Protein 6IM1 (pdb70)

CATH classification: 3.10.200.10

Radius of gyration: 36.66 Å; Cα contacts (8 Å, |Δi|>4): 3326; chains: 6; bounding box: 86×98×108 Å

Nearest PDB structures (foldseek):
  6im0-assembly1_A  TM=1.003E+00  e=6.711E-48  Persephonella marina EX-H1
  8w7x-assembly1_B  TM=9.865E-01  e=3.183E-40  synthetic construct
  4coq-assembly1_B  TM=9.926E-01  e=2.010E-36  Thermovibrio ammonificans HB-1
  5hpj-assembly1_A-2  TM=9.746E-01  e=1.722E-31  Photobacterium profundum SS9
  4xz5-assembly2_D  TM=9.620E-01  e=1.430E-28  Hydrogenovibrio crunogenus XCL-2

InterPro domains:
  IPR001148 Alpha carbonic anhydrase domain [PF00194] (29-241)
  IPR001148 Alpha carbonic anhydrase domain [PS51144] (21-243)
  IPR001148 Alpha carbonic anhydrase domain [SM01057] (23-241)
  IPR018338 Carbonic anhydrase, alpha-class, conserved site [PS00162] (112-128)
  IPR023561 Carbonic anhydrase, alpha-class [PTHR18952] (22-239)
  IPR036398 Alpha carbonic anhydrase domain superfamily [G3DSA:3.10.200.10] (20-243)
  IPR036398 Alpha carbonic anhydrase domain superfamily [SSF51069] (22-240)
  IPR041891 Carbonic anhydrase, prokaryotic-like [cd03124] (30-240)

Structure (mmCIF, N/CA/C/O backbone):
data_6IM1
#
_entry.id   6IM1
#
_cell.length_a   118.924
_cell.length_b   120.068
_cell.length_c   124.067
_cell.angle_alpha   90.00
_cell.angle_beta   90.00
_cell.angle_gamma   90.00
#
_symmetry.space_group_name_H-M   'P 21 21 2'
#
loop_
_entity.id
_entity.type
_entity.pdbx_description
1 polymer 'Carbonic anhydrase (Carbonate dehydratase)'
2 non-polymer 'ZINC ION'
3 non-polymer 'CALCIUM ION'
4 non-polymer 'TETRAETHYLENE GLYCOL'
5 water water
#
loop_
_atom_site.group_PDB
_atom_site.id
_atom_site.type_symbol
_atom_site.label_atom_id
_atom_site.label_alt_id
_atom_site.label_comp_id
_atom_site.label_asym_id
_atom_site.label_entity_id
_atom_site.label_seq_id
_atom_site.pdbx_PDB_ins_code
_atom_site.Cartn_x
_atom_site.Cartn_y
_atom_site.Cartn_z
_atom_site.occupancy
_atom_site.B_iso_or_equiv
_atom_site.auth_seq_id
_atom_site.auth_comp_id
_atom_site.auth_asym_id
_atom_site.auth_atom_id
_atom_site.pdbx_PDB_model_num
ATOM 1 N N . GLY A 1 22 ? -44.573 17.469 7.624 1.00 76.44 22 GLY A N 1
ATOM 2 C CA . GLY A 1 22 ? -45.724 18.400 7.921 1.00 67.95 22 GLY A CA 1
ATOM 3 C C . GLY A 1 22 ? -46.209 19.308 6.787 1.00 59.06 22 GLY A C 1
ATOM 4 O O . GLY A 1 22 ? -47.239 19.945 6.943 1.00 61.97 22 GLY A O 1
ATOM 5 N N . TRP A 1 23 ? -45.492 19.371 5.655 1.00 48.76 23 TRP A N 1
ATOM 6 C CA . TRP A 1 23 ? -45.835 20.344 4.582 1.00 38.53 23 TRP A CA 1
ATOM 7 C C . TRP A 1 23 ? -47.048 19.880 3.856 1.00 36.88 23 TRP A C 1
ATOM 8 O O . TRP A 1 23 ? -47.297 18.704 3.727 1.00 35.85 23 TRP A O 1
ATOM 19 N N . SER A 1 24 ? -47.781 20.810 3.293 1.00 41.49 24 SER A N 1
ATOM 20 C CA . SER A 1 24 ? -48.916 20.420 2.434 1.00 38.95 24 SER A CA 1
ATOM 21 C C . SER A 1 24 ? -49.107 21.422 1.295 1.00 35.60 24 SER A C 1
ATOM 22 O O . SER A 1 24 ? -48.407 22.408 1.198 1.00 34.31 24 SER A O 1
ATOM 25 N N . TYR A 1 25 ? -50.045 21.111 0.443 1.00 31.32 25 TYR A N 1
ATOM 26 C CA . TYR A 1 25 ? -50.404 21.988 -0.677 1.00 40.34 25 TYR A CA 1
ATOM 27 C C . TYR A 1 25 ? -51.442 23.068 -0.343 1.00 47.68 25 TYR A C 1
ATOM 28 O O . TYR A 1 25 ? -51.735 23.913 -1.184 1.00 50.95 25 TYR A O 1
ATOM 37 N N . HIS A 1 26 ? -51.954 23.038 0.889 1.00 53.92 26 HIS A N 1
ATOM 38 C CA . HIS A 1 26 ? -53.106 23.882 1.312 1.00 63.04 26 HIS A CA 1
ATOM 39 C C . HIS A 1 26 ? -52.898 24.373 2.749 1.00 59.87 26 HIS A C 1
ATOM 40 O O . HIS A 1 26 ? -52.231 23.729 3.575 1.00 50.44 26 HIS A O 1
ATOM 47 N N . GLY A 1 27 ? -53.484 25.523 3.044 1.00 62.56 27 GLY A N 1
ATOM 48 C CA . GLY A 1 27 ? -53.640 25.973 4.424 1.00 56.41 27 GLY A CA 1
ATOM 49 C C . GLY A 1 27 ? -52.370 26.466 5.073 1.00 59.91 27 GLY A C 1
ATOM 50 O O . GLY A 1 27 ? -51.527 27.082 4.417 1.00 57.27 27 GLY A O 1
ATOM 51 N N . GLU A 1 28 ? -52.231 26.162 6.369 1.00 58.44 28 GLU A N 1
ATOM 52 C CA . GLU A 1 28 ? -51.255 26.823 7.229 1.00 57.11 28 GLU A CA 1
ATOM 53 C C . GLU A 1 28 ? -49.853 26.234 7.074 1.00 55.59 28 GLU A C 1
ATOM 54 O O . GLU A 1 28 ? -48.852 26.910 7.362 1.00 57.77 28 GLU A O 1
ATOM 60 N N . HIS A 1 29 ? -49.798 24.991 6.583 1.00 51.93 29 HIS A N 1
ATOM 61 C CA . HIS A 1 29 ? -48.542 24.303 6.216 1.00 49.54 29 HIS A CA 1
ATOM 62 C C . HIS A 1 29 ? -48.295 24.269 4.658 1.00 45.57 29 HIS A C 1
ATOM 63 O O . HIS A 1 29 ? -47.492 23.468 4.148 1.00 35.63 29 HIS A O 1
ATOM 70 N N . GLY A 1 30 ? -49.019 25.131 3.954 1.00 40.82 30 GLY A N 1
ATOM 71 C CA . GLY A 1 30 ? -49.051 25.222 2.515 1.00 43.33 30 GLY A CA 1
ATOM 72 C C . GLY A 1 30 ? -47.834 25.948 1.932 1.00 42.10 30 GLY A C 1
ATOM 73 O O . GLY A 1 30 ? -46.973 26.468 2.682 1.00 35.27 30 GLY A O 1
ATOM 74 N N . PRO A 1 31 ? -47.780 26.032 0.603 1.00 37.98 31 PRO A N 1
ATOM 75 C CA . PRO A 1 31 ? -46.564 26.419 -0.107 1.00 39.83 31 PRO A CA 1
ATOM 76 C C . PRO A 1 31 ? -45.958 27.741 0.287 1.00 43.39 31 PRO A C 1
ATOM 77 O O . PRO A 1 31 ? -44.750 27.828 0.410 1.00 37.59 31 PRO A O 1
ATOM 81 N N . GLU A 1 32 ? -46.793 28.728 0.583 1.00 48.29 32 GLU A N 1
ATOM 82 C CA . GLU A 1 32 ? -46.262 30.041 1.031 1.00 51.23 32 GLU A CA 1
ATOM 83 C C . GLU A 1 32 ? -45.586 30.019 2.413 1.00 50.35 32 GLU A C 1
ATOM 84 O O . GLU A 1 32 ? -44.815 30.910 2.740 1.00 45.77 32 GLU A O 1
ATOM 90 N N . HIS A 1 33 ? -45.750 28.917 3.141 1.00 43.52 33 HIS A N 1
ATOM 91 C CA . HIS A 1 33 ? -45.201 28.787 4.508 1.00 49.06 33 HIS A CA 1
ATOM 92 C C . HIS A 1 33 ? -44.145 27.732 4.638 1.00 47.86 33 HIS A C 1
ATOM 93 O O . HIS A 1 33 ? -43.535 27.591 5.693 1.00 43.26 33 HIS A O 1
ATOM 100 N N . TRP A 1 34 ? -43.880 26.995 3.560 1.00 42.06 34 TRP A N 1
ATOM 101 C CA . TRP A 1 34 ? -42.932 25.885 3.608 1.00 35.54 34 TRP A CA 1
ATOM 102 C C . TRP A 1 34 ? -41.610 26.278 4.243 1.00 39.47 34 TRP A C 1
ATOM 103 O O . TRP A 1 34 ? -41.022 25.489 4.986 1.00 40.25 34 TRP A O 1
ATOM 114 N N . GLY A 1 35 ? -41.146 27.461 3.891 1.00 42.59 35 GLY A N 1
ATOM 115 C CA . GLY A 1 35 ? -39.822 27.908 4.308 1.00 56.34 35 GLY A CA 1
ATOM 116 C C . GLY A 1 35 ? -39.709 28.221 5.804 1.00 56.49 35 GLY A C 1
ATOM 117 O O . GLY A 1 35 ? -38.615 28.263 6.330 1.00 56.27 35 GLY A O 1
ATOM 118 N N . ASP A 1 36 ? -40.849 28.412 6.451 1.00 58.41 36 ASP A N 1
ATOM 119 C CA . ASP A 1 36 ? -40.930 28.547 7.928 1.00 65.62 36 ASP A CA 1
ATOM 120 C C . ASP A 1 36 ? -41.080 27.210 8.700 1.00 63.17 36 ASP A C 1
ATOM 121 O O . ASP A 1 36 ? -41.018 27.207 9.902 1.00 60.96 36 ASP A O 1
ATOM 126 N N . LEU A 1 37 ? -41.330 26.112 8.009 1.00 57.86 37 LEU A N 1
ATOM 127 C CA . LEU A 1 37 ? -41.509 24.818 8.652 1.00 56.63 37 LEU A CA 1
ATOM 128 C C . LEU A 1 37 ? -40.323 24.163 9.312 1.00 56.60 37 LEU A C 1
ATOM 129 O O . LEU A 1 37 ? -40.456 23.592 10.356 1.00 54.16 37 LEU A O 1
ATOM 134 N N . LYS A 1 38 ? -39.172 24.224 8.678 1.00 53.65 38 LYS A N 1
ATOM 135 C CA . LYS A 1 38 ? -37.949 23.629 9.190 1.00 55.29 38 LYS A CA 1
ATOM 136 C C . LYS A 1 38 ? -36.768 24.394 8.652 1.00 61.25 38 LYS A C 1
ATOM 137 O O . LYS A 1 38 ? -36.884 25.105 7.678 1.00 55.75 38 LYS A O 1
ATOM 143 N N . ASP A 1 39 ? -35.635 24.245 9.307 1.00 53.42 39 ASP A N 1
ATOM 144 C CA . ASP A 1 39 ? -34.410 24.870 8.877 1.00 61.38 39 ASP A CA 1
ATOM 145 C C . ASP A 1 39 ? -33.942 24.289 7.552 1.00 53.55 39 ASP A C 1
ATOM 146 O O . ASP A 1 39 ? -33.439 24.967 6.710 1.00 51.29 39 ASP A O 1
ATOM 151 N N . GLU A 1 40 ? -34.145 23.006 7.404 1.00 52.49 40 GLU A N 1
ATOM 152 C CA . GLU A 1 40 ? -33.757 22.278 6.234 1.00 50.20 40 GLU A CA 1
ATOM 153 C C . GLU A 1 40 ? -34.512 22.762 5.003 1.00 44.19 40 GLU A C 1
ATOM 154 O O . GLU A 1 40 ? -34.112 22.490 3.911 1.00 45.50 40 GLU A O 1
ATOM 160 N N . TYR A 1 41 ? -35.604 23.476 5.196 1.00 40.22 41 TYR A N 1
ATOM 161 C CA . TYR A 1 41 ? -36.412 23.972 4.095 1.00 45.24 41 TYR A CA 1
ATOM 162 C C . TYR A 1 41 ? -36.090 25.400 3.693 1.00 41.53 41 TYR A C 1
ATOM 163 O O . TYR A 1 41 ? -36.886 26.059 3.086 1.00 38.25 41 TYR A O 1
ATOM 172 N N . ILE A 1 42 ? -34.911 25.873 4.030 1.00 38.24 42 ILE A N 1
ATOM 173 C CA . ILE A 1 42 ? -34.542 27.239 3.754 1.00 37.76 42 ILE A CA 1
ATOM 174 C C . ILE A 1 42 ? -34.591 27.721 2.290 1.00 38.11 42 ILE A C 1
ATOM 175 O O . ILE A 1 42 ? -34.915 28.858 2.044 1.00 34.02 42 ILE A O 1
ATOM 180 N N . MET A 1 43 ? -34.295 26.861 1.335 1.00 35.24 43 MET A N 1
ATOM 181 C CA . MET A 1 43 ? -34.327 27.268 -0.056 1.00 37.17 43 MET A CA 1
ATOM 182 C C . MET A 1 43 ? -35.704 27.784 -0.466 1.00 36.25 43 MET A C 1
ATOM 183 O O . MET A 1 43 ? -35.802 28.649 -1.293 1.00 36.79 43 MET A O 1
ATOM 188 N N . CYS A 1 44 ? -36.759 27.252 0.125 1.00 33.89 44 CYS A N 1
ATOM 189 C CA . CYS A 1 44 ? -38.088 27.699 -0.209 1.00 40.76 44 CYS A CA 1
ATOM 190 C C . CYS A 1 44 ? -38.159 29.172 0.089 1.00 47.52 44 CYS A C 1
ATOM 191 O O . CYS A 1 44 ? -38.713 29.921 -0.654 1.00 58.82 44 CYS A O 1
ATOM 194 N N . LYS A 1 45 ? -37.615 29.570 1.211 1.00 48.46 45 LYS A N 1
ATOM 195 C CA . LYS A 1 45 ? -37.578 30.955 1.579 1.00 50.35 45 LYS A CA 1
ATOM 196 C C . LYS A 1 45 ? -36.617 31.863 0.847 1.00 46.21 45 LYS A C 1
ATOM 197 O O . LYS A 1 45 ? -36.980 32.936 0.481 1.00 51.27 45 LYS A O 1
ATOM 203 N N . ILE A 1 46 ? -35.384 31.435 0.666 1.00 39.03 46 ILE A N 1
ATOM 204 C CA . ILE A 1 46 ? -34.388 32.282 0.050 1.00 38.23 46 ILE A CA 1
ATOM 205 C C . ILE A 1 46 ? -33.942 31.967 -1.362 1.00 36.00 46 ILE A C 1
ATOM 206 O O . ILE A 1 46 ? -33.175 32.701 -1.921 1.00 31.54 46 ILE A O 1
ATOM 211 N N . GLY A 1 47 ? -34.428 30.877 -1.927 1.00 35.09 47 GLY A N 1
ATOM 212 C CA . GLY A 1 47 ? -34.036 30.482 -3.256 1.00 33.68 47 GLY A CA 1
ATOM 213 C C . GLY A 1 47 ? -34.396 31.422 -4.371 1.00 29.28 47 GLY A C 1
ATOM 214 O O . GLY A 1 47 ? -35.438 31.963 -4.392 1.00 29.29 47 GLY A O 1
ATOM 215 N N . LYS A 1 48 ? -33.480 31.614 -5.283 1.00 24.71 48 LYS A N 1
ATOM 216 C CA . LYS A 1 48 ? -33.686 32.444 -6.429 1.00 25.52 48 LYS A CA 1
ATOM 217 C C . LYS A 1 48 ? -33.747 31.637 -7.722 1.00 27.38 48 LYS A C 1
ATOM 218 O O . LYS A 1 48 ? -33.898 32.193 -8.763 1.00 22.80 48 LYS A O 1
ATOM 224 N N . ASN A 1 49 ? -33.616 30.330 -7.626 1.00 24.08 49 ASN A N 1
ATOM 225 C CA . ASN A 1 49 ? -33.642 29.445 -8.761 1.00 24.84 49 ASN A CA 1
ATOM 226 C C . ASN A 1 49 ? -34.618 28.286 -8.480 1.00 23.78 49 ASN A C 1
ATOM 227 O O . ASN A 1 49 ? -34.300 27.160 -8.611 1.00 25.31 49 ASN A O 1
ATOM 232 N N . GLN A 1 50 ? -35.802 28.647 -8.057 1.00 22.77 50 GLN A N 1
ATOM 233 C CA . GLN A 1 50 ? -36.852 27.725 -7.712 1.00 24.42 50 GLN A CA 1
ATOM 234 C C . GLN A 1 50 ? -37.719 27.267 -8.893 1.00 22.97 50 GLN A C 1
ATOM 235 O O . GLN A 1 50 ? -37.781 27.916 -9.879 1.00 24.25 50 GLN A O 1
ATOM 241 N N . SER A 1 51 ? -38.381 26.144 -8.717 1.00 23.32 51 SER A N 1
ATOM 242 C CA . SER A 1 51 ? -39.286 25.537 -9.665 1.00 25.27 51 SER A CA 1
ATOM 243 C C . SER A 1 51 ? -40.589 25.282 -8.905 1.00 25.36 51 SER A C 1
ATOM 244 O O . SER A 1 51 ? -40.544 25.152 -7.736 1.00 24.80 51 SER A O 1
ATOM 247 N N . PRO A 1 52 ? -41.804 25.217 -9.566 1.00 21.67 52 PRO A N 1
ATOM 248 C CA . PRO A 1 52 ? -41.794 25.377 -11.017 1.00 24.23 52 PRO A CA 1
ATOM 249 C C . PRO A 1 52 ? -41.819 26.822 -11.487 1.00 26.60 52 PRO A C 1
ATOM 250 O O . PRO A 1 52 ? -41.761 27.683 -10.687 1.00 24.97 52 PRO A O 1
ATOM 254 N N . VAL A 1 53 ? -41.899 27.043 -12.778 1.00 23.55 53 VAL A N 1
ATOM 255 C CA . VAL A 1 53 ? -41.959 28.374 -13.328 1.00 24.45 53 VAL A CA 1
ATOM 256 C C . VAL A 1 53 ? -42.969 28.503 -14.447 1.00 27.21 53 VAL A C 1
ATOM 257 O O . VAL A 1 53 ? -43.462 27.527 -14.949 1.00 26.66 53 VAL A O 1
ATOM 261 N N . ASP A 1 54 ? -43.284 29.737 -14.798 1.00 24.91 54 ASP A N 1
ATOM 262 C CA . ASP A 1 54 ? -44.139 30.035 -15.900 1.00 26.53 54 ASP A CA 1
ATOM 263 C C . ASP A 1 54 ? -43.133 30.170 -17.036 1.00 26.47 54 ASP A C 1
ATOM 264 O O . ASP A 1 54 ? -42.297 31.020 -17.006 1.00 28.02 54 ASP A O 1
ATOM 269 N N . ILE A 1 55 ? -43.237 29.301 -18.017 1.00 24.35 55 ILE A N 1
ATOM 270 C CA . ILE A 1 55 ? -42.323 29.266 -19.135 1.00 26.15 55 ILE A CA 1
ATOM 271 C C . ILE A 1 55 ? -42.742 30.397 -20.110 1.00 32.66 55 ILE A C 1
ATOM 272 O O . ILE A 1 55 ? -43.568 30.215 -20.992 1.00 27.95 55 ILE A O 1
ATOM 277 N N . ASN A 1 56 ? -42.228 31.586 -19.831 1.00 30.34 56 ASN A N 1
ATOM 278 C CA . ASN A 1 56 ? -42.665 32.808 -20.556 1.00 31.47 56 ASN A CA 1
ATOM 279 C C . ASN A 1 56 ? -41.505 33.718 -20.986 1.00 36.47 56 ASN A C 1
ATOM 280 O O . ASN A 1 56 ? -41.786 34.783 -21.440 1.00 37.76 56 ASN A O 1
ATOM 285 N N . ARG A 1 57 ? -40.251 33.313 -20.837 1.00 28.11 57 ARG A N 1
ATOM 286 C CA . ARG A 1 57 ? -39.084 34.057 -21.259 1.00 30.31 57 ARG A CA 1
ATOM 287 C C . ARG A 1 57 ? -38.176 33.006 -21.872 1.00 29.23 57 ARG A C 1
ATOM 288 O O . ARG A 1 57 ? -37.402 32.366 -21.178 1.00 31.71 57 ARG A O 1
ATOM 296 N N . ILE A 1 58 ? -38.341 32.774 -23.172 1.00 24.87 58 ILE A N 1
ATOM 297 C CA . ILE A 1 58 ? -37.758 31.663 -23.836 1.00 26.38 58 ILE A CA 1
ATOM 298 C C . ILE A 1 58 ? -36.751 32.205 -24.915 1.00 28.18 58 ILE A C 1
ATOM 299 O O . ILE A 1 58 ? -37.093 33.108 -25.617 1.00 27.39 58 ILE A O 1
ATOM 304 N N . VAL A 1 59 ? -35.714 31.451 -25.157 1.00 24.74 59 VAL A N 1
ATOM 305 C CA . VAL A 1 59 ? -34.804 31.712 -26.242 1.00 27.29 59 VAL A CA 1
ATOM 306 C C . VAL A 1 59 ? -34.504 30.470 -26.970 1.00 28.78 59 VAL A C 1
ATOM 307 O O . VAL A 1 59 ? -34.255 29.446 -26.342 1.00 25.93 59 VAL A O 1
ATOM 311 N N . ASP A 1 60 ? -34.474 30.547 -28.292 1.00 23.86 60 ASP A N 1
ATOM 312 C CA . ASP A 1 60 ? -34.003 29.429 -29.084 1.00 25.23 60 ASP A CA 1
ATOM 313 C C . ASP A 1 60 ? -32.556 29.133 -28.782 1.00 27.51 60 ASP A C 1
ATOM 314 O O . ASP A 1 60 ? -31.724 30.047 -28.727 1.00 30.10 60 ASP A O 1
ATOM 319 N N . ALA A 1 61 ? -32.223 27.869 -28.649 1.00 25.53 61 ALA A N 1
ATOM 320 C CA . ALA A 1 61 ? -30.861 27.485 -28.362 1.00 27.17 61 ALA A CA 1
ATOM 321 C C . ALA A 1 61 ? -30.483 26.236 -29.077 1.00 28.08 61 ALA A C 1
ATOM 322 O O . ALA A 1 61 ? -31.313 25.335 -29.187 1.00 27.37 61 ALA A O 1
ATOM 324 N N . LYS A 1 62 ? -29.227 26.088 -29.403 1.00 29.69 62 LYS A N 1
ATOM 325 C CA . LYS A 1 62 ? -28.742 24.909 -30.116 1.00 32.78 62 LYS A CA 1
ATOM 326 C C . LYS A 1 62 ? -28.495 23.737 -29.162 1.00 30.04 62 LYS A C 1
ATOM 327 O O . LYS A 1 62 ? -27.404 23.333 -29.008 1.00 29.11 62 LYS A O 1
ATOM 333 N N . LEU A 1 63 ? -29.533 23.286 -28.491 1.00 30.13 63 LEU A N 1
ATOM 334 C CA . LEU A 1 63 ? -29.424 22.200 -27.548 1.00 31.37 63 LEU A CA 1
ATOM 335 C C . LEU A 1 63 ? -29.279 20.836 -28.193 1.00 30.46 63 LEU A C 1
ATOM 336 O O . LEU A 1 63 ? -29.781 20.621 -29.241 1.00 28.58 63 LEU A O 1
ATOM 341 N N . LYS A 1 64 ? -28.597 19.935 -27.529 1.00 28.26 64 LYS A N 1
ATOM 342 C CA . LYS A 1 64 ? -28.456 18.587 -27.999 1.00 38.06 64 LYS A CA 1
ATOM 343 C C . LYS A 1 64 ? -29.683 17.763 -27.658 1.00 32.71 64 LYS A C 1
ATOM 344 O O . LYS A 1 64 ? -30.331 18.001 -26.688 1.00 30.85 64 LYS A O 1
ATOM 350 N N . PRO A 1 65 ? -29.947 16.723 -28.529 1.00 33.93 65 PRO A N 1
ATOM 351 C CA . PRO A 1 65 ? -31.089 15.881 -28.159 1.00 30.70 65 PRO A CA 1
ATOM 352 C C . PRO A 1 65 ? -30.753 15.115 -26.892 1.00 26.89 65 PRO A C 1
ATOM 353 O O . PRO A 1 65 ? -29.616 14.803 -26.682 1.00 30.71 65 PRO A O 1
ATOM 357 N N . ILE A 1 66 ? -31.728 14.816 -26.064 1.00 27.74 66 ILE A N 1
ATOM 358 C CA . ILE A 1 66 ? -31.470 14.089 -24.857 1.00 25.88 66 ILE A CA 1
ATOM 359 C C . ILE A 1 66 ? -31.578 12.619 -25.134 1.00 31.63 66 ILE A C 1
ATOM 360 O O . ILE A 1 66 ? -32.533 12.154 -25.679 1.00 32.05 66 ILE A O 1
ATOM 365 N N . LYS A 1 67 ? -30.553 11.899 -24.757 1.00 29.68 67 LYS A N 1
ATOM 366 C CA . LYS A 1 67 ? -30.526 10.491 -24.989 1.00 33.34 67 LYS A CA 1
ATOM 367 C C . LYS A 1 67 ? -31.323 9.806 -23.889 1.00 30.63 67 LYS A C 1
ATOM 368 O O . LYS A 1 67 ? -31.047 9.967 -22.745 1.00 31.97 67 LYS A O 1
ATOM 374 N N . ILE A 1 68 ? -32.328 9.053 -24.271 1.00 29.56 68 ILE A N 1
ATOM 375 C CA . ILE A 1 68 ? -33.150 8.342 -23.320 1.00 30.80 68 ILE A CA 1
ATOM 376 C C . ILE A 1 68 ? -33.029 6.843 -23.534 1.00 38.20 68 ILE A C 1
ATOM 377 O O . ILE A 1 68 ? -33.448 6.312 -24.527 1.00 32.22 68 ILE A O 1
ATOM 382 N N . GLU A 1 69 ? -32.479 6.177 -22.543 1.00 35.20 69 GLU A N 1
ATOM 383 C CA . GLU A 1 69 ? -32.251 4.769 -22.608 1.00 33.32 69 GLU A CA 1
ATOM 384 C C . GLU A 1 69 ? -32.998 4.096 -21.493 1.00 32.60 69 GLU A C 1
ATOM 385 O O . GLU A 1 69 ? -32.454 3.803 -20.488 1.00 32.21 69 GLU A O 1
ATOM 391 N N . TYR A 1 70 ? -34.267 3.863 -21.727 1.00 28.64 70 TYR A N 1
ATOM 392 C CA . TYR A 1 70 ? -35.129 3.241 -20.774 1.00 31.28 70 TYR A CA 1
ATOM 393 C C . TYR A 1 70 ? -35.456 1.768 -21.135 1.00 38.27 70 TYR A C 1
ATOM 394 O O . TYR A 1 70 ? -35.488 1.417 -22.277 1.00 34.66 70 TYR A O 1
ATOM 403 N N . ARG A 1 71 ? -35.755 0.979 -20.229 1.00 38.11 71 ARG A N 1
ATOM 404 C CA . ARG A 1 71 ? -36.102 -0.424 -20.302 1.00 45.79 71 ARG A CA 1
ATOM 405 C C . ARG A 1 71 ? -37.403 -0.493 -19.540 1.00 39.30 71 ARG A C 1
ATOM 406 O O . ARG A 1 71 ? -37.658 0.364 -18.747 1.00 37.50 71 ARG A O 1
ATOM 414 N N . ALA A 1 72 ? -38.177 -1.529 -19.660 1.00 38.50 72 ALA A N 1
ATOM 415 C CA . ALA A 1 72 ? -39.393 -1.653 -18.903 1.00 40.33 72 ALA A CA 1
ATOM 416 C C . ALA A 1 72 ? -38.877 -1.892 -17.500 1.00 45.88 72 ALA A C 1
ATOM 417 O O . ALA A 1 72 ? -38.163 -2.808 -17.270 1.00 41.81 72 ALA A O 1
ATOM 419 N N . GLY A 1 73 ? -39.210 -1.017 -16.575 1.00 36.62 73 GLY A N 1
ATOM 420 C CA . GLY A 1 73 ? -38.766 -1.154 -15.218 1.00 32.64 73 GLY A CA 1
ATOM 421 C C . GLY A 1 73 ? -39.610 -0.662 -14.064 1.00 30.54 73 GLY A C 1
ATOM 422 O O . GLY A 1 73 ? -39.130 -0.684 -12.979 1.00 31.15 73 GLY A O 1
ATOM 423 N N . ALA A 1 74 ? -40.836 -0.214 -14.298 1.00 31.23 74 ALA A N 1
ATOM 424 C CA . ALA A 1 74 ? -41.686 0.264 -13.225 1.00 33.93 74 ALA A CA 1
ATOM 425 C C . ALA A 1 74 ? -42.128 -0.931 -12.422 1.00 37.88 74 ALA A C 1
ATOM 426 O O . ALA A 1 74 ? -42.531 -1.912 -12.971 1.00 40.82 74 ALA A O 1
ATOM 428 N N . THR A 1 75 ? -42.023 -0.837 -11.121 1.00 31.51 75 THR A N 1
ATOM 429 C CA . THR A 1 75 ? -42.344 -1.945 -10.279 1.00 35.28 75 THR A CA 1
ATOM 430 C C . THR A 1 75 ? -43.431 -1.774 -9.231 1.00 36.76 75 THR A C 1
ATOM 431 O O . THR A 1 75 ? -44.166 -2.680 -8.983 1.00 36.07 75 THR A O 1
ATOM 435 N N . LYS A 1 76 ? -43.500 -0.614 -8.621 1.00 29.75 76 LYS A N 1
ATOM 436 C CA . LYS A 1 76 ? -44.448 -0.340 -7.571 1.00 32.19 76 LYS A CA 1
ATOM 437 C C . LYS A 1 76 ? -45.114 1.022 -7.727 1.00 30.95 76 LYS A C 1
ATOM 438 O O . LYS A 1 76 ? -44.575 1.896 -8.325 1.00 30.99 76 LYS A O 1
ATOM 444 N N . VAL A 1 77 ? -46.291 1.165 -7.156 1.00 28.42 77 VAL A N 1
ATOM 445 C CA . VAL A 1 77 ? -47.015 2.409 -7.177 1.00 29.94 77 VAL A CA 1
ATOM 446 C C . VAL A 1 77 ? -47.368 2.779 -5.765 1.00 31.92 77 VAL A C 1
ATOM 447 O O . VAL A 1 77 ? -48.038 2.032 -5.099 1.00 31.23 77 VAL A O 1
ATOM 451 N N . LEU A 1 78 ? -46.925 3.945 -5.344 1.00 25.16 78 LEU A N 1
ATOM 452 C CA . LEU A 1 78 ? -47.120 4.439 -4.023 1.00 27.82 78 LEU A CA 1
ATOM 453 C C . LEU A 1 78 ? -47.927 5.723 -3.897 1.00 28.62 78 LEU A C 1
ATOM 454 O O . LEU A 1 78 ? -47.684 6.636 -4.608 1.00 27.93 78 LEU A O 1
ATOM 459 N N . ASN A 1 79 ? -48.862 5.774 -2.967 1.00 23.82 79 ASN A N 1
ATOM 460 C CA . ASN A 1 79 ? -49.589 6.983 -2.676 1.00 25.56 79 ASN A CA 1
ATOM 461 C C . ASN A 1 79 ? -48.906 7.505 -1.433 1.00 30.65 79 ASN A C 1
ATOM 462 O O . ASN A 1 79 ? -48.981 6.899 -0.420 1.00 31.79 79 ASN A O 1
ATOM 467 N N . ASN A 1 80 ? -48.223 8.625 -1.514 1.00 28.08 80 ASN A N 1
ATOM 468 C CA . ASN A 1 80 ? -47.490 9.171 -0.310 1.00 29.91 80 ASN A CA 1
ATOM 469 C C . ASN A 1 80 ? -48.272 10.314 0.341 1.00 28.40 80 ASN A C 1
ATOM 470 O O . ASN A 1 80 ? -47.739 11.065 1.072 1.00 34.51 80 ASN A O 1
ATOM 475 N N . GLY A 1 81 ? -49.491 10.508 -0.099 1.00 29.83 81 GLY A N 1
ATOM 476 C CA . GLY A 1 81 ? -50.333 11.593 0.373 1.00 33.37 81 GLY A CA 1
ATOM 477 C C . GLY A 1 81 ? -50.112 12.893 -0.403 1.00 40.42 81 GLY A C 1
ATOM 478 O O . GLY A 1 81 ? -50.973 13.756 -0.419 1.00 33.31 81 GLY A O 1
ATOM 479 N N . HIS A 1 82 ? -49.024 12.977 -1.150 1.00 34.03 82 HIS A N 1
ATOM 480 C CA . HIS A 1 82 ? -48.758 14.208 -1.969 1.00 36.03 82 HIS A CA 1
ATOM 481 C C . HIS A 1 82 ? -48.859 13.960 -3.476 1.00 31.42 82 HIS A C 1
ATOM 482 O O . HIS A 1 82 ? -49.125 14.874 -4.247 1.00 29.09 82 HIS A O 1
ATOM 489 N N . THR A 1 83 ? -48.657 12.718 -3.863 1.00 24.69 83 THR A N 1
ATOM 490 C CA . THR A 1 83 ? -48.721 12.309 -5.247 1.00 24.85 83 THR A CA 1
ATOM 491 C C . THR A 1 83 ? -48.843 10.773 -5.307 1.00 27.79 83 THR A C 1
ATOM 492 O O . THR A 1 83 ? -48.862 10.108 -4.258 1.00 30.33 83 THR A O 1
ATOM 496 N N . ILE A 1 84 ? -48.867 10.259 -6.533 1.00 25.02 84 ILE A N 1
ATOM 497 C CA . ILE A 1 84 ? -48.818 8.841 -6.846 1.00 24.26 84 ILE A CA 1
ATOM 498 C C . ILE A 1 84 ? -47.513 8.686 -7.505 1.00 28.30 84 ILE A C 1
ATOM 499 O O . ILE A 1 84 ? -47.209 9.382 -8.494 1.00 25.70 84 ILE A O 1
ATOM 504 N N . LYS A 1 85 ? -46.650 7.892 -6.894 1.00 23.91 85 LYS A N 1
ATOM 505 C CA . LYS A 1 85 ? -45.291 7.754 -7.301 1.00 28.35 85 LYS A CA 1
ATOM 506 C C . LYS A 1 85 ? -44.946 6.314 -7.731 1.00 28.65 85 LYS A C 1
ATOM 507 O O . LYS A 1 85 ? -45.202 5.359 -6.964 1.00 27.00 85 LYS A O 1
ATOM 513 N N . VAL A 1 86 ? -44.379 6.186 -8.889 1.00 27.37 86 VAL A N 1
ATOM 514 C CA . VAL A 1 86 ? -44.064 4.893 -9.501 1.00 27.23 86 VAL A CA 1
ATOM 515 C C . VAL A 1 86 ? -42.558 4.659 -9.447 1.00 31.02 86 VAL A C 1
ATOM 516 O O . VAL A 1 86 ? -41.784 5.403 -10.034 1.00 27.86 86 VAL A O 1
ATOM 520 N N . SER A 1 87 ? -42.142 3.653 -8.685 1.00 28.38 87 SER A N 1
ATOM 521 C CA . SER A 1 87 ? -40.735 3.332 -8.565 1.00 29.76 87 SER A CA 1
ATOM 522 C C . SER A 1 87 ? -40.242 2.601 -9.746 1.00 27.48 87 SER A C 1
ATOM 523 O O . SER A 1 87 ? -40.957 1.847 -10.349 1.00 31.74 87 SER A O 1
ATOM 526 N N . TYR A 1 88 ? -38.988 2.777 -10.035 1.00 25.73 88 TYR A N 1
ATOM 527 C CA . TYR A 1 88 ? -38.364 2.193 -11.199 1.00 29.34 88 TYR A CA 1
ATOM 528 C C . TYR A 1 88 ? -37.151 1.404 -10.720 1.00 32.64 88 TYR A C 1
ATOM 529 O O . TYR A 1 88 ? -36.396 1.832 -9.876 1.00 31.23 88 TYR A O 1
ATOM 538 N N . GLU A 1 89 ? -36.941 0.274 -11.332 1.00 33.19 89 GLU A N 1
ATOM 539 C CA . GLU A 1 89 ? -35.762 -0.490 -10.960 1.00 34.98 89 GLU A CA 1
ATOM 540 C C . GLU A 1 89 ? -34.554 0.017 -11.716 1.00 31.89 89 GLU A C 1
ATOM 541 O O . GLU A 1 89 ? -34.697 0.575 -12.803 1.00 32.18 89 GLU A O 1
ATOM 547 N N . PRO A 1 90 ? -33.374 -0.217 -11.171 1.00 35.07 90 PRO A N 1
ATOM 548 C CA . PRO A 1 90 ? -32.189 0.305 -11.801 1.00 36.59 90 PRO A CA 1
ATOM 549 C C . PRO A 1 90 ? -31.935 -0.189 -13.214 1.00 34.74 90 PRO A C 1
ATOM 550 O O . PRO A 1 90 ? -32.409 -1.246 -13.599 1.00 31.21 90 PRO A O 1
ATOM 554 N N . GLY A 1 91 ? -31.187 0.616 -13.972 1.00 30.11 91 GLY A N 1
ATOM 555 C CA . GLY A 1 91 ? -30.747 0.268 -15.277 1.00 32.65 91 GLY A CA 1
ATOM 556 C C . GLY A 1 91 ? -31.270 1.166 -16.371 1.00 37.15 91 GLY A C 1
ATOM 557 O O . GLY A 1 91 ? -30.898 0.966 -17.506 1.00 33.74 91 GLY A O 1
ATOM 558 N N . SER A 1 92 ? -32.203 2.093 -16.079 1.00 27.70 92 SER A N 1
ATOM 559 C CA . SER A 1 92 ? -32.729 2.976 -17.161 1.00 27.75 92 SER A CA 1
ATOM 560 C C . SER A 1 92 ? -32.156 4.386 -16.865 1.00 28.39 92 SER A C 1
ATOM 561 O O . SER A 1 92 ? -32.083 4.794 -15.724 1.00 29.57 92 SER A O 1
ATOM 564 N N . TYR A 1 93 ? -31.769 5.085 -17.891 1.00 30.07 93 TYR A N 1
ATOM 565 C CA . TYR A 1 93 ? -31.089 6.351 -17.736 1.00 27.68 93 TYR A CA 1
ATOM 566 C C . TYR A 1 93 ? -31.284 7.283 -18.908 1.00 30.12 93 TYR A C 1
ATOM 567 O O . TYR A 1 93 ? -31.771 6.931 -19.982 1.00 28.31 93 TYR A O 1
ATOM 576 N N . ILE A 1 94 ? -30.938 8.546 -18.649 1.00 27.32 94 ILE A N 1
ATOM 577 C CA . ILE A 1 94 ? -30.843 9.557 -19.637 1.00 26.18 94 ILE A CA 1
ATOM 578 C C . ILE A 1 94 ? -29.440 10.138 -19.581 1.00 26.41 94 ILE A C 1
ATOM 579 O O . ILE A 1 94 ? -28.728 9.994 -18.603 1.00 25.98 94 ILE A O 1
ATOM 584 N N . VAL A 1 95 ? -29.066 10.784 -20.676 1.00 26.59 95 VAL A N 1
ATOM 585 C CA . VAL A 1 95 ? -27.788 11.452 -20.754 1.00 28.05 95 VAL A CA 1
ATOM 586 C C . VAL A 1 95 ? -28.025 12.961 -20.996 1.00 25.56 95 VAL A C 1
ATOM 587 O O . VAL A 1 95 ? -28.634 13.363 -21.947 1.00 29.21 95 VAL A O 1
ATOM 591 N N . VAL A 1 96 ? -27.488 13.759 -20.068 1.00 29.54 96 VAL A N 1
ATOM 592 C CA . VAL A 1 96 ? -27.540 15.222 -20.131 1.00 27.24 96 VAL A CA 1
ATOM 593 C C . VAL A 1 96 ? -26.165 15.791 -19.835 1.00 25.08 96 VAL A C 1
ATOM 594 O O . VAL A 1 96 ? -25.501 15.322 -18.865 1.00 27.31 96 VAL A O 1
ATOM 598 N N . ASP A 1 97 ? -25.690 16.691 -20.682 1.00 29.03 97 ASP A N 1
ATOM 599 C CA . ASP A 1 97 ? -24.312 17.210 -20.557 1.00 29.53 97 ASP A CA 1
ATOM 600 C C . ASP A 1 97 ? -23.225 16.129 -20.494 1.00 33.71 97 ASP A C 1
ATOM 601 O O . ASP A 1 97 ? -22.277 16.210 -19.691 1.00 29.18 97 ASP A O 1
ATOM 606 N N . GLY A 1 98 ? -23.467 15.041 -21.215 1.00 31.90 98 GLY A N 1
ATOM 607 C CA . GLY A 1 98 ? -22.554 13.882 -21.198 1.00 34.24 98 GLY A CA 1
ATOM 608 C C . GLY A 1 98 ? -22.528 13.102 -19.927 1.00 32.18 98 GLY A C 1
ATOM 609 O O . GLY A 1 98 ? -21.689 12.271 -19.741 1.00 33.03 98 GLY A O 1
ATOM 610 N N . ILE A 1 99 ? -23.492 13.299 -19.036 1.00 31.04 99 ILE A N 1
ATOM 611 C CA . ILE A 1 99 ? -23.509 12.607 -17.782 1.00 31.49 99 ILE A CA 1
ATOM 612 C C . ILE A 1 99 ? -24.725 11.647 -17.746 1.00 32.06 99 ILE A C 1
ATOM 613 O O . ILE A 1 99 ? -25.815 12.022 -18.169 1.00 28.01 99 ILE A O 1
ATOM 618 N N . LYS A 1 100 ? -24.557 10.504 -17.091 1.00 29.56 100 LYS A N 1
ATOM 619 C CA . LYS A 1 100 ? -25.648 9.523 -16.966 1.00 32.85 100 LYS A CA 1
ATOM 620 C C . LYS A 1 100 ? -26.444 9.792 -15.726 1.00 26.77 100 LYS A C 1
ATOM 621 O O . LYS A 1 100 ? -25.914 9.831 -14.634 1.00 27.99 100 LYS A O 1
ATOM 627 N N . PHE A 1 101 ? -27.756 9.967 -15.907 1.00 27.20 101 PHE A N 1
ATOM 628 C CA . PHE A 1 101 ? -28.717 10.155 -14.783 1.00 23.77 101 PHE A CA 1
ATOM 629 C C . PHE A 1 101 ? -29.665 9.002 -14.832 1.00 23.16 101 PHE A C 1
ATOM 630 O O . PHE A 1 101 ? -30.493 8.876 -15.764 1.00 26.51 101 PHE A O 1
ATOM 638 N N . GLU A 1 102 ? -29.644 8.214 -13.782 1.00 25.07 102 GLU A N 1
ATOM 639 C CA . GLU A 1 102 ? -30.487 7.035 -13.692 1.00 28.76 102 GLU A CA 1
ATOM 640 C C . GLU A 1 102 ? -31.913 7.370 -13.229 1.00 25.26 102 GLU A C 1
ATOM 641 O O . GLU A 1 102 ? -32.113 8.064 -12.222 1.00 23.76 102 GLU A O 1
ATOM 647 N N . LEU A 1 103 ? -32.892 6.844 -13.952 1.00 25.68 103 LEU A N 1
ATOM 648 C CA . LEU A 1 103 ? -34.318 7.003 -13.587 1.00 27.90 103 LEU A CA 1
ATOM 649 C C . LEU A 1 103 ? -34.614 6.293 -12.265 1.00 30.93 103 LEU A C 1
ATOM 650 O O . LEU A 1 103 ? -34.321 5.094 -12.149 1.00 30.75 103 LEU A O 1
ATOM 655 N N . LYS A 1 104 ? -35.138 7.024 -11.258 1.00 25.38 104 LYS A N 1
ATOM 656 C CA . LYS A 1 104 ? -35.472 6.487 -9.937 1.00 25.76 104 LYS A CA 1
ATOM 657 C C . LYS A 1 104 ? -36.948 6.260 -9.778 1.00 28.26 104 LYS A C 1
ATOM 658 O O . LYS A 1 104 ? -37.403 5.311 -9.172 1.00 24.52 104 LYS A O 1
ATOM 664 N N . GLN A 1 105 ? -37.748 7.172 -10.353 1.00 23.15 105 GLN A N 1
ATOM 665 C CA . GLN A 1 105 ? -39.165 7.165 -10.097 1.00 24.87 105 GLN A CA 1
ATOM 666 C C . GLN A 1 105 ? -39.854 8.207 -11.008 1.00 25.48 105 GLN A C 1
ATOM 667 O O . GLN A 1 105 ? -39.180 9.122 -11.506 1.00 21.64 105 GLN A O 1
ATOM 673 N N . PHE A 1 106 ? -41.144 8.039 -11.182 1.00 23.83 106 PHE A N 1
ATOM 674 C CA . PHE A 1 106 ? -41.982 9.112 -11.792 1.00 24.46 106 PHE A CA 1
ATOM 675 C C . PHE A 1 106 ? -43.235 9.339 -10.978 1.00 25.53 106 PHE A C 1
ATOM 676 O O . PHE A 1 106 ? -43.708 8.419 -10.311 1.00 25.92 106 PHE A O 1
ATOM 684 N N . HIS A 1 107 ? -43.770 10.547 -11.009 1.00 20.70 107 HIS A N 1
ATOM 685 C CA . HIS A 1 107 ? -44.908 10.884 -10.231 1.00 23.52 107 HIS A CA 1
ATOM 686 C C . HIS A 1 107 ? -45.658 11.999 -10.925 1.00 23.14 107 HIS A C 1
ATOM 687 O O . HIS A 1 107 ? -45.232 12.469 -11.992 1.00 22.87 107 HIS A O 1
ATOM 694 N N . PHE A 1 108 ? -46.786 12.401 -10.342 1.00 23.48 108 PHE A N 1
ATOM 695 C CA . PHE A 1 108 ? -47.745 13.256 -11.046 1.00 23.54 108 PHE A CA 1
ATO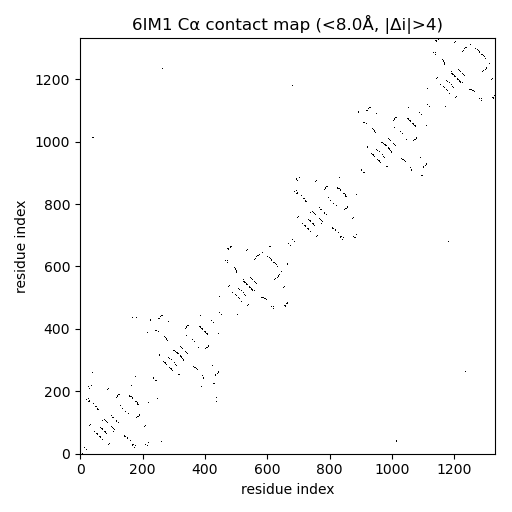M 696 C C . PHE A 1 108 ? -48.227 14.438 -10.231 1.00 24.97 108 PHE A C 1
ATOM 697 O O . PHE A 1 108 ? -48.190 14.447 -8.985 1.00 23.93 108 PHE A O 1
ATOM 705 N N . HIS A 1 109 ? -48.694 15.452 -10.950 1.00 23.99 109 HIS A N 1
ATOM 706 C CA . HIS A 1 109 ? -49.304 16.614 -10.349 1.00 23.38 109 HIS A CA 1
ATOM 707 C C . HIS A 1 109 ? -50.521 17.085 -11.139 1.00 20.78 109 HIS A C 1
ATOM 708 O O . HIS A 1 109 ? -50.551 16.924 -12.366 1.00 24.07 109 HIS A O 1
ATOM 715 N N . ALA A 1 110 ? -51.516 17.678 -10.439 1.00 24.30 110 ALA A N 1
ATOM 716 C CA . ALA A 1 110 ? -52.707 18.217 -11.130 1.00 23.83 110 ALA A CA 1
ATOM 717 C C . ALA A 1 110 ? -53.236 19.422 -10.375 1.00 24.63 110 ALA A C 1
ATOM 718 O O . ALA A 1 110 ? -53.399 19.312 -9.175 1.00 24.70 110 ALA A O 1
ATOM 720 N N . PRO A 1 111 ? -53.350 20.578 -11.019 1.00 24.74 111 PRO A N 1
ATOM 721 C CA . PRO A 1 111 ? -52.981 20.811 -12.419 1.00 28.58 111 PRO A CA 1
ATOM 722 C C . PRO A 1 111 ? -51.464 20.842 -12.606 1.00 23.41 111 PRO A C 1
ATOM 723 O O . PRO A 1 111 ? -50.705 20.618 -11.620 1.00 26.68 111 PRO A O 1
ATOM 727 N N . SER A 1 112 ? -51.018 21.145 -13.810 1.00 29.42 112 SER A N 1
ATOM 728 C CA . SER A 1 112 ? -49.603 21.240 -14.108 1.00 25.93 112 SER A CA 1
ATOM 729 C C . SER A 1 112 ? -48.881 22.187 -13.165 1.00 29.14 112 SER A C 1
ATOM 730 O O . SER A 1 112 ? -49.425 23.206 -12.672 1.00 28.59 112 SER A O 1
ATOM 733 N N . GLU A 1 113 ? -47.642 21.832 -12.849 1.00 26.72 113 GLU A N 1
ATOM 734 C CA . GLU A 1 113 ? -46.776 22.726 -12.015 1.00 25.15 113 GLU A CA 1
ATOM 735 C C . GLU A 1 113 ? -46.251 23.860 -12.849 1.00 26.14 113 GLU A C 1
ATOM 736 O O . GLU A 1 113 ? -46.450 25.009 -12.522 1.00 26.85 113 GLU A O 1
ATOM 742 N N . HIS A 1 114 ? -45.581 23.506 -13.932 1.00 25.13 114 HIS A N 1
ATOM 743 C CA . HIS A 1 114 ? -45.164 24.524 -14.875 1.00 22.50 114 HIS A CA 1
ATOM 744 C C . HIS A 1 114 ? -46.369 25.067 -15.590 1.00 29.82 114 HIS A C 1
ATOM 745 O O . HIS A 1 114 ? -47.392 24.374 -15.825 1.00 27.88 114 HIS A O 1
ATOM 752 N N . LYS A 1 115 ? -46.260 26.340 -15.925 1.00 25.50 115 LYS A N 1
ATOM 753 C CA . LYS A 1 115 ? -47.170 26.939 -16.882 1.00 28.06 115 LYS A CA 1
ATOM 754 C C . LYS A 1 115 ? -46.457 27.304 -18.152 1.00 25.83 115 LYS A C 1
ATOM 755 O O . LYS A 1 115 ? -45.240 27.371 -18.214 1.00 28.12 115 LYS A O 1
ATOM 761 N N . LEU A 1 116 ? -47.226 27.415 -19.228 1.00 24.65 116 LEU A N 1
ATOM 762 C CA . LEU A 1 116 ? -46.654 27.706 -20.536 1.00 25.25 116 LEU A CA 1
ATOM 763 C C . LEU A 1 116 ? -47.326 28.962 -21.048 1.00 32.43 116 LEU A C 1
ATOM 764 O O . LEU A 1 116 ? -48.546 29.005 -21.218 1.00 29.92 116 LEU A O 1
ATOM 769 N N . LYS A 1 117 ? -46.559 30.029 -21.113 1.00 31.17 117 LYS A N 1
ATOM 770 C CA . LYS A 1 117 ? -47.087 31.353 -21.370 1.00 32.43 117 LYS A CA 1
ATOM 771 C C . LYS A 1 117 ? -48.335 31.752 -20.599 1.00 34.28 117 LYS A C 1
ATOM 772 O O . LYS A 1 117 ? -49.327 32.211 -21.165 1.00 32.67 117 LYS A O 1
ATOM 778 N N . GLY A 1 118 ? -48.289 31.543 -19.303 1.00 28.74 118 GLY A N 1
ATOM 779 C CA . GLY A 1 118 ? -49.372 31.900 -18.441 1.00 30.83 118 GLY A CA 1
ATOM 780 C C . GLY A 1 118 ? -50.497 30.910 -18.292 1.00 32.50 118 GLY A C 1
ATOM 781 O O . GLY A 1 118 ? -51.423 31.187 -17.595 1.00 28.37 118 GLY A O 1
ATOM 782 N N . GLN A 1 119 ? -50.449 29.769 -18.958 1.00 29.37 119 GLN A N 1
ATOM 783 C CA . GLN A 1 119 ? -51.554 28.846 -18.896 1.00 29.45 119 GLN A CA 1
ATOM 784 C C . GLN A 1 119 ? -51.092 27.466 -18.336 1.00 28.86 119 GLN A C 1
ATOM 785 O O . GLN A 1 119 ? -50.044 27.012 -18.736 1.00 26.57 119 GLN A O 1
ATOM 791 N N . HIS A 1 120 ? -51.961 26.815 -17.590 1.00 27.42 120 HIS A N 1
ATOM 792 C CA . HIS A 1 120 ? -51.760 25.460 -17.088 1.00 28.47 120 HIS A CA 1
ATOM 793 C C . HIS A 1 120 ? -52.221 24.427 -18.034 1.00 30.15 120 HIS A C 1
ATOM 794 O O . HIS A 1 120 ? -53.089 24.673 -18.854 1.00 27.35 120 HIS A O 1
ATOM 801 N N . TYR A 1 121 ? -51.607 23.281 -17.985 1.00 28.21 121 TYR A N 1
ATOM 802 C CA . TYR A 1 121 ? -52.233 22.068 -18.480 1.00 25.49 121 TYR A CA 1
ATOM 803 C C . TYR A 1 121 ? -52.961 21.429 -17.294 1.00 23.96 121 TYR A C 1
ATOM 804 O O . TYR A 1 121 ? -52.655 21.763 -16.123 1.00 24.85 121 TYR A O 1
ATOM 813 N N . PRO A 1 122 ? -53.873 20.473 -17.532 1.00 22.97 122 PRO A N 1
ATOM 814 C CA . PRO A 1 122 ? -54.553 19.919 -16.387 1.00 24.51 122 PRO A CA 1
ATOM 815 C C . PRO A 1 122 ? -53.713 18.884 -15.604 1.00 24.29 122 PRO A C 1
ATOM 816 O O . PRO A 1 122 ? -54.121 18.470 -14.549 1.00 25.34 122 PRO A O 1
ATOM 820 N N . PHE A 1 123 ? -52.628 18.404 -16.198 1.00 25.43 123 PHE A N 1
ATOM 821 C CA . PHE A 1 123 ? -51.829 17.341 -15.553 1.00 25.27 123 PHE A CA 1
ATOM 822 C C . PHE A 1 123 ? -50.398 17.391 -16.036 1.00 25.82 123 PHE A C 1
ATOM 823 O O . PHE A 1 123 ? -50.103 17.895 -17.118 1.00 24.57 123 PHE A O 1
ATOM 831 N N . GLU A 1 124 ? -49.480 16.995 -15.146 1.00 25.11 124 GLU A N 1
ATOM 832 C CA . GLU A 1 124 ? -48.048 16.987 -15.453 1.00 25.18 124 GLU A CA 1
ATOM 833 C C . GLU A 1 124 ? -47.376 15.777 -14.781 1.00 25.32 124 GLU A C 1
ATOM 834 O O . GLU A 1 124 ? -47.592 15.519 -13.576 1.00 26.58 124 GLU A O 1
ATOM 840 N N . ALA A 1 125 ? -46.527 15.104 -15.532 1.00 22.71 125 ALA A N 1
ATOM 841 C CA . ALA A 1 125 ? -45.697 14.007 -15.027 1.00 24.10 125 ALA A CA 1
ATOM 842 C C . ALA A 1 125 ? -44.259 14.416 -14.867 1.00 22.95 125 ALA A C 1
ATOM 843 O O . ALA A 1 125 ? -43.713 15.105 -15.720 1.00 22.97 125 ALA A O 1
ATOM 845 N N . HIS A 1 126 ? -43.626 13.944 -13.802 1.00 22.09 126 HIS A N 1
ATOM 846 C CA . HIS A 1 126 ? -42.199 14.194 -13.545 1.00 21.77 126 HIS A CA 1
ATOM 847 C C . HIS A 1 126 ? -41.445 12.897 -13.470 1.00 23.81 126 HIS A C 1
ATOM 848 O O . HIS A 1 126 ? -41.800 12.029 -12.683 1.00 23.85 126 HIS A O 1
ATOM 855 N N . PHE A 1 127 ? -40.388 12.783 -14.281 1.00 21.80 127 PHE A N 1
ATOM 856 C CA . PHE A 1 127 ? -39.507 11.639 -14.297 1.00 23.23 127 PHE A CA 1
ATOM 857 C C . PHE A 1 127 ? -38.203 12.010 -13.644 1.00 24.75 127 PHE A C 1
ATOM 858 O O . PHE A 1 127 ? -37.473 12.830 -14.201 1.00 24.76 127 PHE A O 1
ATOM 866 N N . VAL A 1 128 ? -37.974 11.505 -12.450 1.00 23.63 128 VAL A N 1
ATOM 867 C CA . VAL A 1 128 ? -36.851 11.888 -11.629 1.00 23.71 128 VAL A CA 1
ATOM 868 C C . VAL A 1 128 ? -35.636 11.004 -11.750 1.00 24.41 128 VAL A C 1
ATOM 869 O O . VAL A 1 128 ? -35.687 9.836 -11.509 1.00 22.75 128 VAL A O 1
ATOM 873 N N . HIS A 1 129 ? -34.544 11.626 -12.132 1.00 23.36 129 HIS A N 1
ATOM 874 C CA . HIS A 1 129 ? -33.284 10.962 -12.342 1.00 26.66 129 HIS A CA 1
ATOM 875 C C . HIS A 1 129 ? -32.163 11.509 -11.450 1.00 31.90 129 HIS A C 1
ATOM 876 O O . HIS A 1 129 ? -32.162 12.652 -11.090 1.00 27.60 129 HIS A O 1
ATOM 883 N N . ALA A 1 130 ? -31.218 10.647 -11.103 1.00 27.50 130 ALA A N 1
ATOM 884 C CA . ALA A 1 130 ? -30.072 11.023 -10.313 1.00 24.75 130 ALA A CA 1
ATOM 885 C C . ALA A 1 130 ? -28.773 10.446 -10.843 1.00 28.76 130 ALA A C 1
ATOM 886 O O . ALA A 1 130 ? -28.714 9.310 -11.171 1.00 30.70 130 ALA A O 1
ATOM 888 N N . ASP A 1 131 ? -27.732 11.246 -10.891 1.00 29.01 131 ASP A N 1
ATOM 889 C CA . ASP A 1 131 ? -26.444 10.770 -11.302 1.00 32.42 131 ASP A CA 1
ATOM 890 C C . ASP A 1 131 ? -25.749 10.081 -10.115 1.00 34.51 131 ASP A C 1
ATOM 891 O O . ASP A 1 131 ? -26.311 9.980 -9.068 1.00 31.97 131 ASP A O 1
ATOM 896 N N . LYS A 1 132 ? -24.539 9.597 -10.315 1.00 38.08 132 LYS A N 1
ATOM 897 C CA . LYS A 1 132 ? -23.806 8.896 -9.274 1.00 40.46 132 LYS A CA 1
ATOM 898 C C . LYS A 1 132 ? -23.530 9.744 -8.061 1.00 41.08 132 LYS A C 1
ATOM 899 O O . LYS A 1 132 ? -23.401 9.236 -7.000 1.00 41.91 132 LYS A O 1
ATOM 905 N N . HIS A 1 133 ? -23.422 11.044 -8.233 1.00 39.71 133 HIS A N 1
ATOM 906 C CA . HIS A 1 133 ? -23.202 11.930 -7.114 1.00 40.16 133 HIS A CA 1
ATOM 907 C C . HIS A 1 133 ? -24.481 12.485 -6.520 1.00 45.44 133 HIS A C 1
ATOM 908 O O . HIS A 1 133 ? -24.429 13.296 -5.643 1.00 41.43 133 HIS A O 1
ATOM 915 N N . GLY A 1 134 ? -25.627 12.050 -7.009 1.00 37.83 134 GLY A N 1
ATOM 916 C CA . GLY A 1 134 ? -26.879 12.542 -6.498 1.00 36.07 134 GLY A CA 1
ATOM 917 C C . GLY A 1 134 ? -27.450 13.809 -7.121 1.00 33.95 134 GLY A C 1
ATOM 918 O O . GLY A 1 134 ? -28.437 14.280 -6.668 1.00 34.62 134 GLY A O 1
ATOM 919 N N . ASN A 1 135 ? -26.818 14.342 -8.143 1.00 30.05 135 ASN A N 1
ATOM 920 C CA . ASN A 1 135 ? -27.335 15.500 -8.827 1.00 31.47 135 ASN A CA 1
ATOM 921 C C . ASN A 1 135 ? -28.563 15.035 -9.584 1.00 35.40 135 ASN A C 1
ATOM 922 O O . ASN A 1 135 ? -28.544 13.989 -10.178 1.00 28.71 135 ASN A O 1
ATOM 927 N N . LEU A 1 136 ? -29.605 15.838 -9.585 1.00 27.77 136 LEU A N 1
ATOM 928 C CA . LEU A 1 136 ? -30.834 15.455 -10.214 1.00 30.83 136 LEU A CA 1
ATOM 929 C C . LEU A 1 136 ? -31.219 16.127 -11.510 1.00 25.00 136 LEU A C 1
ATOM 930 O O . LEU A 1 136 ? -30.974 17.266 -11.716 1.00 23.95 136 LEU A O 1
ATOM 935 N N . ALA A 1 137 ? -31.837 15.337 -12.362 1.00 23.79 137 ALA A N 1
ATOM 936 C CA . ALA A 1 137 ? -32.402 15.771 -13.604 1.00 21.29 137 ALA A CA 1
ATOM 937 C C . ALA A 1 137 ? -33.833 15.270 -13.690 1.00 24.97 137 ALA A C 1
ATOM 938 O O . ALA A 1 137 ? -34.083 14.111 -13.516 1.00 26.80 137 ALA A O 1
ATOM 940 N N . VAL A 1 138 ? -34.747 16.176 -13.979 1.00 21.74 138 VAL A N 1
ATOM 941 C CA . VAL A 1 138 ? -36.149 15.898 -14.097 1.00 23.59 138 VAL A CA 1
ATOM 942 C C . VAL A 1 138 ? -36.728 16.234 -15.464 1.00 23.10 138 VAL A C 1
ATOM 943 O O . VAL A 1 138 ? -36.503 17.283 -15.981 1.00 22.46 138 VAL A O 1
ATOM 947 N N . ILE A 1 139 ? -37.466 15.286 -16.004 1.00 21.25 139 ILE A N 1
ATOM 948 C CA . ILE A 1 139 ? -38.166 15.433 -17.232 1.00 22.17 139 ILE A CA 1
ATOM 949 C C . ILE A 1 139 ? -39.621 15.608 -16.858 1.00 24.56 139 ILE A C 1
ATOM 950 O O . ILE A 1 139 ? -40.213 14.821 -16.171 1.00 20.04 139 ILE A O 1
ATOM 955 N N . GLY A 1 140 ? -40.168 16.690 -17.354 1.00 23.36 140 GLY A N 1
ATOM 956 C CA . GLY A 1 140 ? -41.528 17.058 -17.132 1.00 23.48 140 GLY A CA 1
ATOM 957 C C . GLY A 1 140 ? -42.274 16.856 -18.417 1.00 24.95 140 GLY A C 1
ATOM 958 O O . GLY A 1 140 ? -41.791 17.217 -19.452 1.00 23.92 140 GLY A O 1
ATOM 959 N N . VAL A 1 141 ? -43.442 16.267 -18.329 1.00 23.37 141 VAL A N 1
ATOM 960 C CA . VAL A 1 141 ? -44.319 15.998 -19.545 1.00 21.69 141 VAL A CA 1
ATOM 961 C C . VAL A 1 141 ? -45.693 16.526 -19.191 1.00 24.22 141 VAL A C 1
ATOM 962 O O . VAL A 1 141 ? -46.336 16.117 -18.175 1.00 23.48 141 VAL A O 1
ATOM 966 N N . PHE A 1 142 ? -46.165 17.475 -19.977 1.00 25.11 142 PHE A N 1
ATOM 967 C CA . PHE A 1 142 ? -47.525 17.974 -19.881 1.00 23.65 142 PHE A CA 1
ATOM 968 C C . PHE A 1 142 ? -48.557 16.925 -20.501 1.00 22.64 142 PHE A C 1
ATOM 969 O O . PHE A 1 142 ? -48.255 16.225 -21.449 1.00 23.68 142 PHE A O 1
ATOM 977 N N . PHE A 1 143 ? -49.712 16.847 -19.891 1.00 24.32 143 PHE A N 1
ATOM 978 C CA . PHE A 1 143 ? -50.837 16.003 -20.389 1.00 25.76 143 PHE A CA 1
ATOM 979 C C . PHE A 1 143 ? -52.022 16.877 -20.535 1.00 23.20 143 PHE A C 1
ATOM 980 O O . PHE A 1 143 ? -52.370 17.698 -19.652 1.00 28.94 143 PHE A O 1
ATOM 988 N N . LYS A 1 144 ? -52.600 16.806 -21.712 1.00 28.65 144 LYS A N 1
ATOM 989 C CA . LYS A 1 144 ? -53.899 17.483 -21.872 1.00 30.00 144 LYS A CA 1
ATOM 990 C C . LYS A 1 144 ? -55.033 16.444 -21.784 1.00 30.72 144 LYS A C 1
ATOM 991 O O . LYS A 1 144 ? -54.833 15.253 -21.944 1.00 33.08 144 LYS A O 1
ATOM 997 N N . GLU A 1 145 ? -56.256 16.974 -21.698 1.00 32.06 145 GLU A N 1
ATOM 998 C CA . GLU A 1 145 ? -57.460 16.188 -21.744 1.00 39.23 145 GLU A CA 1
ATOM 999 C C . GLU A 1 145 ? -57.739 15.670 -23.140 1.00 41.21 145 GLU A C 1
ATOM 1000 O O . GLU A 1 145 ? -57.803 16.432 -24.074 1.00 39.09 145 GLU A O 1
ATOM 1006 N N . GLY A 1 146 ? -57.849 14.354 -23.291 1.00 34.63 146 GLY A N 1
ATOM 1007 C CA . GLY A 1 146 ? -58.092 13.755 -24.604 1.00 35.61 146 GLY A CA 1
ATOM 1008 C C . GLY A 1 146 ? -58.526 12.317 -24.506 1.00 32.79 146 GLY A C 1
ATOM 1009 O O . GLY A 1 146 ? -59.302 11.936 -23.655 1.00 34.24 146 GLY A O 1
ATOM 1010 N N . ARG A 1 147 ? -57.922 11.526 -25.304 1.00 32.55 147 ARG A N 1
ATOM 1011 C CA . ARG A 1 147 ? -58.108 10.143 -25.287 1.00 42.37 147 ARG A CA 1
ATOM 1012 C C . ARG A 1 147 ? -57.493 9.464 -24.018 1.00 45.35 147 ARG A C 1
ATOM 1013 O O . ARG A 1 147 ? -56.388 9.873 -23.554 1.00 34.17 147 ARG A O 1
ATOM 1021 N N . GLU A 1 148 ? -58.183 8.430 -23.525 1.00 33.66 148 GLU A N 1
ATOM 1022 C CA . GLU A 1 148 ? -57.710 7.608 -22.423 1.00 36.35 148 GLU A CA 1
ATOM 1023 C C . GLU A 1 148 ? -56.281 7.142 -22.675 1.00 30.73 148 GLU A C 1
ATOM 1024 O O . GLU A 1 148 ? -55.950 6.687 -23.763 1.00 32.73 148 GLU A O 1
ATOM 1030 N N . ASN A 1 149 ? -55.396 7.310 -21.689 1.00 31.92 149 ASN A N 1
ATOM 1031 C CA . ASN A 1 149 ? -54.014 6.868 -21.861 1.00 27.39 149 ASN A CA 1
ATOM 1032 C C . ASN A 1 149 ? -53.908 5.430 -21.396 1.00 30.08 149 ASN A C 1
ATOM 1033 O O . ASN A 1 149 ? -54.158 5.152 -20.221 1.00 28.62 149 ASN A O 1
ATOM 1038 N N . PRO A 1 150 ? -53.446 4.512 -22.283 1.00 32.05 150 PRO A N 1
ATOM 1039 C CA . PRO A 1 150 ? -53.395 3.122 -21.947 1.00 32.29 150 PRO A CA 1
ATOM 1040 C C . PRO A 1 150 ? -52.339 2.720 -20.942 1.00 34.96 150 PRO A C 1
ATOM 1041 O O . PRO A 1 150 ? -52.511 1.741 -20.250 1.00 34.26 150 PRO A O 1
ATOM 1045 N N . ILE A 1 151 ? -51.231 3.436 -20.886 1.00 34.05 151 ILE A N 1
ATOM 1046 C CA . ILE A 1 151 ? -50.199 3.203 -19.913 1.00 31.04 151 ILE A CA 1
ATOM 1047 C C . ILE A 1 151 ? -50.655 3.633 -18.531 1.00 32.68 151 ILE A C 1
ATOM 1048 O O . ILE A 1 151 ? -50.467 2.928 -17.578 1.00 33.77 151 ILE A O 1
ATOM 1053 N N . LEU A 1 152 ? -51.259 4.804 -18.454 1.00 29.02 152 LEU A N 1
ATOM 1054 C CA . LEU A 1 152 ? -51.741 5.333 -17.197 1.00 28.76 152 LEU A CA 1
ATOM 1055 C C . LEU A 1 152 ? -52.831 4.434 -16.649 1.00 29.94 152 LEU A C 1
ATOM 1056 O O . LEU A 1 152 ? -52.938 4.242 -15.482 1.00 32.41 152 LEU A O 1
ATOM 1061 N N . GLU A 1 153 ? -53.626 3.884 -17.537 1.00 32.57 153 GLU A N 1
ATOM 1062 C CA . GLU A 1 153 ? -54.701 3.030 -17.128 1.00 35.87 153 GLU A CA 1
ATOM 1063 C C . GLU A 1 153 ? -54.171 1.862 -16.356 1.00 31.83 153 GLU A C 1
ATOM 1064 O O . GLU A 1 153 ? -54.795 1.437 -15.444 1.00 33.25 153 GLU A O 1
ATOM 1070 N N . LYS A 1 154 ? -53.025 1.347 -16.733 1.00 31.34 154 LYS A N 1
ATOM 1071 C CA . LYS A 1 154 ? -52.439 0.251 -16.002 1.00 36.17 154 LYS A CA 1
ATOM 1072 C C . LYS A 1 154 ? -52.116 0.673 -14.581 1.00 31.54 154 LYS A C 1
ATOM 1073 O O . LYS A 1 154 ? -52.282 -0.079 -13.690 1.00 31.38 154 LYS A O 1
ATOM 1079 N N . ILE A 1 155 ? -51.602 1.869 -14.398 1.00 29.58 155 ILE A N 1
ATOM 1080 C CA . ILE A 1 155 ? -51.324 2.388 -13.080 1.00 25.16 155 ILE A CA 1
ATOM 1081 C C . ILE A 1 155 ? -52.566 2.759 -12.278 1.00 29.58 155 ILE A C 1
ATOM 1082 O O . ILE A 1 155 ? -52.670 2.478 -11.128 1.00 28.57 155 ILE A O 1
ATOM 1087 N N . TRP A 1 156 ? -53.500 3.404 -12.946 1.00 25.84 156 TRP A N 1
ATOM 1088 C CA . TRP A 1 156 ? -54.721 3.911 -12.346 1.00 28.27 156 TRP A CA 1
ATOM 1089 C C . TRP A 1 156 ? -55.559 2.782 -11.774 1.00 25.03 156 TRP A C 1
ATOM 1090 O O . TRP A 1 156 ? -56.145 2.915 -10.775 1.00 27.96 156 TRP A O 1
ATOM 1101 N N . LYS A 1 157 ? -55.552 1.662 -12.452 1.00 28.62 157 LYS A N 1
ATOM 1102 C CA . LYS A 1 157 ? -56.297 0.467 -12.114 1.00 35.46 157 LYS A CA 1
ATOM 1103 C C . LYS A 1 157 ? -55.979 -0.029 -10.728 1.00 34.97 157 LYS A C 1
ATOM 1104 O O . LYS A 1 157 ? -56.808 -0.596 -10.097 1.00 29.11 157 LYS A O 1
ATOM 1110 N N . VAL A 1 158 ? -54.741 0.128 -10.313 1.00 31.96 158 VAL A N 1
ATOM 1111 C CA . VAL A 1 158 ? -54.290 -0.270 -9.005 1.00 34.89 158 VAL A CA 1
ATOM 1112 C C . VAL A 1 158 ? -53.854 0.866 -8.107 1.00 35.48 158 VAL A C 1
ATOM 1113 O O . VAL A 1 158 ? -53.221 0.639 -7.141 1.00 32.83 158 VAL A O 1
ATOM 1117 N N . MET A 1 159 ? -54.208 2.087 -8.435 1.00 35.01 159 MET A N 1
ATOM 1118 C CA . MET A 1 159 ? -53.776 3.226 -7.662 1.00 34.18 159 MET A CA 1
ATOM 1119 C C . MET A 1 159 ? -54.218 3.157 -6.217 1.00 32.52 159 MET A C 1
ATOM 1120 O O . MET A 1 159 ? -55.359 3.074 -5.924 1.00 31.51 159 MET A O 1
ATOM 1125 N N . PRO A 1 160 ? -53.191 3.243 -5.297 1.00 34.24 160 PRO A N 1
ATOM 1126 C CA . PRO A 1 160 ? -53.606 3.205 -3.888 1.00 34.68 160 PRO A CA 1
ATOM 1127 C C . PRO A 1 160 ? -54.341 4.463 -3.468 1.00 37.05 160 PRO A C 1
ATOM 1128 O O . PRO A 1 160 ? -53.980 5.521 -3.856 1.00 29.98 160 PRO A O 1
ATOM 1132 N N . GLU A 1 161 ? -55.387 4.308 -2.685 1.00 34.87 161 GLU A N 1
ATOM 1133 C CA . GLU A 1 161 ? -56.185 5.421 -2.275 1.00 38.27 161 GLU A CA 1
ATOM 1134 C C . GLU A 1 161 ? -55.814 6.151 -1.017 1.00 37.03 161 GLU A C 1
ATOM 1135 O O . GLU A 1 161 ? -56.266 7.230 -0.806 1.00 35.50 161 GLU A O 1
ATOM 1141 N N . ASN A 1 162 ? -54.963 5.571 -0.202 1.00 34.64 162 ASN A N 1
ATOM 1142 C CA . ASN A 1 162 ? -54.577 6.216 1.033 1.00 38.01 162 ASN A CA 1
ATOM 1143 C C . ASN A 1 162 ? -53.097 6.453 1.135 1.00 32.10 162 ASN A C 1
ATOM 1144 O O . ASN A 1 162 ? -52.307 5.697 0.624 1.00 32.58 162 ASN A O 1
ATOM 1149 N N . ALA A 1 163 ? -52.739 7.506 1.827 1.00 32.15 163 ALA A N 1
ATOM 1150 C CA . ALA A 1 163 ? -51.363 7.833 1.999 1.00 32.40 163 ALA A CA 1
ATOM 1151 C C . ALA A 1 163 ? -50.664 6.701 2.719 1.00 37.71 163 ALA A C 1
ATOM 1152 O O . ALA A 1 163 ? -51.189 6.120 3.610 1.00 39.48 163 ALA A O 1
ATOM 1154 N N . GLY A 1 164 ? -49.466 6.394 2.310 1.00 35.40 164 GLY A N 1
ATOM 1155 C CA . GLY A 1 164 ? -48.707 5.326 2.895 1.00 33.89 164 GLY A CA 1
ATOM 1156 C C . GLY A 1 164 ? -48.941 3.950 2.327 1.00 34.29 164 GLY A C 1
ATOM 1157 O O . GLY A 1 164 ? -48.321 3.037 2.765 1.00 33.23 164 GLY A O 1
ATOM 1158 N N . GLU A 1 165 ? -49.801 3.804 1.342 1.00 28.71 165 GLU A N 1
ATOM 1159 C CA . GLU A 1 165 ? -50.044 2.508 0.753 1.00 28.54 165 GLU A CA 1
ATOM 1160 C C . GLU A 1 165 ? -49.285 2.347 -0.548 1.00 34.21 165 GLU A C 1
ATOM 1161 O O . GLU A 1 165 ? -49.179 3.274 -1.306 1.00 32.38 165 GLU A O 1
ATOM 1167 N N . GLU A 1 166 ? -48.751 1.172 -0.777 1.00 27.39 166 GLU A N 1
ATOM 1168 C CA . GLU A 1 166 ? -47.997 0.853 -1.976 1.00 31.87 166 GLU A CA 1
ATOM 1169 C C . GLU A 1 166 ? -48.408 -0.469 -2.581 1.00 33.81 166 GLU A C 1
ATOM 1170 O O . GLU A 1 166 ? -48.707 -1.380 -1.880 1.00 35.23 166 GLU A O 1
ATOM 1176 N N . VAL A 1 167 ? -48.430 -0.570 -3.888 1.00 28.79 167 VAL A N 1
ATOM 1177 C CA . VAL A 1 167 ? -48.815 -1.796 -4.544 1.00 30.82 167 VAL A CA 1
ATOM 1178 C C . VAL A 1 167 ? -47.848 -2.193 -5.627 1.00 36.72 167 VAL A C 1
ATOM 1179 O O . VAL A 1 167 ? -47.377 -1.373 -6.361 1.00 34.13 167 VAL A O 1
ATOM 1183 N N . LYS A 1 168 ? -47.583 -3.472 -5.722 1.00 36.63 168 LYS A N 1
ATOM 1184 C CA . LYS A 1 168 ? -46.715 -3.974 -6.781 1.00 37.42 168 LYS A CA 1
ATOM 1185 C C . LYS A 1 168 ? -47.457 -4.053 -8.049 1.00 35.92 168 LYS A C 1
ATOM 1186 O O . LYS A 1 168 ? -48.546 -4.509 -8.072 1.00 40.00 168 LYS A O 1
ATOM 1192 N N . LEU A 1 169 ? -46.789 -3.694 -9.144 1.00 34.71 169 LEU A N 1
ATOM 1193 C CA . LEU A 1 169 ? -47.398 -3.864 -10.441 1.00 37.65 169 LEU A CA 1
ATOM 1194 C C . LEU A 1 169 ? -47.299 -5.309 -10.885 1.00 36.00 169 LEU A C 1
ATOM 1195 O O . LEU A 1 169 ? -46.268 -5.946 -10.710 1.00 38.64 169 LEU A O 1
ATOM 1200 N N . ALA A 1 170 ? -48.327 -5.770 -11.562 1.00 41.11 170 ALA A N 1
ATOM 1201 C CA . ALA A 1 170 ? -48.360 -7.148 -12.126 1.00 57.24 170 ALA A CA 1
ATOM 1202 C C . ALA A 1 170 ? -47.299 -7.309 -13.217 1.00 54.44 170 ALA A C 1
ATOM 1203 O O . ALA A 1 170 ? -46.520 -8.263 -13.176 1.00 61.03 170 ALA A O 1
ATOM 1205 N N . HIS A 1 171 ? -47.242 -6.328 -14.121 1.00 49.11 171 HIS A N 1
ATOM 1206 C CA . HIS A 1 171 ? -46.276 -6.287 -15.232 1.00 57.87 171 HIS A CA 1
ATOM 1207 C C . HIS A 1 171 ? -45.481 -4.958 -15.265 1.00 50.53 171 HIS A C 1
ATOM 1208 O O . HIS A 1 171 ? -46.018 -3.917 -14.948 1.00 42.82 171 HIS A O 1
ATOM 1215 N N . LYS A 1 172 ? -44.192 -5.056 -15.585 1.00 46.64 172 LYS A N 1
ATOM 1216 C CA . LYS A 1 172 ? -43.318 -3.892 -15.620 1.00 51.63 172 LYS A CA 1
ATOM 1217 C C . LYS A 1 172 ? -43.681 -2.980 -16.786 1.00 45.42 172 LYS A C 1
ATOM 1218 O O . LYS A 1 172 ? -44.008 -3.414 -17.876 1.00 45.97 172 LYS A O 1
ATOM 1224 N N . ILE A 1 173 ? -43.750 -1.714 -16.474 1.00 39.51 173 ILE A N 1
ATOM 1225 C CA . ILE A 1 173 ? -44.170 -0.702 -17.436 1.00 36.80 173 ILE A CA 1
ATOM 1226 C C . ILE A 1 173 ? -42.885 -0.024 -17.899 1.00 32.03 173 ILE A C 1
ATOM 1227 O O . ILE A 1 173 ? -41.987 0.149 -17.106 1.00 29.17 173 ILE A O 1
ATOM 1232 N N . ASN A 1 174 ? -42.865 0.393 -19.145 1.00 35.39 174 ASN A N 1
ATOM 1233 C CA . ASN A 1 174 ? -41.759 1.157 -19.714 1.00 33.98 174 ASN A CA 1
ATOM 1234 C C . ASN A 1 174 ? -42.133 2.609 -19.728 1.00 32.70 174 ASN A C 1
ATOM 1235 O O . ASN A 1 174 ? -43.050 3.017 -20.437 1.00 33.88 174 ASN A O 1
ATOM 1240 N N . ALA A 1 175 ? -41.417 3.397 -18.939 1.00 31.46 175 ALA A N 1
ATOM 1241 C CA . ALA A 1 175 ? -41.743 4.841 -18.823 1.00 28.87 175 ALA A CA 1
ATOM 1242 C C . ALA A 1 175 ? -41.615 5.580 -20.156 1.00 26.79 175 ALA A C 1
ATOM 1243 O O . ALA A 1 175 ? -42.222 6.620 -20.367 1.00 31.04 175 ALA A O 1
ATOM 1245 N N . GLU A 1 176 ? -40.830 5.010 -21.075 1.00 26.81 176 GLU A N 1
ATOM 1246 C CA . GLU A 1 176 ? -40.659 5.638 -22.383 1.00 29.30 176 GLU A CA 1
ATOM 1247 C C . GLU A 1 176 ? -41.940 5.772 -23.144 1.00 30.14 176 GLU A C 1
ATOM 1248 O O . GLU A 1 176 ? -42.123 6.729 -23.903 1.00 30.21 176 GLU A O 1
ATOM 1254 N N . ASP A 1 177 ? -42.900 4.863 -22.873 1.00 33.76 177 ASP A N 1
ATOM 1255 C CA . ASP A 1 177 ? -44.250 4.981 -23.467 1.00 36.19 177 ASP A CA 1
ATOM 1256 C C . ASP A 1 177 ? -45.064 6.185 -23.011 1.00 35.24 177 ASP A C 1
ATOM 1257 O O . ASP A 1 177 ? -46.007 6.561 -23.642 1.00 32.48 177 ASP A O 1
ATOM 1262 N N . LEU A 1 178 ? -44.658 6.820 -21.926 1.00 28.29 178 LEU A N 1
ATOM 1263 C CA . LEU A 1 178 ? -45.317 8.064 -21.449 1.00 27.79 178 LEU A CA 1
ATOM 1264 C C . LEU A 1 178 ? -44.643 9.326 -21.972 1.00 27.90 178 LEU A C 1
ATOM 1265 O O . LEU A 1 178 ? -45.078 10.391 -21.656 1.00 32.92 178 LEU A O 1
ATOM 1270 N N . LEU A 1 179 ? -43.586 9.183 -22.745 1.00 27.65 179 LEU A N 1
ATOM 1271 C CA . LEU A 1 179 ? -42.882 10.364 -23.293 1.00 28.35 179 LEU A CA 1
ATOM 1272 C C . LEU A 1 179 ? -43.296 10.603 -24.713 1.00 32.89 179 LEU A C 1
ATOM 1273 O O . LEU A 1 179 ? -43.528 9.623 -25.434 1.00 30.21 179 LEU A O 1
ATOM 1278 N N . PRO A 1 180 ? -43.364 11.883 -25.144 1.00 29.59 180 PRO A N 1
ATOM 1279 C CA . PRO A 1 180 ? -43.706 12.056 -26.564 1.00 32.55 180 PRO A CA 1
ATOM 1280 C C . PRO A 1 180 ? -42.649 11.523 -27.488 1.00 30.97 180 PRO A C 1
ATOM 1281 O O . PRO A 1 180 ? -41.494 11.383 -27.101 1.00 32.82 180 PRO A O 1
ATOM 1285 N N . LYS A 1 181 ? -43.058 11.221 -28.718 1.00 31.43 181 LYS A N 1
ATOM 1286 C CA . LYS A 1 181 ? -42.112 10.832 -29.778 1.00 37.27 181 LYS A CA 1
ATOM 1287 C C . LYS A 1 181 ? -41.308 12.031 -30.266 1.00 31.60 181 LYS A C 1
ATOM 1288 O O . LYS A 1 181 ? -40.153 11.880 -30.561 1.00 34.52 181 LYS A O 1
ATOM 1294 N N . ASP A 1 182 ? -41.949 13.187 -30.367 1.00 33.13 182 ASP A N 1
ATOM 1295 C CA . ASP A 1 182 ? -41.214 14.444 -30.671 1.00 37.51 182 ASP A CA 1
ATOM 1296 C C . ASP A 1 182 ? -40.488 14.854 -29.350 1.00 29.01 182 ASP A C 1
ATOM 1297 O O . ASP A 1 182 ? -41.124 15.048 -28.336 1.00 33.57 182 ASP A O 1
ATOM 1302 N N . ARG A 1 183 ? -39.183 14.949 -29.388 1.00 32.31 183 ARG A N 1
ATOM 1303 C CA . ARG A 1 183 ? -38.420 15.200 -28.172 1.00 36.86 183 ARG A CA 1
ATOM 1304 C C . ARG A 1 183 ? -37.740 16.557 -27.996 1.00 31.48 183 ARG A C 1
ATOM 1305 O O . ARG A 1 183 ? -36.804 16.698 -27.250 1.00 31.00 183 ARG A O 1
ATOM 1313 N N . ASP A 1 184 ? -38.285 17.545 -28.638 1.00 29.38 184 ASP A N 1
ATOM 1314 C CA . ASP A 1 184 ? -37.864 18.904 -28.420 1.00 27.52 184 ASP A CA 1
ATOM 1315 C C . ASP A 1 184 ? -38.308 19.259 -26.993 1.00 27.77 184 ASP A C 1
ATOM 1316 O O . ASP A 1 184 ? -39.264 18.723 -26.467 1.00 24.91 184 ASP A O 1
ATOM 1321 N N . TYR A 1 185 ? -37.577 20.178 -26.388 1.00 27.13 185 TYR A N 1
ATOM 1322 C CA . TYR A 1 185 ? -37.712 20.472 -24.971 1.00 23.53 185 TYR A CA 1
ATOM 1323 C C . TYR A 1 185 ? -37.253 21.882 -24.592 1.00 24.15 185 TYR A C 1
ATOM 1324 O O . TYR A 1 185 ? -36.489 22.467 -25.331 1.00 24.83 185 TYR A O 1
ATOM 1333 N N . TYR A 1 186 ? -37.799 22.347 -23.484 1.00 21.81 186 TYR A N 1
ATOM 1334 C CA . TYR A 1 186 ? -37.352 23.506 -22.750 1.00 23.39 186 TYR A CA 1
ATOM 1335 C C . TYR A 1 186 ? -36.372 23.051 -21.647 1.00 28.08 186 TYR A C 1
ATOM 1336 O O . TYR A 1 186 ? -36.571 21.997 -21.021 1.00 25.71 186 TYR A O 1
ATOM 1345 N N . ARG A 1 187 ? -35.311 23.818 -21.419 1.00 21.29 187 ARG A N 1
ATOM 1346 C CA . ARG A 1 187 ? -34.359 23.539 -20.369 1.00 23.04 187 ARG A CA 1
ATOM 1347 C C . ARG A 1 187 ? -34.037 24.711 -19.526 1.00 23.82 187 ARG A C 1
ATOM 1348 O O . ARG A 1 187 ? -33.886 25.832 -20.026 1.00 22.41 187 ARG A O 1
ATOM 1356 N N . TYR A 1 188 ? -33.973 24.479 -18.207 1.00 23.30 188 TYR A N 1
ATOM 1357 C CA . TYR A 1 188 ? -33.529 25.549 -17.270 1.00 22.65 188 TYR A CA 1
ATOM 1358 C C . TYR A 1 188 ? -33.028 24.896 -15.964 1.00 24.46 188 TYR A C 1
ATOM 1359 O O . TYR A 1 188 ? -33.182 23.688 -15.764 1.00 23.78 188 TYR A O 1
ATOM 1368 N N . SER A 1 189 ? -32.346 25.705 -15.183 1.00 21.96 189 SER A N 1
ATOM 1369 C CA . SER A 1 189 ? -31.781 25.334 -13.922 1.00 25.57 189 SER A CA 1
ATOM 1370 C C . SER A 1 189 ? -32.701 25.751 -12.770 1.00 24.76 189 SER A C 1
ATOM 1371 O O . SER A 1 189 ? -33.090 26.902 -12.687 1.00 24.44 189 SER A O 1
ATOM 1374 N N . GLY A 1 190 ? -33.159 24.758 -12.028 1.00 20.58 190 GLY A N 1
ATOM 1375 C CA . GLY A 1 190 ? -34.159 24.951 -11.038 1.00 21.76 190 GLY A CA 1
ATOM 1376 C C . GLY A 1 190 ? -34.033 24.146 -9.797 1.00 22.91 190 GLY A C 1
ATOM 1377 O O . GLY A 1 190 ? -32.927 23.888 -9.317 1.00 25.81 190 GLY A O 1
ATOM 1378 N N . SER A 1 191 ? -35.195 23.661 -9.303 1.00 24.27 191 SER A N 1
ATOM 1379 C CA . SER A 1 191 ? -35.245 23.066 -7.949 1.00 25.23 191 SER A CA 1
ATOM 1380 C C . SER A 1 191 ? -36.208 21.922 -7.904 1.00 22.49 191 SER A C 1
ATOM 1381 O O . SER A 1 191 ? -37.046 21.731 -8.805 1.00 21.78 191 SER A O 1
ATOM 1384 N N . LEU A 1 192 ? -36.145 21.167 -6.840 1.00 25.37 192 LEU A N 1
ATOM 1385 C CA . LEU A 1 192 ? -37.281 20.269 -6.475 1.00 27.70 192 LEU A CA 1
ATOM 1386 C C . LEU A 1 192 ? -38.507 21.124 -6.200 1.00 26.01 192 LEU A C 1
ATOM 1387 O O . LEU A 1 192 ? -38.386 22.245 -5.660 1.00 27.86 192 LEU A O 1
ATOM 1392 N N . THR A 1 193 ? -39.686 20.635 -6.564 1.00 27.34 193 THR A N 1
ATOM 1393 C CA . THR A 1 193 ? -40.935 21.412 -6.343 1.00 28.40 193 THR A CA 1
ATOM 1394 C C . THR A 1 193 ? -41.658 21.103 -5.020 1.00 27.41 193 THR A C 1
ATOM 1395 O O . THR A 1 193 ? -42.688 21.661 -4.726 1.00 29.18 193 THR A O 1
ATOM 1399 N N . THR A 1 194 ? -41.034 20.257 -4.210 1.00 30.68 194 THR A N 1
ATOM 1400 C CA . THR A 1 194 ? -41.534 19.929 -2.875 1.00 31.60 194 THR A CA 1
ATOM 1401 C C . THR A 1 194 ? -40.398 20.041 -1.907 1.00 34.70 194 THR A C 1
ATOM 1402 O O . THR A 1 194 ? -39.241 19.846 -2.307 1.00 34.12 194 THR A O 1
ATOM 1406 N N . PRO A 1 195 ? -40.675 20.367 -0.615 1.00 36.68 195 PRO A N 1
ATOM 1407 C CA . PRO A 1 195 ? -39.576 20.610 0.354 1.00 39.01 195 PRO A CA 1
ATOM 1408 C C . PRO A 1 195 ? -38.645 19.444 0.388 1.00 34.96 195 PRO A C 1
ATOM 1409 O O . PRO A 1 195 ? -39.126 18.345 0.252 1.00 37.23 195 PRO A O 1
ATOM 1413 N N . PRO A 1 196 ? -37.341 19.623 0.484 1.00 37.38 196 PRO A N 1
ATOM 1414 C CA . PRO A 1 196 ? -36.672 20.869 0.815 1.00 36.18 196 PRO A CA 1
ATOM 1415 C C . PRO A 1 196 ? -36.395 21.800 -0.372 1.00 32.62 196 PRO A C 1
ATOM 1416 O O . PRO A 1 196 ? -35.760 22.833 -0.194 1.00 34.47 196 PRO A O 1
ATOM 1420 N N . CYS A 1 197 ? -36.929 21.504 -1.549 1.00 30.48 197 CYS A N 1
ATOM 1421 C CA . CYS A 1 197 ? -36.803 22.461 -2.687 1.00 30.29 197 CYS A CA 1
ATOM 1422 C C . CYS A 1 197 ? -35.357 22.788 -3.038 1.00 29.39 197 CYS A C 1
ATOM 1423 O O . CYS A 1 197 ? -35.016 23.928 -3.308 1.00 30.79 197 CYS A O 1
ATOM 1426 N N . SER A 1 198 ? -34.508 21.759 -3.006 1.00 28.58 198 SER A N 1
ATOM 1427 C CA . SER A 1 198 ? -33.096 21.859 -3.251 1.00 31.64 198 SER A CA 1
ATOM 1428 C C . SER A 1 198 ? -32.858 22.300 -4.681 1.00 27.61 198 SER A C 1
ATOM 1429 O O . SER A 1 198 ? -33.576 21.851 -5.600 1.00 25.67 198 SER A O 1
ATOM 1432 N N . GLU A 1 199 ? -31.893 23.184 -4.853 1.00 25.08 199 GLU A N 1
ATOM 1433 C CA . GLU A 1 199 ? -31.513 23.726 -6.174 1.00 26.27 199 GLU A CA 1
ATOM 1434 C C . GLU A 1 199 ? -30.476 22.874 -6.872 1.00 29.06 199 GLU A C 1
ATOM 1435 O O . GLU A 1 199 ? -30.087 21.805 -6.383 1.00 28.61 199 GLU A O 1
ATOM 1441 N N . GLY A 1 200 ? -30.036 23.299 -8.030 1.00 24.66 200 GLY A N 1
ATOM 1442 C CA . GLY A 1 200 ? -29.046 22.524 -8.749 1.00 25.87 200 GLY A CA 1
ATOM 1443 C C . GLY A 1 200 ? -29.712 21.429 -9.553 1.00 25.11 200 GLY A C 1
ATOM 1444 O O . GLY A 1 200 ? -29.081 20.482 -9.968 1.00 24.80 200 GLY A O 1
ATOM 1445 N N . VAL A 1 201 ? -30.996 21.582 -9.835 1.00 24.24 201 VAL A N 1
ATOM 1446 C CA . VAL A 1 201 ? -31.755 20.531 -10.574 1.00 22.76 201 VAL A CA 1
ATOM 1447 C C . VAL A 1 201 ? -31.836 20.901 -12.049 1.00 21.96 201 VAL A C 1
ATOM 1448 O O . VAL A 1 201 ? -32.266 22.013 -12.371 1.00 22.43 201 VAL A O 1
ATOM 1452 N N . ARG A 1 202 ? -31.493 19.955 -12.935 1.00 22.91 202 ARG A N 1
ATOM 1453 C CA . ARG A 1 202 ? -31.713 20.101 -14.361 1.00 23.04 202 ARG A CA 1
ATOM 1454 C C . ARG A 1 202 ? -33.141 19.843 -14.735 1.00 25.96 202 ARG A C 1
ATOM 1455 O O . ARG A 1 202 ? -33.597 18.730 -14.508 1.00 26.21 202 ARG A O 1
ATOM 1463 N N . TRP A 1 203 ? -33.840 20.827 -15.257 1.00 21.99 203 TRP A N 1
ATOM 1464 C CA . TRP A 1 203 ? -35.182 20.651 -15.744 1.00 23.22 203 TRP A CA 1
ATOM 1465 C C . TRP A 1 203 ? -35.254 20.575 -17.238 1.00 24.49 203 TRP A C 1
ATOM 1466 O O . TRP A 1 203 ? -34.704 21.402 -17.963 1.00 22.28 203 TRP A O 1
ATOM 1477 N N . ILE A 1 204 ? -35.878 19.521 -17.710 1.00 23.26 204 ILE A N 1
ATOM 1478 C CA . ILE A 1 204 ? -36.082 19.229 -19.128 1.00 24.06 204 ILE A CA 1
ATOM 1479 C C . ILE A 1 204 ? -37.589 19.089 -19.311 1.00 25.69 204 ILE A C 1
ATOM 1480 O O . ILE A 1 204 ? -38.157 18.072 -18.906 1.00 24.56 204 ILE A O 1
ATOM 1485 N N . VAL A 1 205 ? -38.266 20.079 -19.859 1.00 21.53 205 VAL A N 1
ATOM 1486 C CA . VAL A 1 205 ? -39.682 20.052 -20.007 1.00 24.18 205 VAL A CA 1
ATOM 1487 C C . VAL A 1 205 ? -40.044 19.863 -21.471 1.00 26.93 205 VAL A C 1
ATOM 1488 O O . VAL A 1 205 ? -39.667 20.673 -22.313 1.00 24.06 205 VAL A O 1
ATOM 1492 N N . MET A 1 206 ? -40.725 18.758 -21.785 1.00 23.99 206 MET A N 1
ATOM 1493 C CA . MET A 1 206 ? -41.002 18.375 -23.178 1.00 20.20 206 MET A CA 1
ATOM 1494 C C . MET A 1 206 ? -41.977 19.404 -23.764 1.00 21.23 206 MET A C 1
ATOM 1495 O O . MET A 1 206 ? -42.957 19.805 -23.145 1.00 24.16 206 MET A O 1
ATOM 1500 N N . GLU A 1 207 ? -41.695 19.819 -25.001 1.00 21.77 207 GLU A N 1
ATOM 1501 C CA . GLU A 1 207 ? -42.564 20.765 -25.683 1.00 29.06 207 GLU A CA 1
ATOM 1502 C C . GLU A 1 207 ? -43.885 20.130 -26.084 1.00 29.11 207 GLU A C 1
ATOM 1503 O O . GLU A 1 207 ? -44.919 20.762 -26.085 1.00 26.48 207 GLU A O 1
ATOM 1509 N N . GLU A 1 208 ? -43.828 18.891 -26.464 1.00 28.55 208 GLU A N 1
ATOM 1510 C CA . GLU A 1 208 ? -45.054 18.173 -26.905 1.00 30.11 208 GLU A CA 1
ATOM 1511 C C . GLU A 1 208 ? -45.785 17.506 -25.749 1.00 31.36 208 GLU A C 1
ATOM 1512 O O . GLU A 1 208 ? -45.195 16.763 -24.938 1.00 27.48 208 GLU A O 1
ATOM 1518 N N . GLU A 1 209 ? -47.058 17.786 -25.677 1.00 24.75 209 GLU A N 1
ATOM 1519 C CA . GLU A 1 209 ? -47.975 17.274 -24.649 1.00 31.03 209 GLU A CA 1
ATOM 1520 C C . GLU A 1 209 ? -48.473 15.872 -24.988 1.00 34.25 209 GLU A C 1
ATOM 1521 O O . GLU A 1 209 ? -48.554 15.484 -26.135 1.00 28.80 209 GLU A O 1
ATOM 1527 N N . MET A 1 210 ? -48.664 15.062 -23.953 1.00 30.61 210 MET A N 1
ATOM 1528 C CA . MET A 1 210 ? -49.304 13.769 -24.061 1.00 32.42 210 MET A CA 1
ATOM 1529 C C . MET A 1 210 ? -50.803 13.952 -23.734 1.00 27.28 210 MET A C 1
ATOM 1530 O O . MET A 1 210 ? -51.240 15.066 -23.535 1.00 27.45 210 MET A O 1
ATOM 1535 N N . GLU A 1 211 ? -51.542 12.841 -23.716 1.00 27.22 211 GLU A N 1
ATOM 1536 C CA . GLU A 1 211 ? -52.980 12.882 -23.532 1.00 33.65 211 GLU A CA 1
ATOM 1537 C C . GLU A 1 211 ? -53.462 11.836 -22.561 1.00 26.66 211 GLU A C 1
ATOM 1538 O O . GLU A 1 211 ? -52.959 10.745 -22.522 1.00 25.24 211 GLU A O 1
ATOM 1544 N N . MET A 1 212 ? -54.507 12.180 -21.894 1.00 27.47 212 MET A N 1
ATOM 1545 C CA . MET A 1 212 ? -55.239 11.239 -20.978 1.00 26.93 212 MET A CA 1
ATOM 1546 C C . MET A 1 212 ? -56.725 11.653 -20.931 1.00 27.66 212 MET A C 1
ATOM 1547 O O . MET A 1 212 ? -57.086 12.815 -21.265 1.00 32.38 212 MET A O 1
ATOM 1552 N N . SER A 1 213 ? -57.585 10.782 -20.457 1.00 28.73 213 SER A N 1
ATOM 1553 C CA . SER A 1 213 ? -58.988 11.124 -20.355 1.00 30.75 213 SER A CA 1
ATOM 1554 C C . SER A 1 213 ? -59.383 11.998 -19.184 1.00 28.73 213 SER A C 1
ATOM 1555 O O . SER A 1 213 ? -58.739 12.064 -18.185 1.00 25.92 213 SER A O 1
ATOM 1558 N N . LYS A 1 214 ? -60.510 12.636 -19.339 1.00 29.91 214 LYS A N 1
ATOM 1559 C CA . LYS A 1 214 ? -61.059 13.474 -18.320 1.00 35.76 214 LYS A CA 1
ATOM 1560 C C . LYS A 1 214 ? -61.290 12.607 -17.094 1.00 33.40 214 LYS A C 1
ATOM 1561 O O . LYS A 1 214 ? -61.022 13.007 -16.015 1.00 28.44 214 LYS A O 1
ATOM 1567 N N . GLU A 1 215 ? -61.759 11.399 -17.300 1.00 32.50 215 GLU A N 1
ATOM 1568 C CA . GLU A 1 215 ? -61.992 10.490 -16.203 1.00 35.24 215 GLU A CA 1
ATOM 1569 C C . GLU A 1 215 ? -60.691 10.160 -15.430 1.00 29.70 215 GLU A C 1
ATOM 1570 O O . GLU A 1 215 ? -60.707 10.060 -14.238 1.00 28.93 215 GLU A O 1
ATOM 1576 N N . GLN A 1 216 ? -59.587 9.982 -16.136 1.00 27.41 216 GLN A N 1
ATOM 1577 C CA . GLN A 1 216 ? -58.319 9.699 -15.510 1.00 29.03 216 GLN A CA 1
ATOM 1578 C C . GLN A 1 216 ? -57.857 10.871 -14.662 1.00 29.62 216 GLN A C 1
ATOM 1579 O O . GLN A 1 216 ? -57.394 10.696 -13.578 1.00 26.82 216 GLN A O 1
ATOM 1585 N N . ILE A 1 217 ? -58.016 12.068 -15.180 1.00 26.57 217 ILE A N 1
ATOM 1586 C CA . ILE A 1 217 ? -57.642 13.249 -14.447 1.00 28.79 217 ILE A CA 1
ATOM 1587 C C . ILE A 1 217 ? -58.501 13.385 -13.218 1.00 29.00 217 ILE A C 1
ATOM 1588 O O . ILE A 1 217 ? -58.025 13.662 -12.187 1.00 28.45 217 ILE A O 1
ATOM 1593 N N . GLU A 1 218 ? -59.784 13.164 -13.366 1.00 33.33 218 GLU A N 1
ATOM 1594 C CA . GLU A 1 218 ? -60.710 13.269 -12.254 1.00 31.64 218 GLU A CA 1
ATOM 1595 C C . GLU A 1 218 ? -60.361 12.255 -11.182 1.00 29.89 218 GLU A C 1
ATOM 1596 O O . GLU A 1 218 ? -60.352 12.590 -10.050 1.00 30.27 218 GLU A O 1
ATOM 1602 N N . LYS A 1 219 ? -60.035 11.034 -11.568 1.00 28.82 219 LYS A N 1
ATOM 1603 C CA . LYS A 1 219 ? -59.697 10.027 -10.584 1.00 27.90 219 LYS A CA 1
ATOM 1604 C C . LYS A 1 219 ? -58.486 10.427 -9.761 1.00 28.24 219 LYS A C 1
ATOM 1605 O O . LYS A 1 219 ? -58.505 10.297 -8.583 1.00 29.19 219 LYS A O 1
ATOM 1611 N N . PHE A 1 220 ? -57.461 10.936 -10.403 1.00 26.88 220 PHE A N 1
ATOM 1612 C CA . PHE A 1 220 ? -56.279 11.357 -9.710 1.00 23.70 220 PHE A CA 1
ATOM 1613 C C . PHE A 1 220 ? -56.588 12.482 -8.747 1.00 26.60 220 PHE A C 1
ATOM 1614 O O . PHE A 1 220 ? -56.159 12.453 -7.649 1.00 25.16 220 PHE A O 1
ATOM 1622 N N . ARG A 1 221 ? -57.356 13.452 -9.179 1.00 23.69 221 ARG A N 1
ATOM 1623 C CA . ARG A 1 221 ? -57.706 14.563 -8.329 1.00 25.92 221 ARG A CA 1
ATOM 1624 C C . ARG A 1 221 ? -58.524 14.154 -7.139 1.00 27.15 221 ARG A C 1
ATOM 1625 O O . ARG A 1 221 ? -58.330 14.658 -6.080 1.00 29.06 221 ARG A O 1
ATOM 1633 N N . LYS A 1 222 ? -59.447 13.245 -7.346 1.00 29.70 222 LYS A N 1
ATOM 1634 C CA . LYS A 1 222 ? -60.280 12.777 -6.293 1.00 29.71 222 LYS A CA 1
ATOM 1635 C C . LYS A 1 222 ? -59.450 12.092 -5.214 1.00 34.52 222 LYS A C 1
ATOM 1636 O O . LYS A 1 222 ? -59.574 12.400 -4.076 1.00 27.95 222 LYS A O 1
ATOM 1642 N N . ILE A 1 223 ? -58.553 11.216 -5.605 1.00 28.48 223 ILE A N 1
ATOM 1643 C CA . ILE A 1 223 ? -57.718 10.524 -4.655 1.00 27.72 223 ILE A CA 1
ATOM 1644 C C . ILE A 1 223 ? -56.805 11.454 -3.888 1.00 33.20 223 ILE A C 1
ATOM 1645 O O . ILE A 1 223 ? -56.669 11.322 -2.724 1.00 30.65 223 ILE A O 1
ATOM 1650 N N . MET A 1 224 ? -56.204 12.404 -4.571 1.00 29.08 224 MET A N 1
ATOM 1651 C CA . MET A 1 224 ? -55.349 13.388 -3.969 1.00 30.41 224 MET A CA 1
ATOM 1652 C C . MET A 1 224 ? -56.120 14.321 -3.041 1.00 34.23 224 MET A C 1
ATOM 1653 O O . MET A 1 224 ? -55.594 14.810 -2.091 1.00 41.26 224 MET A O 1
ATOM 1658 N N . GLY A 1 225 ? -57.369 14.574 -3.345 1.00 35.96 225 GLY A N 1
ATOM 1659 C CA . GLY A 1 225 ? -58.193 15.416 -2.531 1.00 37.71 225 GLY A CA 1
ATOM 1660 C C . GLY A 1 225 ? -58.082 16.885 -2.793 1.00 43.06 225 GLY A C 1
ATOM 1661 O O . GLY A 1 225 ? -58.582 17.676 -2.052 1.00 49.06 225 GLY A O 1
ATOM 1662 N N . GLY A 1 226 ? -57.405 17.243 -3.851 1.00 42.98 226 GLY A N 1
ATOM 1663 C CA . GLY A 1 226 ? -57.241 18.623 -4.195 1.00 43.20 226 GLY A CA 1
ATOM 1664 C C . GLY A 1 226 ? -56.078 18.824 -5.123 1.00 40.91 226 GLY A C 1
ATOM 1665 O O . GLY A 1 226 ? -55.481 17.899 -5.570 1.00 38.10 226 GLY A O 1
ATOM 1666 N N . ASP A 1 227 ? -55.773 20.069 -5.383 1.00 32.15 227 ASP A N 1
ATOM 1667 C CA . ASP A 1 227 ? -54.662 20.471 -6.242 1.00 36.46 227 ASP A CA 1
ATOM 1668 C C . ASP A 1 227 ? -53.338 20.005 -5.636 1.00 31.90 227 ASP A C 1
ATOM 1669 O O . ASP A 1 227 ? -53.151 20.083 -4.414 1.00 29.87 227 ASP A O 1
ATOM 1674 N N . THR A 1 228 ? -52.414 19.548 -6.508 1.00 27.43 228 THR A N 1
ATOM 1675 C CA . THR A 1 228 ? -51.116 19.107 -6.036 1.00 26.73 228 THR A CA 1
ATOM 1676 C C . THR A 1 228 ? -49.969 19.839 -6.754 1.00 31.93 228 THR A C 1
ATOM 1677 O O . THR A 1 228 ? -48.940 19.242 -7.011 1.00 33.08 228 THR A O 1
ATOM 1681 N N . ASN A 1 229 ? -50.184 21.121 -7.055 1.00 31.87 229 ASN A N 1
ATOM 1682 C CA . ASN A 1 229 ? -49.147 21.926 -7.665 1.00 32.41 229 ASN A CA 1
ATOM 1683 C C . ASN A 1 229 ? -48.602 22.976 -6.747 1.00 28.88 229 ASN A C 1
ATOM 1684 O O . ASN A 1 229 ? -49.311 23.692 -6.088 1.00 29.38 229 ASN A O 1
ATOM 1689 N N . ARG A 1 230 ? -47.295 23.121 -6.742 1.00 25.68 230 ARG A N 1
ATOM 1690 C CA . ARG A 1 230 ? -46.641 24.316 -6.112 1.00 29.44 230 ARG A CA 1
ATOM 1691 C C . ARG A 1 230 ? -46.895 25.545 -7.004 1.00 30.19 230 ARG A C 1
ATOM 1692 O O . ARG A 1 230 ? -46.765 25.430 -8.231 1.00 29.18 230 ARG A O 1
ATOM 1700 N N . PRO A 1 231 ? -47.242 26.706 -6.436 1.00 29.71 231 PRO A N 1
ATOM 1701 C CA . PRO A 1 231 ? -47.304 27.890 -7.304 1.00 30.58 231 PRO A CA 1
ATOM 1702 C C . PRO A 1 231 ? -45.995 28.193 -8.053 1.00 26.57 231 PRO A C 1
ATOM 1703 O O . PRO A 1 231 ? -44.883 27.856 -7.570 1.00 28.31 231 PRO A O 1
ATOM 1707 N N . VAL A 1 232 ? -46.142 28.774 -9.230 1.00 25.62 232 VAL A N 1
ATOM 1708 C CA . VAL A 1 232 ? -44.966 29.100 -10.045 1.00 25.52 232 VAL A CA 1
ATOM 1709 C C . VAL A 1 232 ? -44.142 30.123 -9.266 1.00 29.64 232 VAL A C 1
ATOM 1710 O O . VAL A 1 232 ? -44.661 30.961 -8.583 1.00 28.42 232 VAL A O 1
ATOM 1714 N N . GLN A 1 233 ? -42.844 30.023 -9.431 1.00 29.28 233 GLN A N 1
ATOM 1715 C CA . GLN A 1 233 ? -41.867 30.843 -8.758 1.00 27.70 233 GLN A CA 1
ATOM 1716 C C . GLN A 1 233 ? -41.219 31.783 -9.784 1.00 26.65 233 GLN A C 1
ATOM 1717 O O . GLN A 1 233 ? -41.122 31.441 -10.976 1.00 28.91 233 GLN A O 1
ATOM 1723 N N . PRO A 1 234 ? -40.720 32.923 -9.319 1.00 27.66 234 PRO A N 1
ATOM 1724 C CA . PRO A 1 234 ? -40.147 33.872 -10.259 1.00 29.22 234 PRO A CA 1
ATOM 1725 C C . PRO A 1 234 ? -38.903 33.292 -11.014 1.00 25.76 234 PRO A C 1
ATOM 1726 O O . PRO A 1 234 ? -38.019 32.652 -10.380 1.00 25.34 234 PRO A O 1
ATOM 1730 N N . LEU A 1 235 ? -38.826 33.602 -12.299 1.00 31.23 235 LEU A N 1
ATOM 1731 C CA . LEU A 1 235 ? -37.729 33.198 -13.156 1.00 33.66 235 LEU A CA 1
ATOM 1732 C C . LEU A 1 235 ? -36.519 33.986 -12.708 1.00 34.35 235 LEU A C 1
ATOM 1733 O O . LEU A 1 235 ? -35.395 33.483 -12.683 1.00 31.22 235 LEU A O 1
ATOM 1738 N N . ASN A 1 236 ? -36.775 35.242 -12.359 1.00 30.03 236 ASN A N 1
ATOM 1739 C CA . ASN A 1 236 ? -35.724 36.142 -11.929 1.00 29.76 236 ASN A CA 1
ATOM 1740 C C . ASN A 1 236 ? -34.719 36.283 -13.068 1.00 25.82 236 ASN A C 1
ATOM 1741 O O . ASN A 1 236 ? -35.099 36.571 -14.203 1.00 30.94 236 ASN A O 1
ATOM 1746 N N . ALA A 1 237 ? -33.443 36.083 -12.771 1.00 26.10 237 ALA A N 1
ATOM 1747 C CA . ALA A 1 237 ? -32.395 36.188 -13.771 1.00 26.30 237 ALA A CA 1
ATOM 1748 C C . ALA A 1 237 ? -32.515 35.162 -14.899 1.00 28.78 237 ALA A C 1
ATOM 1749 O O . ALA A 1 237 ? -32.216 35.472 -16.052 1.00 27.25 237 ALA A O 1
ATOM 1751 N N . ARG A 1 238 ? -33.002 33.941 -14.646 1.00 23.66 238 ARG A N 1
ATOM 1752 C CA . ARG A 1 238 ? -32.966 32.839 -15.607 1.00 23.78 238 ARG A CA 1
ATOM 1753 C C . ARG A 1 238 ? -33.683 33.155 -16.916 1.00 22.48 238 ARG A C 1
ATOM 1754 O O . ARG A 1 238 ? -34.608 33.902 -16.966 1.00 25.17 238 ARG A O 1
ATOM 1762 N N . MET A 1 239 ? -33.209 32.501 -17.971 1.00 24.80 239 MET A N 1
ATOM 1763 C CA . MET A 1 239 ? -33.926 32.345 -19.224 1.00 28.49 239 MET A CA 1
ATOM 1764 C C . MET A 1 239 ? -34.253 30.840 -19.415 1.00 27.94 239 MET A C 1
ATOM 1765 O O . MET A 1 239 ? -33.639 29.993 -18.812 1.00 36.23 239 MET A O 1
ATOM 1770 N N . ILE A 1 240 ? -35.262 30.551 -20.193 1.00 24.73 240 ILE A N 1
ATOM 1771 C CA . ILE A 1 240 ? -35.604 29.150 -20.492 1.00 26.72 240 ILE A CA 1
ATOM 1772 C C . ILE A 1 240 ? -35.081 28.935 -21.932 1.00 25.49 240 ILE A C 1
ATOM 1773 O O . ILE A 1 240 ? -35.357 29.772 -22.789 1.00 28.98 240 ILE A O 1
ATOM 1778 N N . MET A 1 241 ? -34.294 27.923 -22.148 1.00 22.87 241 MET A N 1
ATOM 1779 C CA . MET A 1 241 ? -33.770 27.600 -23.423 1.00 20.25 241 MET A CA 1
ATOM 1780 C C . MET A 1 241 ? -34.694 26.590 -24.097 1.00 28.29 241 MET A C 1
ATOM 1781 O O . MET A 1 241 ? -35.196 25.670 -23.471 1.00 25.63 241 MET A O 1
ATOM 1786 N N . GLU A 1 242 ? -34.948 26.800 -25.372 1.00 24.56 242 GLU A N 1
ATOM 1787 C CA . GLU A 1 242 ? -35.768 25.882 -26.163 1.00 23.36 242 GLU A CA 1
ATOM 1788 C C . GLU A 1 242 ? -34.957 25.256 -27.277 1.00 27.38 242 GLU A C 1
ATOM 1789 O O . GLU A 1 242 ? -34.381 25.976 -28.111 1.00 25.39 242 GLU A O 1
ATOM 1795 N N . LYS A 1 243 ? -35.050 23.930 -27.379 1.00 28.21 243 LYS A N 1
ATOM 1796 C CA . LYS A 1 243 ? -34.373 23.184 -28.510 1.00 35.67 243 LYS A CA 1
ATOM 1797 C C . LYS A 1 243 ? -34.938 23.347 -29.997 1.00 41.05 243 LYS A C 1
ATOM 1798 O O . LYS A 1 243 ? -36.159 23.494 -30.108 1.00 48.22 243 LYS A O 1
ATOM 1804 N N . GLY B 1 22 ? -15.003 40.503 7.863 1.00 72.10 22 GLY B N 1
ATOM 1805 C CA . GLY B 1 22 ? -13.859 39.580 8.157 1.00 68.07 22 GLY B CA 1
ATOM 1806 C C . GLY B 1 22 ? -13.381 38.699 7.018 1.00 61.83 22 GLY B C 1
ATOM 1807 O O . GLY B 1 22 ? -12.340 38.059 7.160 1.00 71.30 22 GLY B O 1
ATOM 1808 N N . TRP B 1 23 ? -14.095 38.657 5.885 1.00 49.25 23 TRP B N 1
ATOM 1809 C CA . TRP B 1 23 ? -13.740 37.716 4.820 1.00 42.01 23 TRP B CA 1
ATOM 1810 C C . TRP B 1 23 ? -12.521 38.198 4.109 1.00 34.66 23 TRP B C 1
ATOM 1811 O O . TRP B 1 23 ? -12.300 39.375 3.961 1.00 36.64 23 TRP B O 1
ATOM 1822 N N . SER B 1 24 ? -11.773 37.277 3.534 1.00 35.98 24 SER B N 1
ATOM 1823 C CA . SER B 1 24 ? -10.675 37.676 2.662 1.00 41.39 24 SER B CA 1
ATOM 1824 C C . SER B 1 24 ? -10.484 36.722 1.488 1.00 36.97 24 SER B C 1
ATOM 1825 O O . SER B 1 24 ? -11.136 35.692 1.382 1.00 36.76 24 SER B O 1
ATOM 1828 N N . TYR B 1 25 ? -9.515 37.046 0.664 1.00 34.81 25 TYR B N 1
ATOM 1829 C CA . TYR B 1 25 ? -9.131 36.167 -0.463 1.00 41.87 25 TYR B CA 1
ATOM 1830 C C . TYR B 1 25 ? -8.106 35.066 -0.128 1.00 53.73 25 TYR B C 1
ATOM 1831 O O . TYR B 1 25 ? -7.802 34.225 -0.984 1.00 48.34 25 TYR B O 1
ATOM 1840 N N . HIS B 1 26 ? -7.594 35.085 1.100 1.00 61.38 26 HIS B N 1
ATOM 1841 C CA . HIS B 1 26 ? -6.422 34.254 1.514 1.00 70.68 26 HIS B CA 1
ATOM 1842 C C . HIS B 1 26 ? -6.592 33.770 2.952 1.00 65.56 26 HIS B C 1
ATOM 1843 O O . HIS B 1 26 ? -7.316 34.369 3.773 1.00 57.45 26 HIS B O 1
ATOM 1850 N N . GLY B 1 27 ? -5.983 32.635 3.233 1.00 63.98 27 GLY B N 1
ATOM 1851 C CA . GLY B 1 27 ? -5.875 32.147 4.595 1.00 63.27 27 GLY B CA 1
ATOM 1852 C C . GLY B 1 27 ? -7.150 31.631 5.218 1.00 63.39 27 GLY B C 1
ATOM 1853 O O . GLY B 1 27 ? -7.986 30.992 4.556 1.00 67.65 27 GLY B O 1
ATOM 1854 N N . GLU B 1 28 ? -7.286 31.891 6.516 1.00 59.92 28 GLU B N 1
ATOM 1855 C CA . GLU B 1 28 ? -8.271 31.198 7.359 1.00 62.95 28 GLU B CA 1
ATOM 1856 C C . GLU B 1 28 ? -9.681 31.764 7.171 1.00 55.70 28 GLU B C 1
ATOM 1857 O O . GLU B 1 28 ? -10.684 31.091 7.482 1.00 47.94 28 GLU B O 1
ATOM 1863 N N . HIS B 1 29 ? -9.733 33.017 6.709 1.00 45.32 29 HIS B N 1
ATOM 1864 C CA . HIS B 1 29 ? -11.008 33.724 6.371 1.00 49.56 29 HIS B CA 1
ATOM 1865 C C . HIS B 1 29 ? -11.257 33.781 4.825 1.00 45.28 29 HIS B C 1
ATOM 1866 O O . HIS B 1 29 ? -12.040 34.592 4.320 1.00 37.68 29 HIS B O 1
ATOM 1873 N N . GLY B 1 30 ? -10.514 32.921 4.119 1.00 43.89 30 GLY B N 1
ATOM 1874 C CA . GLY B 1 30 ? -10.469 32.849 2.653 1.00 47.33 30 GLY B CA 1
ATOM 1875 C C . GLY B 1 30 ? -11.646 32.057 2.071 1.00 41.30 30 GLY B C 1
ATOM 1876 O O . GLY B 1 30 ? -12.541 31.588 2.825 1.00 36.23 30 GLY B O 1
ATOM 1877 N N . PRO B 1 31 ? -11.700 31.947 0.737 1.00 42.39 31 PRO B N 1
ATOM 1878 C CA . PRO B 1 31 ? -12.975 31.681 0.022 1.00 38.35 31 PRO B CA 1
ATOM 1879 C C . PRO B 1 31 ? -13.565 30.369 0.404 1.00 43.89 31 PRO B C 1
ATOM 1880 O O . PRO B 1 31 ? -14.767 30.279 0.516 1.00 40.91 31 PRO B O 1
ATOM 1884 N N . GLU B 1 32 ? -12.721 29.363 0.677 1.00 43.38 32 GLU B N 1
ATOM 1885 C CA . GLU B 1 32 ? -13.226 28.031 1.094 1.00 48.41 32 GLU B CA 1
ATOM 1886 C C . GLU B 1 32 ? -13.929 28.041 2.452 1.00 46.27 32 GLU B C 1
ATOM 1887 O O . GLU B 1 32 ? -14.675 27.135 2.750 1.00 47.93 32 GLU B O 1
ATOM 1893 N N . HIS B 1 33 ? -13.745 29.112 3.231 1.00 47.73 33 HIS B N 1
ATOM 1894 C CA . HIS B 1 33 ? -14.301 29.249 4.585 1.00 47.11 33 HIS B CA 1
ATOM 1895 C C . HIS B 1 33 ? -15.364 30.310 4.714 1.00 48.11 33 HIS B C 1
ATOM 1896 O O . HIS B 1 33 ? -15.996 30.412 5.768 1.00 50.89 33 HIS B O 1
ATOM 1903 N N . TRP B 1 34 ? -15.650 31.052 3.632 1.00 45.54 34 TRP B N 1
ATOM 1904 C CA . TRP B 1 34 ? -16.592 32.160 3.718 1.00 36.06 34 TRP B CA 1
ATOM 1905 C C . TRP B 1 34 ? -17.896 31.752 4.333 1.00 41.62 34 TRP B C 1
ATOM 1906 O O . TRP B 1 34 ? -18.509 32.529 5.091 1.00 42.46 34 TRP B O 1
ATOM 1917 N N . GLY B 1 35 ? -18.374 30.567 3.940 1.00 40.68 35 GLY B N 1
ATOM 1918 C CA . GLY B 1 35 ? -19.693 30.103 4.360 1.00 47.30 35 GLY B CA 1
ATOM 1919 C C . GLY B 1 35 ? -19.811 29.745 5.837 1.00 50.04 35 GLY B C 1
ATOM 1920 O O . GLY B 1 35 ? -20.916 29.720 6.374 1.00 54.36 35 GLY B O 1
ATOM 1921 N N . ASP B 1 36 ? -18.666 29.562 6.490 1.00 54.88 36 ASP B N 1
ATOM 1922 C CA . ASP B 1 36 ? -18.591 29.395 7.972 1.00 57.98 36 ASP B CA 1
ATOM 1923 C C . ASP B 1 36 ? -18.419 30.715 8.763 1.00 57.59 36 ASP B C 1
ATOM 1924 O O . ASP B 1 36 ? -18.516 30.698 9.968 1.00 70.29 36 ASP B O 1
ATOM 1929 N N . LEU B 1 37 ? -18.230 31.855 8.095 1.00 53.61 37 LEU B N 1
ATOM 1930 C CA . LEU B 1 37 ? -17.962 33.117 8.804 1.00 53.39 37 LEU B CA 1
ATOM 1931 C C . LEU B 1 37 ? -19.168 33.738 9.455 1.00 59.88 37 LEU B C 1
ATOM 1932 O O . LEU B 1 37 ? -19.047 34.387 10.472 1.00 54.71 37 LEU B O 1
ATOM 1937 N N . LYS B 1 38 ? -20.324 33.629 8.830 1.00 57.85 38 LYS B N 1
ATOM 1938 C CA . LYS B 1 38 ? -21.573 34.253 9.336 1.00 57.70 38 LYS B CA 1
ATOM 1939 C C . LYS B 1 38 ? -22.749 33.501 8.744 1.00 65.75 38 LYS B C 1
ATOM 1940 O O . LYS B 1 38 ? -22.633 32.932 7.628 1.00 48.62 38 LYS B O 1
ATOM 1946 N N . ASP B 1 39 ? -23.886 33.601 9.420 1.00 57.31 39 ASP B N 1
ATOM 1947 C CA . ASP B 1 39 ? -25.145 33.003 8.950 1.00 60.70 39 ASP B CA 1
ATOM 1948 C C . ASP B 1 39 ? -25.638 33.657 7.635 1.00 53.25 39 ASP B C 1
ATOM 1949 O O . ASP B 1 39 ? -26.143 32.979 6.791 1.00 50.67 39 ASP B O 1
ATOM 1954 N N . GLU B 1 40 ? -25.406 34.952 7.479 1.00 50.42 40 GLU B N 1
ATOM 1955 C CA . GLU B 1 40 ? -25.813 35.713 6.297 1.00 54.11 40 GLU B CA 1
ATOM 1956 C C . GLU B 1 40 ? -25.093 35.202 5.023 1.00 46.11 40 GLU B C 1
ATOM 1957 O O . GLU B 1 40 ? -25.472 35.578 3.958 1.00 44.90 40 GLU B O 1
ATOM 1963 N N . TYR B 1 41 ? -24.019 34.454 5.183 1.00 40.69 41 TYR B N 1
ATOM 1964 C CA . TYR B 1 41 ? -23.186 33.989 4.053 1.00 44.54 41 TYR B CA 1
ATOM 1965 C C . TYR B 1 41 ? -23.510 32.576 3.676 1.00 41.05 41 TYR B C 1
ATOM 1966 O O . TYR B 1 41 ? -22.698 31.874 3.048 1.00 41.87 41 TYR B O 1
ATOM 1975 N N . ILE B 1 42 ? -24.660 32.107 4.107 1.00 36.33 42 ILE B N 1
ATOM 1976 C CA . ILE B 1 42 ? -25.051 30.733 3.870 1.00 36.71 42 ILE B CA 1
ATOM 1977 C C . ILE B 1 42 ? -25.008 30.283 2.396 1.00 38.86 42 ILE B C 1
ATOM 1978 O O . ILE B 1 42 ? -24.656 29.128 2.115 1.00 39.39 42 ILE B O 1
ATOM 1983 N N . MET B 1 43 ? -25.273 31.198 1.463 1.00 38.74 43 MET B N 1
ATOM 1984 C CA . MET B 1 43 ? -25.226 30.840 0.011 1.00 35.75 43 MET B CA 1
ATOM 1985 C C . MET B 1 43 ? -23.863 30.363 -0.420 1.00 40.17 43 MET B C 1
ATOM 1986 O O . MET B 1 43 ? -23.732 29.479 -1.283 1.00 34.33 43 MET B O 1
ATOM 1991 N N . CYS B 1 44 ? -22.813 30.921 0.208 1.00 39.13 44 CYS B N 1
ATOM 1992 C CA . CYS B 1 44 ? -21.456 30.572 -0.140 1.00 42.49 44 CYS B CA 1
ATOM 1993 C C . CYS B 1 44 ? -21.248 29.083 0.178 1.00 48.75 44 CYS B C 1
ATOM 1994 O O . CYS B 1 44 ? -20.525 28.381 -0.512 1.00 56.37 44 CYS B O 1
ATOM 1997 N N . LYS B 1 45 ? -21.964 28.578 1.151 1.00 46.08 45 LYS B N 1
ATOM 1998 C CA . LYS B 1 45 ? -21.921 27.151 1.524 1.00 49.78 45 LYS B CA 1
ATOM 1999 C C . LYS B 1 45 ? -22.896 26.221 0.751 1.00 47.86 45 LYS B C 1
ATOM 2000 O O . LYS B 1 45 ? -22.512 25.134 0.333 1.00 45.87 45 LYS B O 1
ATOM 2006 N N . ILE B 1 46 ? -24.134 26.623 0.613 1.00 36.30 46 ILE B N 1
ATOM 2007 C CA . ILE B 1 46 ? -25.142 25.729 0.027 1.00 43.40 46 ILE B CA 1
ATOM 2008 C C . ILE B 1 46 ? -25.607 26.100 -1.419 1.00 34.43 46 ILE B C 1
ATOM 2009 O O . ILE B 1 46 ? -26.387 25.368 -2.006 1.00 33.46 46 ILE B O 1
ATOM 2014 N N . GLY B 1 47 ? -25.190 27.242 -1.916 1.00 33.84 47 GLY B N 1
ATOM 2015 C CA . GLY B 1 47 ? -25.653 27.719 -3.209 1.00 32.40 47 GLY B CA 1
ATOM 2016 C C . GLY B 1 47 ? -25.242 26.740 -4.293 1.00 27.47 47 GLY B C 1
ATOM 2017 O O . GLY B 1 47 ? -24.117 26.216 -4.275 1.00 30.30 47 GLY B O 1
ATOM 2018 N N . LYS B 1 48 ? -26.142 26.473 -5.227 1.00 25.90 48 LYS B N 1
ATOM 2019 C CA . LYS B 1 48 ? -25.834 25.685 -6.435 1.00 24.95 48 LYS B CA 1
ATOM 2020 C C . LYS B 1 48 ? -25.766 26.510 -7.731 1.00 27.27 48 LYS B C 1
ATOM 2021 O O . LYS B 1 48 ? -25.574 25.956 -8.848 1.00 26.06 48 LYS B O 1
ATOM 2027 N N . ASN B 1 49 ? -25.958 27.823 -7.633 1.00 22.12 49 ASN B N 1
ATOM 2028 C CA . ASN B 1 49 ? -25.879 28.777 -8.715 1.00 22.91 49 ASN B CA 1
ATOM 2029 C C . ASN B 1 49 ? -24.933 29.953 -8.477 1.00 27.30 49 ASN B C 1
ATOM 2030 O O . ASN B 1 49 ? -25.294 31.129 -8.609 1.00 24.72 49 ASN B O 1
ATOM 2035 N N . GLN B 1 50 ? -23.720 29.585 -8.111 1.00 27.07 50 GLN B N 1
ATOM 2036 C CA . GLN B 1 50 ? -22.700 30.548 -7.652 1.00 26.55 50 GLN B CA 1
ATOM 2037 C C . GLN B 1 50 ? -21.791 30.932 -8.783 1.00 26.85 50 GLN B C 1
ATOM 2038 O O . GLN B 1 50 ? -21.699 30.252 -9.850 1.00 26.58 50 GLN B O 1
ATOM 2044 N N . SER B 1 51 ? -21.189 32.095 -8.606 1.00 22.77 51 SER B N 1
ATOM 2045 C CA . SER B 1 51 ? -20.262 32.677 -9.560 1.00 24.14 51 SER B CA 1
ATOM 2046 C C . SER B 1 51 ? -18.900 32.954 -8.817 1.00 26.53 51 SER B C 1
ATOM 2047 O O . SER B 1 51 ? -18.909 33.081 -7.608 1.00 25.91 51 SER B O 1
ATOM 2050 N N . PRO B 1 52 ? -17.776 33.038 -9.529 1.00 26.69 52 PRO B N 1
ATOM 2051 C CA . PRO B 1 52 ? -17.729 32.883 -10.983 1.00 24.88 52 PRO B CA 1
ATOM 2052 C C . PRO B 1 52 ? -17.681 31.433 -11.394 1.00 23.84 52 PRO B C 1
ATOM 2053 O O . PRO B 1 52 ? -17.703 30.558 -10.578 1.00 23.55 52 PRO B O 1
ATOM 2057 N N . VAL B 1 53 ? -17.629 31.210 -12.682 1.00 24.60 53 VAL B N 1
ATOM 2058 C CA . VAL B 1 53 ? -17.564 29.884 -13.228 1.00 25.36 53 VAL B CA 1
ATOM 2059 C C . VAL B 1 53 ? -16.571 29.788 -14.367 1.00 25.31 53 VAL B C 1
ATOM 2060 O O . VAL B 1 53 ? -16.133 30.760 -14.889 1.00 25.02 53 VAL B O 1
ATOM 2064 N N . ASP B 1 54 ? -16.224 28.578 -14.729 1.00 26.00 54 ASP B N 1
ATOM 2065 C CA . ASP B 1 54 ? -15.374 28.345 -15.845 1.00 26.09 54 ASP B CA 1
ATOM 2066 C C . ASP B 1 54 ? -16.398 28.207 -16.958 1.00 29.26 54 ASP B C 1
ATOM 2067 O O . ASP B 1 54 ? -17.239 27.356 -16.904 1.00 28.28 54 ASP B O 1
ATOM 2072 N N . ILE B 1 55 ? -16.286 29.055 -17.964 1.00 26.66 55 ILE B N 1
ATOM 2073 C CA . ILE B 1 55 ? -17.176 29.067 -19.094 1.00 26.83 55 ILE B CA 1
ATOM 2074 C C . ILE B 1 55 ? -16.703 27.964 -20.048 1.00 32.69 55 ILE B C 1
ATOM 2075 O O . ILE B 1 55 ? -15.889 28.166 -20.887 1.00 29.54 55 ILE B O 1
ATOM 2080 N N . ASN B 1 56 ? -17.218 26.771 -19.817 1.00 30.37 56 ASN B N 1
ATOM 2081 C CA . ASN B 1 56 ? -16.881 25.593 -20.565 1.00 33.92 56 ASN B CA 1
ATOM 2082 C C . ASN B 1 56 ? -18.031 24.687 -21.003 1.00 34.12 56 ASN B C 1
ATOM 2083 O O . ASN B 1 56 ? -17.792 23.625 -21.468 1.00 33.07 56 ASN B O 1
ATOM 2088 N N . ARG B 1 57 ? -19.259 25.102 -20.814 1.00 27.45 57 ARG B N 1
ATOM 2089 C CA . ARG B 1 57 ? -20.421 24.358 -21.245 1.00 27.49 57 ARG B CA 1
ATOM 2090 C C . ARG B 1 57 ? -21.282 25.411 -21.901 1.00 28.95 57 ARG B C 1
ATOM 2091 O O . ARG B 1 57 ? -22.075 26.025 -21.269 1.00 32.90 57 ARG B O 1
ATOM 2099 N N . ILE B 1 58 ? -21.092 25.631 -23.176 1.00 24.61 58 ILE B N 1
ATOM 2100 C CA . ILE B 1 58 ? -21.757 26.689 -23.876 1.00 28.09 58 ILE B CA 1
ATOM 2101 C C . ILE B 1 58 ? -22.646 26.283 -25.022 1.00 29.19 58 ILE B C 1
ATOM 2102 O O . ILE B 1 58 ? -22.361 25.366 -25.731 1.00 28.44 58 ILE B O 1
ATOM 2107 N N . VAL B 1 59 ? -23.734 26.989 -25.173 1.00 24.88 59 VAL B N 1
ATOM 2108 C CA . VAL B 1 59 ? -24.647 26.741 -26.243 1.00 27.39 59 VAL B CA 1
ATOM 2109 C C . VAL B 1 59 ? -25.024 28.012 -27.011 1.00 27.11 59 VAL B C 1
ATOM 2110 O O . VAL B 1 59 ? -25.263 29.009 -26.420 1.00 28.08 59 VAL B O 1
ATOM 2114 N N . ASP B 1 60 ? -25.052 27.967 -28.328 1.00 26.10 60 ASP B N 1
ATOM 2115 C CA . ASP B 1 60 ? -25.433 29.119 -29.114 1.00 27.09 60 ASP B CA 1
ATOM 2116 C C . ASP B 1 60 ? -26.891 29.424 -28.800 1.00 28.88 60 ASP B C 1
ATOM 2117 O O . ASP B 1 60 ? -27.694 28.543 -28.778 1.00 31.31 60 ASP B O 1
ATOM 2122 N N . ALA B 1 61 ? -27.219 30.674 -28.577 1.00 24.67 61 ALA B N 1
ATOM 2123 C CA . ALA B 1 61 ? -28.579 31.070 -28.326 1.00 27.26 61 ALA B CA 1
ATOM 2124 C C . ALA B 1 61 ? -28.991 32.369 -29.033 1.00 28.36 61 ALA B C 1
ATOM 2125 O O . ALA B 1 61 ? -28.207 33.237 -29.201 1.00 28.49 61 ALA B O 1
ATOM 2127 N N . LYS B 1 62 ? -30.249 32.487 -29.394 1.00 28.29 62 LYS B N 1
ATOM 2128 C CA . LYS B 1 62 ? -30.729 33.658 -30.071 1.00 34.58 62 LYS B CA 1
ATOM 2129 C C . LYS B 1 62 ? -31.029 34.789 -29.098 1.00 32.24 62 LYS B C 1
ATOM 2130 O O . LYS B 1 62 ? -32.128 35.213 -28.957 1.00 31.57 62 LYS B O 1
ATOM 2136 N N . LEU B 1 63 ? -29.998 35.276 -28.440 1.00 30.00 63 LEU B N 1
ATOM 2137 C CA . LEU B 1 63 ? -30.125 36.347 -27.496 1.00 28.40 63 LEU B CA 1
ATOM 2138 C C . LEU B 1 63 ? -30.182 37.730 -28.141 1.00 30.28 63 LEU B C 1
ATOM 2139 O O . LEU B 1 63 ? -29.618 37.941 -29.159 1.00 32.31 63 LEU B O 1
ATOM 2144 N N . LYS B 1 64 ? -30.867 38.657 -27.523 1.00 28.40 64 LYS B N 1
ATOM 2145 C CA . LYS B 1 64 ? -30.933 40.001 -28.017 1.00 38.94 64 LYS B CA 1
ATOM 2146 C C . LYS B 1 64 ? -29.758 40.824 -27.562 1.00 36.15 64 LYS B C 1
ATOM 2147 O O . LYS B 1 64 ? -29.224 40.603 -26.522 1.00 33.43 64 LYS B O 1
ATOM 2153 N N . PRO B 1 65 ? -29.375 41.809 -28.345 1.00 38.02 65 PRO B N 1
ATOM 2154 C CA . PRO B 1 65 ? -28.325 42.744 -27.872 1.00 35.97 65 PRO B CA 1
ATOM 2155 C C . PRO B 1 65 ? -28.735 43.406 -26.596 1.00 32.87 65 PRO B C 1
ATOM 2156 O O . PRO B 1 65 ? -29.904 43.663 -26.373 1.00 34.86 65 PRO B O 1
ATOM 2160 N N . ILE B 1 66 ? -27.774 43.631 -25.707 1.00 32.97 66 ILE B N 1
ATOM 2161 C CA . ILE B 1 66 ? -28.017 44.398 -24.488 1.00 33.45 66 ILE B CA 1
ATOM 2162 C C . ILE B 1 66 ? -27.899 45.883 -24.789 1.00 32.49 66 ILE B C 1
ATOM 2163 O O . ILE B 1 66 ? -26.978 46.328 -25.375 1.00 33.76 66 ILE B O 1
ATOM 2168 N N . LYS B 1 67 ? -28.905 46.610 -24.435 1.00 34.55 67 LYS B N 1
ATOM 2169 C CA . LYS B 1 67 ? -28.946 48.059 -24.716 1.00 39.45 67 LYS B CA 1
ATOM 2170 C C . LYS B 1 67 ? -28.126 48.726 -23.617 1.00 40.99 67 LYS B C 1
ATOM 2171 O O . LYS B 1 67 ? -28.406 48.499 -22.438 1.00 34.22 67 LYS B O 1
ATOM 2177 N N . ILE B 1 68 ? -27.088 49.451 -24.010 1.00 38.64 68 ILE B N 1
ATOM 2178 C CA . ILE B 1 68 ? -26.180 50.122 -23.044 1.00 37.04 68 ILE B CA 1
ATOM 2179 C C . ILE B 1 68 ? -26.268 51.655 -23.201 1.00 36.50 68 ILE B C 1
ATOM 2180 O O . ILE B 1 68 ? -25.887 52.164 -24.216 1.00 36.70 68 ILE B O 1
ATOM 2185 N N . GLU B 1 69 ? -26.887 52.294 -22.231 1.00 35.29 69 GLU B N 1
ATOM 2186 C CA . GLU B 1 69 ? -27.142 53.705 -22.255 1.00 38.15 69 GLU B CA 1
ATOM 2187 C C . GLU B 1 69 ? -26.408 54.364 -21.108 1.00 33.61 69 GLU B C 1
ATOM 2188 O O . GLU B 1 69 ? -26.966 54.682 -20.102 1.00 30.10 69 GLU B O 1
ATOM 2194 N N . TYR B 1 70 ? -25.131 54.566 -21.338 1.00 33.43 70 TYR B N 1
ATOM 2195 C CA . TYR B 1 70 ? -24.249 55.149 -20.388 1.00 33.75 70 TYR B CA 1
ATOM 2196 C C . TYR B 1 70 ? -23.919 56.569 -20.806 1.00 39.32 70 TYR B C 1
ATOM 2197 O O . TYR B 1 70 ? -23.874 56.854 -21.962 1.00 36.39 70 TYR B O 1
ATOM 2206 N N . ARG B 1 71 ? -23.693 57.403 -19.805 1.00 38.11 71 ARG B N 1
ATOM 2207 C CA . ARG B 1 71 ? -23.342 58.806 -19.858 1.00 45.79 71 ARG B CA 1
ATOM 2208 C C . ARG B 1 71 ? -22.043 58.862 -19.093 1.00 39.30 71 ARG B C 1
ATOM 2209 O O . ARG B 1 71 ? -21.792 57.994 -18.310 1.00 37.50 71 ARG B O 1
ATOM 2217 N N . ALA B 1 72 ? -21.243 59.896 -19.284 1.00 42.90 72 ALA B N 1
ATOM 2218 C CA . ALA B 1 72 ? -20.014 59.999 -18.526 1.00 44.00 72 ALA B CA 1
ATOM 2219 C C . ALA B 1 72 ? -20.508 60.248 -17.121 1.00 44.93 72 ALA B C 1
ATOM 2220 O O . ALA B 1 72 ? -21.195 61.197 -16.880 1.00 46.33 72 ALA B O 1
ATOM 2222 N N . GLY B 1 73 ? -20.187 59.347 -16.210 1.00 41.61 73 GLY B N 1
ATOM 2223 C CA . GLY B 1 73 ? -20.635 59.444 -14.844 1.00 39.30 73 GLY B CA 1
ATOM 2224 C C . GLY B 1 73 ? -19.808 58.934 -13.686 1.00 37.45 73 GLY B C 1
ATOM 2225 O O . GLY B 1 73 ? -20.310 58.894 -12.599 1.00 38.39 73 GLY B O 1
ATOM 2226 N N . ALA B 1 74 ? -18.567 58.548 -13.909 1.00 37.40 74 ALA B N 1
ATOM 2227 C CA . ALA B 1 74 ? -17.757 58.049 -12.822 1.00 37.98 74 ALA B CA 1
ATOM 2228 C C . ALA B 1 74 ? -17.259 59.207 -11.996 1.00 38.85 74 ALA B C 1
ATOM 2229 O O . ALA B 1 74 ? -16.671 60.107 -12.506 1.00 39.91 74 ALA B O 1
ATOM 2231 N N . THR B 1 75 ? -17.518 59.149 -10.714 1.00 37.30 75 THR B N 1
ATOM 2232 C CA . THR B 1 75 ? -17.147 60.210 -9.824 1.00 42.04 75 THR B CA 1
ATOM 2233 C C . THR B 1 75 ? -16.053 59.985 -8.790 1.00 36.55 75 THR B C 1
ATOM 2234 O O . THR B 1 75 ? -15.323 60.872 -8.511 1.00 38.93 75 THR B O 1
ATOM 2238 N N . LYS B 1 76 ? -15.971 58.801 -8.218 1.00 33.91 76 LYS B N 1
ATOM 2239 C CA . LYS B 1 76 ? -15.005 58.528 -7.188 1.00 35.24 76 LYS B CA 1
ATOM 2240 C C . LYS B 1 76 ? -14.343 57.172 -7.308 1.00 37.51 76 LYS B C 1
ATOM 2241 O O . LYS B 1 76 ? -14.898 56.273 -7.865 1.00 34.95 76 LYS B O 1
ATOM 2247 N N . VAL B 1 77 ? -13.162 57.054 -6.743 1.00 28.97 77 VAL B N 1
ATOM 2248 C CA . VAL B 1 77 ? -12.432 55.821 -6.739 1.00 29.70 77 VAL B CA 1
ATOM 2249 C C . VAL B 1 77 ? -12.096 55.406 -5.321 1.00 34.14 77 VAL B C 1
ATOM 2250 O O . VAL B 1 77 ? -11.435 56.109 -4.614 1.00 30.87 77 VAL B O 1
ATOM 2254 N N . LEU B 1 78 ? -12.543 54.232 -4.939 1.00 26.61 78 LEU B N 1
ATOM 2255 C CA . LEU B 1 78 ? -12.352 53.703 -3.627 1.00 28.67 78 LEU B CA 1
ATOM 2256 C C . LEU B 1 78 ? -11.531 52.410 -3.523 1.00 39.56 78 LEU B C 1
ATOM 2257 O O . LEU B 1 78 ? -11.748 51.492 -4.277 1.00 31.15 78 LEU B O 1
ATOM 2262 N N . ASN B 1 79 ? -10.616 52.346 -2.562 1.00 30.76 79 ASN B N 1
ATOM 2263 C CA . ASN B 1 79 ? -9.876 51.137 -2.289 1.00 28.33 79 ASN B CA 1
ATOM 2264 C C . ASN B 1 79 ? -10.547 50.604 -1.067 1.00 35.54 79 ASN B C 1
ATOM 2265 O O . ASN B 1 79 ? -10.433 51.191 -0.036 1.00 35.14 79 ASN B O 1
ATOM 2270 N N . ASN B 1 80 ? -11.261 49.500 -1.170 1.00 29.10 80 ASN B N 1
ATOM 2271 C CA . ASN B 1 80 ? -11.940 48.951 -0.008 1.00 29.34 80 ASN B CA 1
ATOM 2272 C C . ASN B 1 80 ? -11.223 47.783 0.610 1.00 30.67 80 ASN B C 1
ATOM 2273 O O . ASN B 1 80 ? -11.750 47.097 1.412 1.00 33.24 80 ASN B O 1
ATOM 2278 N N . GLY B 1 81 ? -10.018 47.558 0.157 1.00 36.66 81 GLY B N 1
ATOM 2279 C CA . GLY B 1 81 ? -9.196 46.493 0.641 1.00 37.22 81 GLY B CA 1
ATOM 2280 C C . GLY B 1 81 ? -9.430 45.194 -0.091 1.00 44.04 81 GLY B C 1
ATOM 2281 O O . GLY B 1 81 ? -8.648 44.290 0.012 1.00 39.47 81 GLY B O 1
ATOM 2282 N N . HIS B 1 82 ? -10.500 45.123 -0.854 1.00 38.45 82 HIS B N 1
ATOM 2283 C CA . HIS B 1 82 ? -10.793 43.943 -1.639 1.00 40.77 82 HIS B CA 1
ATOM 2284 C C . HIS B 1 82 ? -10.677 44.221 -3.109 1.00 34.40 82 HIS B C 1
ATOM 2285 O O . HIS B 1 82 ? -10.511 43.329 -3.875 1.00 34.67 82 HIS B O 1
ATOM 2292 N N . THR B 1 83 ? -10.794 45.464 -3.491 1.00 27.84 83 THR B N 1
ATOM 2293 C CA . THR B 1 83 ? -10.750 45.850 -4.865 1.00 29.98 83 THR B CA 1
ATOM 2294 C C . THR B 1 83 ? -10.671 47.345 -4.965 1.00 27.97 83 THR B C 1
ATOM 2295 O O . THR B 1 83 ? -10.675 48.012 -3.982 1.00 32.81 83 THR B O 1
ATOM 2299 N N . ILE B 1 84 ? -10.599 47.848 -6.174 1.00 25.98 84 ILE B N 1
ATOM 2300 C CA . ILE B 1 84 ? -10.643 49.248 -6.432 1.00 28.19 84 ILE B CA 1
ATOM 2301 C C . ILE B 1 84 ? -12.016 49.385 -7.082 1.00 32.74 84 ILE B C 1
ATOM 2302 O O . ILE B 1 84 ? -12.277 48.783 -8.088 1.00 30.02 84 ILE B O 1
ATOM 2307 N N . LYS B 1 85 ? -12.880 50.181 -6.476 1.00 30.83 85 LYS B N 1
ATOM 2308 C CA . LYS B 1 85 ? -14.236 50.390 -6.923 1.00 31.06 85 LYS B CA 1
ATOM 2309 C C . LYS B 1 85 ? -14.543 51.814 -7.316 1.00 33.81 85 LYS B C 1
ATOM 2310 O O . LYS B 1 85 ? -14.328 52.709 -6.568 1.00 31.32 85 LYS B O 1
ATOM 2316 N N . VAL B 1 86 ? -15.083 51.989 -8.498 1.00 28.31 86 VAL B N 1
ATOM 2317 C CA . VAL B 1 86 ? -15.416 53.286 -9.031 1.00 29.79 86 VAL B CA 1
ATOM 2318 C C . VAL B 1 86 ? -16.925 53.514 -8.993 1.00 38.52 86 VAL B C 1
ATOM 2319 O O . VAL B 1 86 ? -17.684 52.801 -9.617 1.00 30.23 86 VAL B O 1
ATOM 2323 N N . SER B 1 87 ? -17.335 54.526 -8.246 1.00 30.82 87 SER B N 1
ATOM 2324 C CA . SER B 1 87 ? -18.776 54.866 -8.140 1.00 31.22 87 SER B CA 1
ATOM 2325 C C . SER B 1 87 ? -19.255 55.641 -9.318 1.00 32.49 87 SER B C 1
ATOM 2326 O O . SER B 1 87 ? -18.516 56.379 -9.935 1.00 37.60 87 SER B O 1
ATOM 2329 N N . TYR B 1 88 ? -20.529 55.499 -9.611 1.00 30.55 88 TYR B N 1
ATOM 2330 C CA . TYR B 1 88 ? -21.098 56.081 -10.775 1.00 30.62 88 TYR B CA 1
ATOM 2331 C C . TYR B 1 88 ? -22.280 56.866 -10.294 1.00 33.27 88 TYR B C 1
ATOM 2332 O O . TYR B 1 88 ? -23.043 56.414 -9.456 1.00 35.82 88 TYR B O 1
ATOM 2341 N N . GLU B 1 89 ? -22.486 58.012 -10.894 1.00 40.42 89 GLU B N 1
ATOM 2342 C CA . GLU B 1 89 ? -23.674 58.764 -10.511 1.00 45.37 89 GLU B CA 1
ATOM 2343 C C . GLU B 1 89 ? -24.881 58.238 -11.276 1.00 41.07 89 GLU B C 1
ATOM 2344 O O . GLU B 1 89 ? -24.733 57.712 -12.364 1.00 36.49 89 GLU B O 1
ATOM 2350 N N . PRO B 1 90 ? -26.070 58.461 -10.730 1.00 42.30 90 PRO B N 1
ATOM 2351 C CA . PRO B 1 90 ? -27.266 57.988 -11.372 1.00 45.17 90 PRO B CA 1
ATOM 2352 C C . PRO B 1 90 ? -27.500 58.514 -12.787 1.00 51.03 90 PRO B C 1
ATOM 2353 O O . PRO B 1 90 ? -26.996 59.559 -13.157 1.00 38.35 90 PRO B O 1
ATOM 2357 N N . GLY B 1 91 ? -28.255 57.728 -13.558 1.00 45.12 91 GLY B N 1
ATOM 2358 C CA . GLY B 1 91 ? -28.663 58.091 -14.886 1.00 44.96 91 GLY B CA 1
ATOM 2359 C C . GLY B 1 91 ? -28.177 57.189 -15.986 1.00 42.50 91 GLY B C 1
ATOM 2360 O O . GLY B 1 91 ? -28.549 57.408 -17.112 1.00 37.18 91 GLY B O 1
ATOM 2361 N N . SER B 1 92 ? -27.265 56.251 -15.700 1.00 33.80 92 SER B N 1
ATOM 2362 C CA . SER B 1 92 ? -26.711 55.393 -16.738 1.00 33.29 92 SER B CA 1
ATOM 2363 C C . SER B 1 92 ? -27.283 53.984 -16.485 1.00 33.13 92 SER B C 1
ATOM 2364 O O . SER B 1 92 ? -27.384 53.557 -15.349 1.00 31.10 92 SER B O 1
ATOM 2367 N N . TYR B 1 93 ? -27.688 53.302 -17.546 1.00 32.49 93 TYR B N 1
ATOM 2368 C CA . TYR B 1 93 ? -28.362 52.015 -17.375 1.00 32.28 93 TYR B CA 1
ATOM 2369 C C . TYR B 1 93 ? -28.171 51.074 -18.584 1.00 29.38 93 TYR B C 1
ATOM 2370 O O . TYR B 1 93 ? -27.703 51.465 -19.647 1.00 31.05 93 TYR B O 1
ATOM 2379 N N . ILE B 1 94 ? -28.531 49.828 -18.323 1.00 32.50 94 ILE B N 1
ATOM 2380 C CA . ILE B 1 94 ? -28.635 48.838 -19.341 1.00 30.00 94 ILE B CA 1
ATOM 2381 C C . ILE B 1 94 ? -30.043 48.267 -19.290 1.00 29.97 94 ILE B C 1
ATOM 2382 O O . ILE B 1 94 ? -30.743 48.399 -18.311 1.00 31.01 94 ILE B O 1
ATOM 2387 N N . VAL B 1 95 ? -30.423 47.620 -20.416 1.00 29.05 95 VAL B N 1
ATOM 2388 C CA . VAL B 1 95 ? -31.718 46.950 -20.519 1.00 29.99 95 VAL B CA 1
ATOM 2389 C C . VAL B 1 95 ? -31.464 45.462 -20.753 1.00 26.31 95 VAL B C 1
ATOM 2390 O O . VAL B 1 95 ? -30.837 45.075 -21.706 1.00 27.77 95 VAL B O 1
ATOM 2394 N N . VAL B 1 96 ? -31.970 44.669 -19.838 1.00 30.56 96 VAL B N 1
ATOM 2395 C CA . VAL B 1 96 ? -31.930 43.199 -19.903 1.00 30.77 96 VAL B CA 1
ATOM 2396 C C . VAL B 1 96 ? -33.318 42.662 -19.664 1.00 29.80 96 VAL B C 1
ATOM 2397 O O . VAL B 1 96 ? -33.998 43.075 -18.673 1.00 30.78 96 VAL B O 1
ATOM 2401 N N . ASP B 1 97 ? -33.773 41.754 -20.532 1.00 30.78 97 ASP B N 1
ATOM 2402 C CA . ASP B 1 97 ? -35.177 41.219 -20.397 1.00 27.01 97 ASP B CA 1
ATOM 2403 C C . ASP B 1 97 ? -36.269 42.309 -20.320 1.00 28.57 97 ASP B C 1
ATOM 2404 O O . ASP B 1 97 ? -37.210 42.201 -19.522 1.00 31.89 97 ASP B O 1
ATOM 2409 N N . GLY B 1 98 ? -36.026 43.407 -21.022 1.00 32.83 98 GLY B N 1
ATOM 2410 C CA . GLY B 1 98 ? -36.919 44.542 -21.020 1.00 34.51 98 GLY B CA 1
ATOM 2411 C C . GLY B 1 98 ? -36.912 45.350 -19.771 1.00 36.17 98 GLY B C 1
ATOM 2412 O O . GLY B 1 98 ? -37.780 46.152 -19.550 1.00 30.71 98 GLY B O 1
ATOM 2413 N N . ILE B 1 99 ? -35.991 45.091 -18.871 1.00 34.48 99 ILE B N 1
ATOM 2414 C CA . ILE B 1 99 ? -35.995 45.750 -17.559 1.00 34.97 99 ILE B CA 1
ATOM 2415 C C . ILE B 1 99 ? -34.757 46.710 -17.507 1.00 36.69 99 ILE B C 1
ATOM 2416 O O . ILE B 1 99 ? -33.673 46.353 -17.940 1.00 28.19 99 ILE B O 1
ATOM 2421 N N . LYS B 1 100 ? -34.924 47.850 -16.844 1.00 35.00 100 LYS B N 1
ATOM 2422 C CA . LYS B 1 100 ? -33.822 48.842 -16.711 1.00 37.63 100 LYS B CA 1
ATOM 2423 C C . LYS B 1 100 ? -33.027 48.543 -15.462 1.00 30.13 100 LYS B C 1
ATOM 2424 O O . LYS B 1 100 ? -33.566 48.489 -14.369 1.00 33.16 100 LYS B O 1
ATOM 2430 N N . PHE B 1 101 ? -31.743 48.345 -15.659 1.00 31.23 101 PHE B N 1
ATOM 2431 C CA . PHE B 1 101 ? -30.772 48.146 -14.508 1.00 27.48 101 PHE B CA 1
ATOM 2432 C C . PHE B 1 101 ? -29.755 49.311 -14.514 1.00 26.08 101 PHE B C 1
ATOM 2433 O O . PHE B 1 101 ? -28.992 49.471 -15.442 1.00 28.20 101 PHE B O 1
ATOM 2441 N N . GLU B 1 102 ? -29.809 50.087 -13.444 1.00 30.23 102 GLU B N 1
ATOM 2442 C CA . GLU B 1 102 ? -28.941 51.293 -13.325 1.00 29.72 102 GLU B CA 1
ATOM 2443 C C . GLU B 1 102 ? -27.548 50.944 -12.860 1.00 25.12 102 GLU B C 1
ATOM 2444 O O . GLU B 1 102 ? -27.382 50.225 -11.899 1.00 26.66 102 GLU B O 1
ATOM 2450 N N . LEU B 1 103 ? -26.563 51.448 -13.569 1.00 28.41 103 LEU B N 1
ATOM 2451 C CA . LEU B 1 103 ? -25.166 51.299 -13.236 1.00 30.98 103 LEU B CA 1
ATOM 2452 C C . LEU B 1 103 ? -24.858 52.010 -11.923 1.00 33.77 103 LEU B C 1
ATOM 2453 O O . LEU B 1 103 ? -25.153 53.196 -11.779 1.00 29.29 103 LEU B O 1
ATOM 2458 N N . LYS B 1 104 ? -24.378 51.242 -10.957 1.00 29.72 104 LYS B N 1
ATOM 2459 C CA . LYS B 1 104 ? -24.014 51.753 -9.589 1.00 32.88 104 LYS B CA 1
ATOM 2460 C C . LYS B 1 104 ? -22.526 51.972 -9.433 1.00 37.18 104 LYS B C 1
ATOM 2461 O O . LYS B 1 104 ? -22.083 52.920 -8.808 1.00 32.12 104 LYS B O 1
ATOM 2467 N N . GLN B 1 105 ? -21.730 51.052 -9.991 1.00 29.06 105 GLN B N 1
ATOM 2468 C CA . GLN B 1 105 ? -20.320 51.050 -9.769 1.00 29.84 105 GLN B CA 1
ATOM 2469 C C . GLN B 1 105 ? -19.664 50.056 -10.679 1.00 29.59 105 GLN B C 1
ATOM 2470 O O . GLN B 1 105 ? -20.320 49.139 -11.179 1.00 25.32 105 GLN B O 1
ATOM 2476 N N . PHE B 1 106 ? -18.392 50.229 -10.883 1.00 26.00 106 PHE B N 1
ATOM 2477 C CA . PHE B 1 106 ? -17.543 49.161 -11.469 1.00 26.99 106 PHE B CA 1
ATOM 2478 C C . PHE B 1 106 ? -16.315 48.901 -10.653 1.00 29.54 106 PHE B C 1
ATOM 2479 O O . PHE B 1 106 ? -15.800 49.792 -9.946 1.00 30.92 106 PHE B O 1
ATOM 2487 N N . HIS B 1 107 ? -15.792 47.706 -10.728 1.00 25.44 107 HIS B N 1
ATOM 2488 C CA . HIS B 1 107 ? -14.607 47.355 -9.894 1.00 24.76 107 HIS B CA 1
ATOM 2489 C C . HIS B 1 107 ? -13.852 46.194 -10.591 1.00 29.23 107 HIS B C 1
ATOM 2490 O O . HIS B 1 107 ? -14.271 45.769 -11.685 1.00 24.30 107 HIS B O 1
ATOM 2497 N N . PHE B 1 108 ? -12.757 45.753 -10.012 1.00 27.47 108 PHE B N 1
ATOM 2498 C CA . PHE B 1 108 ? -11.758 44.978 -10.728 1.00 23.16 108 PHE B CA 1
ATOM 2499 C C . PHE B 1 108 ? -11.273 43.816 -9.929 1.00 25.49 108 PHE B C 1
ATOM 2500 O O . PHE B 1 108 ? -11.329 43.748 -8.697 1.00 28.03 108 PHE B O 1
ATOM 2508 N N . HIS B 1 109 ? -10.816 42.801 -10.654 1.00 24.68 109 HIS B N 1
ATOM 2509 C CA . HIS B 1 109 ? -10.253 41.622 -10.074 1.00 23.96 109 HIS B CA 1
ATOM 2510 C C . HIS B 1 109 ? -9.023 41.156 -10.877 1.00 25.29 109 HIS B C 1
ATOM 2511 O O . HIS B 1 109 ? -8.969 41.334 -12.088 1.00 26.88 109 HIS B O 1
ATOM 2518 N N . ALA B 1 110 ? -8.035 40.532 -10.174 1.00 27.47 110 ALA B N 1
ATOM 2519 C CA . ALA B 1 110 ? -6.834 40.024 -10.870 1.00 27.75 110 ALA B CA 1
ATOM 2520 C C . ALA B 1 110 ? -6.319 38.835 -10.165 1.00 27.12 110 ALA B C 1
ATOM 2521 O O . ALA B 1 110 ? -6.137 38.878 -8.928 1.00 30.54 110 ALA B O 1
ATOM 2523 N N . PRO B 1 111 ? -6.185 37.702 -10.828 1.00 28.75 111 PRO B N 1
ATOM 2524 C CA . PRO B 1 111 ? -6.530 37.444 -12.198 1.00 31.13 111 PRO B CA 1
ATOM 2525 C C . PRO B 1 111 ? -8.073 37.341 -12.366 1.00 31.14 111 PRO B C 1
ATOM 2526 O O . PRO B 1 111 ? -8.829 37.602 -11.388 1.00 26.82 111 PRO B O 1
ATOM 2530 N N . SER B 1 112 ? -8.517 37.064 -13.580 1.00 30.12 112 SER B N 1
ATOM 2531 C CA . SER B 1 112 ? -9.968 37.030 -13.877 1.00 28.83 112 SER B CA 1
ATOM 2532 C C . SER B 1 112 ? -10.654 36.100 -12.931 1.00 26.32 112 SER B C 1
ATOM 2533 O O . SER B 1 112 ? -10.108 35.057 -12.476 1.00 31.46 112 SER B O 1
ATOM 2536 N N . GLU B 1 113 ? -11.882 36.434 -12.613 1.00 24.56 113 GLU B N 1
ATOM 2537 C CA . GLU B 1 113 ? -12.708 35.546 -11.832 1.00 24.89 113 GLU B CA 1
ATOM 2538 C C . GLU B 1 113 ? -13.219 34.410 -12.720 1.00 23.83 113 GLU B C 1
ATOM 2539 O O . GLU B 1 113 ? -13.079 33.258 -12.377 1.00 26.05 113 GLU B O 1
ATOM 2545 N N . HIS B 1 114 ? -13.917 34.791 -13.778 1.00 25.66 114 HIS B N 1
ATOM 2546 C CA . HIS B 1 114 ? -14.363 33.775 -14.749 1.00 25.79 114 HIS B CA 1
ATOM 2547 C C . HIS B 1 114 ? -13.163 33.244 -15.503 1.00 28.03 114 HIS B C 1
ATOM 2548 O O . HIS B 1 114 ? -12.128 33.931 -15.679 1.00 27.95 114 HIS B O 1
ATOM 2555 N N . LYS B 1 115 ? -13.263 31.981 -15.858 1.00 30.30 115 LYS B N 1
ATOM 2556 C CA . LYS B 1 115 ? -12.319 31.391 -16.794 1.00 29.04 115 LYS B CA 1
ATOM 2557 C C . LYS B 1 115 ? -13.039 31.065 -18.097 1.00 31.66 115 LYS B C 1
ATOM 2558 O O . LYS B 1 115 ? -14.263 30.990 -18.127 1.00 28.30 115 LYS B O 1
ATOM 2564 N N . LEU B 1 116 ? -12.259 30.940 -19.161 1.00 27.52 116 LEU B N 1
ATOM 2565 C CA . LEU B 1 116 ? -12.830 30.672 -20.470 1.00 32.73 116 LEU B CA 1
ATOM 2566 C C . LEU B 1 116 ? -12.128 29.416 -20.948 1.00 36.36 116 LEU B C 1
ATOM 2567 O O . LEU B 1 116 ? -10.947 29.399 -21.129 1.00 29.89 116 LEU B O 1
ATOM 2572 N N . LYS B 1 117 ? -12.895 28.357 -21.061 1.00 30.12 117 LYS B N 1
ATOM 2573 C CA . LYS B 1 117 ? -12.375 27.026 -21.365 1.00 37.02 117 LYS B CA 1
ATOM 2574 C C . LYS B 1 117 ? -11.128 26.633 -20.592 1.00 40.53 117 LYS B C 1
ATOM 2575 O O . LYS B 1 117 ? -10.147 26.213 -21.144 1.00 36.52 117 LYS B O 1
ATOM 2581 N N . GLY B 1 118 ? -11.182 26.831 -19.297 1.00 33.60 118 GLY B N 1
ATOM 2582 C CA . GLY B 1 118 ? -10.135 26.454 -18.428 1.00 32.66 118 GLY B CA 1
ATOM 2583 C C . GLY B 1 118 ? -9.018 27.462 -18.247 1.00 31.55 118 GLY B C 1
ATOM 2584 O O . GLY B 1 118 ? -8.082 27.171 -17.549 1.00 34.25 118 GLY B O 1
ATOM 2585 N N . GLN B 1 119 ? -9.076 28.598 -18.881 1.00 30.86 119 GLN B N 1
ATOM 2586 C CA . GLN B 1 119 ? -7.942 29.521 -18.813 1.00 32.28 119 GLN B CA 1
ATOM 2587 C C . GLN B 1 119 ? -8.413 30.861 -18.222 1.00 30.71 119 GLN B C 1
ATOM 2588 O O . GLN B 1 119 ? -9.464 31.350 -18.613 1.00 29.85 119 GLN B O 1
ATOM 2594 N N . HIS B 1 120 ? -7.541 31.485 -17.448 1.00 29.95 120 HIS B N 1
ATOM 2595 C CA . HIS B 1 120 ? -7.761 32.850 -16.916 1.00 31.42 120 HIS B CA 1
ATOM 2596 C C . HIS B 1 120 ? -7.279 33.908 -17.849 1.00 31.21 120 HIS B C 1
ATOM 2597 O O . HIS B 1 120 ? -6.434 33.673 -18.667 1.00 34.79 120 HIS B O 1
ATOM 2604 N N . TYR B 1 121 ? -7.888 35.080 -17.744 1.00 28.71 121 TYR B N 1
ATOM 2605 C CA . TYR B 1 121 ? -7.311 36.273 -18.260 1.00 27.54 121 TYR B CA 1
ATOM 2606 C C . TYR B 1 121 ? -6.584 36.917 -17.049 1.00 31.07 121 TYR B C 1
ATOM 2607 O O . TYR B 1 121 ? -6.867 36.525 -15.893 1.00 29.67 121 TYR B O 1
ATOM 2616 N N . PRO B 1 122 ? -5.673 37.886 -17.296 1.00 25.85 122 PRO B N 1
ATOM 2617 C CA . PRO B 1 122 ? -4.936 38.410 -16.121 1.00 31.41 122 PRO B CA 1
ATOM 2618 C C . PRO B 1 122 ? -5.793 39.400 -15.314 1.00 30.19 122 PRO B C 1
ATOM 2619 O O . PRO B 1 122 ? -5.398 39.791 -14.262 1.00 31.58 122 PRO B O 1
ATOM 2623 N N . PHE B 1 123 ? -6.902 39.840 -15.870 1.00 30.43 123 PHE B N 1
ATOM 2624 C CA . PHE B 1 123 ? -7.690 40.913 -15.265 1.00 30.98 123 PHE B CA 1
ATOM 2625 C C . PHE B 1 123 ? -9.147 40.865 -15.746 1.00 31.93 123 PHE B C 1
ATOM 2626 O O . PHE B 1 123 ? -9.427 40.403 -16.855 1.00 29.06 123 PHE B O 1
ATOM 2634 N N . GLU B 1 124 ? -10.075 41.293 -14.871 1.00 28.33 124 GLU B N 1
ATOM 2635 C CA . GLU B 1 124 ? -11.504 41.333 -15.202 1.00 28.03 124 GLU B CA 1
ATOM 2636 C C . GLU B 1 124 ? -12.158 42.510 -14.501 1.00 25.80 124 GLU B C 1
ATOM 2637 O O . GLU B 1 124 ? -11.931 42.731 -13.285 1.00 28.14 124 GLU B O 1
ATOM 2643 N N . ALA B 1 125 ? -12.964 43.239 -15.226 1.00 24.99 125 ALA B N 1
ATOM 2644 C CA . ALA B 1 125 ? -13.812 44.287 -14.711 1.00 24.81 125 ALA B CA 1
ATOM 2645 C C . ALA B 1 125 ? -15.272 43.853 -14.585 1.00 30.32 125 ALA B C 1
ATOM 2646 O O . ALA B 1 125 ? -15.812 43.206 -15.452 1.00 25.99 125 ALA B O 1
ATOM 2648 N N . HIS B 1 126 ? -15.919 44.307 -13.533 1.00 24.31 126 HIS B N 1
ATOM 2649 C CA . HIS B 1 126 ? -17.299 44.056 -13.267 1.00 25.00 126 HIS B CA 1
ATOM 2650 C C . HIS B 1 126 ? -18.037 45.355 -13.152 1.00 27.41 126 HIS B C 1
ATOM 2651 O O . HIS B 1 126 ? -17.711 46.224 -12.336 1.00 24.02 126 HIS B O 1
ATOM 2658 N N . PHE B 1 127 ? -19.082 45.465 -13.930 1.00 21.99 127 PHE B N 1
ATOM 2659 C CA . PHE B 1 127 ? -19.961 46.640 -14.002 1.00 24.47 127 PHE B CA 1
ATOM 2660 C C . PHE B 1 127 ? -21.235 46.239 -13.345 1.00 27.76 127 PHE B C 1
ATOM 2661 O O . PHE B 1 127 ? -22.030 45.460 -13.917 1.00 26.27 127 PHE B O 1
ATOM 2669 N N . VAL B 1 128 ? -21.515 46.809 -12.196 1.00 23.90 128 VAL B N 1
ATOM 2670 C CA . VAL B 1 128 ? -22.633 46.369 -11.340 1.00 26.23 128 VAL B CA 1
ATOM 2671 C C . VAL B 1 128 ? -23.846 47.275 -11.462 1.00 32.82 128 VAL B C 1
ATOM 2672 O O . VAL B 1 128 ? -23.794 48.480 -11.251 1.00 26.27 128 VAL B O 1
ATOM 2676 N N . HIS B 1 129 ? -24.964 46.666 -11.819 1.00 27.06 129 HIS B N 1
ATOM 2677 C CA . HIS B 1 129 ? -26.226 47.346 -12.044 1.00 27.94 129 HIS B CA 1
ATOM 2678 C C . HIS B 1 129 ? -27.348 46.796 -11.179 1.00 30.89 129 HIS B C 1
ATOM 2679 O O . HIS B 1 129 ? -27.339 45.655 -10.825 1.00 31.96 129 HIS B O 1
ATOM 2686 N N . ALA B 1 130 ? -28.316 47.639 -10.868 1.00 29.55 130 ALA B N 1
ATOM 2687 C CA . ALA B 1 130 ? -29.482 47.247 -10.096 1.00 27.56 130 ALA B CA 1
ATOM 2688 C C . ALA B 1 130 ? -30.781 47.839 -10.620 1.00 32.68 130 ALA B C 1
ATOM 2689 O O . ALA B 1 130 ? -30.824 48.978 -10.989 1.00 29.46 130 ALA B O 1
ATOM 2691 N N . ASP B 1 131 ? -31.836 47.051 -10.637 1.00 30.37 131 ASP B N 1
ATOM 2692 C CA . ASP B 1 131 ? -33.126 47.539 -11.070 1.00 32.66 131 ASP B CA 1
ATOM 2693 C C . ASP B 1 131 ? -33.811 48.178 -9.899 1.00 32.64 131 ASP B C 1
ATOM 2694 O O . ASP B 1 131 ? -33.251 48.241 -8.864 1.00 35.65 131 ASP B O 1
ATOM 2699 N N . LYS B 1 132 ? -35.023 48.655 -10.084 1.00 37.72 132 LYS B N 1
ATOM 2700 C CA . LYS B 1 132 ? -35.753 49.327 -9.025 1.00 41.92 132 LYS B CA 1
ATOM 2701 C C . LYS B 1 132 ? -36.038 48.483 -7.819 1.00 41.67 132 LYS B C 1
ATOM 2702 O O . LYS B 1 132 ? -36.209 49.001 -6.769 1.00 48.64 132 LYS B O 1
ATOM 2708 N N . HIS B 1 133 ? -36.108 47.183 -7.974 1.00 40.84 133 HIS B N 1
ATOM 2709 C CA . HIS B 1 133 ? -36.334 46.302 -6.848 1.00 40.35 133 HIS B CA 1
ATOM 2710 C C . HIS B 1 133 ? -35.061 45.723 -6.265 1.00 43.58 133 HIS B C 1
ATOM 2711 O O . HIS B 1 133 ? -35.122 44.875 -5.432 1.00 41.86 133 HIS B O 1
ATOM 2718 N N . GLY B 1 134 ? -33.915 46.177 -6.722 1.00 42.43 134 GLY B N 1
ATOM 2719 C CA . GLY B 1 134 ? -32.667 45.670 -6.231 1.00 39.64 134 GLY B CA 1
ATOM 2720 C C . GLY B 1 134 ? -32.116 44.430 -6.901 1.00 39.90 134 GLY B C 1
ATOM 2721 O O . GLY B 1 134 ? -31.107 43.949 -6.477 1.00 40.86 134 GLY B O 1
ATOM 2722 N N . ASN B 1 135 ? -32.761 43.920 -7.933 1.00 34.23 135 ASN B N 1
ATOM 2723 C CA . ASN B 1 135 ? -32.244 42.773 -8.637 1.00 33.01 135 ASN B CA 1
ATOM 2724 C C . ASN B 1 135 ? -31.007 43.227 -9.361 1.00 33.45 135 ASN B C 1
ATOM 2725 O O . ASN B 1 135 ? -30.983 44.288 -9.881 1.00 30.19 135 ASN B O 1
ATOM 2730 N N . LEU B 1 136 ? -29.992 42.399 -9.401 1.00 26.76 136 LEU B N 1
ATOM 2731 C CA . LEU B 1 136 ? -28.741 42.778 -9.993 1.00 27.54 136 LEU B CA 1
ATOM 2732 C C . LEU B 1 136 ? -28.344 42.185 -11.317 1.00 27.13 136 LEU B C 1
ATOM 2733 O O . LEU B 1 136 ? -28.627 41.075 -11.609 1.00 28.53 136 LEU B O 1
ATOM 2738 N N . ALA B 1 137 ? -27.666 42.977 -12.108 1.00 27.22 137 ALA B N 1
ATOM 2739 C CA . ALA B 1 137 ? -27.119 42.534 -13.350 1.00 24.40 137 ALA B CA 1
ATOM 2740 C C . ALA B 1 137 ? -25.683 43.012 -13.430 1.00 29.28 137 ALA B C 1
ATOM 2741 O O . ALA B 1 137 ? -25.421 44.170 -13.242 1.00 28.42 137 ALA B O 1
ATOM 2743 N N . VAL B 1 138 ? -24.764 42.117 -13.707 1.00 22.97 138 VAL B N 1
ATOM 2744 C CA . VAL B 1 138 ? -23.385 42.476 -13.814 1.00 24.76 138 VAL B CA 1
ATOM 2745 C C . VAL B 1 138 ? -22.843 42.149 -15.184 1.00 25.24 138 VAL B C 1
ATOM 2746 O O . VAL B 1 138 ? -23.086 41.107 -15.690 1.00 26.58 138 VAL B O 1
ATOM 2750 N N . ILE B 1 139 ? -22.102 43.073 -15.738 1.00 23.27 139 ILE B N 1
ATOM 2751 C CA . ILE B 1 139 ? -21.427 42.894 -16.982 1.00 23.16 139 ILE B CA 1
ATOM 2752 C C . ILE B 1 139 ? -19.961 42.673 -16.637 1.00 26.99 139 ILE B C 1
ATOM 2753 O O . ILE B 1 139 ? -19.349 43.447 -15.971 1.00 25.92 139 ILE B O 1
ATOM 2758 N N . GLY B 1 140 ? -19.417 41.589 -17.111 1.00 24.61 140 GLY B N 1
ATOM 2759 C CA . GLY B 1 140 ? -18.043 41.268 -16.897 1.00 28.45 140 GLY B CA 1
ATOM 2760 C C . GLY B 1 140 ? -17.271 41.488 -18.174 1.00 30.72 140 GLY B C 1
ATOM 2761 O O . GLY B 1 140 ? -17.760 41.203 -19.242 1.00 26.91 140 GLY B O 1
ATOM 2762 N N . VAL B 1 141 ? -16.091 42.054 -18.056 1.00 24.29 141 VAL B N 1
ATOM 2763 C CA . VAL B 1 141 ? -15.234 42.288 -19.189 1.00 25.21 141 VAL B CA 1
ATOM 2764 C C . VAL B 1 141 ? -13.843 41.780 -18.916 1.00 25.70 141 VAL B C 1
ATOM 2765 O O . VAL B 1 141 ? -13.233 42.161 -17.970 1.00 25.55 141 VAL B O 1
ATOM 2769 N N . PHE B 1 142 ? -13.351 40.911 -19.762 1.00 23.23 142 PHE B N 1
ATOM 2770 C CA . PHE B 1 142 ? -12.038 40.405 -19.632 1.00 22.06 142 PHE B CA 1
ATOM 2771 C C . PHE B 1 142 ? -11.012 41.427 -20.207 1.00 24.69 142 PHE B C 1
ATOM 2772 O O . PHE B 1 142 ? -11.269 42.125 -21.162 1.00 26.45 142 PHE B O 1
ATOM 2780 N N . PHE B 1 143 ? -9.849 41.474 -19.588 1.00 26.02 143 PHE B N 1
ATOM 2781 C CA . PHE B 1 143 ? -8.719 42.313 -20.105 1.00 28.07 143 PHE B CA 1
ATOM 2782 C C . PHE B 1 143 ? -7.543 41.379 -20.288 1.00 27.41 143 PHE B C 1
ATOM 2783 O O . PHE B 1 143 ? -7.153 40.597 -19.379 1.00 29.46 143 PHE B O 1
ATOM 2791 N N . LYS B 1 144 ? -6.931 41.503 -21.446 1.00 31.07 144 LYS B N 1
ATOM 2792 C CA . LYS B 1 144 ? -5.623 40.835 -21.639 1.00 34.41 144 LYS B CA 1
ATOM 2793 C C . LYS B 1 144 ? -4.460 41.862 -21.537 1.00 34.76 144 LYS B C 1
ATOM 2794 O O . LYS B 1 144 ? -4.676 43.048 -21.647 1.00 31.81 144 LYS B O 1
ATOM 2800 N N . GLU B 1 145 ? -3.251 41.311 -21.413 1.00 35.74 145 GLU B N 1
ATOM 2801 C CA . GLU B 1 145 ? -2.044 42.107 -21.415 1.00 42.91 145 GLU B CA 1
ATOM 2802 C C . GLU B 1 145 ? -1.787 42.618 -22.815 1.00 40.52 145 GLU B C 1
ATOM 2803 O O . GLU B 1 145 ? -1.703 41.857 -23.769 1.00 45.83 145 GLU B O 1
ATOM 2809 N N . GLY B 1 146 ? -1.678 43.917 -22.954 1.00 42.60 146 GLY B N 1
ATOM 2810 C CA . GLY B 1 146 ? -1.385 44.487 -24.245 1.00 40.26 146 GLY B CA 1
ATOM 2811 C C . GLY B 1 146 ? -1.008 45.934 -24.113 1.00 39.10 146 GLY B C 1
ATOM 2812 O O . GLY B 1 146 ? -0.188 46.330 -23.311 1.00 42.30 146 GLY B O 1
ATOM 2813 N N . ARG B 1 147 ? -1.635 46.740 -24.922 1.00 42.24 147 ARG B N 1
ATOM 2814 C CA . ARG B 1 147 ? -1.406 48.110 -24.905 1.00 39.89 147 ARG B CA 1
ATOM 2815 C C . ARG B 1 147 ? -2.006 48.755 -23.637 1.00 49.48 147 ARG B C 1
ATOM 2816 O O . ARG B 1 147 ? -3.116 48.391 -23.216 1.00 38.97 147 ARG B O 1
ATOM 2824 N N . GLU B 1 148 ? -1.323 49.782 -23.123 1.00 42.57 148 GLU B N 1
ATOM 2825 C CA . GLU B 1 148 ? -1.868 50.642 -22.063 1.00 51.85 148 GLU B CA 1
ATOM 2826 C C . GLU B 1 148 ? -3.307 51.053 -22.348 1.00 45.69 148 GLU B C 1
ATOM 2827 O O . GLU B 1 148 ? -3.579 51.550 -23.412 1.00 42.72 148 GLU B O 1
ATOM 2833 N N . ASN B 1 149 ? -4.176 50.935 -21.348 1.00 37.34 149 ASN B N 1
ATOM 2834 C CA . ASN B 1 149 ? -5.540 51.383 -21.489 1.00 37.58 149 ASN B CA 1
ATOM 2835 C C . ASN B 1 149 ? -5.676 52.812 -21.007 1.00 35.86 149 ASN B C 1
ATOM 2836 O O . ASN B 1 149 ? -5.352 53.111 -19.844 1.00 38.70 149 ASN B O 1
ATOM 2841 N N . PRO B 1 150 ? -6.141 53.705 -21.877 1.00 42.86 150 PRO B N 1
ATOM 2842 C CA . PRO B 1 150 ? -6.121 55.106 -21.561 1.00 42.36 150 PRO B CA 1
ATOM 2843 C C . PRO B 1 150 ? -7.158 55.519 -20.539 1.00 51.66 150 PRO B C 1
ATOM 2844 O O . PRO B 1 150 ? -6.983 56.534 -19.851 1.00 47.51 150 PRO B O 1
ATOM 2848 N N . ILE B 1 151 ? -8.245 54.765 -20.442 1.00 48.51 151 ILE B N 1
ATOM 2849 C CA . ILE B 1 151 ? -9.293 55.081 -19.480 1.00 43.73 151 ILE B CA 1
ATOM 2850 C C . ILE B 1 151 ? -8.857 54.589 -18.131 1.00 39.80 151 ILE B C 1
ATOM 2851 O O . ILE B 1 151 ? -9.001 55.316 -17.111 1.00 42.70 151 ILE B O 1
ATOM 2856 N N . LEU B 1 152 ? -8.342 53.378 -18.076 1.00 31.84 152 LEU B N 1
ATOM 2857 C CA . LEU B 1 152 ? -7.814 52.877 -16.827 1.00 33.60 152 LEU B CA 1
ATOM 2858 C C . LEU B 1 152 ? -6.638 53.778 -16.315 1.00 39.45 152 LEU B C 1
ATOM 2859 O O . LEU B 1 152 ? -6.493 53.957 -15.096 1.00 43.09 152 LEU B O 1
ATOM 2864 N N . GLU B 1 153 ? -5.903 54.390 -17.229 1.00 42.10 153 GLU B N 1
ATOM 2865 C CA . GLU B 1 153 ? -4.786 55.280 -16.795 1.00 50.40 153 GLU B CA 1
ATOM 2866 C C . GLU B 1 153 ? -5.272 56.459 -15.988 1.00 41.42 153 GLU B C 1
ATOM 2867 O O . GLU B 1 153 ? -4.646 56.832 -15.038 1.00 48.15 153 GLU B O 1
ATOM 2873 N N . LYS B 1 154 ? -6.438 56.970 -16.307 1.00 44.80 154 LYS B N 1
ATOM 2874 C CA . LYS B 1 154 ? -7.014 58.052 -15.532 1.00 42.28 154 LYS B CA 1
ATOM 2875 C C . LYS B 1 154 ? -7.378 57.655 -14.143 1.00 47.54 154 LYS B C 1
ATOM 2876 O O . LYS B 1 154 ? -7.227 58.429 -13.222 1.00 43.22 154 LYS B O 1
ATOM 2882 N N . ILE B 1 155 ? -7.829 56.410 -13.965 1.00 39.15 155 ILE B N 1
ATOM 2883 C CA . ILE B 1 155 ? -8.167 55.938 -12.653 1.00 36.53 155 ILE B CA 1
ATOM 2884 C C . ILE B 1 155 ? -6.950 55.552 -11.904 1.00 32.54 155 ILE B C 1
ATOM 2885 O O . ILE B 1 155 ? -6.821 55.802 -10.671 1.00 33.12 155 ILE B O 1
ATOM 2890 N N . TRP B 1 156 ? -6.054 54.868 -12.603 1.00 33.00 156 TRP B N 1
ATOM 2891 C CA . TRP B 1 156 ? -4.842 54.263 -11.961 1.00 33.55 156 TRP B CA 1
ATOM 2892 C C . TRP B 1 156 ? -3.956 55.444 -11.349 1.00 39.59 156 TRP B C 1
ATOM 2893 O O . TRP B 1 156 ? -3.334 55.266 -10.326 1.00 34.80 156 TRP B O 1
ATOM 2904 N N . LYS B 1 157 ? -3.917 56.557 -12.052 1.00 39.38 157 LYS B N 1
ATOM 2905 C CA . LYS B 1 157 ? -3.123 57.755 -11.659 1.00 47.22 157 LYS B CA 1
ATOM 2906 C C . LYS B 1 157 ? -3.445 58.227 -10.278 1.00 47.91 157 LYS B C 1
ATOM 2907 O O . LYS B 1 157 ? -2.596 58.781 -9.633 1.00 51.96 157 LYS B O 1
ATOM 2913 N N . VAL B 1 158 ? -4.689 58.008 -9.846 1.00 41.65 158 VAL B N 1
ATOM 2914 C CA . VAL B 1 158 ? -5.168 58.428 -8.537 1.00 43.03 158 VAL B CA 1
ATOM 2915 C C . VAL B 1 158 ? -5.647 57.315 -7.639 1.00 45.29 158 VAL B C 1
ATOM 2916 O O . VAL B 1 158 ? -6.244 57.539 -6.618 1.00 39.60 158 VAL B O 1
ATOM 2920 N N . MET B 1 159 ? -5.313 56.104 -7.990 1.00 41.61 159 MET B N 1
ATOM 2921 C CA . MET B 1 159 ? -5.765 54.953 -7.248 1.00 41.57 159 MET B CA 1
ATOM 2922 C C . MET B 1 159 ? -5.349 55.012 -5.776 1.00 41.71 159 MET B C 1
ATOM 2923 O O . MET B 1 159 ? -4.180 55.032 -5.505 1.00 43.21 159 MET B O 1
ATOM 2928 N N . PRO B 1 160 ? -6.293 54.970 -4.828 1.00 43.58 160 PRO B N 1
ATOM 2929 C CA . PRO B 1 160 ? -5.819 54.982 -3.446 1.00 48.47 160 PRO B CA 1
ATOM 2930 C C . PRO B 1 160 ? -5.115 53.694 -3.049 1.00 52.91 160 PRO B C 1
ATOM 2931 O O . PRO B 1 160 ? -5.531 52.612 -3.441 1.00 37.55 160 PRO B O 1
ATOM 2935 N N . GLU B 1 161 ? -4.056 53.829 -2.251 1.00 52.07 161 GLU B N 1
ATOM 2936 C CA . GLU B 1 161 ? -3.154 52.719 -1.985 1.00 48.47 161 GLU B CA 1
ATOM 2937 C C . GLU B 1 161 ? -3.548 51.953 -0.779 1.00 44.00 161 GLU B C 1
ATOM 2938 O O . GLU B 1 161 ? -3.060 50.883 -0.542 1.00 46.29 161 GLU B O 1
ATOM 2944 N N . ASN B 1 162 ? -4.424 52.478 0.038 1.00 44.71 162 ASN B N 1
ATOM 2945 C CA . ASN B 1 162 ? -4.823 51.748 1.267 1.00 45.80 162 ASN B CA 1
ATOM 2946 C C . ASN B 1 162 ? -6.315 51.578 1.355 1.00 36.32 162 ASN B C 1
ATOM 2947 O O . ASN B 1 162 ? -7.078 52.467 0.967 1.00 38.31 162 ASN B O 1
ATOM 2952 N N . ALA B 1 163 ? -6.695 50.522 2.051 1.00 30.63 163 ALA B N 1
ATOM 2953 C CA . ALA B 1 163 ? -8.037 50.226 2.334 1.00 35.86 163 ALA B CA 1
ATOM 2954 C C . ALA B 1 163 ? -8.715 51.362 3.082 1.00 44.56 163 ALA B C 1
ATOM 2955 O O . ALA B 1 163 ? -8.173 51.901 4.007 1.00 43.21 163 ALA B O 1
ATOM 2957 N N . GLY B 1 164 ? -9.922 51.702 2.684 1.00 39.99 164 GLY B N 1
ATOM 2958 C CA . GLY B 1 164 ? -10.692 52.758 3.330 1.00 41.12 164 GLY B CA 1
ATOM 2959 C C . GLY B 1 164 ? -10.483 54.153 2.771 1.00 39.13 164 GLY B C 1
ATOM 2960 O O . GLY B 1 164 ? -11.159 55.089 3.202 1.00 35.21 164 GLY B O 1
ATOM 2961 N N . GLU B 1 165 ? -9.637 54.304 1.779 1.00 32.40 165 GLU B N 1
ATOM 2962 C CA . GLU B 1 165 ? -9.431 55.560 1.141 1.00 31.10 165 GLU B CA 1
ATOM 2963 C C . GLU B 1 165 ? -10.152 55.737 -0.134 1.00 36.49 165 GLU B C 1
ATOM 2964 O O . GLU B 1 165 ? -10.167 54.828 -0.991 1.00 32.42 165 GLU B O 1
ATOM 2970 N N . GLU B 1 166 ? -10.721 56.901 -0.322 1.00 28.04 166 GLU B N 1
ATOM 2971 C CA . GLU B 1 166 ? -11.501 57.222 -1.502 1.00 31.72 166 GLU B CA 1
ATOM 2972 C C . GLU B 1 166 ? -11.077 58.559 -2.049 1.00 36.20 166 GLU B C 1
ATOM 2973 O O . GLU B 1 166 ? -10.753 59.474 -1.299 1.00 36.64 166 GLU B O 1
ATOM 2979 N N . VAL B 1 167 ? -11.060 58.708 -3.366 1.00 30.67 167 VAL B N 1
ATOM 2980 C CA . VAL B 1 167 ? -10.646 59.925 -4.038 1.00 29.76 167 VAL B CA 1
ATOM 2981 C C . VAL B 1 167 ? -11.632 60.317 -5.103 1.00 42.76 167 VAL B C 1
ATOM 2982 O O . VAL B 1 167 ? -12.147 59.469 -5.851 1.00 34.72 167 VAL B O 1
ATOM 2986 N N . LYS B 1 168 ? -11.916 61.599 -5.193 1.00 36.64 168 LYS B N 1
ATOM 2987 C CA . LYS B 1 168 ? -12.762 62.116 -6.284 1.00 37.95 168 LYS B CA 1
ATOM 2988 C C . LYS B 1 168 ? -12.004 62.227 -7.560 1.00 42.56 168 LYS B C 1
ATOM 2989 O O . LYS B 1 168 ? -10.898 62.665 -7.556 1.00 39.77 168 LYS B O 1
ATOM 2995 N N . LEU B 1 169 ? -12.653 61.876 -8.674 1.00 37.80 169 LEU B N 1
ATOM 2996 C CA . LEU B 1 169 ? -12.017 62.048 -9.966 1.00 41.85 169 LEU B CA 1
ATOM 2997 C C . LEU B 1 169 ? -12.111 63.504 -10.372 1.00 41.54 169 LEU B C 1
ATOM 2998 O O . LEU B 1 169 ? -13.136 64.153 -10.163 1.00 43.57 169 LEU B O 1
ATOM 3003 N N . ALA B 1 170 ? -11.057 63.981 -11.019 1.00 45.02 170 ALA B N 1
ATOM 3004 C CA . ALA B 1 170 ? -11.008 65.366 -11.563 1.00 59.49 170 ALA B CA 1
ATOM 3005 C C . ALA B 1 170 ? -12.082 65.541 -12.640 1.00 62.39 170 ALA B C 1
ATOM 3006 O O . ALA B 1 170 ? -12.863 66.484 -12.600 1.00 66.83 170 ALA B O 1
ATOM 3008 N N . HIS B 1 171 ? -12.127 64.583 -13.561 1.00 58.14 171 HIS B N 1
ATOM 3009 C CA . HIS B 1 171 ? -13.105 64.578 -14.676 1.00 65.32 171 HIS B CA 1
ATOM 3010 C C . HIS B 1 171 ? -13.938 63.273 -14.707 1.00 56.61 171 HIS B C 1
ATOM 3011 O O . HIS B 1 171 ? -13.411 62.192 -14.434 1.00 49.13 171 HIS B O 1
ATOM 3018 N N . LYS B 1 172 ? -15.211 63.387 -15.078 1.00 50.14 172 LYS B N 1
ATOM 3019 C CA . LYS B 1 172 ? -16.080 62.216 -15.152 1.00 61.63 172 LYS B CA 1
ATOM 3020 C C . LYS B 1 172 ? -15.701 61.309 -16.336 1.00 57.96 172 LYS B C 1
ATOM 3021 O O . LYS B 1 172 ? -15.403 61.752 -17.405 1.00 59.83 172 LYS B O 1
ATOM 3027 N N . ILE B 1 173 ? -15.627 60.033 -16.043 1.00 49.78 173 ILE B N 1
ATOM 3028 C CA . ILE B 1 173 ? -15.211 59.033 -16.997 1.00 47.89 173 ILE B CA 1
ATOM 3029 C C . ILE B 1 173 ? -16.525 58.378 -17.470 1.00 44.32 173 ILE B C 1
ATOM 3030 O O . ILE B 1 173 ? -17.444 58.187 -16.667 1.00 37.52 173 ILE B O 1
ATOM 3035 N N . ASN B 1 174 ? -16.555 57.997 -18.738 1.00 44.12 174 ASN B N 1
ATOM 3036 C CA . ASN B 1 174 ? -17.654 57.208 -19.291 1.00 41.50 174 ASN B CA 1
ATOM 3037 C C . ASN B 1 174 ? -17.260 55.748 -19.288 1.00 36.49 174 ASN B C 1
ATOM 3038 O O . ASN B 1 174 ? -16.377 55.322 -20.020 1.00 41.01 174 ASN B O 1
ATOM 3043 N N . ALA B 1 175 ? -17.977 54.966 -18.510 1.00 36.65 175 ALA B N 1
ATOM 3044 C CA . ALA B 1 175 ? -17.707 53.502 -18.427 1.00 32.81 175 ALA B CA 1
ATOM 3045 C C . ALA B 1 175 ? -17.850 52.757 -19.791 1.00 31.70 175 ALA B C 1
ATOM 3046 O O . ALA B 1 175 ? -17.245 51.732 -19.997 1.00 35.64 175 ALA B O 1
ATOM 3048 N N . GLU B 1 176 ? -18.618 53.328 -20.689 1.00 35.41 176 GLU B N 1
ATOM 3049 C CA . GLU B 1 176 ? -18.816 52.760 -22.013 1.00 37.24 176 GLU B CA 1
ATOM 3050 C C . GLU B 1 176 ? -17.525 52.607 -22.774 1.00 41.86 176 GLU B C 1
ATOM 3051 O O . GLU B 1 176 ? -17.355 51.651 -23.525 1.00 37.32 176 GLU B O 1
ATOM 3057 N N . ASP B 1 177 ? -16.568 53.497 -22.515 1.00 37.96 177 ASP B N 1
ATOM 3058 C CA . ASP B 1 177 ? -15.245 53.362 -23.100 1.00 36.06 177 ASP B CA 1
ATOM 3059 C C . ASP B 1 177 ? -14.420 52.186 -22.627 1.00 34.61 177 ASP B C 1
ATOM 3060 O O . ASP B 1 177 ? -13.482 51.786 -23.289 1.00 41.31 177 ASP B O 1
ATOM 3065 N N . LEU B 1 178 ? -14.794 51.567 -21.535 1.00 27.43 178 LEU B N 1
ATOM 3066 C CA . LEU B 1 178 ? -14.147 50.342 -21.111 1.00 27.95 178 LEU B CA 1
ATOM 3067 C C . LEU B 1 178 ? -14.828 49.063 -21.646 1.00 34.67 178 LEU B C 1
ATOM 3068 O O . LEU B 1 178 ? -14.413 47.955 -21.306 1.00 33.29 178 LEU B O 1
ATOM 3073 N N . LEU B 1 179 ? -15.889 49.215 -22.386 1.00 30.53 179 LEU B N 1
ATOM 3074 C CA . LEU B 1 179 ? -16.602 48.030 -22.977 1.00 32.83 179 LEU B CA 1
ATOM 3075 C C . LEU B 1 179 ? -16.175 47.832 -24.381 1.00 35.53 179 LEU B C 1
ATOM 3076 O O . LEU B 1 179 ? -15.948 48.803 -25.091 1.00 31.55 179 LEU B O 1
ATOM 3081 N N . PRO B 1 180 ? -16.140 46.575 -24.839 1.00 32.86 180 PRO B N 1
ATOM 3082 C CA . PRO B 1 180 ? -15.798 46.398 -26.271 1.00 31.33 180 PRO B CA 1
ATOM 3083 C C . PRO B 1 180 ? -16.827 46.934 -27.182 1.00 34.20 180 PRO B C 1
ATOM 3084 O O . PRO B 1 180 ? -17.972 47.086 -26.790 1.00 39.16 180 PRO B O 1
ATOM 3088 N N . LYS B 1 181 ? -16.417 47.209 -28.416 1.00 33.63 181 LYS B N 1
ATOM 3089 C CA . LYS B 1 181 ? -17.375 47.666 -29.477 1.00 40.11 181 LYS B CA 1
ATOM 3090 C C . LYS B 1 181 ? -18.202 46.484 -30.003 1.00 36.79 181 LYS B C 1
ATOM 3091 O O . LYS B 1 181 ? -19.363 46.630 -30.249 1.00 34.47 181 LYS B O 1
ATOM 3097 N N . ASP B 1 182 ? -17.569 45.332 -30.123 1.00 33.13 182 ASP B N 1
ATOM 3098 C CA . ASP B 1 182 ? -18.297 44.089 -30.397 1.00 39.13 182 ASP B CA 1
ATOM 3099 C C . ASP B 1 182 ? -19.004 43.663 -29.094 1.00 32.77 182 ASP B C 1
ATOM 3100 O O . ASP B 1 182 ? -18.370 43.435 -28.069 1.00 34.45 182 ASP B O 1
ATOM 3105 N N . ARG B 1 183 ? -20.308 43.574 -29.132 1.00 31.16 183 ARG B N 1
ATOM 3106 C CA . ARG B 1 183 ? -21.107 43.353 -27.934 1.00 35.63 183 ARG B CA 1
ATOM 3107 C C . ARG B 1 183 ? -21.752 41.964 -27.797 1.00 33.94 183 ARG B C 1
ATOM 3108 O O . ARG B 1 183 ? -22.673 41.784 -27.000 1.00 34.75 183 ARG B O 1
ATOM 3116 N N . ASP B 1 184 ? -21.223 40.987 -28.487 1.00 35.90 184 ASP B N 1
ATOM 3117 C CA . ASP B 1 184 ? -21.621 39.593 -28.220 1.00 33.55 184 ASP B CA 1
ATOM 3118 C C . ASP B 1 184 ? -21.184 39.212 -26.774 1.00 30.00 184 ASP B C 1
ATOM 3119 O O . ASP B 1 184 ? -20.241 39.734 -26.240 1.00 26.61 184 ASP B O 1
ATOM 3124 N N . TYR B 1 185 ? -21.937 38.329 -26.159 1.00 28.20 185 TYR B N 1
ATOM 3125 C CA . TYR B 1 185 ? -21.790 37.990 -24.749 1.00 26.48 185 TYR B CA 1
ATOM 3126 C C . TYR B 1 185 ? -22.222 36.593 -24.431 1.00 27.29 185 TYR B C 1
ATOM 3127 O O . TYR B 1 185 ? -22.995 35.992 -25.196 1.00 28.41 185 TYR B O 1
ATOM 3136 N N . TYR B 1 186 ? -21.732 36.120 -23.288 1.00 23.17 186 TYR B N 1
ATOM 3137 C CA . TYR B 1 186 ? -22.188 34.927 -22.607 1.00 23.73 186 TYR B CA 1
ATOM 3138 C C . TYR B 1 186 ? -23.180 35.368 -21.539 1.00 28.58 186 TYR B C 1
ATOM 3139 O O . TYR B 1 186 ? -22.943 36.392 -20.867 1.00 30.01 186 TYR B O 1
ATOM 3148 N N . ARG B 1 187 ? -24.234 34.584 -21.302 1.00 23.83 187 ARG B N 1
ATOM 3149 C CA . ARG B 1 187 ? -25.201 34.877 -20.232 1.00 22.79 187 ARG B CA 1
ATOM 3150 C C . ARG B 1 187 ? -25.467 33.656 -19.407 1.00 26.92 187 ARG B C 1
ATOM 3151 O O . ARG B 1 187 ? -25.626 32.553 -19.940 1.00 25.66 187 ARG B O 1
ATOM 3159 N N . TYR B 1 188 ? -25.532 33.848 -18.082 1.00 23.67 188 TYR B N 1
ATOM 3160 C CA . TYR B 1 188 ? -25.987 32.784 -17.189 1.00 22.99 188 TYR B CA 1
ATOM 3161 C C . TYR B 1 188 ? -26.485 33.428 -15.863 1.00 24.79 188 TYR B C 1
ATOM 3162 O O . TYR B 1 188 ? -26.345 34.633 -15.656 1.00 25.13 188 TYR B O 1
ATOM 3171 N N . SER B 1 189 ? -27.190 32.619 -15.095 1.00 21.93 189 SER B N 1
ATOM 3172 C CA . SER B 1 189 ? -27.780 32.973 -13.822 1.00 25.19 189 SER B CA 1
ATOM 3173 C C . SER B 1 189 ? -26.793 32.548 -12.722 1.00 26.71 189 SER B C 1
ATOM 3174 O O . SER B 1 189 ? -26.440 31.375 -12.611 1.00 23.69 189 SER B O 1
ATOM 3177 N N . GLY B 1 190 ? -26.372 33.511 -11.952 1.00 23.05 190 GLY B N 1
ATOM 3178 C CA . GLY B 1 190 ? -25.386 33.297 -10.966 1.00 22.92 190 GLY B CA 1
ATOM 3179 C C . GLY B 1 190 ? -25.529 34.138 -9.710 1.00 24.82 190 GLY B C 1
ATOM 3180 O O . GLY B 1 190 ? -26.612 34.349 -9.208 1.00 26.53 190 GLY B O 1
ATOM 3181 N N . SER B 1 191 ? -24.374 34.562 -9.189 1.00 23.32 191 SER B N 1
ATOM 3182 C CA . SER B 1 191 ? -24.307 35.139 -7.808 1.00 26.09 191 SER B CA 1
ATOM 3183 C C . SER B 1 191 ? -23.327 36.291 -7.749 1.00 23.20 191 SER B C 1
ATOM 3184 O O . SER B 1 191 ? -22.492 36.488 -8.646 1.00 21.94 191 SER B O 1
ATOM 3187 N N . LEU B 1 192 ? -23.413 37.052 -6.668 1.00 28.28 192 LEU B N 1
ATOM 3188 C CA . LEU B 1 192 ? -22.258 37.927 -6.299 1.00 30.82 192 LEU B CA 1
ATOM 3189 C C . LEU B 1 192 ? -21.029 37.039 -6.040 1.00 29.40 192 LEU B C 1
ATOM 3190 O O . LEU B 1 192 ? -21.149 35.930 -5.508 1.00 27.88 192 LEU B O 1
ATOM 3195 N N . THR B 1 193 ? -19.861 37.534 -6.391 1.00 29.14 193 THR B N 1
ATOM 3196 C CA . THR B 1 193 ? -18.611 36.773 -6.176 1.00 31.62 193 THR B CA 1
ATOM 3197 C C . THR B 1 193 ? -17.893 37.061 -4.848 1.00 30.04 193 THR B C 1
ATOM 3198 O O . THR B 1 193 ? -16.847 36.500 -4.551 1.00 28.83 193 THR B O 1
ATOM 3202 N N . THR B 1 194 ? -18.509 37.886 -4.043 1.00 34.50 194 THR B N 1
ATOM 3203 C CA . THR B 1 194 ? -18.018 38.198 -2.672 1.00 32.81 194 THR B CA 1
ATOM 3204 C C . THR B 1 194 ? -19.172 38.025 -1.723 1.00 33.08 194 THR B C 1
ATOM 3205 O O . THR B 1 194 ? -20.311 38.274 -2.113 1.00 34.08 194 THR B O 1
ATOM 3209 N N . PRO B 1 195 ? -18.904 37.650 -0.461 1.00 36.16 195 PRO B N 1
ATOM 3210 C CA . PRO B 1 195 ? -20.004 37.446 0.549 1.00 38.15 195 PRO B CA 1
ATOM 3211 C C . PRO B 1 195 ? -20.955 38.627 0.575 1.00 35.66 195 PRO B C 1
ATOM 3212 O O . PRO B 1 195 ? -20.442 39.746 0.465 1.00 35.53 195 PRO B O 1
ATOM 3216 N N . PRO B 1 196 ? -22.273 38.448 0.634 1.00 32.13 196 PRO B N 1
ATOM 3217 C CA . PRO B 1 196 ? -22.918 37.232 0.987 1.00 33.25 196 PRO B CA 1
ATOM 3218 C C . PRO B 1 196 ? -23.202 36.300 -0.251 1.00 33.60 196 PRO B C 1
ATOM 3219 O O . PRO B 1 196 ? -23.791 35.260 -0.056 1.00 37.17 196 PRO B O 1
ATOM 3223 N N . CYS B 1 197 ? -22.648 36.622 -1.429 1.00 31.22 197 CYS B N 1
ATOM 3224 C CA . CYS B 1 197 ? -22.725 35.701 -2.543 1.00 34.23 197 CYS B CA 1
ATOM 3225 C C . CYS B 1 197 ? -24.202 35.361 -2.897 1.00 31.99 197 CYS B C 1
ATOM 3226 O O . CYS B 1 197 ? -24.521 34.214 -3.198 1.00 29.37 197 CYS B O 1
ATOM 3229 N N . SER B 1 198 ? -25.041 36.388 -2.863 1.00 27.25 198 SER B N 1
ATOM 3230 C CA . SER B 1 198 ? -26.458 36.302 -3.103 1.00 32.17 198 SER B CA 1
ATOM 3231 C C . SER B 1 198 ? -26.689 35.859 -4.577 1.00 30.56 198 SER B C 1
ATOM 3232 O O . SER B 1 198 ? -25.954 36.312 -5.470 1.00 26.11 198 SER B O 1
ATOM 3235 N N . GLU B 1 199 ? -27.664 35.008 -4.765 1.00 28.41 199 GLU B N 1
ATOM 3236 C CA . GLU B 1 199 ? -28.028 34.457 -6.063 1.00 28.13 199 GLU B CA 1
ATOM 3237 C C . GLU B 1 199 ? -29.069 35.309 -6.719 1.00 32.01 199 GLU B C 1
ATOM 3238 O O . GLU B 1 199 ? -29.431 36.391 -6.241 1.00 29.81 199 GLU B O 1
ATOM 3244 N N . GLY B 1 200 ? -29.520 34.904 -7.900 1.00 29.65 200 GLY B N 1
ATOM 3245 C CA . GLY B 1 200 ? -30.456 35.701 -8.608 1.00 25.76 200 GLY B CA 1
ATOM 3246 C C . GLY B 1 200 ? -29.784 36.838 -9.392 1.00 28.92 200 GLY B C 1
ATOM 3247 O O . GLY B 1 200 ? -30.432 37.757 -9.819 1.00 27.44 200 GLY B O 1
ATOM 3248 N N . VAL B 1 201 ? -28.501 36.692 -9.694 1.00 24.74 201 VAL B N 1
ATOM 3249 C CA . VAL B 1 201 ? -27.780 37.725 -10.449 1.00 24.02 201 VAL B CA 1
ATOM 3250 C C . VAL B 1 201 ? -27.683 37.376 -11.901 1.00 23.87 201 VAL B C 1
ATOM 3251 O O . VAL B 1 201 ? -27.232 36.267 -12.243 1.00 23.83 201 VAL B O 1
ATOM 3255 N N . ARG B 1 202 ? -28.049 38.305 -12.749 1.00 21.18 202 ARG B N 1
ATOM 3256 C CA . ARG B 1 202 ? -27.835 38.155 -14.207 1.00 25.86 202 ARG B CA 1
ATOM 3257 C C . ARG B 1 202 ? -26.393 38.433 -14.548 1.00 30.48 202 ARG B C 1
ATOM 3258 O O . ARG B 1 202 ? -25.933 39.579 -14.332 1.00 24.89 202 ARG B O 1
ATOM 3266 N N . TRP B 1 203 ? -25.705 37.459 -15.108 1.00 25.60 203 TRP B N 1
ATOM 3267 C CA . TRP B 1 203 ? -24.323 37.664 -15.596 1.00 28.81 203 TRP B CA 1
ATOM 3268 C C . TRP B 1 203 ? -24.270 37.774 -17.087 1.00 29.32 203 TRP B C 1
ATOM 3269 O O . TRP B 1 203 ? -24.826 36.953 -17.812 1.00 25.07 203 TRP B O 1
ATOM 3280 N N . ILE B 1 204 ? -23.647 38.829 -17.564 1.00 24.05 204 ILE B N 1
ATOM 3281 C CA . ILE B 1 204 ? -23.442 39.126 -18.943 1.00 25.62 204 ILE B CA 1
ATOM 3282 C C . ILE B 1 204 ? -21.933 39.274 -19.105 1.00 28.55 204 ILE B C 1
ATOM 3283 O O . ILE B 1 204 ? -21.375 40.290 -18.696 1.00 25.98 204 ILE B O 1
ATOM 3288 N N . VAL B 1 205 ? -21.244 38.278 -19.620 1.00 22.96 205 VAL B N 1
ATOM 3289 C CA . VAL B 1 205 ? -19.774 38.314 -19.796 1.00 25.81 205 VAL B CA 1
ATOM 3290 C C . VAL B 1 205 ? -19.465 38.549 -21.253 1.00 29.16 205 VAL B C 1
ATOM 3291 O O . VAL B 1 205 ? -19.850 37.745 -22.114 1.00 28.48 205 VAL B O 1
ATOM 3295 N N . MET B 1 206 ? -18.814 39.660 -21.558 1.00 25.64 206 MET B N 1
ATOM 3296 C CA . MET B 1 206 ? -18.516 40.034 -22.917 1.00 24.75 206 MET B CA 1
ATOM 3297 C C . MET B 1 206 ? -17.535 39.064 -23.529 1.00 26.26 206 MET B C 1
ATOM 3298 O O . MET B 1 206 ? -16.558 38.605 -22.928 1.00 28.69 206 MET B O 1
ATOM 3303 N N . GLU B 1 207 ? -17.839 38.675 -24.770 1.00 25.01 207 GLU B N 1
ATOM 3304 C CA . GLU B 1 207 ? -17.005 37.706 -25.433 1.00 27.53 207 GLU B CA 1
ATOM 3305 C C . GLU B 1 207 ? -15.657 38.345 -25.852 1.00 26.09 207 GLU B C 1
ATOM 3306 O O . GLU B 1 207 ? -14.617 37.658 -25.879 1.00 31.59 207 GLU B O 1
ATOM 3312 N N . GLU B 1 208 ? -15.689 39.594 -26.236 1.00 27.84 208 GLU B N 1
ATOM 3313 C CA . GLU B 1 208 ? -14.478 40.293 -26.677 1.00 29.24 208 GLU B CA 1
ATOM 3314 C C . GLU B 1 208 ? -13.744 40.911 -25.479 1.00 33.88 208 GLU B C 1
ATOM 3315 O O . GLU B 1 208 ? -14.333 41.650 -24.684 1.00 31.67 208 GLU B O 1
ATOM 3321 N N . GLU B 1 209 ? -12.453 40.620 -25.389 1.00 27.94 209 GLU B N 1
ATOM 3322 C CA . GLU B 1 209 ? -11.559 41.089 -24.368 1.00 33.25 209 GLU B CA 1
ATOM 3323 C C . GLU B 1 209 ? -11.048 42.502 -24.703 1.00 33.74 209 GLU B C 1
ATOM 3324 O O . GLU B 1 209 ? -10.956 42.900 -25.853 1.00 31.61 209 GLU B O 1
ATOM 3330 N N . MET B 1 210 ? -10.884 43.300 -23.649 1.00 32.90 210 MET B N 1
ATOM 3331 C CA . MET B 1 210 ? -10.226 44.582 -23.735 1.00 33.99 210 MET B CA 1
ATOM 3332 C C . MET B 1 210 ? -8.724 44.355 -23.402 1.00 32.17 210 MET B C 1
ATOM 3333 O O . MET B 1 210 ? -8.278 43.245 -23.232 1.00 35.84 210 MET B O 1
ATOM 3338 N N . GLU B 1 211 ? -7.965 45.445 -23.344 1.00 34.18 211 GLU B N 1
ATOM 3339 C CA . GLU B 1 211 ? -6.538 45.403 -23.199 1.00 36.86 211 GLU B CA 1
ATOM 3340 C C . GLU B 1 211 ? -6.048 46.447 -22.206 1.00 29.31 211 GLU B C 1
ATOM 3341 O O . GLU B 1 211 ? -6.543 47.538 -22.176 1.00 27.05 211 GLU B O 1
ATOM 3347 N N . MET B 1 212 ? -5.012 46.055 -21.508 1.00 33.60 212 MET B N 1
ATOM 3348 C CA . MET B 1 212 ? -4.283 46.972 -20.619 1.00 36.82 212 MET B CA 1
ATOM 3349 C C . MET B 1 212 ? -2.795 46.608 -20.598 1.00 37.16 212 MET B C 1
ATOM 3350 O O . MET B 1 212 ? -2.416 45.456 -20.936 1.00 34.84 212 MET B O 1
ATOM 3355 N N . SER B 1 213 ? -1.945 47.528 -20.081 1.00 36.31 213 SER B N 1
ATOM 3356 C CA . SER B 1 213 ? -0.509 47.202 -20.003 1.00 41.97 213 SER B CA 1
ATOM 3357 C C . SER B 1 213 ? -0.132 46.289 -18.855 1.00 38.91 213 SER B C 1
ATOM 3358 O O . SER B 1 213 ? -0.792 46.173 -17.814 1.00 35.18 213 SER B O 1
ATOM 3361 N N . LYS B 1 214 ? 0.993 45.609 -19.062 1.00 42.31 214 LYS B N 1
ATOM 3362 C CA . LYS B 1 214 ? 1.610 44.796 -17.996 1.00 42.43 214 LYS B CA 1
ATOM 3363 C C . LYS B 1 214 ? 1.811 45.629 -16.702 1.00 40.29 214 LYS B C 1
ATOM 3364 O O . LYS B 1 214 ? 1.551 45.169 -15.601 1.00 39.30 214 LYS B O 1
ATOM 3370 N N . GLU B 1 215 ? 2.221 46.865 -16.883 1.00 40.64 215 GLU B N 1
ATOM 3371 C CA . GLU B 1 215 ? 2.467 47.788 -15.765 1.00 45.17 215 GLU B CA 1
ATOM 3372 C C . GLU B 1 215 ? 1.148 48.136 -15.014 1.00 42.87 215 GLU B C 1
ATOM 3373 O O . GLU B 1 215 ? 1.125 48.203 -13.790 1.00 40.16 215 GLU B O 1
ATOM 3379 N N . GLN B 1 216 ? 0.076 48.359 -15.774 1.00 39.93 216 GLN B N 1
ATOM 3380 C CA . GLN B 1 216 ? -1.288 48.584 -15.171 1.00 38.68 216 GLN B CA 1
ATOM 3381 C C . GLN B 1 216 ? -1.734 47.405 -14.343 1.00 34.95 216 GLN B C 1
ATOM 3382 O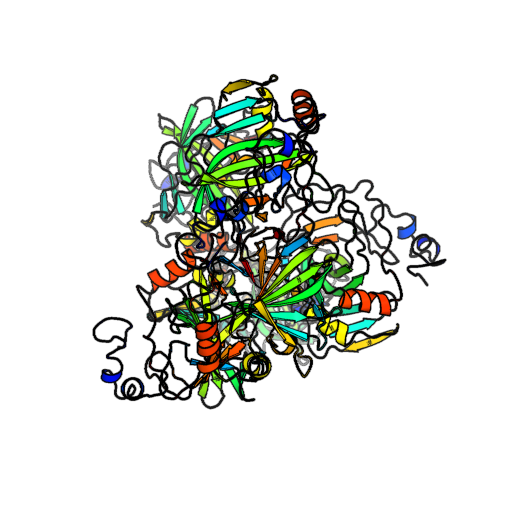 O . GLN B 1 216 ? -2.170 47.563 -13.211 1.00 35.61 216 GLN B O 1
ATOM 3388 N N . ILE B 1 217 ? -1.467 46.205 -14.829 1.00 34.69 217 ILE B N 1
ATOM 3389 C CA . ILE B 1 217 ? -1.843 44.990 -14.104 1.00 34.60 217 ILE B CA 1
ATOM 3390 C C . ILE B 1 217 ? -1.008 44.815 -12.868 1.00 35.99 217 ILE B C 1
ATOM 3391 O O . ILE B 1 217 ? -1.524 44.551 -11.777 1.00 33.84 217 ILE B O 1
ATOM 3396 N N . GLU B 1 218 ? 0.292 45.044 -13.019 1.00 41.90 218 GLU B N 1
ATOM 3397 C CA . GLU B 1 218 ? 1.222 44.934 -11.837 1.00 38.25 218 GLU B CA 1
ATOM 3398 C C . GLU B 1 218 ? 0.859 45.978 -10.751 1.00 35.91 218 GLU B C 1
ATOM 3399 O O . GLU B 1 218 ? 0.904 45.667 -9.598 1.00 38.26 218 GLU B O 1
ATOM 3405 N N . LYS B 1 219 ? 0.558 47.203 -11.157 1.00 37.29 219 LYS B N 1
ATOM 3406 C CA . LYS B 1 219 ? 0.249 48.221 -10.190 1.00 36.58 219 LYS B CA 1
ATOM 3407 C C . LYS B 1 219 ? -0.997 47.857 -9.359 1.00 36.54 219 LYS B C 1
ATOM 3408 O O . LYS B 1 219 ? -0.986 47.895 -8.129 1.00 31.47 219 LYS B O 1
ATOM 3414 N N . PHE B 1 220 ? -2.052 47.375 -10.039 1.00 33.42 220 PHE B N 1
ATOM 3415 C CA . PHE B 1 220 ? -3.240 46.921 -9.340 1.00 28.15 220 PHE B CA 1
ATOM 3416 C C . PHE B 1 220 ? -2.899 45.828 -8.388 1.00 28.91 220 PHE B C 1
ATOM 3417 O O . PHE B 1 220 ? -3.333 45.796 -7.254 1.00 29.84 220 PHE B O 1
ATOM 3425 N N . ARG B 1 221 ? -2.189 44.816 -8.871 1.00 32.78 221 ARG B N 1
ATOM 3426 C CA . ARG B 1 221 ? -1.886 43.644 -8.028 1.00 32.35 221 ARG B CA 1
ATOM 3427 C C . ARG B 1 221 ? -1.015 44.040 -6.818 1.00 31.88 221 ARG B C 1
ATOM 3428 O O . ARG B 1 221 ? -1.160 43.474 -5.741 1.00 32.77 221 ARG B O 1
ATOM 3436 N N . LYS B 1 222 ? -0.089 44.941 -7.049 1.00 36.35 222 LYS B N 1
ATOM 3437 C CA . LYS B 1 222 ? 0.796 45.434 -5.945 1.00 40.47 222 LYS B CA 1
ATOM 3438 C C . LYS B 1 222 ? -0.014 46.144 -4.870 1.00 38.57 222 LYS B C 1
ATOM 3439 O O . LYS B 1 222 ? 0.040 45.746 -3.721 1.00 36.55 222 LYS B O 1
ATOM 3445 N N . ILE B 1 223 ? -0.896 47.062 -5.284 1.00 33.33 223 ILE B N 1
ATOM 3446 C CA . ILE B 1 223 ? -1.799 47.684 -4.286 1.00 31.43 223 ILE B CA 1
ATOM 3447 C C . ILE B 1 223 ? -2.691 46.718 -3.573 1.00 36.70 223 ILE B C 1
ATOM 3448 O O . ILE B 1 223 ? -2.898 46.811 -2.361 1.00 32.95 223 ILE B O 1
ATOM 3453 N N . MET B 1 224 ? -3.257 45.737 -4.283 1.00 31.42 224 MET B N 1
ATOM 3454 C CA . MET B 1 224 ? -4.152 44.780 -3.629 1.00 30.38 224 MET B CA 1
ATOM 3455 C C . MET B 1 224 ? -3.387 43.832 -2.756 1.00 36.97 224 MET B C 1
ATOM 3456 O O . MET B 1 224 ? -3.937 43.238 -1.805 1.00 41.52 224 MET B O 1
ATOM 3461 N N . GLY B 1 225 ? -2.143 43.584 -3.089 1.00 40.16 225 GLY B N 1
ATOM 3462 C CA . GLY B 1 225 ? -1.302 42.736 -2.244 1.00 39.93 225 GLY B CA 1
ATOM 3463 C C . GLY B 1 225 ? -1.398 41.265 -2.534 1.00 50.07 225 GLY B C 1
ATOM 3464 O O . GLY B 1 225 ? -0.808 40.426 -1.818 1.00 42.16 225 GLY B O 1
ATOM 3465 N N . GLY B 1 226 ? -2.071 40.910 -3.625 1.00 39.20 226 GLY B N 1
ATOM 3466 C CA . GLY B 1 226 ? -2.184 39.504 -3.991 1.00 44.80 226 GLY B CA 1
ATOM 3467 C C . GLY B 1 226 ? -3.420 39.300 -4.889 1.00 42.52 226 GLY B C 1
ATOM 3468 O O . GLY B 1 226 ? -4.021 40.276 -5.342 1.00 37.29 226 GLY B O 1
ATOM 3469 N N . ASP B 1 227 ? -3.747 38.029 -5.117 1.00 36.97 227 ASP B N 1
ATOM 3470 C CA . ASP B 1 227 ? -4.844 37.651 -5.991 1.00 35.79 227 ASP B CA 1
ATOM 3471 C C . ASP B 1 227 ? -6.166 38.116 -5.394 1.00 33.50 227 ASP B C 1
ATOM 3472 O O . ASP B 1 227 ? -6.387 38.049 -4.183 1.00 31.34 227 ASP B O 1
ATOM 3477 N N . THR B 1 228 ? -7.070 38.581 -6.267 1.00 33.84 228 THR B N 1
ATOM 3478 C CA . THR B 1 228 ? -8.403 39.022 -5.794 1.00 28.29 228 THR B CA 1
ATOM 3479 C C . THR B 1 228 ? -9.565 38.309 -6.511 1.00 36.75 228 THR B C 1
ATOM 3480 O O . THR B 1 228 ? -10.590 38.936 -6.771 1.00 29.51 228 THR B O 1
ATOM 3484 N N . ASN B 1 229 ? -9.378 37.028 -6.807 1.00 30.56 229 ASN B N 1
ATOM 3485 C CA . ASN B 1 229 ? -10.427 36.231 -7.448 1.00 34.10 229 ASN B CA 1
ATOM 3486 C C . ASN B 1 229 ? -10.977 35.183 -6.545 1.00 31.06 229 ASN B C 1
ATOM 3487 O O . ASN B 1 229 ? -10.233 34.475 -5.908 1.00 32.39 229 ASN B O 1
ATOM 3492 N N . ARG B 1 230 ? -12.287 35.040 -6.520 1.00 27.32 230 ARG B N 1
ATOM 3493 C CA . ARG B 1 230 ? -12.900 33.854 -5.955 1.00 29.64 230 ARG B CA 1
ATOM 3494 C C . ARG B 1 230 ? -12.624 32.626 -6.871 1.00 28.10 230 ARG B C 1
ATOM 3495 O O . ARG B 1 230 ? -12.762 32.773 -8.086 1.00 30.88 230 ARG B O 1
ATOM 3503 N N . PRO B 1 231 ? -12.384 31.445 -6.306 1.00 31.36 231 PRO B N 1
ATOM 3504 C CA . PRO B 1 231 ? -12.236 30.283 -7.170 1.00 33.54 231 PRO B CA 1
ATOM 3505 C C . PRO B 1 231 ? -13.542 29.987 -7.940 1.00 32.75 231 PRO B C 1
ATOM 3506 O O . PRO B 1 231 ? -14.657 30.342 -7.472 1.00 28.91 231 PRO B O 1
ATOM 3510 N N . VAL B 1 232 ? -13.377 29.441 -9.118 1.00 28.51 232 VAL B N 1
ATOM 3511 C CA . VAL B 1 232 ? -14.545 29.096 -9.957 1.00 30.42 232 VAL B CA 1
ATOM 3512 C C . VAL B 1 232 ? -15.369 28.065 -9.240 1.00 27.03 232 VAL B C 1
ATOM 3513 O O . VAL B 1 232 ? -14.877 27.238 -8.537 1.00 27.74 232 VAL B O 1
ATOM 3517 N N . GLN B 1 233 ? -16.675 28.182 -9.406 1.00 27.21 233 GLN B N 1
ATOM 3518 C CA . GLN B 1 233 ? -17.659 27.376 -8.714 1.00 26.87 233 GLN B CA 1
ATOM 3519 C C . GLN B 1 233 ? -18.349 26.469 -9.756 1.00 29.71 233 GLN B C 1
ATOM 3520 O O . GLN B 1 233 ? -18.403 26.824 -10.946 1.00 28.49 233 GLN B O 1
ATOM 3526 N N . PRO B 1 234 ? -18.877 25.336 -9.324 1.00 27.86 234 PRO B N 1
ATOM 3527 C CA . PRO B 1 234 ? -19.403 24.398 -10.303 1.00 28.17 234 PRO B CA 1
ATOM 3528 C C . PRO B 1 234 ? -20.625 24.971 -11.026 1.00 28.45 234 PRO B C 1
ATOM 3529 O O . PRO B 1 234 ? -21.513 25.599 -10.389 1.00 26.94 234 PRO B O 1
ATOM 3533 N N . LEU B 1 235 ? -20.782 24.586 -12.276 1.00 32.76 235 LEU B N 1
ATOM 3534 C CA . LEU B 1 235 ? -21.923 24.969 -13.070 1.00 35.36 235 LEU B CA 1
ATOM 3535 C C . LEU B 1 235 ? -23.201 24.324 -12.578 1.00 32.55 235 LEU B C 1
ATOM 3536 O O . LEU B 1 235 ? -24.248 24.901 -12.633 1.00 32.10 235 LEU B O 1
ATOM 3541 N N . ASN B 1 236 ? -23.073 23.096 -12.129 1.00 30.24 236 ASN B N 1
ATOM 3542 C CA . ASN B 1 236 ? -24.184 22.320 -11.665 1.00 31.22 236 ASN B CA 1
ATOM 3543 C C . ASN B 1 236 ? -25.190 22.108 -12.800 1.00 32.54 236 ASN B C 1
ATOM 3544 O O . ASN B 1 236 ? -24.846 21.563 -13.792 1.00 28.40 236 ASN B O 1
ATOM 3549 N N . ALA B 1 237 ? -26.426 22.518 -12.622 1.00 30.73 237 ALA B N 1
ATOM 3550 C CA . ALA B 1 237 ? -27.439 22.354 -13.638 1.00 31.06 237 ALA B CA 1
ATOM 3551 C C . ALA B 1 237 ? -27.379 23.329 -14.796 1.00 29.38 237 ALA B C 1
ATOM 3552 O O . ALA B 1 237 ? -28.040 23.150 -15.752 1.00 29.11 237 ALA B O 1
ATOM 3554 N N . ARG B 1 238 ? -26.539 24.381 -14.724 1.00 24.72 238 ARG B N 1
ATOM 3555 C CA . ARG B 1 238 ? -26.536 25.477 -15.667 1.00 21.96 238 ARG B CA 1
ATOM 3556 C C . ARG B 1 238 ? -25.829 25.213 -16.964 1.00 25.48 238 ARG B C 1
ATOM 3557 O O . ARG B 1 238 ? -24.892 24.448 -17.021 1.00 22.38 238 ARG B O 1
ATOM 3565 N N . MET B 1 239 ? -26.309 25.905 -17.993 1.00 23.85 239 MET B N 1
ATOM 3566 C CA . MET B 1 239 ? -25.559 26.082 -19.243 1.00 29.50 239 MET B CA 1
ATOM 3567 C C . MET B 1 239 ? -25.253 27.554 -19.432 1.00 30.40 239 MET B C 1
ATOM 3568 O O . MET B 1 239 ? -25.866 28.381 -18.824 1.00 35.75 239 MET B O 1
ATOM 3573 N N . ILE B 1 240 ? -24.189 27.869 -20.150 1.00 27.84 240 ILE B N 1
ATOM 3574 C CA . ILE B 1 240 ? -23.898 29.263 -20.428 1.00 24.31 240 ILE B CA 1
ATOM 3575 C C . ILE B 1 240 ? -24.434 29.491 -21.880 1.00 28.28 240 ILE B C 1
ATOM 3576 O O . ILE B 1 240 ? -24.134 28.658 -22.769 1.00 28.20 240 ILE B O 1
ATOM 3581 N N . MET B 1 241 ? -25.217 30.506 -22.096 1.00 23.80 241 MET B N 1
ATOM 3582 C CA . MET B 1 241 ? -25.726 30.829 -23.418 1.00 23.19 241 MET B CA 1
ATOM 3583 C C . MET B 1 241 ? -24.803 31.837 -24.062 1.00 30.24 241 MET B C 1
ATOM 3584 O O . MET B 1 241 ? -24.309 32.765 -23.378 1.00 25.74 241 MET B O 1
ATOM 3589 N N . GLU B 1 242 ? -24.561 31.672 -25.347 1.00 23.89 242 GLU B N 1
ATOM 3590 C CA . GLU B 1 242 ? -23.740 32.626 -26.114 1.00 25.95 242 GLU B CA 1
ATOM 3591 C C . GLU B 1 242 ? -24.497 33.270 -27.219 1.00 30.89 242 GLU B C 1
ATOM 3592 O O . GLU B 1 242 ? -25.083 32.546 -28.057 1.00 26.05 242 GLU B O 1
ATOM 3598 N N . LYS B 1 243 ? -24.455 34.596 -27.279 1.00 28.80 243 LYS B N 1
ATOM 3599 C CA . LYS B 1 243 ? -25.094 35.345 -28.385 1.00 33.42 243 LYS B CA 1
ATOM 3600 C C . LYS B 1 243 ? -24.530 35.206 -29.890 1.00 39.20 243 LYS B C 1
ATOM 3601 O O . LYS B 1 243 ? -23.323 35.051 -29.994 1.00 50.88 243 LYS B O 1
ATOM 3607 N N . GLY C 1 22 ? -29.905 -22.316 -54.931 1.00 93.74 22 GLY C N 1
ATOM 3608 C CA . GLY C 1 22 ? -30.108 -21.902 -56.363 1.00 87.65 22 GLY C CA 1
ATOM 3609 C C . GLY C 1 22 ? -31.313 -21.038 -56.689 1.00 81.53 22 GLY C C 1
ATOM 3610 O O . GLY C 1 22 ? -31.380 -20.502 -57.796 1.00 91.25 22 GLY C O 1
ATOM 3611 N N . TRP C 1 23 ? -32.233 -20.832 -55.736 1.00 64.91 23 TRP C N 1
ATOM 3612 C CA . TRP C 1 23 ? -33.462 -20.077 -56.018 1.00 55.46 23 TRP C CA 1
ATOM 3613 C C . TRP C 1 23 ? -33.224 -18.617 -56.109 1.00 46.56 23 TRP C C 1
ATOM 3614 O O . TRP C 1 23 ? -32.316 -18.087 -55.477 1.00 56.19 23 TRP C O 1
ATOM 3625 N N . SER C 1 24 ? -34.046 -17.922 -56.854 1.00 49.87 24 SER C N 1
ATOM 3626 C CA . SER C 1 24 ? -33.916 -16.487 -56.919 1.00 52.05 24 SER C CA 1
ATOM 3627 C C . SER C 1 24 ? -35.246 -15.832 -57.128 1.00 48.24 24 SER C C 1
ATOM 3628 O O . SER C 1 24 ? -36.252 -16.468 -57.297 1.00 58.83 24 SER C O 1
ATOM 3631 N N . TYR C 1 25 ? -35.231 -14.519 -57.137 1.00 44.85 25 TYR C N 1
ATOM 3632 C CA . TYR C 1 25 ? -36.418 -13.740 -57.408 1.00 54.94 25 TYR C CA 1
ATOM 3633 C C . TYR C 1 25 ? -36.731 -13.463 -58.873 1.00 59.93 25 TYR C C 1
ATOM 3634 O O . TYR C 1 25 ? -37.771 -12.857 -59.180 1.00 59.41 25 TYR C O 1
ATOM 3643 N N . HIS C 1 26 ? -35.823 -13.873 -59.768 1.00 62.70 26 HIS C N 1
ATOM 3644 C CA . HIS C 1 26 ? -35.864 -13.491 -61.211 1.00 66.84 26 HIS C CA 1
ATOM 3645 C C . HIS C 1 26 ? -35.480 -14.695 -62.070 1.00 62.34 26 HIS C C 1
ATOM 3646 O O . HIS C 1 26 ? -34.708 -15.567 -61.650 1.00 63.63 26 HIS C O 1
ATOM 3653 N N . GLY C 1 27 ? -36.001 -14.705 -63.284 1.00 75.76 27 GLY C N 1
ATOM 3654 C CA . GLY C 1 27 ? -35.501 -15.587 -64.333 1.00 73.71 27 GLY C CA 1
ATOM 3655 C C . GLY C 1 27 ? -35.889 -17.027 -64.177 1.00 72.48 27 GLY C C 1
ATOM 3656 O O . GLY C 1 27 ? -36.974 -17.348 -63.694 1.00 73.47 27 GLY C O 1
ATOM 3657 N N . GLU C 1 28 ? -34.961 -17.897 -64.544 1.00 78.02 28 GLU C N 1
ATOM 3658 C CA . GLU C 1 28 ? -35.250 -19.323 -64.723 1.00 78.47 28 GLU C CA 1
ATOM 3659 C C . GLU C 1 28 ? -35.342 -20.084 -63.388 1.00 72.42 28 GLU C C 1
ATOM 3660 O O . GLU C 1 28 ? -35.925 -21.173 -63.323 1.00 65.34 28 GLU C O 1
ATOM 3666 N N . HIS C 1 29 ? -34.699 -19.530 -62.355 1.00 63.87 29 HIS C N 1
ATOM 3667 C CA . HIS C 1 29 ? -34.720 -20.061 -60.973 1.00 65.86 29 HIS C CA 1
ATOM 3668 C C . HIS C 1 29 ? -35.669 -19.220 -60.057 1.00 63.19 29 HIS C C 1
ATOM 3669 O O . HIS C 1 29 ? -35.591 -19.283 -58.806 1.00 50.13 29 HIS C O 1
ATOM 3676 N N . GLY C 1 30 ? -36.511 -18.430 -60.722 1.00 58.77 30 GLY C N 1
ATOM 3677 C CA . GLY C 1 30 ? -37.429 -17.484 -60.114 1.00 57.83 30 GLY C CA 1
ATOM 3678 C C . GLY C 1 30 ? -38.705 -18.141 -59.585 1.00 46.88 30 GLY C C 1
ATOM 3679 O O . GLY C 1 30 ? -38.865 -19.388 -59.655 1.00 48.68 30 GLY C O 1
ATOM 3680 N N . PRO C 1 31 ? -39.568 -17.336 -58.970 1.00 53.21 31 PRO C N 1
ATOM 3681 C CA . PRO C 1 31 ? -40.601 -17.851 -58.023 1.00 50.57 31 PRO C CA 1
ATOM 3682 C C . PRO C 1 31 ? -41.558 -18.845 -58.634 1.00 50.84 31 PRO C C 1
ATOM 3683 O O . PRO C 1 31 ? -41.855 -19.833 -58.004 1.00 46.62 31 PRO C O 1
ATOM 3687 N N . GLU C 1 32 ? -41.934 -18.640 -59.900 1.00 61.01 32 GLU C N 1
ATOM 3688 C CA . GLU C 1 32 ? -42.782 -19.626 -60.602 1.00 58.04 32 GLU C CA 1
ATOM 3689 C C . GLU C 1 32 ? -42.149 -21.025 -60.784 1.00 52.01 32 GLU C C 1
ATOM 3690 O O . GLU C 1 32 ? -42.837 -21.968 -61.056 1.00 49.41 32 GLU C O 1
ATOM 3696 N N . HIS C 1 33 ? -40.844 -21.153 -60.566 1.00 51.92 33 HIS C N 1
ATOM 3697 C CA . HIS C 1 33 ? -40.095 -22.404 -60.807 1.00 46.02 33 HIS C CA 1
ATOM 3698 C C . HIS C 1 33 ? -39.536 -23.005 -59.596 1.00 44.45 33 HIS C C 1
ATOM 3699 O O . HIS C 1 33 ? -38.949 -24.090 -59.640 1.00 45.69 33 HIS C O 1
ATOM 3706 N N . TRP C 1 34 ? -39.682 -22.316 -58.465 1.00 47.85 34 TRP C N 1
ATOM 3707 C CA . TRP C 1 34 ? -39.059 -22.765 -57.228 1.00 43.85 34 TRP C CA 1
ATOM 3708 C C . TRP C 1 34 ? -39.357 -24.213 -56.926 1.00 44.23 34 TRP C C 1
ATOM 3709 O O . TRP C 1 34 ? -38.497 -24.963 -56.430 1.00 37.56 34 TRP C O 1
ATOM 3720 N N . GLY C 1 35 ? -40.586 -24.609 -57.193 1.00 41.90 35 GLY C N 1
ATOM 3721 C CA . GLY C 1 35 ? -41.060 -25.936 -56.909 1.00 45.83 35 GLY C CA 1
ATOM 3722 C C . GLY C 1 35 ? -40.342 -27.031 -57.646 1.00 48.74 35 GLY C C 1
ATOM 3723 O O . GLY C 1 35 ? -40.300 -28.147 -57.214 1.00 48.84 35 GLY C O 1
ATOM 3724 N N . ASP C 1 36 ? -39.819 -26.695 -58.796 1.00 50.70 36 ASP C N 1
ATOM 3725 C CA . ASP C 1 36 ? -39.105 -27.654 -59.591 1.00 65.62 36 ASP C CA 1
ATOM 3726 C C . ASP C 1 36 ? -37.619 -27.688 -59.279 1.00 61.94 36 ASP C C 1
ATOM 3727 O O . ASP C 1 36 ? -36.921 -28.517 -59.798 1.00 67.04 36 ASP C O 1
ATOM 3732 N N . LEU C 1 37 ? -37.146 -26.762 -58.455 1.00 64.43 37 LEU C N 1
ATOM 3733 C CA . LEU C 1 37 ? -35.747 -26.694 -58.064 1.00 62.39 37 LEU C CA 1
ATOM 3734 C C . LEU C 1 37 ? -35.220 -27.833 -57.207 1.00 63.39 37 LEU C C 1
ATOM 3735 O O . LEU C 1 37 ? -34.148 -28.316 -57.454 1.00 71.83 37 LEU C O 1
ATOM 3740 N N . LYS C 1 38 ? -35.963 -28.266 -56.214 1.00 58.65 38 LYS C N 1
ATOM 3741 C CA . LYS C 1 38 ? -35.517 -29.355 -55.371 1.00 63.43 38 LYS C CA 1
ATOM 3742 C C . LYS C 1 38 ? -36.704 -30.089 -54.846 1.00 61.87 38 LYS C C 1
ATOM 3743 O O . LYS C 1 38 ? -37.781 -29.560 -54.797 1.00 61.01 38 LYS C O 1
ATOM 3749 N N . ASP C 1 39 ? -36.489 -31.319 -54.442 1.00 59.98 39 ASP C N 1
ATOM 3750 C CA . ASP C 1 39 ? -37.549 -32.122 -53.907 1.00 64.96 39 ASP C CA 1
ATOM 3751 C C . ASP C 1 39 ? -38.059 -31.499 -52.623 1.00 69.25 39 ASP C C 1
ATOM 3752 O O . ASP C 1 39 ? -39.222 -31.576 -52.320 1.00 74.27 39 ASP C O 1
ATOM 3757 N N . GLU C 1 40 ? -37.166 -30.903 -51.859 1.00 66.90 40 GLU C N 1
ATOM 3758 C CA . GLU C 1 40 ? -37.514 -30.276 -50.605 1.00 64.75 40 GLU C CA 1
ATOM 3759 C C . GLU C 1 40 ? -38.417 -29.079 -50.767 1.00 55.02 40 GLU C C 1
ATOM 3760 O O . GLU C 1 40 ? -39.063 -28.680 -49.847 1.00 61.79 40 GLU C O 1
ATOM 3766 N N . TYR C 1 41 ? -38.452 -28.504 -51.939 1.00 45.70 41 TYR C N 1
ATOM 3767 C CA . TYR C 1 41 ? -39.242 -27.326 -52.191 1.00 50.13 41 TYR C CA 1
ATOM 3768 C C . TYR C 1 41 ? -40.639 -27.628 -52.718 1.00 43.81 41 TYR C C 1
ATOM 3769 O O . TYR C 1 41 ? -41.285 -26.806 -53.297 1.00 43.81 41 TYR C O 1
ATOM 3778 N N . ILE C 1 42 ? -41.095 -28.829 -52.477 1.00 46.67 42 ILE C N 1
ATOM 3779 C CA . ILE C 1 42 ? -42.362 -29.283 -52.992 1.00 50.79 42 ILE C CA 1
ATOM 3780 C C . ILE C 1 42 ? -43.597 -28.456 -52.648 1.00 48.66 42 ILE C C 1
ATOM 3781 O O . ILE C 1 42 ? -44.449 -28.313 -53.477 1.00 47.19 42 ILE C O 1
ATOM 3786 N N . MET C 1 43 ? -43.693 -27.887 -51.460 1.00 51.71 43 MET C N 1
ATOM 3787 C CA . MET C 1 43 ? -44.870 -27.092 -51.103 1.00 43.13 43 MET C CA 1
ATOM 3788 C C . MET C 1 43 ? -45.076 -25.895 -51.996 1.00 48.32 43 MET C C 1
ATOM 3789 O O . MET C 1 43 ? -46.181 -25.446 -52.187 1.00 44.34 43 MET C O 1
ATOM 3794 N N . CYS C 1 44 ? -44.003 -25.373 -52.550 1.00 42.02 44 CYS C N 1
ATOM 3795 C CA . CYS C 1 44 ? -44.111 -24.229 -53.418 1.00 44.79 44 CYS C CA 1
ATOM 3796 C C . CYS C 1 44 ? -44.990 -24.559 -54.579 1.00 47.85 44 CYS C C 1
ATOM 3797 O O . CYS C 1 44 ? -45.703 -23.725 -55.056 1.00 53.00 44 CYS C O 1
ATOM 3800 N N . LYS C 1 45 ? -44.876 -25.770 -55.075 1.00 54.40 45 LYS C N 1
ATOM 3801 C CA . LYS C 1 45 ? -45.654 -26.238 -56.196 1.00 59.63 45 LYS C CA 1
ATOM 3802 C C . LYS C 1 45 ? -47.061 -26.691 -55.826 1.00 54.07 45 LYS C C 1
ATOM 3803 O O . LYS C 1 45 ? -48.021 -26.279 -56.425 1.00 52.86 45 LYS C O 1
ATOM 3809 N N . ILE C 1 46 ? -47.168 -27.539 -54.824 1.00 47.29 46 ILE C N 1
ATOM 3810 C CA . ILE C 1 46 ? -48.452 -28.075 -54.436 1.00 48.09 46 ILE C CA 1
ATOM 3811 C C . ILE C 1 46 ? -49.195 -27.503 -53.240 1.00 45.35 46 ILE C C 1
ATOM 3812 O O . ILE C 1 46 ? -50.273 -27.936 -52.956 1.00 51.76 46 ILE C O 1
ATOM 3817 N N . GLY C 1 47 ? -48.616 -26.553 -52.541 1.00 49.80 47 GLY C N 1
ATOM 3818 C CA . GLY C 1 47 ? -49.254 -25.986 -51.385 1.00 39.97 47 GLY C CA 1
ATOM 3819 C C . GLY C 1 47 ? -50.501 -25.209 -51.651 1.00 35.07 47 GLY C C 1
ATOM 3820 O O . GLY C 1 47 ? -50.585 -24.501 -52.602 1.00 39.63 47 GLY C O 1
ATOM 3821 N N . LYS C 1 48 ? -51.481 -25.360 -50.791 1.00 33.12 48 LYS C N 1
ATOM 3822 C CA . LYS C 1 48 ? -52.710 -24.623 -50.916 1.00 35.09 48 LYS C CA 1
ATOM 3823 C C . LYS C 1 48 ? -52.857 -23.503 -49.857 1.00 33.59 48 LYS C C 1
ATOM 3824 O O . LYS C 1 48 ? -53.816 -22.805 -49.839 1.00 39.30 48 LYS C O 1
ATOM 3830 N N . ASN C 1 49 ? -51.882 -23.359 -48.987 1.00 34.69 49 ASN C N 1
ATOM 3831 C CA . ASN C 1 49 ? -51.927 -22.339 -47.961 1.00 36.12 49 ASN C CA 1
ATOM 3832 C C . ASN C 1 49 ? -50.619 -21.572 -47.912 1.00 32.94 49 ASN C C 1
ATOM 3833 O O . ASN C 1 49 ? -49.966 -21.523 -46.917 1.00 29.61 49 ASN C O 1
ATOM 3838 N N . GLN C 1 50 ? -50.286 -20.976 -49.039 1.00 32.45 50 GLN C N 1
ATOM 3839 C CA . GLN C 1 50 ? -49.059 -20.235 -49.250 1.00 36.48 50 GLN C CA 1
ATOM 3840 C C . GLN C 1 50 ? -49.155 -18.742 -48.996 1.00 32.06 50 GLN C C 1
ATOM 3841 O O . GLN C 1 50 ? -50.200 -18.162 -49.062 1.00 31.72 50 GLN C O 1
ATOM 3847 N N . SER C 1 51 ? -48.002 -18.156 -48.724 1.00 35.70 51 SER C N 1
ATOM 3848 C CA . SER C 1 51 ? -47.844 -16.734 -48.485 1.00 36.75 51 SER C CA 1
ATOM 3849 C C . SER C 1 51 ? -46.772 -16.235 -49.458 1.00 43.53 51 SER C C 1
ATOM 3850 O O . SER C 1 51 ? -45.950 -17.005 -49.858 1.00 39.61 51 SER C O 1
ATOM 3853 N N . PRO C 1 52 ? -46.757 -14.913 -49.886 1.00 41.25 52 PRO C N 1
ATOM 3854 C CA . PRO C 1 52 ? -47.785 -14.021 -49.349 1.00 39.39 52 PRO C CA 1
ATOM 3855 C C . PRO C 1 52 ? -49.105 -14.047 -50.080 1.00 37.24 52 PRO C C 1
ATOM 3856 O O . PRO C 1 52 ? -49.277 -14.785 -50.998 1.00 40.43 52 PRO C O 1
ATOM 3860 N N . VAL C 1 53 ? -50.027 -13.220 -49.635 1.00 35.94 53 VAL C N 1
ATOM 3861 C CA . VAL C 1 53 ? -51.333 -13.113 -50.215 1.00 37.27 53 VAL C CA 1
ATOM 3862 C C . VAL C 1 53 ? -51.776 -11.684 -50.343 1.00 38.73 53 VAL C C 1
ATOM 3863 O O . VAL C 1 53 ? -51.239 -10.810 -49.737 1.00 43.05 53 VAL C O 1
ATOM 3867 N N . ASP C 1 54 ? -52.782 -11.477 -51.152 1.00 40.91 54 ASP C N 1
ATOM 3868 C CA . ASP C 1 54 ? -53.369 -10.197 -51.332 1.00 40.02 54 ASP C CA 1
ATOM 3869 C C . ASP C 1 54 ? -54.452 -10.248 -50.287 1.00 46.21 54 ASP C C 1
ATOM 3870 O O . ASP C 1 54 ? -55.313 -11.085 -50.329 1.00 41.37 54 ASP C O 1
ATOM 3875 N N . ILE C 1 55 ? -54.409 -9.320 -49.359 1.00 41.22 55 ILE C N 1
ATOM 3876 C CA . ILE C 1 55 ? -55.359 -9.291 -48.284 1.00 45.60 55 ILE C CA 1
ATOM 3877 C C . ILE C 1 55 ? -56.616 -8.649 -48.785 1.00 45.90 55 ILE C C 1
ATOM 3878 O O . ILE C 1 55 ? -56.795 -7.470 -48.658 1.00 47.61 55 ILE C O 1
ATOM 3883 N N . ASN C 1 56 ? -57.452 -9.472 -49.401 1.00 41.37 56 ASN C N 1
ATOM 3884 C CA . ASN C 1 56 ? -58.702 -9.053 -49.990 1.00 48.16 56 ASN C CA 1
ATOM 3885 C C . ASN C 1 56 ? -59.997 -9.786 -49.667 1.00 47.79 56 ASN C C 1
ATOM 3886 O O . ASN C 1 56 ? -60.998 -9.524 -50.275 1.00 51.73 56 ASN C O 1
ATOM 3891 N N . ARG C 1 57 ? -59.959 -10.628 -48.774 1.00 28.11 57 ARG C N 1
ATOM 3892 C CA . ARG C 1 57 ? -61.112 -11.374 -48.319 1.00 30.31 57 ARG C CA 1
ATOM 3893 C C . ARG C 1 57 ? -60.970 -11.392 -46.808 1.00 29.23 57 ARG C C 1
ATOM 3894 O O . ARG C 1 57 ? -60.309 -12.256 -46.252 1.00 31.71 57 ARG C O 1
ATOM 3902 N N . ILE C 1 58 ? -61.479 -10.434 -46.190 1.00 42.69 58 ILE C N 1
ATOM 3903 C CA . ILE C 1 58 ? -61.350 -10.164 -44.796 1.00 43.49 58 ILE C CA 1
ATOM 3904 C C . ILE C 1 58 ? -62.618 -10.276 -44.023 1.00 39.73 58 ILE C C 1
ATOM 3905 O O . ILE C 1 58 ? -63.649 -9.933 -44.510 1.00 42.66 58 ILE C O 1
ATOM 3910 N N . VAL C 1 59 ? -62.511 -10.773 -42.809 1.00 40.06 59 VAL C N 1
ATOM 3911 C CA . VAL C 1 59 ? -63.634 -10.882 -41.910 1.00 37.99 59 VAL C CA 1
ATOM 3912 C C . VAL C 1 59 ? -63.250 -10.339 -40.529 1.00 37.90 59 VAL C C 1
ATOM 3913 O O . VAL C 1 59 ? -62.176 -10.584 -40.050 1.00 33.54 59 VAL C O 1
ATOM 3917 N N . ASP C 1 60 ? -64.141 -9.583 -39.914 1.00 39.59 60 ASP C N 1
ATOM 3918 C CA . ASP C 1 60 ? -63.880 -9.060 -38.601 1.00 37.22 60 ASP C CA 1
ATOM 3919 C C . ASP C 1 60 ? -63.931 -10.225 -37.613 1.00 36.59 60 ASP C C 1
ATOM 3920 O O . ASP C 1 60 ? -64.834 -10.996 -37.649 1.00 36.08 60 ASP C O 1
ATOM 3925 N N . ALA C 1 61 ? -62.964 -10.323 -36.730 1.00 35.46 61 ALA C N 1
ATOM 3926 C CA . ALA C 1 61 ? -62.947 -11.384 -35.742 1.00 40.39 61 ALA C CA 1
ATOM 3927 C C . ALA C 1 61 ? -62.533 -10.878 -34.382 1.00 37.97 61 ALA C C 1
ATOM 3928 O O . ALA C 1 61 ? -61.788 -9.947 -34.277 1.00 36.41 61 ALA C O 1
ATOM 3930 N N . LYS C 1 62 ? -63.008 -11.524 -33.342 1.00 41.30 62 LYS C N 1
ATOM 3931 C CA . LYS C 1 62 ? -62.687 -11.097 -32.000 1.00 44.91 62 LYS C CA 1
ATOM 3932 C C . LYS C 1 62 ? -61.352 -11.631 -31.542 1.00 45.03 62 LYS C C 1
ATOM 3933 O O . LYS C 1 62 ? -61.268 -12.359 -30.614 1.00 43.23 62 LYS C O 1
ATOM 3939 N N . LEU C 1 63 ? -60.299 -11.231 -32.212 1.00 41.13 63 LEU C N 1
ATOM 3940 C CA . LEU C 1 63 ? -58.978 -11.662 -31.867 1.00 37.62 63 LEU C CA 1
ATOM 3941 C C . LEU C 1 63 ? -58.430 -10.926 -30.655 1.00 43.31 63 LEU C C 1
ATOM 3942 O O . LEU C 1 63 ? -58.800 -9.816 -30.403 1.00 41.82 63 LEU C O 1
ATOM 3947 N N . LYS C 1 64 ? -57.542 -11.567 -29.926 1.00 36.90 64 LYS C N 1
ATOM 3948 C CA . LYS C 1 64 ? -56.902 -10.977 -28.767 1.00 42.21 64 LYS C CA 1
ATOM 3949 C C . LYS C 1 64 ? -55.707 -10.149 -29.198 1.00 50.19 64 LYS C C 1
ATOM 3950 O O . LYS C 1 64 ? -55.014 -10.508 -30.167 1.00 44.03 64 LYS C O 1
ATOM 3956 N N . PRO C 1 65 ? -55.386 -9.112 -28.425 1.00 46.91 65 PRO C N 1
ATOM 3957 C CA . PRO C 1 65 ? -54.085 -8.473 -28.690 1.00 44.36 65 PRO C CA 1
ATOM 3958 C C . PRO C 1 65 ? -52.934 -9.472 -28.623 1.00 41.87 65 PRO C C 1
ATOM 3959 O O . PRO C 1 65 ? -52.912 -10.380 -27.829 1.00 40.91 65 PRO C O 1
ATOM 3963 N N . ILE C 1 66 ? -51.941 -9.280 -29.470 1.00 44.09 66 ILE C N 1
ATOM 3964 C CA . ILE C 1 66 ? -50.731 -10.047 -29.356 1.00 44.92 66 ILE C CA 1
ATOM 3965 C C . ILE C 1 66 ? -49.853 -9.383 -28.294 1.00 45.14 66 ILE C C 1
ATOM 3966 O O . ILE C 1 66 ? -49.463 -8.265 -28.429 1.00 46.61 66 ILE C O 1
ATOM 3971 N N . LYS C 1 67 ? -49.399 -10.174 -27.353 1.00 45.04 67 LYS C N 1
ATOM 3972 C CA . LYS C 1 67 ? -48.449 -9.757 -26.379 1.00 48.91 67 LYS C CA 1
ATOM 3973 C C . LYS C 1 67 ? -47.022 -9.717 -26.984 1.00 58.51 67 LYS C C 1
ATOM 3974 O O . LYS C 1 67 ? -46.508 -10.708 -27.534 1.00 46.47 67 LYS C O 1
ATOM 3980 N N . ILE C 1 68 ? -46.399 -8.561 -26.934 1.00 50.51 68 ILE C N 1
ATOM 3981 C CA . ILE C 1 68 ? -45.051 -8.356 -27.526 1.00 49.30 68 ILE C CA 1
ATOM 3982 C C . ILE C 1 68 ? -44.103 -7.941 -26.430 1.00 46.02 68 ILE C C 1
ATOM 3983 O O . ILE C 1 68 ? -44.167 -6.835 -25.941 1.00 50.19 68 ILE C O 1
ATOM 3988 N N . GLU C 1 69 ? -43.236 -8.860 -26.084 1.00 47.04 69 GLU C N 1
ATOM 3989 C CA . GLU C 1 69 ? -42.248 -8.736 -25.056 1.00 51.48 69 GLU C CA 1
ATOM 3990 C C . GLU C 1 69 ? -40.852 -8.749 -25.650 1.00 44.54 69 GLU C C 1
ATOM 3991 O O . GLU C 1 69 ? -40.111 -9.719 -25.558 1.00 46.66 69 GLU C O 1
ATOM 3997 N N . TYR C 1 70 ? -40.504 -7.623 -26.258 1.00 50.08 70 TYR C N 1
ATOM 3998 C CA . TYR C 1 70 ? -39.176 -7.418 -26.846 1.00 50.37 70 TYR C CA 1
ATOM 3999 C C . TYR C 1 70 ? -38.254 -6.563 -25.906 1.00 50.18 70 TYR C C 1
ATOM 4000 O O . TYR C 1 70 ? -38.715 -5.697 -25.200 1.00 61.43 70 TYR C O 1
ATOM 4009 N N . ARG C 1 71 ? -36.977 -6.880 -25.940 1.00 54.40 71 ARG C N 1
ATOM 4010 C CA . ARG C 1 71 ? -35.874 -6.160 -25.289 1.00 65.06 71 ARG C CA 1
ATOM 4011 C C . ARG C 1 71 ? -35.007 -5.650 -26.441 1.00 74.42 71 ARG C C 1
ATOM 4012 O O . ARG C 1 71 ? -35.011 -6.244 -27.522 1.00 58.53 71 ARG C O 1
ATOM 4020 N N . ALA C 1 72 ? -34.116 -4.711 -26.175 1.00 66.20 72 ALA C N 1
ATOM 4021 C CA . ALA C 1 72 ? -33.112 -4.351 -27.164 1.00 66.11 72 ALA C CA 1
ATOM 4022 C C . ALA C 1 72 ? -32.221 -5.590 -27.368 1.00 62.54 72 ALA C C 1
ATOM 4023 O O . ALA C 1 72 ? -31.662 -6.109 -26.445 1.00 64.07 72 ALA C O 1
ATOM 4025 N N . GLY C 1 73 ? -32.183 -6.119 -28.584 1.00 59.25 73 GLY C N 1
ATOM 4026 C CA . GLY C 1 73 ? -31.431 -7.371 -28.851 1.00 59.19 73 GLY C CA 1
ATOM 4027 C C . GLY C 1 73 ? -30.843 -7.623 -30.243 1.00 53.69 73 GLY C C 1
ATOM 4028 O O . GLY C 1 73 ? -30.287 -8.679 -30.467 1.00 62.77 73 GLY C O 1
ATOM 4029 N N . ALA C 1 74 ? -30.968 -6.667 -31.169 1.00 65.46 74 ALA C N 1
ATOM 4030 C CA . ALA C 1 74 ? -30.415 -6.843 -32.522 1.00 64.82 74 ALA C CA 1
ATOM 4031 C C . ALA C 1 74 ? -28.916 -6.710 -32.440 1.00 72.51 74 ALA C C 1
ATOM 4032 O O . ALA C 1 74 ? -28.417 -5.751 -31.868 1.00 81.60 74 ALA C O 1
ATOM 4034 N N . THR C 1 75 ? -28.214 -7.696 -32.965 1.00 73.30 75 THR C N 1
ATOM 4035 C CA . THR C 1 75 ? -26.769 -7.797 -32.798 1.00 82.72 75 THR C CA 1
ATOM 4036 C C . THR C 1 75 ? -25.972 -7.684 -34.080 1.00 81.61 75 THR C C 1
ATOM 4037 O O . THR C 1 75 ? -24.926 -7.055 -34.072 1.00 88.82 75 THR C O 1
ATOM 4041 N N . LYS C 1 76 ? -26.430 -8.337 -35.150 1.00 80.62 76 LYS C N 1
ATOM 4042 C CA . LYS C 1 76 ? -25.684 -8.415 -36.419 1.00 64.79 76 LYS C CA 1
ATOM 4043 C C . LYS C 1 76 ? -26.572 -8.154 -37.603 1.00 68.02 76 LYS C C 1
ATOM 4044 O O . LYS C 1 76 ? -27.776 -8.310 -37.520 1.00 58.30 76 LYS C O 1
ATOM 4050 N N . VAL C 1 77 ? -25.953 -7.741 -38.701 1.00 55.90 77 VAL C N 1
ATOM 4051 C CA . VAL C 1 77 ? -26.649 -7.416 -39.915 1.00 59.79 77 VAL C CA 1
ATOM 4052 C C . VAL C 1 77 ? -25.947 -8.159 -41.011 1.00 64.76 77 VAL C C 1
ATOM 4053 O O . VAL C 1 77 ? -24.788 -7.897 -41.279 1.00 71.52 77 VAL C O 1
ATOM 4057 N N . LEU C 1 78 ? -26.692 -9.016 -41.687 1.00 64.18 78 LEU C N 1
ATOM 4058 C CA . LEU C 1 78 ? -26.177 -9.850 -42.742 1.00 61.74 78 LEU C CA 1
ATOM 4059 C C . LEU C 1 78 ? -26.847 -9.545 -44.094 1.00 72.21 78 LEU C C 1
ATOM 4060 O O . LEU C 1 78 ? -28.066 -9.368 -44.179 1.00 56.86 78 LEU C O 1
ATOM 4065 N N . ASN C 1 79 ? -26.039 -9.521 -45.154 1.00 69.15 79 ASN C N 1
ATOM 4066 C CA . ASN C 1 79 ? -26.549 -9.522 -46.523 1.00 65.38 79 ASN C CA 1
ATOM 4067 C C . ASN C 1 79 ? -26.352 -10.931 -47.020 1.00 65.78 79 ASN C C 1
ATOM 4068 O O . ASN C 1 79 ? -25.227 -11.372 -47.176 1.00 64.30 79 ASN C O 1
ATOM 4073 N N . ASN C 1 80 ? -27.449 -11.644 -47.245 1.00 55.69 80 ASN C N 1
ATOM 4074 C CA . ASN C 1 80 ? -27.352 -13.030 -47.742 1.00 56.49 80 ASN C CA 1
ATOM 4075 C C . ASN C 1 80 ? -27.626 -13.134 -49.234 1.00 56.19 80 ASN C C 1
ATOM 4076 O O . ASN C 1 80 ? -27.895 -14.189 -49.744 1.00 62.22 80 ASN C O 1
ATOM 4081 N N . GLY C 1 81 ? -27.694 -11.993 -49.899 1.00 58.76 81 GLY C N 1
ATOM 4082 C CA . GLY C 1 81 ? -27.997 -11.945 -51.320 1.00 61.59 81 GLY C CA 1
ATOM 4083 C C . GLY C 1 81 ? -29.475 -11.911 -51.644 1.00 65.12 81 GLY C C 1
ATOM 4084 O O . GLY C 1 81 ? -29.848 -11.561 -52.733 1.00 61.76 81 GLY C O 1
ATOM 4085 N N . HIS C 1 82 ? -30.334 -12.284 -50.694 1.00 68.22 82 HIS C N 1
ATOM 4086 C CA . HIS C 1 82 ? -31.824 -12.266 -50.878 1.00 59.51 82 HIS C CA 1
ATOM 4087 C C . HIS C 1 82 ? -32.507 -11.169 -50.101 1.00 60.43 82 HIS C C 1
ATOM 4088 O O . HIS C 1 82 ? -33.562 -10.677 -50.474 1.00 49.94 82 HIS C O 1
ATOM 4095 N N . THR C 1 83 ? -31.856 -10.767 -49.022 1.00 55.47 83 THR C N 1
ATOM 4096 C CA . THR C 1 83 ? -32.356 -9.727 -48.156 1.00 62.08 83 THR C CA 1
ATOM 4097 C C . THR C 1 83 ? -31.196 -9.231 -47.270 1.00 59.90 83 THR C C 1
ATOM 4098 O O . THR C 1 83 ? -30.079 -9.743 -47.324 1.00 64.28 83 THR C O 1
ATOM 4102 N N . ILE C 1 84 ? -31.533 -8.258 -46.424 1.00 63.28 84 ILE C N 1
ATOM 4103 C CA . ILE C 1 84 ? -30.704 -7.813 -45.314 1.00 50.82 84 ILE C CA 1
ATOM 4104 C C . ILE C 1 84 ? -31.433 -8.384 -44.104 1.00 52.45 84 ILE C C 1
ATOM 4105 O O . ILE C 1 84 ? -32.595 -8.045 -43.857 1.00 48.83 84 ILE C O 1
ATOM 4110 N N . LYS C 1 85 ? -30.716 -9.191 -43.358 1.00 52.03 85 LYS C N 1
ATOM 4111 C CA . LYS C 1 85 ? -31.244 -9.839 -42.224 1.00 59.96 85 LYS C CA 1
ATOM 4112 C C . LYS C 1 85 ? -30.516 -9.423 -40.950 1.00 63.54 85 LYS C C 1
ATOM 4113 O O . LYS C 1 85 ? -29.301 -9.563 -40.812 1.00 59.55 85 LYS C O 1
ATOM 4119 N N . VAL C 1 86 ? -31.306 -9.017 -39.983 1.00 59.66 86 VAL C N 1
ATOM 4120 C CA . VAL C 1 86 ? -30.816 -8.641 -38.651 1.00 55.16 86 VAL C CA 1
ATOM 4121 C C . VAL C 1 86 ? -31.085 -9.727 -37.615 1.00 49.34 86 VAL C C 1
ATOM 4122 O O . VAL C 1 86 ? -32.256 -10.039 -37.290 1.00 53.76 86 VAL C O 1
ATOM 4126 N N . SER C 1 87 ? -30.022 -10.316 -37.094 1.00 54.81 87 SER C N 1
ATOM 4127 C CA . SER C 1 87 ? -30.145 -11.353 -36.056 1.00 53.45 87 SER C CA 1
ATOM 4128 C C . SER C 1 87 ? -30.475 -10.742 -34.709 1.00 61.99 87 SER C C 1
ATOM 4129 O O . SER C 1 87 ? -30.079 -9.632 -34.391 1.00 55.49 87 SER C O 1
ATOM 4132 N N . TYR C 1 88 ? -31.151 -11.527 -33.896 1.00 64.92 88 TYR C N 1
ATOM 4133 C CA . TYR C 1 88 ? -31.626 -11.072 -32.598 1.00 60.78 88 TYR C CA 1
ATOM 4134 C C . TYR C 1 88 ? -31.154 -12.068 -31.580 1.00 65.10 88 TYR C C 1
ATOM 4135 O O . TYR C 1 88 ? -31.148 -13.255 -31.804 1.00 59.09 88 TYR C O 1
ATOM 4144 N N . GLU C 1 89 ? -30.712 -11.571 -30.448 1.00 64.28 89 GLU C N 1
ATOM 4145 C CA . GLU C 1 89 ? -30.270 -12.487 -29.427 1.00 65.35 89 GLU C CA 1
ATOM 4146 C C . GLU C 1 89 ? -31.491 -13.000 -28.669 1.00 51.62 89 GLU C C 1
ATOM 4147 O O . GLU C 1 89 ? -32.500 -12.302 -28.604 1.00 55.12 89 GLU C O 1
ATOM 4153 N N . PRO C 1 90 ? -31.350 -14.145 -27.997 1.00 51.24 90 PRO C N 1
ATOM 4154 C CA . PRO C 1 90 ? -32.466 -14.721 -27.283 1.00 54.60 90 PRO C CA 1
ATOM 4155 C C . PRO C 1 90 ? -33.036 -13.852 -26.175 1.00 66.49 90 PRO C C 1
ATOM 4156 O O . PRO C 1 90 ? -32.337 -12.985 -25.652 1.00 64.28 90 PRO C O 1
ATOM 4160 N N . GLY C 1 91 ? -34.307 -14.094 -25.863 1.00 59.11 91 GLY C N 1
ATOM 4161 C CA . GLY C 1 91 ? -35.001 -13.441 -24.764 1.00 52.39 91 GLY C CA 1
ATOM 4162 C C . GLY C 1 91 ? -36.158 -12.573 -25.149 1.00 58.76 91 GLY C C 1
ATOM 4163 O O . GLY C 1 91 ? -36.789 -12.082 -24.259 1.00 60.81 91 GLY C O 1
ATOM 4164 N N . SER C 1 92 ? -36.390 -12.307 -26.447 1.00 46.20 92 SER C N 1
ATOM 4165 C CA . SER C 1 92 ? -37.504 -11.466 -26.865 1.00 50.26 92 SER C CA 1
ATOM 4166 C C . SER C 1 92 ? -38.533 -12.349 -27.516 1.00 49.83 92 SER C C 1
ATOM 4167 O O . SER C 1 92 ? -38.170 -13.277 -28.239 1.00 48.43 92 SER C O 1
ATOM 4170 N N . TYR C 1 93 ? -39.806 -12.128 -27.207 1.00 46.37 93 TYR C N 1
ATOM 4171 C CA . TYR C 1 93 ? -40.844 -13.044 -27.664 1.00 47.43 93 TYR C CA 1
ATOM 4172 C C . TYR C 1 93 ? -42.171 -12.396 -27.835 1.00 50.47 93 TYR C C 1
ATOM 4173 O O . TYR C 1 93 ? -42.405 -11.252 -27.377 1.00 42.34 93 TYR C O 1
ATOM 4182 N N . ILE C 1 94 ? -43.035 -13.110 -28.564 1.00 39.21 94 ILE C N 1
ATOM 4183 C CA . ILE C 1 94 ? -44.436 -12.783 -28.668 1.00 39.57 94 ILE C CA 1
ATOM 4184 C C . ILE C 1 94 ? -45.256 -13.959 -28.175 1.00 38.87 94 ILE C C 1
ATOM 4185 O O . ILE C 1 94 ? -44.754 -15.083 -28.083 1.00 43.45 94 ILE C O 1
ATOM 4190 N N . VAL C 1 95 ? -46.524 -13.690 -27.889 1.00 43.76 95 VAL C N 1
ATOM 4191 C CA . VAL C 1 95 ? -47.469 -14.772 -27.452 1.00 40.87 95 VAL C CA 1
ATOM 4192 C C . VAL C 1 95 ? -48.670 -14.796 -28.369 1.00 35.79 95 VAL C C 1
ATOM 4193 O O . VAL C 1 95 ? -49.313 -13.775 -28.571 1.00 37.98 95 VAL C O 1
ATOM 4197 N N . VAL C 1 96 ? -48.859 -15.946 -28.992 1.00 38.50 96 VAL C N 1
ATOM 4198 C CA . VAL C 1 96 ? -49.920 -16.198 -29.919 1.00 39.33 96 VAL C CA 1
ATOM 4199 C C . VAL C 1 96 ? -50.540 -17.519 -29.542 1.00 32.52 96 VAL C C 1
ATOM 4200 O O . VAL C 1 96 ? -49.840 -18.508 -29.314 1.00 39.51 96 VAL C O 1
ATOM 4204 N N . ASP C 1 97 ? -51.854 -17.530 -29.424 1.00 41.30 97 ASP C N 1
ATOM 4205 C CA . ASP C 1 97 ? -52.592 -18.739 -28.968 1.00 38.40 97 ASP C CA 1
ATOM 4206 C C . ASP C 1 97 ? -52.083 -19.326 -27.660 1.00 39.65 97 ASP C C 1
ATOM 4207 O O . ASP C 1 97 ? -51.969 -20.537 -27.492 1.00 40.84 97 ASP C O 1
ATOM 4212 N N . GLY C 1 98 ? -51.647 -18.442 -26.771 1.00 43.57 98 GLY C N 1
ATOM 4213 C CA . GLY C 1 98 ? -51.067 -18.846 -25.502 1.00 39.94 98 GLY C CA 1
ATOM 4214 C C . GLY C 1 98 ? -49.719 -19.466 -25.588 1.00 43.47 98 GLY C C 1
ATOM 4215 O O . GLY C 1 98 ? -49.247 -20.000 -24.623 1.00 43.38 98 GLY C O 1
ATOM 4216 N N . ILE C 1 99 ? -49.040 -19.372 -26.733 1.00 44.41 99 ILE C N 1
ATOM 4217 C CA . ILE C 1 99 ? -47.749 -20.018 -26.905 1.00 37.38 99 ILE C CA 1
ATOM 4218 C C . ILE C 1 99 ? -46.675 -18.973 -27.076 1.00 43.15 99 ILE C C 1
ATOM 4219 O O . ILE C 1 99 ? -46.888 -17.959 -27.780 1.00 42.84 99 ILE C O 1
ATOM 4224 N N . LYS C 1 100 ? -45.493 -19.235 -26.533 1.00 43.85 100 LYS C N 1
ATOM 4225 C CA . LYS C 1 100 ? -44.378 -18.285 -26.667 1.00 53.31 100 LYS C CA 1
ATOM 4226 C C . LYS C 1 100 ? -43.598 -18.560 -27.961 1.00 45.94 100 LYS C C 1
ATOM 4227 O O . LYS C 1 100 ? -43.109 -19.652 -28.137 1.00 48.93 100 LYS C O 1
ATOM 4233 N N . PHE C 1 101 ? -43.477 -17.532 -28.803 1.00 45.45 101 PHE C N 1
ATOM 4234 C CA . PHE C 1 101 ? -42.617 -17.585 -30.000 1.00 41.24 101 PHE C CA 1
ATOM 4235 C C . PHE C 1 101 ? -41.456 -16.579 -29.874 1.00 44.53 101 PHE C C 1
ATOM 4236 O O . PHE C 1 101 ? -41.688 -15.369 -29.817 1.00 41.69 101 PHE C O 1
ATOM 4244 N N . GLU C 1 102 ? -40.232 -17.104 -29.805 1.00 41.89 102 GLU C N 1
ATOM 4245 C CA . GLU C 1 102 ? -39.059 -16.297 -29.630 1.00 50.18 102 GLU C CA 1
ATOM 4246 C C . GLU C 1 102 ? -38.593 -15.627 -30.940 1.00 53.59 102 GLU C C 1
ATOM 4247 O O . GLU C 1 102 ? -38.469 -16.291 -31.960 1.00 45.13 102 GLU C O 1
ATOM 4253 N N . LEU C 1 103 ? -38.363 -14.313 -30.885 1.00 46.50 103 LEU C N 1
ATOM 4254 C CA . LEU C 1 103 ? -37.874 -13.543 -32.010 1.00 45.09 103 LEU C CA 1
ATOM 4255 C C . LEU C 1 103 ? -36.456 -14.002 -32.361 1.00 52.59 103 LEU C C 1
ATOM 4256 O O . LEU C 1 103 ? -35.570 -14.041 -31.488 1.00 51.55 103 LEU C O 1
ATOM 4261 N N . LYS C 1 104 ? -36.260 -14.415 -33.621 1.00 47.27 104 LYS C N 1
ATOM 4262 C CA . LYS C 1 104 ? -34.941 -14.915 -34.129 1.00 50.45 104 LYS C CA 1
ATOM 4263 C C . LYS C 1 104 ? -34.246 -13.885 -34.983 1.00 43.83 104 LYS C C 1
ATOM 4264 O O . LYS C 1 104 ? -33.027 -13.756 -34.923 1.00 56.74 104 LYS C O 1
ATOM 4270 N N . GLN C 1 105 ? -35.015 -13.179 -35.790 1.00 41.14 105 GLN C N 1
ATOM 4271 C CA . GLN C 1 105 ? -34.455 -12.265 -36.748 1.00 42.52 105 GLN C CA 1
ATOM 4272 C C . GLN C 1 105 ? -35.528 -11.492 -37.408 1.00 45.37 105 GLN C C 1
ATOM 4273 O O . GLN C 1 105 ? -36.696 -11.850 -37.324 1.00 42.76 105 GLN C O 1
ATOM 4279 N N . PHE C 1 106 ? -35.127 -10.411 -38.055 1.00 39.42 106 PHE C N 1
ATOM 4280 C CA . PHE C 1 106 ? -35.996 -9.683 -38.922 1.00 42.56 106 PHE C CA 1
ATOM 4281 C C . PHE C 1 106 ? -35.292 -9.293 -40.208 1.00 46.62 106 PHE C C 1
ATOM 4282 O O . PHE C 1 106 ? -34.063 -9.176 -40.244 1.00 47.48 106 PHE C O 1
ATOM 4290 N N . HIS C 1 107 ? -36.055 -9.117 -41.246 1.00 42.84 107 HIS C N 1
ATOM 4291 C CA . HIS C 1 107 ? -35.463 -8.896 -42.543 1.00 47.94 107 HIS C CA 1
ATOM 4292 C C . HIS C 1 107 ? -36.485 -8.173 -43.379 1.00 48.00 107 HIS C C 1
ATOM 4293 O O . HIS C 1 107 ? -37.625 -7.929 -42.941 1.00 38.50 107 HIS C O 1
ATOM 4300 N N . PHE C 1 108 ? -36.097 -7.833 -44.603 1.00 42.20 108 PHE C N 1
ATOM 4301 C CA . PHE C 1 108 ? -36.876 -6.914 -45.410 1.00 42.55 108 PHE C CA 1
ATOM 4302 C C . PHE C 1 108 ? -37.139 -7.401 -46.862 1.00 42.87 108 PHE C C 1
ATOM 4303 O O . PHE C 1 108 ? -36.391 -8.216 -47.408 1.00 42.56 108 PHE C O 1
ATOM 4311 N N . HIS C 1 109 ? -38.162 -6.809 -47.465 1.00 37.84 109 HIS C N 1
ATOM 4312 C CA . HIS C 1 109 ? -38.510 -7.015 -48.844 1.00 46.28 109 HIS C CA 1
ATOM 4313 C C . HIS C 1 109 ? -38.968 -5.737 -49.489 1.00 47.06 109 HIS C C 1
ATOM 4314 O O . HIS C 1 109 ? -39.581 -4.877 -48.840 1.00 54.99 109 HIS C O 1
ATOM 4321 N N . ALA C 1 110 ? -38.701 -5.611 -50.790 1.00 52.72 110 ALA C N 1
ATOM 4322 C CA . ALA C 1 110 ? -39.149 -4.437 -51.546 1.00 51.60 110 ALA C CA 1
ATOM 4323 C C . ALA C 1 110 ? -39.431 -4.818 -52.993 1.00 53.30 110 ALA C C 1
ATOM 4324 O O . ALA C 1 110 ? -38.593 -5.453 -53.597 1.00 50.45 110 ALA C O 1
ATOM 4326 N N . PRO C 1 111 ? -40.594 -4.465 -53.529 1.00 48.93 111 PRO C N 1
ATOM 4327 C CA . PRO C 1 111 ? -41.707 -3.951 -52.790 1.00 45.35 111 PRO C CA 1
ATOM 4328 C C . PRO C 1 111 ? -42.322 -4.998 -51.795 1.00 43.73 111 PRO C C 1
ATOM 4329 O O . PRO C 1 111 ? -41.818 -6.101 -51.610 1.00 45.89 111 PRO C O 1
ATOM 4333 N N . SER C 1 112 ? -43.440 -4.611 -51.174 1.00 51.13 112 SER C N 1
ATOM 4334 C CA . SER C 1 112 ? -44.117 -5.478 -50.156 1.00 51.07 112 SER C CA 1
ATOM 4335 C C . SER C 1 112 ? -44.452 -6.842 -50.741 1.00 50.92 112 SER C C 1
ATOM 4336 O O . SER C 1 112 ? -44.790 -6.955 -51.934 1.00 55.86 112 SER C O 1
ATOM 4339 N N . GLU C 1 113 ? -44.341 -7.862 -49.896 1.00 48.48 113 GLU C N 1
ATOM 4340 C CA . GLU C 1 113 ? -44.819 -9.212 -50.261 1.00 46.12 113 GLU C CA 1
ATOM 4341 C C . GLU C 1 113 ? -46.336 -9.299 -50.250 1.00 47.65 113 GLU C C 1
ATOM 4342 O O . GLU C 1 113 ? -46.963 -9.601 -51.274 1.00 44.90 113 GLU C O 1
ATOM 4348 N N . HIS C 1 114 ? -46.947 -8.956 -49.116 1.00 47.71 114 HIS C N 1
ATOM 4349 C CA . HIS C 1 114 ? -48.397 -8.866 -49.051 1.00 36.48 114 HIS C CA 1
ATOM 4350 C C . HIS C 1 114 ? -48.853 -7.675 -49.801 1.00 48.46 114 HIS C C 1
ATOM 4351 O O . HIS C 1 114 ? -48.161 -6.632 -49.910 1.00 48.54 114 HIS C O 1
ATOM 4358 N N . LYS C 1 115 ? -50.046 -7.814 -50.342 1.00 45.94 115 LYS C N 1
ATOM 4359 C CA . LYS C 1 115 ? -50.768 -6.684 -50.817 1.00 48.86 115 LYS C CA 1
ATOM 4360 C C . LYS C 1 115 ? -51.971 -6.429 -49.944 1.00 50.15 115 LYS C C 1
ATOM 4361 O O . LYS C 1 115 ? -52.489 -7.322 -49.303 1.00 49.99 115 LYS C O 1
ATOM 4367 N N . LEU C 1 116 ? -52.468 -5.216 -49.999 1.00 45.55 116 LEU C N 1
ATOM 4368 C CA . LEU C 1 116 ? -53.680 -4.868 -49.261 1.00 50.57 116 LEU C CA 1
ATOM 4369 C C . LEU C 1 116 ? -54.697 -4.338 -50.238 1.00 57.30 116 LEU C C 1
ATOM 4370 O O . LEU C 1 116 ? -54.461 -3.349 -50.946 1.00 59.80 116 LEU C O 1
ATOM 4375 N N . LYS C 1 117 ? -55.806 -5.057 -50.368 1.00 52.86 117 LYS C N 1
ATOM 4376 C CA . LYS C 1 117 ? -56.789 -4.773 -51.394 1.00 56.38 117 LYS C CA 1
ATOM 4377 C C . LYS C 1 117 ? -56.177 -4.430 -52.782 1.00 60.80 117 LYS C C 1
ATOM 4378 O O . LYS C 1 117 ? -56.570 -3.481 -53.446 1.00 64.28 117 LYS C O 1
ATOM 4384 N N . GLY C 1 118 ? -55.283 -5.280 -53.241 1.00 55.28 118 GLY C N 1
ATOM 4385 C CA . GLY C 1 118 ? -54.766 -5.175 -54.585 1.00 58.62 118 GLY C CA 1
ATOM 4386 C C . GLY C 1 118 ? -53.598 -4.210 -54.743 1.00 62.74 118 GLY C C 1
ATOM 4387 O O . GLY C 1 118 ? -53.094 -4.087 -55.819 1.00 68.53 118 GLY C O 1
ATOM 4388 N N . GLN C 1 119 ? -53.134 -3.585 -53.675 1.00 58.36 119 GLN C N 1
ATOM 4389 C CA . GLN C 1 119 ? -52.074 -2.580 -53.767 1.00 63.73 119 GLN C CA 1
ATOM 4390 C C . GLN C 1 119 ? -50.882 -2.947 -52.916 1.00 57.98 119 GLN C C 1
ATOM 4391 O O . GLN C 1 119 ? -51.041 -3.438 -51.793 1.00 49.18 119 GLN C O 1
ATOM 4397 N N . HIS C 1 120 ? -49.697 -2.735 -53.477 1.00 49.09 120 HIS C N 1
ATOM 4398 C CA . HIS C 1 120 ? -48.443 -2.941 -52.773 1.00 51.53 120 HIS C CA 1
ATOM 4399 C C . HIS C 1 120 ? -48.069 -1.728 -51.948 1.00 50.26 120 HIS C C 1
ATOM 4400 O O . HIS C 1 120 ? -48.471 -0.623 -52.231 1.00 58.73 120 HIS C O 1
ATOM 4407 N N . TYR C 1 121 ? -47.290 -1.958 -50.919 1.00 53.94 121 TYR C N 1
ATOM 4408 C CA . TYR C 1 121 ? -46.532 -0.884 -50.273 1.00 53.16 121 TYR C CA 1
ATOM 4409 C C . TYR C 1 121 ? -45.128 -1.004 -50.853 1.00 52.70 121 TYR C C 1
ATOM 4410 O O . TYR C 1 121 ? -44.795 -2.051 -51.429 1.00 46.66 121 TYR C O 1
ATOM 4419 N N . PRO C 1 122 ? -44.312 0.056 -50.726 1.00 54.20 122 PRO C N 1
ATOM 4420 C CA . PRO C 1 122 ? -42.971 -0.040 -51.296 1.00 50.21 122 PRO C CA 1
ATOM 4421 C C . PRO C 1 122 ? -42.016 -0.869 -50.499 1.00 49.46 122 PRO C C 1
ATOM 4422 O O . PRO C 1 122 ? -40.970 -1.250 -51.022 1.00 49.76 122 PRO C O 1
ATOM 4426 N N . PHE C 1 123 ? -42.369 -1.208 -49.251 1.00 44.08 123 PHE C N 1
ATOM 4427 C CA . PHE C 1 123 ? -41.447 -1.966 -48.425 1.00 47.79 123 PHE C CA 1
ATOM 4428 C C . PHE C 1 123 ? -42.212 -2.741 -47.344 1.00 44.76 123 PHE C C 1
ATOM 4429 O O . PHE C 1 123 ? -43.305 -2.346 -46.954 1.00 47.87 123 PHE C O 1
ATOM 4437 N N . GLU C 1 124 ? -41.619 -3.834 -46.898 1.00 42.15 124 GLU C N 1
ATOM 4438 C CA . GLU C 1 124 ? -42.204 -4.672 -45.869 1.00 49.95 124 GLU C CA 1
ATOM 4439 C C . GLU C 1 124 ? -41.117 -5.296 -45.057 1.00 48.52 124 GLU C C 1
ATOM 4440 O O . GLU C 1 124 ? -40.150 -5.897 -45.575 1.00 51.32 124 GLU C O 1
ATOM 4446 N N . ALA C 1 125 ? -41.342 -5.304 -43.754 1.00 43.97 125 ALA C N 1
ATOM 4447 C CA . ALA C 1 125 ? -40.451 -6.007 -42.834 1.00 41.68 125 ALA C CA 1
ATOM 4448 C C . ALA C 1 125 ? -41.117 -7.261 -42.254 1.00 40.51 125 ALA C C 1
ATOM 4449 O O . ALA C 1 125 ? -42.297 -7.234 -41.906 1.00 36.63 125 ALA C O 1
ATOM 4451 N N . HIS C 1 126 ? -40.307 -8.274 -42.031 1.00 41.58 126 HIS C N 1
ATOM 4452 C CA . HIS C 1 126 ? -40.743 -9.515 -41.406 1.00 44.73 126 HIS C CA 1
ATOM 4453 C C . HIS C 1 126 ? -39.980 -9.815 -40.191 1.00 43.66 126 HIS C C 1
ATOM 4454 O O . HIS C 1 126 ? -38.764 -9.864 -40.220 1.00 46.09 126 HIS C O 1
ATOM 4461 N N . PHE C 1 127 ? -40.699 -10.054 -39.111 1.00 39.05 127 PHE C N 1
ATOM 4462 C CA . PHE C 1 127 ? -40.140 -10.400 -37.844 1.00 40.91 127 PHE C CA 1
ATOM 4463 C C . PHE C 1 127 ? -40.438 -11.847 -37.577 1.00 41.07 127 PHE C C 1
ATOM 4464 O O . PHE C 1 127 ? -41.579 -12.221 -37.333 1.00 37.03 127 PHE C O 1
ATOM 4472 N N . VAL C 1 128 ? -39.415 -12.668 -37.616 1.00 44.64 128 VAL C N 1
ATOM 4473 C CA . VAL C 1 128 ? -39.555 -14.097 -37.503 1.00 44.34 128 VAL C CA 1
ATOM 4474 C C . VAL C 1 128 ? -39.343 -14.697 -36.143 1.00 40.87 128 VAL C C 1
ATOM 4475 O O . VAL C 1 128 ? -38.321 -14.527 -35.538 1.00 44.22 128 VAL C O 1
ATOM 4479 N N . HIS C 1 129 ? -40.336 -15.440 -35.695 1.00 41.61 129 HIS C N 1
ATOM 4480 C CA . HIS C 1 129 ? -40.344 -16.069 -34.397 1.00 41.46 129 HIS C CA 1
ATOM 4481 C C . HIS C 1 129 ? -40.580 -17.548 -34.476 1.00 38.50 129 HIS C C 1
ATOM 4482 O O . HIS C 1 129 ? -41.208 -18.008 -35.365 1.00 43.56 129 HIS C O 1
ATOM 4489 N N . ALA C 1 130 ? -40.068 -18.286 -33.520 1.00 42.37 130 ALA C N 1
ATOM 4490 C CA . ALA C 1 130 ? -40.270 -19.707 -33.479 1.00 44.38 130 ALA C CA 1
ATOM 4491 C C . ALA C 1 130 ? -40.497 -20.175 -32.071 1.00 47.06 130 ALA C C 1
ATOM 4492 O O . ALA C 1 130 ? -39.859 -19.710 -31.169 1.00 51.38 130 ALA C O 1
ATOM 4494 N N . ASP C 1 131 ? -41.392 -21.125 -31.899 1.00 48.16 131 ASP C N 1
ATOM 4495 C CA . ASP C 1 131 ? -41.683 -21.677 -30.605 1.00 50.11 131 ASP C CA 1
ATOM 4496 C C . ASP C 1 131 ? -40.696 -22.761 -30.299 1.00 53.28 131 ASP C C 1
ATOM 4497 O O . ASP C 1 131 ? -39.807 -22.995 -31.067 1.00 54.30 131 ASP C O 1
ATOM 4502 N N . LYS C 1 132 ? -40.861 -23.430 -29.177 1.00 57.40 132 LYS C N 1
ATOM 4503 C CA . LYS C 1 132 ? -39.940 -24.487 -28.794 1.00 63.79 132 LYS C CA 1
ATOM 4504 C C . LYS C 1 132 ? -39.859 -25.658 -29.741 1.00 64.57 132 LYS C C 1
ATOM 4505 O O . LYS C 1 132 ? -38.841 -26.287 -29.808 1.00 60.94 132 LYS C O 1
ATOM 4511 N N . HIS C 1 133 ? -40.943 -25.971 -30.432 1.00 63.49 133 HIS C N 1
ATOM 4512 C CA . HIS C 1 133 ? -40.944 -27.064 -31.379 1.00 59.28 133 HIS C CA 1
ATOM 4513 C C . HIS C 1 133 ? -40.605 -26.616 -32.761 1.00 56.09 133 HIS C C 1
ATOM 4514 O O . HIS C 1 133 ? -40.606 -27.407 -33.656 1.00 66.34 133 HIS C O 1
ATOM 4521 N N . GLY C 1 134 ? -40.315 -25.345 -32.942 1.00 53.59 134 GLY C N 1
ATOM 4522 C CA . GLY C 1 134 ? -39.987 -24.846 -34.253 1.00 43.81 134 GLY C CA 1
ATOM 4523 C C . GLY C 1 134 ? -41.116 -24.326 -35.089 1.00 43.60 134 GLY C C 1
ATOM 4524 O O . GLY C 1 134 ? -40.913 -23.983 -36.215 1.00 47.61 134 GLY C O 1
ATOM 4525 N N . ASN C 1 135 ? -42.309 -24.259 -34.541 1.00 43.51 135 ASN C N 1
ATOM 4526 C CA . ASN C 1 135 ? -43.434 -23.703 -35.256 1.00 40.64 135 ASN C CA 1
ATOM 4527 C C . ASN C 1 135 ? -43.197 -22.220 -35.418 1.00 39.60 135 ASN C C 1
ATOM 4528 O O . ASN C 1 135 ? -42.784 -21.595 -34.489 1.00 43.31 135 ASN C O 1
ATOM 4533 N N . LEU C 1 136 ? -43.479 -21.659 -36.576 1.00 36.45 136 LEU C N 1
ATOM 4534 C CA . LEU C 1 136 ? -43.201 -20.255 -36.794 1.00 39.84 136 LEU C CA 1
ATOM 4535 C C . LEU C 1 136 ? -44.323 -19.256 -36.786 1.00 39.80 136 LEU C C 1
ATOM 4536 O O . LEU C 1 136 ? -45.408 -19.541 -37.164 1.00 37.44 136 LEU C O 1
ATOM 4541 N N . ALA C 1 137 ? -44.012 -18.060 -36.327 1.00 38.05 137 ALA C N 1
ATOM 4542 C CA . ALA C 1 137 ? -44.939 -16.970 -36.341 1.00 33.59 137 ALA C CA 1
ATOM 4543 C C . ALA C 1 137 ? -44.206 -15.789 -36.891 1.00 33.67 137 ALA C C 1
ATOM 4544 O O . ALA C 1 137 ? -43.161 -15.466 -36.435 1.00 41.91 137 ALA C O 1
ATOM 4546 N N . VAL C 1 138 ? -44.769 -15.135 -37.868 1.00 35.78 138 VAL C N 1
ATOM 4547 C CA . VAL C 1 138 ? -44.162 -13.980 -38.471 1.00 40.02 138 VAL C CA 1
ATOM 4548 C C . VAL C 1 138 ? -45.063 -12.773 -38.386 1.00 36.96 138 VAL C C 1
ATOM 4549 O O . VAL C 1 138 ? -46.248 -12.848 -38.711 1.00 36.13 138 VAL C O 1
ATOM 4553 N N . ILE C 1 139 ? -44.465 -11.660 -37.920 1.00 34.19 139 ILE C N 1
ATOM 4554 C CA . ILE C 1 139 ? -45.120 -10.366 -37.962 1.00 33.72 139 ILE C CA 1
ATOM 4555 C C . ILE C 1 139 ? -44.636 -9.627 -39.179 1.00 34.26 139 ILE C C 1
ATOM 4556 O O . ILE C 1 139 ? -43.426 -9.465 -39.355 1.00 38.65 139 ILE C O 1
ATOM 4561 N N . GLY C 1 140 ? -45.560 -9.188 -39.981 1.00 37.00 140 GLY C N 1
ATOM 4562 C CA . GLY C 1 140 ? -45.288 -8.397 -41.128 1.00 44.67 140 GLY C CA 1
ATOM 4563 C C . GLY C 1 140 ? -45.687 -6.956 -40.858 1.00 49.17 140 GLY C C 1
ATOM 4564 O O . GLY C 1 140 ? -46.750 -6.697 -40.292 1.00 40.00 140 GLY C O 1
ATOM 4565 N N . VAL C 1 141 ? -44.831 -6.028 -41.299 1.00 41.90 141 VAL C N 1
ATOM 4566 C CA . VAL C 1 141 ? -45.087 -4.607 -41.141 1.00 42.94 141 VAL C CA 1
ATOM 4567 C C . VAL C 1 141 ? -44.842 -3.885 -42.463 1.00 44.07 141 VAL C C 1
ATOM 4568 O O . VAL C 1 141 ? -43.751 -3.975 -43.025 1.00 43.10 141 VAL C O 1
ATOM 4572 N N . PHE C 1 142 ? -45.871 -3.213 -42.945 1.00 36.56 142 PHE C N 1
ATOM 4573 C CA . PHE C 1 142 ? -45.790 -2.401 -44.117 1.00 45.17 142 PHE C CA 1
ATOM 4574 C C . PHE C 1 142 ? -45.068 -1.060 -43.822 1.00 58.67 142 PHE C C 1
ATOM 4575 O O . PHE C 1 142 ? -45.231 -0.482 -42.745 1.00 54.09 142 PHE C O 1
ATOM 4583 N N . PHE C 1 143 ? -44.267 -0.600 -44.774 1.00 51.36 143 PHE C N 1
ATOM 4584 C CA . PHE C 1 143 ? -43.636 0.737 -44.706 1.00 49.91 143 PHE C CA 1
ATOM 4585 C C . PHE C 1 143 ? -44.048 1.513 -45.935 1.00 54.49 143 PHE C C 1
ATOM 4586 O O . PHE C 1 143 ? -44.004 0.986 -47.074 1.00 53.49 143 PHE C O 1
ATOM 4594 N N . LYS C 1 144 ? -44.524 2.739 -45.720 1.00 56.68 144 LYS C N 1
ATOM 4595 C CA . LYS C 1 144 ? -44.785 3.633 -46.841 1.00 60.57 144 LYS C CA 1
ATOM 4596 C C . LYS C 1 144 ? -43.617 4.640 -46.941 1.00 69.81 144 LYS C C 1
ATOM 4597 O O . LYS C 1 144 ? -42.843 4.835 -45.991 1.00 58.59 144 LYS C O 1
ATOM 4603 N N . GLU C 1 145 ? -43.555 5.296 -48.091 1.00 68.89 145 GLU C N 1
ATOM 4604 C CA . GLU C 1 145 ? -42.600 6.371 -48.329 1.00 77.21 145 GLU C CA 1
ATOM 4605 C C . GLU C 1 145 ? -43.004 7.590 -47.504 1.00 66.69 145 GLU C C 1
ATOM 4606 O O . GLU C 1 145 ? -44.117 8.075 -47.592 1.00 65.30 145 GLU C O 1
ATOM 4612 N N . GLY C 1 146 ? -42.090 8.089 -46.695 1.00 73.02 146 GLY C N 1
ATOM 4613 C CA . GLY C 1 146 ? -42.379 9.281 -45.880 1.00 76.37 146 GLY C CA 1
ATOM 4614 C C . GLY C 1 146 ? -41.124 9.834 -45.236 1.00 80.85 146 GLY C C 1
ATOM 4615 O O . GLY C 1 146 ? -40.083 9.938 -45.898 1.00 72.48 146 GLY C O 1
ATOM 4616 N N . ARG C 1 147 ? -41.203 10.086 -43.929 1.00 85.55 147 ARG C N 1
ATOM 4617 C CA . ARG C 1 147 ? -40.040 10.522 -43.143 1.00 83.78 147 ARG C CA 1
ATOM 4618 C C . ARG C 1 147 ? -39.011 9.431 -43.032 1.00 74.97 147 ARG C C 1
ATOM 4619 O O . ARG C 1 147 ? -39.378 8.251 -42.840 1.00 81.10 147 ARG C O 1
ATOM 4627 N N . GLU C 1 148 ? -37.737 9.840 -43.052 1.00 70.50 148 GLU C N 1
ATOM 4628 C CA . GLU C 1 148 ? -36.607 8.952 -42.712 1.00 71.36 148 GLU C CA 1
ATOM 4629 C C . GLU C 1 148 ? -36.892 8.194 -41.446 1.00 71.28 148 GLU C C 1
ATOM 4630 O O . GLU C 1 148 ? -37.291 8.797 -40.463 1.00 68.31 148 GLU C O 1
ATOM 4636 N N . ASN C 1 149 ? -36.663 6.894 -41.461 1.00 61.29 149 ASN C N 1
ATOM 4637 C CA . ASN C 1 149 ? -36.862 6.088 -40.273 1.00 65.93 149 ASN C CA 1
ATOM 4638 C C . ASN C 1 149 ? -35.572 6.051 -39.495 1.00 62.92 149 ASN C C 1
ATOM 4639 O O . ASN C 1 149 ? -34.561 5.573 -40.026 1.00 48.29 149 ASN C O 1
ATOM 4644 N N . PRO C 1 150 ? -35.611 6.502 -38.224 1.00 64.79 150 PRO C N 1
ATOM 4645 C CA . PRO C 1 150 ? -34.386 6.594 -37.420 1.00 66.16 150 PRO C CA 1
ATOM 4646 C C . PRO C 1 150 ? -33.774 5.285 -37.016 1.00 62.37 150 PRO C C 1
ATOM 4647 O O . PRO C 1 150 ? -32.554 5.193 -36.836 1.00 55.47 150 PRO C O 1
ATOM 4651 N N . ILE C 1 151 ? -34.596 4.267 -36.832 1.00 59.67 151 ILE C N 1
ATOM 4652 C CA . ILE C 1 151 ? -34.065 2.956 -36.523 1.00 55.58 151 ILE C CA 1
ATOM 4653 C C . ILE C 1 151 ? -33.408 2.289 -37.725 1.00 53.04 151 ILE C C 1
ATOM 4654 O O . ILE C 1 151 ? -32.377 1.677 -37.629 1.00 56.18 151 ILE C O 1
ATOM 4659 N N . LEU C 1 152 ? -34.046 2.409 -38.865 1.00 56.77 152 LEU C N 1
ATOM 4660 C CA . LEU C 1 152 ? -33.523 1.832 -40.084 1.00 67.37 152 LEU C CA 1
ATOM 4661 C C . LEU C 1 152 ? -32.220 2.510 -40.499 1.00 66.34 152 LEU C C 1
ATOM 4662 O O . LEU C 1 152 ? -31.325 1.870 -41.001 1.00 61.91 152 LEU C O 1
ATOM 4667 N N . GLU C 1 153 ? -32.126 3.808 -40.270 1.00 65.53 153 GLU C N 1
ATOM 4668 C CA . GLU C 1 153 ? -30.920 4.516 -40.632 1.00 68.25 153 GLU C CA 1
ATOM 4669 C C . GLU C 1 153 ? -29.755 3.930 -39.891 1.00 64.01 153 GLU C C 1
ATOM 4670 O O . GLU C 1 153 ? -28.667 3.954 -40.398 1.00 58.09 153 GLU C O 1
ATOM 4676 N N . LYS C 1 154 ? -29.970 3.421 -38.691 1.00 54.14 154 LYS C N 1
ATOM 4677 C CA . LYS C 1 154 ? -28.881 2.801 -37.970 1.00 55.39 154 LYS C CA 1
ATOM 4678 C C . LYS C 1 154 ? -28.401 1.597 -38.714 1.00 58.47 154 LYS C C 1
ATOM 4679 O O . LYS C 1 154 ? -27.232 1.366 -38.784 1.00 57.64 154 LYS C O 1
ATOM 4685 N N . ILE C 1 155 ? -29.312 0.784 -39.220 1.00 61.04 155 ILE C N 1
ATOM 4686 C CA . ILE C 1 155 ? -28.935 -0.389 -40.000 1.00 62.55 155 ILE C CA 1
ATOM 4687 C C . ILE C 1 155 ? -28.416 -0.060 -41.386 1.00 55.62 155 ILE C C 1
ATOM 4688 O O . ILE C 1 155 ? -27.449 -0.612 -41.842 1.00 58.24 155 ILE C O 1
ATOM 4693 N N . TRP C 1 156 ? -29.073 0.876 -42.037 1.00 49.83 156 TRP C N 1
ATOM 4694 C CA . TRP C 1 156 ? -28.711 1.257 -43.373 1.00 56.34 156 TRP C CA 1
ATOM 4695 C C . TRP C 1 156 ? -27.289 1.790 -43.450 1.00 73.20 156 TRP C C 1
ATOM 4696 O O . TRP C 1 156 ? -26.588 1.532 -44.402 1.00 65.52 156 TRP C O 1
ATOM 4707 N N . LYS C 1 157 ? -26.858 2.513 -42.435 1.00 71.39 157 LYS C N 1
ATOM 4708 C CA . LYS C 1 157 ? -25.518 3.066 -42.422 1.00 79.89 157 LYS C CA 1
ATOM 4709 C C . LYS C 1 157 ? -24.481 1.989 -42.535 1.00 71.38 157 LYS C C 1
ATOM 4710 O O . LYS C 1 157 ? -23.489 2.168 -43.188 1.00 75.53 157 LYS C O 1
ATOM 4716 N N . VAL C 1 158 ? -24.696 0.880 -41.874 1.00 69.32 158 VAL C N 1
ATOM 4717 C CA . VAL C 1 158 ? -23.743 -0.206 -41.892 1.00 73.39 158 VAL C CA 1
ATOM 4718 C C . VAL C 1 158 ? -24.158 -1.413 -42.743 1.00 72.94 158 VAL C C 1
ATOM 4719 O O . VAL C 1 158 ? -23.596 -2.485 -42.619 1.00 71.37 158 VAL C O 1
ATOM 4723 N N . MET C 1 159 ? -25.148 -1.254 -43.601 1.00 75.93 159 MET C N 1
ATOM 4724 C CA . MET C 1 159 ? -25.638 -2.393 -44.381 1.00 76.67 159 MET C CA 1
ATOM 4725 C C . MET C 1 159 ? -24.560 -3.008 -45.252 1.00 67.88 159 MET C C 1
ATOM 4726 O O . MET C 1 159 ? -24.044 -2.332 -46.109 1.00 70.07 159 MET C O 1
ATOM 4731 N N . PRO C 1 160 ? -24.251 -4.286 -45.102 1.00 61.84 160 PRO C N 1
ATOM 4732 C CA . PRO C 1 160 ? -23.241 -4.844 -46.027 1.00 68.35 160 PRO C CA 1
ATOM 4733 C C . PRO C 1 160 ? -23.718 -4.879 -47.473 1.00 78.25 160 PRO C C 1
ATOM 4734 O O . PRO C 1 160 ? -24.904 -5.190 -47.746 1.00 81.71 160 PRO C O 1
ATOM 4738 N N . GLU C 1 161 ? -22.808 -4.584 -48.395 1.00 74.63 161 GLU C N 1
ATOM 4739 C CA . GLU C 1 161 ? -23.181 -4.407 -49.799 1.00 75.77 161 GLU C CA 1
ATOM 4740 C C . GLU C 1 161 ? -23.037 -5.649 -50.607 1.00 64.35 161 GLU C C 1
ATOM 4741 O O . GLU C 1 161 ? -23.577 -5.706 -51.703 1.00 63.46 161 GLU C O 1
ATOM 4747 N N . ASN C 1 162 ? -22.407 -6.682 -50.068 1.00 61.50 162 ASN C N 1
ATOM 4748 C CA . ASN C 1 162 ? -22.274 -7.932 -50.844 1.00 71.54 162 ASN C CA 1
ATOM 4749 C C . ASN C 1 162 ? -22.781 -9.122 -50.103 1.00 70.02 162 ASN C C 1
ATOM 4750 O O . ASN C 1 162 ? -22.716 -9.194 -48.877 1.00 71.74 162 ASN C O 1
ATOM 4755 N N . ALA C 1 163 ? -23.262 -10.077 -50.883 1.00 62.09 163 ALA C N 1
ATOM 4756 C CA . ALA C 1 163 ? -23.802 -11.291 -50.359 1.00 70.53 163 ALA C CA 1
ATOM 4757 C C . ALA C 1 163 ? -22.747 -12.007 -49.567 1.00 70.18 163 ALA C C 1
ATOM 4758 O O . ALA C 1 163 ? -21.620 -12.074 -49.980 1.00 79.66 163 ALA C O 1
ATOM 4760 N N . GLY C 1 164 ? -23.123 -12.553 -48.423 1.00 73.88 164 GLY C N 1
ATOM 4761 C CA . GLY C 1 164 ? -22.202 -13.281 -47.548 1.00 65.49 164 GLY C CA 1
ATOM 4762 C C . GLY C 1 164 ? -21.506 -12.416 -46.501 1.00 75.73 164 GLY C C 1
ATOM 4763 O O . GLY C 1 164 ? -20.850 -12.943 -45.618 1.00 81.48 164 GLY C O 1
ATOM 4764 N N . GLU C 1 165 ? -21.648 -11.096 -46.572 1.00 71.15 165 GLU C N 1
ATOM 4765 C CA . GLU C 1 165 ? -21.024 -10.212 -45.578 1.00 92.99 165 GLU C CA 1
ATOM 4766 C C . GLU C 1 165 ? -21.953 -9.908 -44.408 1.00 97.20 165 GLU C C 1
ATOM 4767 O O . GLU C 1 165 ? -23.144 -9.623 -44.589 1.00 105.02 165 GLU C O 1
ATOM 4773 N N . GLU C 1 166 ? -21.375 -9.942 -43.214 1.00 97.56 166 GLU C N 1
ATOM 4774 C CA . GLU C 1 166 ? -22.095 -9.696 -41.983 1.00 95.83 166 GLU C CA 1
ATOM 4775 C C . GLU C 1 166 ? -21.326 -8.694 -41.117 1.00 96.24 166 GLU C C 1
ATOM 4776 O O . GLU C 1 166 ? -20.120 -8.718 -41.060 1.00 95.56 166 GLU C O 1
ATOM 4782 N N . VAL C 1 167 ? -22.045 -7.814 -40.442 1.00 96.63 167 VAL C N 1
ATOM 4783 C CA . VAL C 1 167 ? -21.435 -6.791 -39.599 1.00 93.61 167 VAL C CA 1
ATOM 4784 C C . VAL C 1 167 ? -22.114 -6.781 -38.241 1.00 85.26 167 VAL C C 1
ATOM 4785 O O . VAL C 1 167 ? -23.348 -6.860 -38.156 1.00 99.71 167 VAL C O 1
ATOM 4789 N N . LYS C 1 168 ? -21.318 -6.631 -37.184 1.00 88.97 168 LYS C N 1
ATOM 4790 C CA . LYS C 1 168 ? -21.875 -6.424 -35.829 1.00 90.37 168 LYS C CA 1
ATOM 4791 C C . LYS C 1 168 ? -22.354 -5.006 -35.645 1.00 89.86 168 LYS C C 1
ATOM 4792 O O . LYS C 1 168 ? -21.701 -4.086 -36.085 1.00 82.66 168 LYS C O 1
ATOM 4798 N N . LEU C 1 169 ? -23.494 -4.847 -34.990 1.00 81.69 169 LEU C N 1
ATOM 4799 C CA . LEU C 1 169 ? -24.007 -3.525 -34.698 1.00 85.20 169 LEU C CA 1
ATOM 4800 C C . LEU C 1 169 ? -23.250 -2.958 -33.511 1.00 78.27 169 LEU C C 1
ATOM 4801 O O . LEU C 1 169 ? -22.930 -3.686 -32.568 1.00 80.44 169 LEU C O 1
ATOM 4806 N N . ALA C 1 170 ? -22.968 -1.662 -33.578 1.00 81.61 170 ALA C N 1
ATOM 4807 C CA . ALA C 1 170 ? -22.276 -0.934 -32.486 1.00 79.87 170 ALA C CA 1
ATOM 4808 C C . ALA C 1 170 ? -23.129 -0.974 -31.219 1.00 84.31 170 ALA C C 1
ATOM 4809 O O . ALA C 1 170 ? -22.650 -1.349 -30.151 1.00 88.84 170 ALA C O 1
ATOM 4811 N N . HIS C 1 171 ? -24.407 -0.635 -31.378 1.00 92.12 171 HIS C N 1
ATOM 4812 C CA . HIS C 1 171 ? -25.396 -0.637 -30.280 1.00 91.85 171 HIS C CA 1
ATOM 4813 C C . HIS C 1 171 ? -26.622 -1.530 -30.601 1.00 84.49 171 HIS C C 1
ATOM 4814 O O . HIS C 1 171 ? -27.063 -1.610 -31.738 1.00 73.20 171 HIS C O 1
ATOM 4821 N N . LYS C 1 172 ? -27.142 -2.220 -29.592 1.00 80.07 172 LYS C N 1
ATOM 4822 C CA . LYS C 1 172 ? -28.284 -3.100 -29.784 1.00 74.46 172 LYS C CA 1
ATOM 4823 C C . LYS C 1 172 ? -29.526 -2.289 -30.077 1.00 78.77 172 LYS C C 1
ATOM 4824 O O . LYS C 1 172 ? -29.804 -1.284 -29.433 1.00 85.29 172 LYS C O 1
ATOM 4830 N N . ILE C 1 173 ? -30.253 -2.735 -31.086 1.00 63.78 173 ILE C N 1
ATOM 4831 C CA . ILE C 1 173 ? -31.488 -2.092 -31.521 1.00 63.42 173 ILE C CA 1
ATOM 4832 C C . ILE C 1 173 ? -32.660 -2.884 -30.939 1.00 53.35 173 ILE C C 1
ATOM 4833 O O . ILE C 1 173 ? -32.572 -4.087 -30.803 1.00 52.65 173 ILE C O 1
ATOM 4838 N N . ASN C 1 174 ? -33.734 -2.174 -30.597 1.00 55.28 174 ASN C N 1
ATOM 4839 C CA . ASN C 1 174 ? -34.933 -2.795 -30.117 1.00 59.16 174 ASN C CA 1
ATOM 4840 C C . ASN C 1 174 ? -35.896 -2.846 -31.265 1.00 51.44 174 ASN C C 1
ATOM 4841 O O . ASN C 1 174 ? -36.387 -1.823 -31.730 1.00 51.06 174 ASN C O 1
ATOM 4846 N N . ALA C 1 175 ? -36.235 -4.056 -31.675 1.00 58.23 175 ALA C N 1
ATOM 4847 C CA . ALA C 1 175 ? -37.167 -4.241 -32.808 1.00 54.06 175 ALA C CA 1
ATOM 4848 C C . ALA C 1 175 ? -38.526 -3.649 -32.555 1.00 51.71 175 ALA C C 1
ATOM 4849 O O . ALA C 1 175 ? -39.260 -3.319 -33.490 1.00 47.28 175 ALA C O 1
ATOM 4851 N N . GLU C 1 176 ? -38.900 -3.508 -31.280 1.00 54.30 176 GLU C N 1
ATOM 4852 C CA . GLU C 1 176 ? -40.206 -2.930 -30.935 1.00 46.43 176 GLU C CA 1
ATOM 4853 C C . GLU C 1 176 ? -40.389 -1.535 -31.457 1.00 51.22 176 GLU C C 1
ATOM 4854 O O . GLU C 1 176 ? -41.510 -1.143 -31.827 1.00 47.93 176 GLU C O 1
ATOM 4860 N N . ASP C 1 177 ? -39.284 -0.795 -31.598 1.00 55.95 177 ASP C N 1
ATOM 4861 C CA . ASP C 1 177 ? -39.336 0.544 -32.227 1.00 57.00 177 ASP C CA 1
ATOM 4862 C C . ASP C 1 177 ? -39.672 0.540 -33.720 1.00 64.42 177 ASP C C 1
ATOM 4863 O O . ASP C 1 177 ? -40.092 1.543 -34.262 1.00 63.53 177 ASP C O 1
ATOM 4868 N N . LEU C 1 178 ? -39.539 -0.601 -34.386 1.00 61.54 178 LEU C N 1
ATOM 4869 C CA . LEU C 1 178 ? -40.021 -0.740 -35.794 1.00 60.16 178 LEU C CA 1
ATOM 4870 C C . LEU C 1 178 ? -41.492 -1.175 -35.932 1.00 61.54 178 LEU C C 1
ATOM 4871 O O . LEU C 1 178 ? -41.976 -1.304 -37.029 1.00 58.63 178 LEU C O 1
ATOM 4876 N N . LEU C 1 179 ? -42.196 -1.396 -34.822 1.00 56.66 179 LEU C N 1
ATOM 4877 C CA . LEU C 1 179 ? -43.605 -1.789 -34.878 1.00 53.42 179 LEU C CA 1
ATOM 4878 C C . LEU C 1 179 ? -44.475 -0.604 -34.629 1.00 54.63 179 LEU C C 1
ATOM 4879 O O . LEU C 1 179 ? -44.133 0.209 -33.795 1.00 55.89 179 LEU C O 1
ATOM 4884 N N . PRO C 1 180 ? -45.672 -0.576 -35.225 1.00 55.84 180 PRO C N 1
ATOM 4885 C CA . PRO C 1 180 ? -46.546 0.524 -34.882 1.00 54.15 180 PRO C CA 1
ATOM 4886 C C . PRO C 1 180 ? -47.060 0.472 -33.454 1.00 61.29 180 PRO C C 1
ATOM 4887 O O . PRO C 1 180 ? -47.046 -0.587 -32.835 1.00 55.90 180 PRO C O 1
ATOM 4891 N N . LYS C 1 181 ? -47.497 1.627 -32.946 1.00 62.39 181 LYS C N 1
ATOM 4892 C CA . LYS C 1 181 ? -48.108 1.723 -31.595 1.00 63.72 181 LYS C CA 1
ATOM 4893 C C . LYS C 1 181 ? -49.495 1.131 -31.612 1.00 52.61 181 LYS C C 1
ATOM 4894 O O . LYS C 1 181 ? -49.907 0.526 -30.661 1.00 58.57 181 LYS C O 1
ATOM 4900 N N . ASP C 1 182 ? -50.237 1.387 -32.677 1.00 54.89 182 ASP C N 1
ATOM 4901 C CA . ASP C 1 182 ? -51.538 0.785 -32.854 1.00 56.89 182 ASP C CA 1
ATOM 4902 C C . ASP C 1 182 ? -51.262 -0.679 -33.297 1.00 63.65 182 ASP C C 1
ATOM 4903 O O . ASP C 1 182 ? -50.605 -0.927 -34.324 1.00 54.69 182 ASP C O 1
ATOM 4908 N N . ARG C 1 183 ? -51.782 -1.645 -32.550 1.00 60.53 183 ARG C N 1
ATOM 4909 C CA . ARG C 1 183 ? -51.460 -3.051 -32.825 1.00 54.45 183 ARG C CA 1
ATOM 4910 C C . ARG C 1 183 ? -52.543 -3.958 -33.352 1.00 46.06 183 ARG C C 1
ATOM 4911 O O . ARG C 1 183 ? -52.470 -5.155 -33.200 1.00 54.35 183 ARG C O 1
ATOM 4919 N N . ASP C 1 184 ? -53.510 -3.375 -34.022 1.00 40.73 184 ASP C N 1
ATOM 4920 C CA . ASP C 1 184 ? -54.510 -4.117 -34.697 1.00 45.06 184 ASP C CA 1
ATOM 4921 C C . ASP C 1 184 ? -53.797 -4.826 -35.846 1.00 52.62 184 ASP C C 1
ATOM 4922 O O . ASP C 1 184 ? -52.785 -4.345 -36.350 1.00 38.63 184 ASP C O 1
ATOM 4927 N N . TYR C 1 185 ? -54.303 -6.002 -36.200 1.00 43.66 185 TYR C N 1
ATOM 4928 C CA . TYR C 1 185 ? -53.602 -6.863 -37.157 1.00 45.58 185 TYR C CA 1
ATOM 4929 C C . TYR C 1 185 ? -54.568 -7.755 -37.901 1.00 46.53 185 TYR C C 1
ATOM 4930 O O . TYR C 1 185 ? -55.727 -7.964 -37.491 1.00 44.74 185 TYR C O 1
ATOM 4939 N N . TYR C 1 186 ? -54.075 -8.202 -39.046 1.00 39.39 186 TYR C N 1
ATOM 4940 C CA . TYR C 1 186 ? -54.694 -9.239 -39.858 1.00 35.68 186 TYR C CA 1
ATOM 4941 C C . TYR C 1 186 ? -53.987 -10.550 -39.500 1.00 40.18 186 TYR C C 1
ATOM 4942 O O . TYR C 1 186 ? -52.769 -10.575 -39.289 1.00 40.62 186 TYR C O 1
ATOM 4951 N N . ARG C 1 187 ? -54.745 -11.625 -39.441 1.00 33.74 187 ARG C N 1
ATOM 4952 C CA . ARG C 1 187 ? -54.174 -12.937 -39.148 1.00 36.23 187 ARG C CA 1
ATOM 4953 C C . ARG C 1 187 ? -54.677 -14.012 -40.148 1.00 33.60 187 ARG C C 1
ATOM 4954 O O . ARG C 1 187 ? -55.823 -14.054 -40.501 1.00 32.90 187 ARG C O 1
ATOM 4962 N N . TYR C 1 188 ? -53.745 -14.855 -40.570 1.00 37.54 188 TYR C N 1
ATOM 4963 C CA . TYR C 1 188 ? -54.085 -15.995 -41.393 1.00 36.94 188 TYR C CA 1
ATOM 4964 C C . TYR C 1 188 ? -53.017 -17.060 -41.246 1.00 31.97 188 TYR C C 1
ATOM 4965 O O . TYR C 1 188 ? -51.906 -16.842 -40.723 1.00 33.34 188 TYR C O 1
ATOM 4974 N N . SER C 1 189 ? -53.379 -18.229 -41.726 1.00 32.82 189 SER C N 1
ATOM 4975 C CA . SER C 1 189 ? -52.532 -19.410 -41.731 1.00 33.52 189 SER C CA 1
ATOM 4976 C C . SER C 1 189 ? -51.848 -19.541 -43.126 1.00 29.16 189 SER C C 1
ATOM 4977 O O . SER C 1 189 ? -52.516 -19.661 -44.114 1.00 32.26 189 SER C O 1
ATOM 4980 N N . GLY C 1 190 ? -50.531 -19.530 -43.128 1.00 35.87 190 GLY C N 1
ATOM 4981 C CA . GLY C 1 190 ? -49.761 -19.499 -44.357 1.00 36.03 190 GLY C CA 1
ATOM 4982 C C . GLY C 1 190 ? -48.440 -20.221 -44.362 1.00 36.01 190 GLY C C 1
ATOM 4983 O O . GLY C 1 190 ? -48.285 -21.261 -43.716 1.00 34.74 190 GLY C O 1
ATOM 4984 N N . SER C 1 191 ? -47.456 -19.597 -45.043 1.00 39.32 191 SER C N 1
ATOM 4985 C CA . SER C 1 191 ? -46.160 -20.257 -45.291 1.00 37.14 191 SER C CA 1
ATOM 4986 C C . SER C 1 191 ? -44.966 -19.305 -45.184 1.00 34.05 191 SER C C 1
ATOM 4987 O O . SER C 1 191 ? -45.137 -18.105 -45.167 1.00 33.73 191 SER C O 1
ATOM 4990 N N . LEU C 1 192 ? -43.777 -19.900 -45.160 1.00 40.63 192 LEU C N 1
ATOM 4991 C CA . LEU C 1 192 ? -42.548 -19.106 -45.495 1.00 40.64 192 LEU C CA 1
ATOM 4992 C C . LEU C 1 192 ? -42.679 -18.591 -46.899 1.00 43.25 192 LEU C C 1
ATOM 4993 O O . LEU C 1 192 ? -43.251 -19.276 -47.786 1.00 41.40 192 LEU C O 1
ATOM 4998 N N . THR C 1 193 ? -42.235 -17.366 -47.123 1.00 38.43 193 THR C N 1
ATOM 4999 C CA . THR C 1 193 ? -42.282 -16.759 -48.486 1.00 41.19 193 THR C CA 1
ATOM 5000 C C . THR C 1 193 ? -41.049 -17.107 -49.382 1.00 42.06 193 THR C C 1
ATOM 5001 O O . THR C 1 193 ? -40.937 -16.603 -50.499 1.00 43.96 193 THR C O 1
ATOM 5005 N N . THR C 1 194 ? -40.120 -17.868 -48.842 1.00 43.04 194 THR C N 1
ATOM 5006 C CA . THR C 1 194 ? -38.908 -18.281 -49.564 1.00 50.23 194 THR C CA 1
ATOM 5007 C C . THR C 1 194 ? -38.786 -19.756 -49.411 1.00 50.56 194 THR C C 1
ATOM 5008 O O . THR C 1 194 ? -39.192 -20.278 -48.379 1.00 50.42 194 THR C O 1
ATOM 5012 N N . PRO C 1 195 ? -38.240 -20.459 -50.434 1.00 51.05 195 PRO C N 1
ATOM 5013 C CA . PRO C 1 195 ? -38.099 -21.901 -50.310 1.00 46.76 195 PRO C CA 1
ATOM 5014 C C . PRO C 1 195 ? -37.486 -22.337 -49.001 1.00 48.79 195 PRO C C 1
ATOM 5015 O O . PRO C 1 195 ? -36.592 -21.668 -48.551 1.00 49.81 195 PRO C O 1
ATOM 5019 N N . PRO C 1 196 ? -37.893 -23.458 -48.375 1.00 45.46 196 PRO C N 1
ATOM 5020 C CA . PRO C 1 196 ? -38.863 -24.424 -48.872 1.00 50.77 196 PRO C CA 1
ATOM 5021 C C . PRO C 1 196 ? -40.367 -24.063 -48.766 1.00 50.06 196 PRO C C 1
ATOM 5022 O O . PRO C 1 196 ? -41.209 -24.876 -49.092 1.00 45.10 196 PRO C O 1
ATOM 5026 N N . CYS C 1 197 ? -40.695 -22.840 -48.372 1.00 49.15 197 CYS C N 1
ATOM 5027 C CA . CYS C 1 197 ? -42.102 -22.393 -48.365 1.00 46.12 197 CYS C CA 1
ATOM 5028 C C . CYS C 1 197 ? -43.009 -23.305 -47.488 1.00 40.12 197 CYS C C 1
ATOM 5029 O O . CYS C 1 197 ? -44.119 -23.638 -47.872 1.00 37.56 197 CYS C O 1
ATOM 5032 N N . SER C 1 198 ? -42.466 -23.711 -46.354 1.00 34.49 198 SER C N 1
ATOM 5033 C CA . SER C 1 198 ? -43.105 -24.604 -45.418 1.00 46.53 198 SER C CA 1
ATOM 5034 C C . SER C 1 198 ? -44.378 -23.937 -44.842 1.00 44.72 198 SER C C 1
ATOM 5035 O O . SER C 1 198 ? -44.380 -22.731 -44.599 1.00 44.25 198 SER C O 1
ATOM 5038 N N . GLU C 1 199 ? -45.412 -24.744 -44.693 1.00 42.32 199 GLU C N 1
ATOM 5039 C CA . GLU C 1 199 ? -46.728 -24.282 -44.230 1.00 41.52 199 GLU C CA 1
ATOM 5040 C C . GLU C 1 199 ? -46.836 -24.431 -42.735 1.00 35.86 199 GLU C C 1
ATOM 5041 O O . GLU C 1 199 ? -45.848 -24.757 -42.042 1.00 35.90 199 GLU C O 1
ATOM 5047 N N . GLY C 1 200 ? -47.999 -24.101 -42.174 1.00 38.03 200 GLY C N 1
ATOM 5048 C CA . GLY C 1 200 ? -48.125 -24.126 -40.717 1.00 37.29 200 GLY C CA 1
ATOM 5049 C C . GLY C 1 200 ? -47.585 -22.844 -40.052 1.00 33.20 200 GLY C C 1
ATOM 5050 O O . GLY C 1 200 ? -47.279 -22.848 -38.893 1.00 36.45 200 GLY C O 1
ATOM 5051 N N . VAL C 1 201 ? -47.470 -21.769 -40.795 1.00 36.49 201 VAL C N 1
ATOM 5052 C CA . VAL C 1 201 ? -46.866 -20.534 -40.301 1.00 34.31 201 VAL C CA 1
ATOM 5053 C C . VAL C 1 201 ? -47.995 -19.579 -39.918 1.00 33.76 201 VAL C C 1
ATOM 5054 O O . VAL C 1 201 ? -48.907 -19.317 -40.709 1.00 32.90 201 VAL C O 1
ATOM 5058 N N . ARG C 1 202 ? -47.906 -19.041 -38.698 1.00 31.99 202 ARG C N 1
ATOM 5059 C CA . ARG C 1 202 ? -48.874 -18.013 -38.281 1.00 31.92 202 ARG C CA 1
ATOM 5060 C C . ARG C 1 202 ? -48.459 -16.684 -38.783 1.00 31.57 202 ARG C C 1
ATOM 5061 O O . ARG C 1 202 ? -47.338 -16.207 -38.471 1.00 38.64 202 ARG C O 1
ATOM 5069 N N . TRP C 1 203 ? -49.308 -16.057 -39.553 1.00 32.95 203 TRP C N 1
ATOM 5070 C CA . TRP C 1 203 ? -49.009 -14.700 -40.075 1.00 34.64 203 TRP C CA 1
ATOM 5071 C C . TRP C 1 203 ? -49.837 -13.639 -39.315 1.00 35.92 203 TRP C C 1
ATOM 5072 O O . TRP C 1 203 ? -51.048 -13.753 -39.216 1.00 29.84 203 TRP C O 1
ATOM 5083 N N . ILE C 1 204 ? -49.120 -12.625 -38.849 1.00 33.45 204 ILE C N 1
ATOM 5084 C CA . ILE C 1 204 ? -49.709 -11.476 -38.135 1.00 34.61 204 ILE C CA 1
ATOM 5085 C C . ILE C 1 204 ? -49.261 -10.273 -38.896 1.00 32.50 204 ILE C C 1
ATOM 5086 O O . ILE C 1 204 ? -48.103 -9.893 -38.814 1.00 37.93 204 ILE C O 1
ATOM 5091 N N . VAL C 1 205 ? -50.122 -9.712 -39.706 1.00 33.42 205 VAL C N 1
ATOM 5092 C CA . VAL C 1 205 ? -49.747 -8.542 -40.526 1.00 36.73 205 VAL C CA 1
ATOM 5093 C C . VAL C 1 205 ? -50.384 -7.299 -39.885 1.00 42.12 205 VAL C C 1
ATOM 5094 O O . VAL C 1 205 ? -51.614 -7.195 -39.776 1.00 32.52 205 VAL C O 1
ATOM 5098 N N . MET C 1 206 ? -49.541 -6.356 -39.464 1.00 45.89 206 MET C N 1
ATOM 5099 C CA . MET C 1 206 ? -50.032 -5.133 -38.774 1.00 43.54 206 MET C CA 1
ATOM 5100 C C . MET C 1 206 ? -50.834 -4.275 -39.700 1.00 43.87 206 MET C C 1
ATOM 5101 O O . MET C 1 206 ? -50.480 -4.073 -40.884 1.00 40.80 206 MET C O 1
ATOM 5106 N N . GLU C 1 207 ? -51.972 -3.796 -39.191 1.00 37.98 207 GLU C N 1
ATOM 5107 C CA . GLU C 1 207 ? -52.847 -2.987 -40.006 1.00 45.87 207 GLU C CA 1
ATOM 5108 C C . GLU C 1 207 ? -52.150 -1.610 -40.305 1.00 51.63 207 GLU C C 1
ATOM 5109 O O . GLU C 1 207 ? -52.372 -1.017 -41.339 1.00 45.73 207 GLU C O 1
ATOM 5115 N N . GLU C 1 208 ? -51.419 -1.086 -39.322 1.00 47.89 208 GLU C N 1
ATOM 5116 C CA . GLU C 1 208 ? -50.892 0.255 -39.396 1.00 57.64 208 GLU C CA 1
ATOM 5117 C C . GLU C 1 208 ? -49.486 0.192 -40.003 1.00 53.01 208 GLU C C 1
ATOM 5118 O O . GLU C 1 208 ? -48.638 -0.562 -39.530 1.00 45.66 208 GLU C O 1
ATOM 5124 N N . GLU C 1 209 ? -49.304 0.998 -41.045 1.00 51.17 209 GLU C N 1
ATOM 5125 C CA . GLU C 1 209 ? -48.026 1.117 -41.753 1.00 61.13 209 GLU C CA 1
ATOM 5126 C C . GLU C 1 209 ? -47.029 2.001 -40.984 1.00 56.82 209 GLU C C 1
ATOM 5127 O O . GLU C 1 209 ? -47.425 2.935 -40.265 1.00 63.95 209 GLU C O 1
ATOM 5133 N N . MET C 1 210 ? -45.755 1.664 -41.095 1.00 49.92 210 MET C N 1
ATOM 5134 C CA . MET C 1 210 ? -44.672 2.516 -40.625 1.00 58.99 210 MET C CA 1
ATOM 5135 C C . MET C 1 210 ? -44.199 3.388 -41.823 1.00 59.42 210 MET C C 1
ATOM 5136 O O . MET C 1 210 ? -44.754 3.294 -42.909 1.00 61.19 210 MET C O 1
ATOM 5141 N N . GLU C 1 211 ? -43.160 4.178 -41.595 1.00 53.75 211 GLU C N 1
ATOM 5142 C CA . GLU C 1 211 ? -42.627 5.115 -42.568 1.00 63.24 211 GLU C CA 1
ATOM 5143 C C . GLU C 1 211 ? -41.120 5.070 -42.705 1.00 57.79 211 GLU C C 1
ATOM 5144 O O . GLU C 1 211 ? -40.422 4.877 -41.746 1.00 55.69 211 GLU C O 1
ATOM 5150 N N . MET C 1 212 ? -40.649 5.261 -43.940 1.00 59.02 212 MET C N 1
ATOM 5151 C CA . MET C 1 212 ? -39.211 5.374 -44.237 1.00 54.56 212 MET C CA 1
ATOM 5152 C C . MET C 1 212 ? -39.006 6.291 -45.446 1.00 58.85 212 MET C C 1
ATOM 5153 O O . MET C 1 212 ? -39.958 6.582 -46.196 1.00 58.00 212 MET C O 1
ATOM 5158 N N . SER C 1 213 ? -37.777 6.768 -45.645 1.00 66.80 213 SER C N 1
ATOM 5159 C CA . SER C 1 213 ? -37.549 7.756 -46.742 1.00 62.65 213 SER C CA 1
ATOM 5160 C C . SER C 1 213 ? -37.410 7.069 -48.090 1.00 57.33 213 SER C C 1
ATOM 5161 O O . SER C 1 213 ? -37.044 5.894 -48.198 1.00 51.49 213 SER C O 1
ATOM 5164 N N . LYS C 1 214 ? -37.695 7.848 -49.123 1.00 66.02 214 LYS C N 1
ATOM 5165 C CA . LYS C 1 214 ? -37.467 7.422 -50.498 1.00 64.13 214 LYS C CA 1
ATOM 5166 C C . LYS C 1 214 ? -36.036 6.926 -50.699 1.00 62.05 214 LYS C C 1
ATOM 5167 O O . LYS C 1 214 ? -35.774 5.908 -51.321 1.00 59.73 214 LYS C O 1
ATOM 5173 N N . GLU C 1 215 ? -35.101 7.634 -50.089 1.00 62.54 215 GLU C N 1
ATOM 5174 C CA . GLU C 1 215 ? -33.662 7.307 -50.167 1.00 68.59 215 GLU C CA 1
ATOM 5175 C C . GLU C 1 215 ? -33.353 5.970 -49.489 1.00 61.78 215 GLU C C 1
ATOM 5176 O O . GLU C 1 215 ? -32.562 5.162 -49.986 1.00 64.41 215 GLU C O 1
ATOM 5182 N N . GLN C 1 216 ? -33.946 5.747 -48.316 1.00 64.30 216 GLN C N 1
ATOM 5183 C CA . GLN C 1 216 ? -33.779 4.441 -47.628 1.00 62.99 216 GLN C CA 1
ATOM 5184 C C . GLN C 1 216 ? -34.286 3.274 -48.501 1.00 52.94 216 GLN C C 1
ATOM 5185 O O . GLN C 1 216 ? -33.646 2.248 -48.607 1.00 53.12 216 GLN C O 1
ATOM 5191 N N . ILE C 1 217 ? -35.425 3.463 -49.129 1.00 61.56 217 ILE C N 1
ATOM 5192 C CA . ILE C 1 217 ? -35.980 2.421 -50.013 1.00 62.51 217 ILE C CA 1
ATOM 5193 C C . ILE C 1 217 ? -35.059 2.187 -51.203 1.00 59.89 217 ILE C C 1
ATOM 5194 O O . ILE C 1 217 ? -34.783 1.052 -51.570 1.00 53.19 217 ILE C O 1
ATOM 5199 N N . GLU C 1 218 ? -34.630 3.283 -51.830 1.00 62.05 218 GLU C N 1
ATOM 5200 C CA . GLU C 1 218 ? -33.753 3.195 -53.033 1.00 59.93 218 GLU C CA 1
ATOM 5201 C C . GLU C 1 218 ? -32.460 2.515 -52.668 1.00 58.32 218 GLU C C 1
ATOM 5202 O O . GLU C 1 218 ? -31.927 1.679 -53.403 1.00 61.92 218 GLU C O 1
ATOM 5208 N N . LYS C 1 219 ? -31.924 2.827 -51.508 1.00 58.79 219 LYS C N 1
ATOM 5209 C CA . LYS C 1 219 ? -30.636 2.208 -51.126 1.00 53.79 219 LYS C CA 1
ATOM 5210 C C . LYS C 1 219 ? -30.757 0.708 -50.982 1.00 56.42 219 LYS C C 1
ATOM 5211 O O . LYS C 1 219 ? -29.914 -0.082 -51.470 1.00 54.12 219 LYS C O 1
ATOM 5217 N N . PHE C 1 220 ? -31.841 0.285 -50.329 1.00 58.57 220 PHE C N 1
ATOM 5218 C CA . PHE C 1 220 ? -32.078 -1.140 -50.145 1.00 52.85 220 PHE C CA 1
ATOM 5219 C C . PHE C 1 220 ? -32.225 -1.830 -51.499 1.00 43.11 220 PHE C C 1
ATOM 5220 O O . PHE C 1 220 ? -31.602 -2.859 -51.739 1.00 52.13 220 PHE C O 1
ATOM 5228 N N . ARG C 1 221 ? -33.051 -1.263 -52.363 1.00 52.23 221 ARG C N 1
ATOM 5229 C CA . ARG C 1 221 ? -33.263 -1.847 -53.688 1.00 58.22 221 ARG C CA 1
ATOM 5230 C C . ARG C 1 221 ? -31.975 -1.909 -54.519 1.00 66.03 221 ARG C C 1
ATOM 5231 O O . ARG C 1 221 ? -31.745 -2.861 -55.250 1.00 60.89 221 ARG C O 1
ATOM 5239 N N . LYS C 1 222 ? -31.157 -0.866 -54.417 1.00 67.53 222 LYS C N 1
ATOM 5240 C CA . LYS C 1 222 ? -29.878 -0.820 -55.147 1.00 72.42 222 LYS C CA 1
ATOM 5241 C C . LYS C 1 222 ? -28.979 -1.946 -54.702 1.00 68.84 222 LYS C C 1
ATOM 5242 O O . LYS C 1 222 ? -28.482 -2.711 -55.516 1.00 67.53 222 LYS C O 1
ATOM 5248 N N . ILE C 1 223 ? -28.805 -2.100 -53.402 1.00 68.11 223 ILE C N 1
ATOM 5249 C CA . ILE C 1 223 ? -27.943 -3.195 -52.903 1.00 62.91 223 ILE C CA 1
ATOM 5250 C C . ILE C 1 223 ? -28.472 -4.560 -53.263 1.00 64.99 223 ILE C C 1
ATOM 5251 O O . ILE C 1 223 ? -27.704 -5.448 -53.608 1.00 62.74 223 ILE C O 1
ATOM 5256 N N . MET C 1 224 ? -29.789 -4.739 -53.183 1.00 65.46 224 MET C N 1
ATOM 5257 C CA . MET C 1 224 ? -30.390 -6.044 -53.538 1.00 72.23 224 MET C CA 1
ATOM 5258 C C . MET C 1 224 ? -30.335 -6.313 -55.061 1.00 68.27 224 MET C C 1
ATOM 5259 O O . MET C 1 224 ? -30.295 -7.435 -55.487 1.00 60.23 224 MET C O 1
ATOM 5264 N N . GLY C 1 225 ? -30.382 -5.249 -55.851 1.00 81.50 225 GLY C N 1
ATOM 5265 C CA . GLY C 1 225 ? -30.226 -5.352 -57.303 1.00 77.87 225 GLY C CA 1
ATOM 5266 C C . GLY C 1 225 ? -31.536 -5.534 -58.025 1.00 77.45 225 GLY C C 1
ATOM 5267 O O . GLY C 1 225 ? -31.545 -5.855 -59.194 1.00 70.72 225 GLY C O 1
ATOM 5268 N N . GLY C 1 226 ? -32.638 -5.373 -57.317 1.00 65.24 226 GLY C N 1
ATOM 5269 C CA . GLY C 1 226 ? -33.940 -5.591 -57.904 1.00 70.87 226 GLY C CA 1
ATOM 5270 C C . GLY C 1 226 ? -34.990 -5.958 -56.863 1.00 68.51 226 GLY C C 1
ATOM 5271 O O . GLY C 1 226 ? -34.723 -5.912 -55.654 1.00 62.67 226 GLY C O 1
ATOM 5272 N N . ASP C 1 227 ? -36.159 -6.365 -57.362 1.00 56.78 227 ASP C N 1
ATOM 5273 C CA . ASP C 1 227 ? -37.305 -6.709 -56.526 1.00 52.17 227 ASP C CA 1
ATOM 5274 C C . ASP C 1 227 ? -37.003 -7.922 -55.691 1.00 50.85 227 ASP C C 1
ATOM 5275 O O . ASP C 1 227 ? -36.389 -8.882 -56.155 1.00 48.60 227 ASP C O 1
ATOM 5280 N N . THR C 1 228 ? -37.421 -7.889 -54.419 1.00 50.07 228 THR C N 1
ATOM 5281 C CA . THR C 1 228 ? -37.197 -9.065 -53.526 1.00 47.15 228 THR C CA 1
ATOM 5282 C C . THR C 1 228 ? -38.548 -9.599 -52.928 1.00 53.09 228 THR C C 1
ATOM 5283 O O . THR C 1 228 ? -38.579 -10.061 -51.791 1.00 51.25 228 THR C O 1
ATOM 5287 N N . ASN C 1 229 ? -39.633 -9.540 -53.710 1.00 53.91 229 ASN C N 1
ATOM 5288 C CA . ASN C 1 229 ? -40.959 -10.085 -53.283 1.00 52.27 229 ASN C CA 1
ATOM 5289 C C . ASN C 1 229 ? -41.388 -11.347 -54.035 1.00 58.12 229 ASN C C 1
ATOM 5290 O O . ASN C 1 229 ? -41.266 -11.406 -55.240 1.00 50.09 229 ASN C O 1
ATOM 5295 N N . ARG C 1 230 ? -41.855 -12.369 -53.309 1.00 55.85 230 ARG C N 1
ATOM 5296 C CA . ARG C 1 230 ? -42.587 -13.472 -53.931 1.00 44.96 230 ARG C CA 1
ATOM 5297 C C . ARG C 1 230 ? -43.931 -13.015 -54.422 1.00 46.98 230 ARG C C 1
ATOM 5298 O O . ARG C 1 230 ? -44.608 -12.234 -53.741 1.00 44.80 230 ARG C O 1
ATOM 5306 N N . PRO C 1 231 ? -44.365 -13.442 -55.636 1.00 42.49 231 PRO C N 1
ATOM 5307 C CA . PRO C 1 231 ? -45.706 -13.023 -56.031 1.00 46.29 231 PRO C CA 1
ATOM 5308 C C . PRO C 1 231 ? -46.785 -13.532 -55.031 1.00 43.26 231 PRO C C 1
ATOM 5309 O O . PRO C 1 231 ? -46.597 -14.581 -54.406 1.00 40.57 231 PRO C O 1
ATOM 5313 N N . VAL C 1 232 ? -47.901 -12.807 -54.978 1.00 43.60 232 VAL C N 1
ATOM 5314 C CA . VAL C 1 232 ? -48.987 -13.217 -54.120 1.00 41.41 232 VAL C CA 1
ATOM 5315 C C . VAL C 1 232 ? -49.531 -14.528 -54.585 1.00 46.02 232 VAL C C 1
ATOM 5316 O O . VAL C 1 232 ? -49.594 -14.802 -55.761 1.00 44.46 232 VAL C O 1
ATOM 5320 N N . GLN C 1 233 ? -49.947 -15.327 -53.612 1.00 40.39 233 GLN C N 1
ATOM 5321 C CA . GLN C 1 233 ? -50.465 -16.668 -53.819 1.00 43.41 233 GLN C CA 1
ATOM 5322 C C . GLN C 1 233 ? -51.962 -16.725 -53.531 1.00 40.24 233 GLN C C 1
ATOM 5323 O O . GLN C 1 233 ? -52.448 -15.937 -52.740 1.00 47.16 233 GLN C O 1
ATOM 5329 N N . PRO C 1 234 ? -52.686 -17.666 -54.152 1.00 38.59 234 PRO C N 1
ATOM 5330 C CA . PRO C 1 234 ? -54.131 -17.720 -53.969 1.00 38.55 234 PRO C CA 1
ATOM 5331 C C . PRO C 1 234 ? -54.537 -18.040 -52.511 1.00 30.70 234 PRO C C 1
ATOM 5332 O O . PRO C 1 234 ? -53.911 -18.886 -51.852 1.00 36.37 234 PRO C O 1
ATOM 5336 N N . LEU C 1 235 ? -55.543 -17.289 -52.110 1.00 48.67 235 LEU C N 1
ATOM 5337 C CA . LEU C 1 235 ? -56.106 -17.448 -50.780 1.00 47.64 235 LEU C CA 1
ATOM 5338 C C . LEU C 1 235 ? -56.805 -18.790 -50.702 1.00 45.90 235 LEU C C 1
ATOM 5339 O O . LEU C 1 235 ? -56.747 -19.485 -49.689 1.00 45.10 235 LEU C O 1
ATOM 5344 N N . ASN C 1 236 ? -57.475 -19.140 -51.795 1.00 43.14 236 ASN C N 1
ATOM 5345 C CA . ASN C 1 236 ? -58.215 -20.385 -51.868 1.00 37.43 236 ASN C CA 1
ATOM 5346 C C . ASN C 1 236 ? -59.285 -20.396 -50.775 1.00 35.92 236 ASN C C 1
ATOM 5347 O O . ASN C 1 236 ? -60.050 -19.440 -50.644 1.00 42.71 236 ASN C O 1
ATOM 5352 N N . ALA C 1 237 ? -59.339 -21.467 -49.997 1.00 38.24 237 ALA C N 1
ATOM 5353 C CA . ALA C 1 237 ? -60.314 -21.593 -48.924 1.00 43.60 237 ALA C CA 1
ATOM 5354 C C . ALA C 1 237 ? -60.160 -20.545 -47.820 1.00 46.15 237 ALA C C 1
ATOM 5355 O O . ALA C 1 237 ? -61.155 -20.061 -47.281 1.00 43.66 237 ALA C O 1
ATOM 5357 N N . ARG C 1 238 ? -58.930 -20.151 -47.471 1.00 36.79 238 ARG C N 1
ATOM 5358 C CA . ARG C 1 238 ? -58.691 -19.253 -46.383 1.00 33.27 238 ARG C CA 1
ATOM 5359 C C . ARG C 1 238 ? -59.484 -17.968 -46.398 1.00 36.27 238 ARG C C 1
ATOM 5360 O O . ARG C 1 238 ? -59.817 -17.390 -47.434 1.00 36.79 238 ARG C O 1
ATOM 5368 N N . MET C 1 239 ? -59.723 -17.462 -45.169 1.00 38.13 239 MET C N 1
ATOM 5369 C CA . MET C 1 239 ? -60.140 -16.068 -44.946 1.00 36.32 239 MET C CA 1
ATOM 5370 C C . MET C 1 239 ? -59.057 -15.374 -44.152 1.00 36.26 239 MET C C 1
ATOM 5371 O O . MET C 1 239 ? -58.263 -15.995 -43.519 1.00 36.60 239 MET C O 1
ATOM 5376 N N . ILE C 1 240 ? -58.990 -14.078 -44.250 1.00 35.02 240 ILE C N 1
ATOM 5377 C CA . ILE C 1 240 ? -58.042 -13.341 -43.452 1.00 32.60 240 ILE C CA 1
ATOM 5378 C C . ILE C 1 240 ? -58.912 -12.698 -42.310 1.00 32.67 240 ILE C C 1
ATOM 5379 O O . ILE C 1 240 ? -59.963 -12.126 -42.588 1.00 35.44 240 ILE C O 1
ATOM 5384 N N . MET C 1 241 ? -58.484 -12.868 -41.086 1.00 32.66 241 MET C N 1
ATOM 5385 C CA . MET C 1 241 ? -59.215 -12.333 -39.949 1.00 30.96 241 MET C CA 1
ATOM 5386 C C . MET C 1 241 ? -58.581 -10.984 -39.600 1.00 32.57 241 MET C C 1
ATOM 5387 O O . MET C 1 241 ? -57.384 -10.847 -39.580 1.00 35.71 241 MET C O 1
ATOM 5392 N N . GLU C 1 242 ? -59.435 -10.053 -39.225 1.00 37.64 242 GLU C N 1
ATOM 5393 C CA . GLU C 1 242 ? -58.998 -8.766 -38.777 1.00 38.17 242 GLU C CA 1
ATOM 5394 C C . GLU C 1 242 ? -59.458 -8.431 -37.393 1.00 33.41 242 GLU C C 1
ATOM 5395 O O . GLU C 1 242 ? -60.647 -8.499 -37.094 1.00 31.67 242 GLU C O 1
ATOM 5401 N N . LYS C 1 243 ? -58.498 -8.078 -36.539 1.00 38.89 243 LYS C N 1
ATOM 5402 C CA . LYS C 1 243 ? -58.812 -7.654 -35.159 1.00 45.23 243 LYS C CA 1
ATOM 5403 C C . LYS C 1 243 ? -59.656 -6.350 -34.954 1.00 49.53 243 LYS C C 1
ATOM 5404 O O . LYS C 1 243 ? -59.459 -5.364 -35.703 1.00 55.77 243 LYS C O 1
ATOM 5410 N N . GLY D 1 22 ? -30.708 20.529 -68.923 1.00 84.30 22 GLY D N 1
ATOM 5411 C CA . GLY D 1 22 ? -30.944 20.107 -67.506 1.00 76.90 22 GLY D CA 1
ATOM 5412 C C . GLY D 1 22 ? -32.214 19.331 -67.197 1.00 70.21 22 GLY D C 1
ATOM 5413 O O . GLY D 1 22 ? -32.324 18.785 -66.096 1.00 80.08 22 GLY D O 1
ATOM 5414 N N . TRP D 1 23 ? -33.136 19.190 -68.154 1.00 61.18 23 TRP D N 1
ATOM 5415 C CA . TRP D 1 23 ? -34.421 18.528 -67.876 1.00 49.54 23 TRP D CA 1
ATOM 5416 C C . TRP D 1 23 ? -34.283 17.030 -67.774 1.00 45.53 23 TRP D C 1
ATOM 5417 O O . TRP D 1 23 ? -33.437 16.454 -68.409 1.00 45.76 23 TRP D O 1
ATOM 5428 N N . SER D 1 24 ? -35.145 16.398 -66.989 1.00 42.85 24 SER D N 1
ATOM 5429 C CA . SER D 1 24 ? -35.138 14.962 -66.976 1.00 48.15 24 SER D CA 1
ATOM 5430 C C . SER D 1 24 ? -36.542 14.395 -66.822 1.00 50.23 24 SER D C 1
ATOM 5431 O O . SER D 1 24 ? -37.494 15.124 -66.638 1.00 46.75 24 SER D O 1
ATOM 5434 N N . TYR D 1 25 ? -36.640 13.084 -66.848 1.00 43.78 25 TYR D N 1
ATOM 5435 C CA . TYR D 1 25 ? -37.858 12.382 -66.574 1.00 51.53 25 TYR D CA 1
ATOM 5436 C C . TYR D 1 25 ? -38.184 12.122 -65.096 1.00 57.53 25 TYR D C 1
ATOM 5437 O O . TYR D 1 25 ? -39.291 11.633 -64.780 1.00 53.88 25 TYR D O 1
ATOM 5446 N N . HIS D 1 26 ? -37.263 12.475 -64.202 1.00 57.32 26 HIS D N 1
ATOM 5447 C CA . HIS D 1 26 ? -37.321 12.086 -62.755 1.00 64.07 26 HIS D CA 1
ATOM 5448 C C . HIS D 1 26 ? -36.815 13.235 -61.884 1.00 61.64 26 HIS D C 1
ATOM 5449 O O . HIS D 1 26 ? -36.021 14.073 -62.307 1.00 56.31 26 HIS D O 1
ATOM 5456 N N . GLY D 1 27 ? -37.329 13.276 -60.665 1.00 66.48 27 GLY D N 1
ATOM 5457 C CA . GLY D 1 27 ? -36.763 14.130 -59.630 1.00 62.59 27 GLY D CA 1
ATOM 5458 C C . GLY D 1 27 ? -37.035 15.599 -59.817 1.00 65.19 27 GLY D C 1
ATOM 5459 O O . GLY D 1 27 ? -38.136 15.998 -60.252 1.00 61.93 27 GLY D O 1
ATOM 5460 N N . GLU D 1 28 ? -36.046 16.409 -59.449 1.00 57.24 28 GLU D N 1
ATOM 5461 C CA . GLU D 1 28 ? -36.269 17.839 -59.218 1.00 60.92 28 GLU D CA 1
ATOM 5462 C C . GLU D 1 28 ? -36.319 18.619 -60.536 1.00 59.24 28 GLU D C 1
ATOM 5463 O O . GLU D 1 28 ? -36.824 19.741 -60.582 1.00 52.50 28 GLU D O 1
ATOM 5469 N N . HIS D 1 29 ? -35.716 18.031 -61.571 1.00 54.79 29 HIS D N 1
ATOM 5470 C CA . HIS D 1 29 ? -35.700 18.584 -62.936 1.00 55.67 29 HIS D CA 1
ATOM 5471 C C . HIS D 1 29 ? -36.708 17.828 -63.860 1.00 50.89 29 HIS D C 1
ATOM 5472 O O . HIS D 1 29 ? -36.617 17.872 -65.109 1.00 48.88 29 HIS D O 1
ATOM 5479 N N . GLY D 1 30 ? -37.611 17.104 -63.209 1.00 52.02 30 GLY D N 1
ATOM 5480 C CA . GLY D 1 30 ? -38.586 16.207 -63.850 1.00 52.58 30 GLY D CA 1
ATOM 5481 C C . GLY D 1 30 ? -39.789 16.966 -64.442 1.00 45.52 30 GLY D C 1
ATOM 5482 O O . GLY D 1 30 ? -39.894 18.212 -64.280 1.00 40.59 30 GLY D O 1
ATOM 5483 N N . PRO D 1 31 ? -40.712 16.214 -65.073 1.00 41.57 31 PRO D N 1
ATOM 5484 C CA . PRO D 1 31 ? -41.733 16.812 -65.968 1.00 42.99 31 PRO D CA 1
ATOM 5485 C C . PRO D 1 31 ? -42.591 17.875 -65.322 1.00 48.28 31 PRO D C 1
ATOM 5486 O O . PRO D 1 31 ? -42.844 18.889 -65.937 1.00 44.05 31 PRO D O 1
ATOM 5490 N N . GLU D 1 32 ? -42.987 17.681 -64.057 1.00 49.14 32 GLU D N 1
ATOM 5491 C CA . GLU D 1 32 ? -43.765 18.705 -63.355 1.00 56.60 32 GLU D CA 1
ATOM 5492 C C . GLU D 1 32 ? -43.046 20.059 -63.186 1.00 50.70 32 GLU D C 1
ATOM 5493 O O . GLU D 1 32 ? -43.677 21.040 -62.843 1.00 49.04 32 GLU D O 1
ATOM 5499 N N . HIS D 1 33 ? -41.741 20.103 -63.411 1.00 44.96 33 HIS D N 1
ATOM 5500 C CA . HIS D 1 33 ? -40.886 21.272 -63.128 1.00 42.34 33 HIS D CA 1
ATOM 5501 C C . HIS D 1 33 ? -40.248 21.845 -64.341 1.00 42.87 33 HIS D C 1
ATOM 5502 O O . HIS D 1 33 ? -39.615 22.884 -64.253 1.00 43.49 33 HIS D O 1
ATOM 5509 N N . TRP D 1 34 ? -40.455 21.190 -65.493 1.00 45.67 34 TRP D N 1
ATOM 5510 C CA . TRP D 1 34 ? -39.803 21.602 -66.728 1.00 44.65 34 TRP D CA 1
ATOM 5511 C C . TRP D 1 34 ? -40.005 23.042 -67.030 1.00 45.04 34 TRP D C 1
ATOM 5512 O O . TRP D 1 34 ? -39.086 23.764 -67.442 1.00 42.32 34 TRP D O 1
ATOM 5523 N N . GLY D 1 35 ? -41.212 23.517 -66.741 1.00 48.43 35 GLY D N 1
ATOM 5524 C CA . GLY D 1 35 ? -41.565 24.912 -67.023 1.00 57.58 35 GLY D CA 1
ATOM 5525 C C . GLY D 1 35 ? -40.865 25.981 -66.181 1.00 56.34 35 GLY D C 1
ATOM 5526 O O . GLY D 1 35 ? -40.857 27.149 -66.529 1.00 58.85 35 GLY D O 1
ATOM 5527 N N . ASP D 1 36 ? -40.328 25.577 -65.045 1.00 55.59 36 ASP D N 1
ATOM 5528 C CA . ASP D 1 36 ? -39.527 26.451 -64.185 1.00 55.78 36 ASP D CA 1
ATOM 5529 C C . ASP D 1 36 ? -38.009 26.428 -64.530 1.00 57.27 36 ASP D C 1
ATOM 5530 O O . ASP D 1 36 ? -37.264 27.210 -63.965 1.00 49.22 36 ASP D O 1
ATOM 5535 N N . LEU D 1 37 ? -37.556 25.520 -65.411 1.00 50.56 37 LEU D N 1
ATOM 5536 C CA . LEU D 1 37 ? -36.132 25.380 -65.723 1.00 52.24 37 LEU D CA 1
ATOM 5537 C C . LEU D 1 37 ? -35.545 26.495 -66.548 1.00 52.67 37 LEU D C 1
ATOM 5538 O O . LEU D 1 37 ? -34.390 26.840 -66.366 1.00 68.76 37 LEU D O 1
ATOM 5543 N N . LYS D 1 38 ? -36.305 27.038 -67.485 1.00 59.92 38 LYS D N 1
ATOM 5544 C CA . LYS D 1 38 ? -35.829 28.114 -68.402 1.00 51.28 38 LYS D CA 1
ATOM 5545 C C . LYS D 1 38 ? -37.025 28.859 -68.932 1.00 58.01 38 LYS D C 1
ATOM 5546 O O . LYS D 1 38 ? -38.128 28.298 -68.984 1.00 59.70 38 LYS D O 1
ATOM 5552 N N . ASP D 1 39 ? -36.789 30.105 -69.347 1.00 53.48 39 ASP D N 1
ATOM 5553 C CA . ASP D 1 39 ? -37.829 30.945 -69.938 1.00 54.81 39 ASP D CA 1
ATOM 5554 C C . ASP D 1 39 ? -38.346 30.358 -71.256 1.00 49.17 39 ASP D C 1
ATOM 5555 O O . ASP D 1 39 ? -39.517 30.431 -71.524 1.00 62.72 39 ASP D O 1
ATOM 5560 N N . GLU D 1 40 ? -37.464 29.722 -72.013 1.00 50.81 40 GLU D N 1
ATOM 5561 C CA . GLU D 1 40 ? -37.790 29.108 -73.297 1.00 54.19 40 GLU D CA 1
ATOM 5562 C C . GLU D 1 40 ? -38.762 27.934 -73.138 1.00 57.64 40 GLU D C 1
ATOM 5563 O O . GLU D 1 40 ? -39.340 27.510 -74.120 1.00 49.98 40 GLU D O 1
ATOM 5569 N N . TYR D 1 41 ? -38.924 27.405 -71.923 1.00 52.50 41 TYR D N 1
ATOM 5570 C CA . TYR D 1 41 ? -39.793 26.262 -71.647 1.00 48.94 41 TYR D CA 1
ATOM 5571 C C . TYR D 1 41 ? -41.169 26.683 -71.112 1.00 42.48 41 TYR D C 1
ATOM 5572 O O . TYR D 1 41 ? -41.897 25.899 -70.527 1.00 43.77 41 TYR D O 1
ATOM 5581 N N . ILE D 1 42 ? -41.509 27.949 -71.303 1.00 46.47 42 ILE D N 1
ATOM 5582 C CA . ILE D 1 42 ? -42.751 28.480 -70.757 1.00 49.49 42 ILE D CA 1
ATOM 5583 C C . ILE D 1 42 ? -44.019 27.647 -71.140 1.00 46.24 42 ILE D C 1
ATOM 5584 O O . ILE D 1 42 ? -44.968 27.576 -70.345 1.00 44.59 42 ILE D O 1
ATOM 5589 N N . MET D 1 43 ? -44.037 27.049 -72.315 1.00 43.37 43 MET D N 1
ATOM 5590 C CA . MET D 1 43 ? -45.190 26.298 -72.756 1.00 43.03 43 MET D CA 1
ATOM 5591 C C . MET D 1 43 ? -45.482 25.120 -71.866 1.00 48.84 43 MET D C 1
ATOM 5592 O O . MET D 1 43 ? -46.608 24.771 -71.689 1.00 44.33 43 MET D O 1
ATOM 5597 N N . CYS D 1 44 ? -44.453 24.513 -71.309 1.00 46.21 44 CYS D N 1
ATOM 5598 C CA . CYS D 1 44 ? -44.644 23.373 -70.454 1.00 48.56 44 CYS D CA 1
ATOM 5599 C C . CYS D 1 44 ? -45.512 23.797 -69.299 1.00 42.41 44 CYS D C 1
ATOM 5600 O O . CYS D 1 44 ? -46.282 23.042 -68.819 1.00 54.15 44 CYS D O 1
ATOM 5603 N N . LYS D 1 45 ? -45.322 25.004 -68.829 1.00 52.06 45 LYS D N 1
ATOM 5604 C CA . LYS D 1 45 ? -46.093 25.555 -67.739 1.00 57.20 45 LYS D CA 1
ATOM 5605 C C . LYS D 1 45 ? -47.482 26.101 -68.049 1.00 61.38 45 LYS D C 1
ATOM 5606 O O . LYS D 1 45 ? -48.429 25.804 -67.357 1.00 59.55 45 LYS D O 1
ATOM 5612 N N . ILE D 1 46 ? -47.585 26.918 -69.084 1.00 51.92 46 ILE D N 1
ATOM 5613 C CA . ILE D 1 46 ? -48.835 27.549 -69.435 1.00 51.04 46 ILE D CA 1
ATOM 5614 C C . ILE D 1 46 ? -49.611 27.030 -70.633 1.00 51.99 46 ILE D C 1
ATOM 5615 O O . ILE D 1 46 ? -50.667 27.532 -70.924 1.00 48.39 46 ILE D O 1
ATOM 5620 N N . GLY D 1 47 ? -49.074 26.054 -71.333 1.00 46.15 47 GLY D N 1
ATOM 5621 C CA . GLY D 1 47 ? -49.739 25.525 -72.490 1.00 46.43 47 GLY D CA 1
ATOM 5622 C C . GLY D 1 47 ? -51.027 24.810 -72.208 1.00 41.77 47 GLY D C 1
ATOM 5623 O O . GLY D 1 47 ? -51.141 24.127 -71.224 1.00 40.01 47 GLY D O 1
ATOM 5624 N N . LYS D 1 48 ? -51.995 25.010 -73.087 1.00 38.74 48 LYS D N 1
ATOM 5625 C CA . LYS D 1 48 ? -53.297 24.383 -73.010 1.00 39.74 48 LYS D CA 1
ATOM 5626 C C . LYS D 1 48 ? -53.497 23.334 -74.094 1.00 36.08 48 LYS D C 1
ATOM 5627 O O . LYS D 1 48 ? -54.505 22.705 -74.150 1.00 38.26 48 LYS D O 1
ATOM 5633 N N . ASN D 1 49 ? -52.526 23.152 -74.953 1.00 35.69 49 ASN D N 1
ATOM 5634 C CA . ASN D 1 49 ? -52.628 22.176 -76.019 1.00 36.47 49 ASN D CA 1
ATOM 5635 C C . ASN D 1 49 ? -51.371 21.345 -76.060 1.00 33.92 49 ASN D C 1
ATOM 5636 O O . ASN D 1 49 ? -50.719 21.253 -77.052 1.00 33.41 49 ASN D O 1
ATOM 5641 N N . GLN D 1 50 ? -51.070 20.732 -74.935 1.00 39.38 50 GLN D N 1
ATOM 5642 C CA . GLN D 1 50 ? -49.882 19.924 -74.726 1.00 34.28 50 GLN D CA 1
ATOM 5643 C C . GLN D 1 50 ? -50.044 18.461 -75.006 1.00 33.27 50 GLN D C 1
ATOM 5644 O O . GLN D 1 50 ? -51.123 17.964 -75.002 1.00 37.55 50 GLN D O 1
ATOM 5650 N N . SER D 1 51 ? -48.931 17.792 -75.233 1.00 32.64 51 SER D N 1
ATOM 5651 C CA . SER D 1 51 ? -48.874 16.372 -75.494 1.00 35.54 51 SER D CA 1
ATOM 5652 C C . SER D 1 51 ? -47.900 15.731 -74.497 1.00 42.68 51 SER D C 1
ATOM 5653 O O . SER D 1 51 ? -47.029 16.401 -74.009 1.00 41.40 51 SER D O 1
ATOM 5656 N N . PRO D 1 52 ? -48.061 14.454 -74.223 1.00 40.53 52 PRO D N 1
ATOM 5657 C CA . PRO D 1 52 ? -49.088 13.603 -74.791 1.00 35.07 52 PRO D CA 1
ATOM 5658 C C . PRO D 1 52 ? -50.430 13.689 -74.047 1.00 32.27 52 PRO D C 1
ATOM 5659 O O . PRO D 1 52 ? -50.580 14.447 -73.131 1.00 35.23 52 PRO D O 1
ATOM 5663 N N . VAL D 1 53 ? -51.403 12.914 -74.480 1.00 31.54 53 VAL D N 1
ATOM 5664 C CA . VAL D 1 53 ? -52.698 12.919 -73.867 1.00 32.89 53 VAL D CA 1
ATOM 5665 C C . VAL D 1 53 ? -53.283 11.535 -73.760 1.00 32.58 53 VAL D C 1
ATOM 5666 O O . VAL D 1 53 ? -52.839 10.638 -74.383 1.00 31.87 53 VAL D O 1
ATOM 5670 N N . ASP D 1 54 ? -54.307 11.404 -72.954 1.00 35.06 54 ASP D N 1
ATOM 5671 C CA . ASP D 1 54 ? -55.023 10.175 -72.826 1.00 39.40 54 ASP D CA 1
ATOM 5672 C C . ASP D 1 54 ? -56.103 10.349 -73.864 1.00 38.35 54 ASP D C 1
ATOM 5673 O O . ASP D 1 54 ? -56.885 11.260 -73.786 1.00 42.59 54 ASP D O 1
ATOM 5678 N N . ILE D 1 55 ? -56.140 9.440 -74.807 1.00 39.21 55 ILE D N 1
ATOM 5679 C CA . ILE D 1 55 ? -57.071 9.463 -75.899 1.00 45.02 55 ILE D CA 1
ATOM 5680 C C . ILE D 1 55 ? -58.384 8.922 -75.398 1.00 41.10 55 ILE D C 1
ATOM 5681 O O . ILE D 1 55 ? -58.726 7.800 -75.549 1.00 43.06 55 ILE D O 1
ATOM 5686 N N . ASN D 1 56 ? -59.114 9.765 -74.881 1.00 30.37 56 ASN D N 1
ATOM 5687 C CA . ASN D 1 56 ? -60.375 9.404 -74.297 1.00 33.92 56 ASN D CA 1
ATOM 5688 C C . ASN D 1 56 ? -61.583 10.274 -74.643 1.00 34.12 56 ASN D C 1
ATOM 5689 O O . ASN D 1 56 ? -62.599 10.121 -74.055 1.00 33.07 56 ASN D O 1
ATOM 5694 N N . ARG D 1 57 ? -61.469 11.196 -75.527 1.00 40.84 57 ARG D N 1
ATOM 5695 C CA . ARG D 1 57 ? -62.602 11.880 -76.078 1.00 40.74 57 ARG D CA 1
ATOM 5696 C C . ARG D 1 57 ? -62.383 11.849 -77.542 1.00 44.44 57 ARG D C 1
ATOM 5697 O O . ARG D 1 57 ? -61.685 12.666 -78.071 1.00 42.35 57 ARG D O 1
ATOM 5705 N N . ILE D 1 58 ? -63.012 10.897 -78.192 1.00 36.52 58 ILE D N 1
ATOM 5706 C CA . ILE D 1 58 ? -62.850 10.665 -79.596 1.00 37.38 58 ILE D CA 1
ATOM 5707 C C . ILE D 1 58 ? -64.099 10.876 -80.446 1.00 38.53 58 ILE D C 1
ATOM 5708 O O . ILE D 1 58 ? -65.190 10.580 -80.038 1.00 38.62 58 ILE D O 1
ATOM 5713 N N . VAL D 1 59 ? -63.907 11.413 -81.630 1.00 32.97 59 VAL D N 1
ATOM 5714 C CA . VAL D 1 59 ? -64.984 11.635 -82.537 1.00 35.68 59 VAL D CA 1
ATOM 5715 C C . VAL D 1 59 ? -64.650 11.111 -83.906 1.00 32.15 59 VAL D C 1
ATOM 5716 O O . VAL D 1 59 ? -63.574 11.310 -84.382 1.00 35.16 59 VAL D O 1
ATOM 5720 N N . ASP D 1 60 ? -65.598 10.444 -84.535 1.00 31.40 60 ASP D N 1
ATOM 5721 C CA . ASP D 1 60 ? -65.397 9.950 -85.857 1.00 29.92 60 ASP D CA 1
ATOM 5722 C C . ASP D 1 60 ? -65.250 11.159 -86.748 1.00 36.36 60 ASP D C 1
ATOM 5723 O O . ASP D 1 60 ? -66.011 12.059 -86.649 1.00 40.57 60 ASP D O 1
ATOM 5728 N N . ALA D 1 61 ? -64.299 11.147 -87.649 1.00 36.72 61 ALA D N 1
ATOM 5729 C CA . ALA D 1 61 ? -64.125 12.231 -88.577 1.00 39.67 61 ALA D CA 1
ATOM 5730 C C . ALA D 1 61 ? -63.727 11.699 -89.922 1.00 38.97 61 ALA D C 1
ATOM 5731 O O . ALA D 1 61 ? -63.094 10.698 -89.999 1.00 34.68 61 ALA D O 1
ATOM 5733 N N . LYS D 1 62 ? -64.116 12.402 -90.973 1.00 39.46 62 LYS D N 1
ATOM 5734 C CA . LYS D 1 62 ? -63.817 12.032 -92.344 1.00 41.81 62 LYS D CA 1
ATOM 5735 C C . LYS D 1 62 ? -62.440 12.522 -92.736 1.00 39.95 62 LYS D C 1
ATOM 5736 O O . LYS D 1 62 ? -62.272 13.364 -93.572 1.00 41.28 62 LYS D O 1
ATOM 5742 N N . LEU D 1 63 ? -61.432 11.964 -92.106 1.00 45.04 63 LEU D N 1
ATOM 5743 C CA . LEU D 1 63 ? -60.066 12.335 -92.392 1.00 38.04 63 LEU D CA 1
ATOM 5744 C C . LEU D 1 63 ? -59.517 11.622 -93.604 1.00 37.41 63 LEU D C 1
ATOM 5745 O O . LEU D 1 63 ? -59.928 10.529 -93.899 1.00 42.41 63 LEU D O 1
ATOM 5750 N N . LYS D 1 64 ? -58.585 12.247 -94.293 1.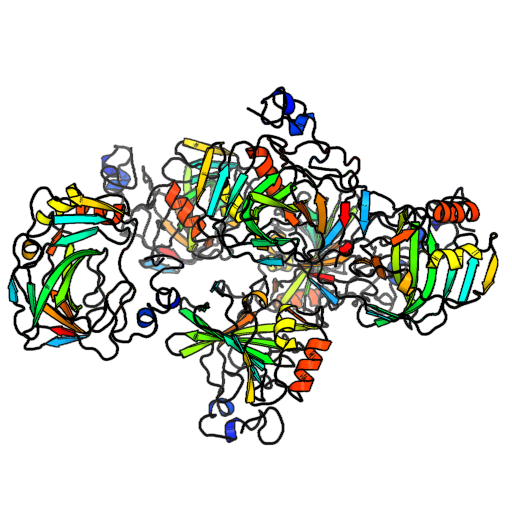00 35.90 64 LYS D N 1
ATOM 5751 C CA . LYS D 1 64 ? -57.947 11.640 -95.473 1.00 45.93 64 LYS D CA 1
ATOM 5752 C C . LYS D 1 64 ? -56.803 10.706 -95.058 1.00 48.73 64 LYS D C 1
ATOM 5753 O O . LYS D 1 64 ? -56.171 10.973 -94.050 1.00 41.44 64 LYS D O 1
ATOM 5759 N N . PRO D 1 65 ? -56.492 9.687 -95.872 1.00 48.97 65 PRO D N 1
ATOM 5760 C CA . PRO D 1 65 ? -55.313 8.896 -95.593 1.00 47.31 65 PRO D CA 1
ATOM 5761 C C . PRO D 1 65 ? -54.097 9.791 -95.620 1.00 46.56 65 PRO D C 1
ATOM 5762 O O . PRO D 1 65 ? -54.025 10.722 -96.389 1.00 51.61 65 PRO D O 1
ATOM 5766 N N . ILE D 1 66 ? -53.169 9.541 -94.744 1.00 45.46 66 ILE D N 1
ATOM 5767 C CA . ILE D 1 66 ? -51.882 10.243 -94.788 1.00 44.86 66 ILE D CA 1
ATOM 5768 C C . ILE D 1 66 ? -50.981 9.567 -95.805 1.00 44.95 66 ILE D C 1
ATOM 5769 O O . ILE D 1 66 ? -50.770 8.376 -95.790 1.00 52.62 66 ILE D O 1
ATOM 5774 N N . LYS D 1 67 ? -50.449 10.349 -96.718 1.00 47.76 67 LYS D N 1
ATOM 5775 C CA . LYS D 1 67 ? -49.569 9.832 -97.761 1.00 54.02 67 LYS D CA 1
ATOM 5776 C C . LYS D 1 67 ? -48.186 9.651 -97.152 1.00 57.07 67 LYS D C 1
ATOM 5777 O O . LYS D 1 67 ? -47.634 10.594 -96.589 1.00 58.61 67 LYS D O 1
ATOM 5783 N N . ILE D 1 68 ? -47.655 8.444 -97.222 1.00 49.14 68 ILE D N 1
ATOM 5784 C CA . ILE D 1 68 ? -46.359 8.128 -96.596 1.00 51.17 68 ILE D CA 1
ATOM 5785 C C . ILE D 1 68 ? -45.397 7.663 -97.680 1.00 49.77 68 ILE D C 1
ATOM 5786 O O . ILE D 1 68 ? -45.544 6.582 -98.211 1.00 53.68 68 ILE D O 1
ATOM 5791 N N . GLU D 1 69 ? -44.459 8.538 -98.009 1.00 53.94 69 GLU D N 1
ATOM 5792 C CA . GLU D 1 69 ? -43.476 8.339 -99.049 1.00 56.61 69 GLU D CA 1
ATOM 5793 C C . GLU D 1 69 ? -42.074 8.228 -98.436 1.00 55.46 69 GLU D C 1
ATOM 5794 O O . GLU D 1 69 ? -41.281 9.164 -98.465 1.00 52.95 69 GLU D O 1
ATOM 5800 N N . TYR D 1 70 ? -41.806 7.065 -97.866 1.00 61.56 70 TYR D N 1
ATOM 5801 C CA . TYR D 1 70 ? -40.517 6.778 -97.253 1.00 58.33 70 TYR D CA 1
ATOM 5802 C C . TYR D 1 70 ? -39.661 5.908 -98.167 1.00 64.59 70 TYR D C 1
ATOM 5803 O O . TYR D 1 70 ? -40.186 5.045 -98.868 1.00 60.05 70 TYR D O 1
ATOM 5812 N N . ARG D 1 71 ? -38.351 6.116 -98.086 1.00 71.54 71 ARG D N 1
ATOM 5813 C CA . ARG D 1 71 ? -37.306 5.289 -98.709 1.00 71.83 71 ARG D CA 1
ATOM 5814 C C . ARG D 1 71 ? -36.526 4.686 -97.553 1.00 83.33 71 ARG D C 1
ATOM 5815 O O . ARG D 1 71 ? -36.515 5.260 -96.463 1.00 78.23 71 ARG D O 1
ATOM 5823 N N . ALA D 1 72 ? -35.717 3.664 -97.815 1.00 82.63 72 ALA D N 1
ATOM 5824 C CA . ALA D 1 72 ? -34.759 3.209 -96.801 1.00 81.80 72 ALA D CA 1
ATOM 5825 C C . ALA D 1 72 ? -33.759 4.353 -96.558 1.00 73.17 72 ALA D C 1
ATOM 5826 O O . ALA D 1 72 ? -33.161 4.860 -97.475 1.00 61.82 72 ALA D O 1
ATOM 5828 N N . GLY D 1 73 ? -33.842 4.883 -95.390 1.00 41.61 73 GLY D N 1
ATOM 5829 C CA . GLY D 1 73 ? -32.990 5.999 -95.065 1.00 39.30 73 GLY D CA 1
ATOM 5830 C C . GLY D 1 73 ? -32.418 6.200 -93.681 1.00 37.45 73 GLY D C 1
ATOM 5831 O O . GLY D 1 73 ? -31.859 7.231 -93.438 1.00 38.39 73 GLY D O 1
ATOM 5832 N N . ALA D 1 74 ? -32.536 5.322 -92.763 1.00 61.71 74 ALA D N 1
ATOM 5833 C CA . ALA D 1 74 ? -31.998 5.453 -91.395 1.00 68.61 74 ALA D CA 1
ATOM 5834 C C . ALA D 1 74 ? -30.496 5.218 -91.465 1.00 79.56 74 ALA D C 1
ATOM 5835 O O . ALA D 1 74 ? -30.069 4.212 -92.013 1.00 80.63 74 ALA D O 1
ATOM 5837 N N . THR D 1 75 ? -29.726 6.152 -90.917 1.00 74.64 75 THR D N 1
ATOM 5838 C CA . THR D 1 75 ? -28.268 6.142 -91.044 1.00 78.35 75 THR D CA 1
ATOM 5839 C C . THR D 1 75 ? -27.500 5.960 -89.741 1.00 76.54 75 THR D C 1
ATOM 5840 O O . THR D 1 75 ? -26.530 5.213 -89.721 1.00 82.88 75 THR D O 1
ATOM 5844 N N . LYS D 1 76 ? -27.931 6.623 -88.668 1.00 73.82 76 LYS D N 1
ATOM 5845 C CA . LYS D 1 76 ? -27.224 6.600 -87.385 1.00 65.65 76 LYS D CA 1
ATOM 5846 C C . LYS D 1 76 ? -28.149 6.353 -86.244 1.00 63.48 76 LYS D C 1
ATOM 5847 O O . LYS D 1 76 ? -29.350 6.631 -86.313 1.00 62.79 76 LYS D O 1
ATOM 5853 N N . VAL D 1 77 ? -27.589 5.881 -85.154 1.00 56.19 77 VAL D N 1
ATOM 5854 C CA . VAL D 1 77 ? -28.338 5.607 -83.944 1.00 63.24 77 VAL D CA 1
ATOM 5855 C C . VAL D 1 77 ? -27.617 6.268 -82.818 1.00 59.07 77 VAL D C 1
ATOM 5856 O O . VAL D 1 77 ? -26.488 5.911 -82.509 1.00 67.32 77 VAL D O 1
ATOM 5860 N N . LEU D 1 78 ? -28.321 7.136 -82.113 1.00 63.62 78 LEU D N 1
ATOM 5861 C CA . LEU D 1 78 ? -27.756 7.916 -81.020 1.00 56.89 78 LEU D CA 1
ATOM 5862 C C . LEU D 1 78 ? -28.476 7.676 -79.699 1.00 62.89 78 LEU D C 1
ATOM 5863 O O . LEU D 1 78 ? -29.705 7.581 -79.645 1.00 56.24 78 LEU D O 1
ATOM 5868 N N . ASN D 1 79 ? -27.693 7.579 -78.621 1.00 54.42 79 ASN D N 1
ATOM 5869 C CA . ASN D 1 79 ? -28.216 7.596 -77.284 1.00 51.41 79 ASN D CA 1
ATOM 5870 C C . ASN D 1 79 ? -27.926 8.960 -76.755 1.00 58.95 79 ASN D C 1
ATOM 5871 O O . ASN D 1 79 ? -26.777 9.293 -76.546 1.00 51.50 79 ASN D O 1
ATOM 5876 N N . ASN D 1 80 ? -28.978 9.757 -76.517 1.00 53.47 80 ASN D N 1
ATOM 5877 C CA . ASN D 1 80 ? -28.788 11.129 -76.002 1.00 49.18 80 ASN D CA 1
ATOM 5878 C C . ASN D 1 80 ? -29.144 11.209 -74.506 1.00 45.02 80 ASN D C 1
ATOM 5879 O O . ASN D 1 80 ? -29.283 12.261 -73.975 1.00 57.68 80 ASN D O 1
ATOM 5884 N N . GLY D 1 81 ? -29.292 10.058 -73.858 1.00 53.48 81 GLY D N 1
ATOM 5885 C CA . GLY D 1 81 ? -29.593 9.983 -72.453 1.00 59.45 81 GLY D CA 1
ATOM 5886 C C . GLY D 1 81 ? -31.088 10.038 -72.186 1.00 59.34 81 GLY D C 1
ATOM 5887 O O . GLY D 1 81 ? -31.505 9.737 -71.097 1.00 52.17 81 GLY D O 1
ATOM 5888 N N . HIS D 1 82 ? -31.881 10.523 -73.154 1.00 57.37 82 HIS D N 1
ATOM 5889 C CA . HIS D 1 82 ? -33.351 10.650 -73.008 1.00 54.30 82 HIS D CA 1
ATOM 5890 C C . HIS D 1 82 ? -34.108 9.618 -73.804 1.00 51.30 82 HIS D C 1
ATOM 5891 O O . HIS D 1 82 ? -35.215 9.213 -73.440 1.00 53.23 82 HIS D O 1
ATOM 5898 N N . THR D 1 83 ? -33.467 9.155 -74.856 1.00 50.30 83 THR D N 1
ATOM 5899 C CA . THR D 1 83 ? -34.030 8.183 -75.736 1.00 55.26 83 THR D CA 1
ATOM 5900 C C . THR D 1 83 ? -32.916 7.614 -76.610 1.00 52.81 83 THR D C 1
ATOM 5901 O O . THR D 1 83 ? -31.755 8.054 -76.540 1.00 56.26 83 THR D O 1
ATOM 5905 N N . ILE D 1 84 ? -33.319 6.699 -77.479 1.00 51.16 84 ILE D N 1
ATOM 5906 C CA . ILE D 1 84 ? -32.515 6.224 -78.561 1.00 47.63 84 ILE D CA 1
ATOM 5907 C C . ILE D 1 84 ? -33.126 6.842 -79.794 1.00 55.76 84 ILE D C 1
ATOM 5908 O O . ILE D 1 84 ? -34.326 6.625 -80.068 1.00 54.92 84 ILE D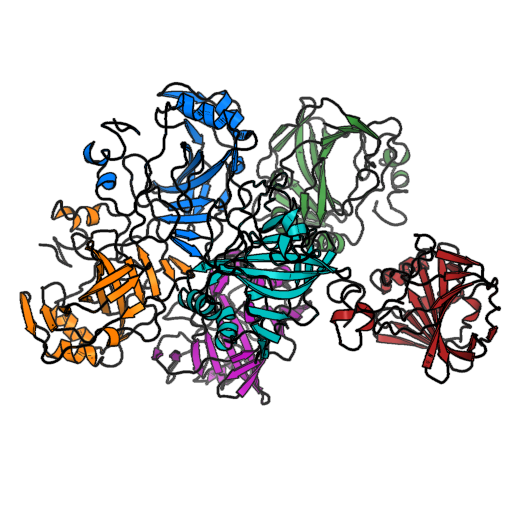 O 1
ATOM 5913 N N . LYS D 1 85 ? -32.316 7.590 -80.528 1.00 50.90 85 LYS D N 1
ATOM 5914 C CA . LYS D 1 85 ? -32.779 8.319 -81.646 1.00 53.17 85 LYS D CA 1
ATOM 5915 C C . LYS D 1 85 ? -32.069 7.911 -82.924 1.00 57.84 85 LYS D C 1
ATOM 5916 O O . LYS D 1 85 ? -30.851 7.924 -83.025 1.00 59.77 85 LYS D O 1
ATOM 5922 N N . VAL D 1 86 ? -32.867 7.626 -83.932 1.00 46.65 86 VAL D N 1
ATOM 5923 C CA . VAL D 1 86 ? -32.368 7.216 -85.244 1.00 46.68 86 VAL D CA 1
ATOM 5924 C C . VAL D 1 86 ? -32.531 8.317 -86.279 1.00 53.76 86 VAL D C 1
ATOM 5925 O O . VAL D 1 86 ? -33.683 8.712 -86.597 1.00 54.29 86 VAL D O 1
ATOM 5929 N N . SER D 1 87 ? -31.417 8.830 -86.784 1.00 49.98 87 SER D N 1
ATOM 5930 C CA . SER D 1 87 ? -31.427 9.879 -87.801 1.00 53.90 87 SER D CA 1
ATOM 5931 C C . SER D 1 87 ? -31.756 9.326 -89.166 1.00 61.22 87 SER D C 1
ATOM 5932 O O . SER D 1 87 ? -31.475 8.173 -89.466 1.00 58.09 87 SER D O 1
ATOM 5935 N N . TYR D 1 88 ? -32.362 10.161 -89.976 1.00 54.53 88 TYR D N 1
ATOM 5936 C CA . TYR D 1 88 ? -32.858 9.750 -91.274 1.00 53.02 88 TYR D CA 1
ATOM 5937 C C . TYR D 1 88 ? -32.299 10.730 -92.271 1.00 55.26 88 TYR D C 1
ATOM 5938 O O . TYR D 1 88 ? -32.204 11.911 -92.005 1.00 49.86 88 TYR D O 1
ATOM 5947 N N . GLU D 1 89 ? -31.903 10.229 -93.421 1.00 60.23 89 GLU D N 1
ATOM 5948 C CA . GLU D 1 89 ? -31.354 11.126 -94.423 1.00 60.16 89 GLU D CA 1
ATOM 5949 C C . GLU D 1 89 ? -32.500 11.743 -95.206 1.00 63.51 89 GLU D C 1
ATOM 5950 O O . GLU D 1 89 ? -33.579 11.131 -95.251 1.00 56.19 89 GLU D O 1
ATOM 5956 N N . PRO D 1 90 ? -32.259 12.899 -95.852 1.00 59.84 90 PRO D N 1
ATOM 5957 C CA . PRO D 1 90 ? -33.316 13.580 -96.543 1.00 62.63 90 PRO D CA 1
ATOM 5958 C C . PRO D 1 90 ? -33.911 12.787 -97.675 1.00 69.55 90 PRO D C 1
ATOM 5959 O O . PRO D 1 90 ? -33.288 11.856 -98.179 1.00 67.99 90 PRO D O 1
ATOM 5963 N N . GLY D 1 91 ? -35.147 13.129 -98.017 1.00 65.92 91 GLY D N 1
ATOM 5964 C CA . GLY D 1 91 ? -35.854 12.506 -99.133 1.00 61.22 91 GLY D CA 1
ATOM 5965 C C . GLY D 1 91 ? -37.094 11.707 -98.788 1.00 57.51 91 GLY D C 1
ATOM 5966 O O . GLY D 1 91 ? -37.752 11.262 -99.686 1.00 60.10 91 GLY D O 1
ATOM 5967 N N . SER D 1 92 ? -37.375 11.459 -97.513 1.00 53.49 92 SER D N 1
ATOM 5968 C CA . SER D 1 92 ? -38.535 10.689 -97.131 1.00 52.78 92 SER D CA 1
ATOM 5969 C C . SER D 1 92 ? -39.522 11.676 -96.494 1.00 52.98 92 SER D C 1
ATOM 5970 O O . SER D 1 92 ? -39.138 12.526 -95.714 1.00 52.66 92 SER D O 1
ATOM 5973 N N . TYR D 1 93 ? -40.798 11.559 -96.831 1.00 56.22 93 TYR D N 1
ATOM 5974 C CA . TYR D 1 93 ? -41.798 12.542 -96.345 1.00 51.26 93 TYR D CA 1
ATOM 5975 C C . TYR D 1 93 ? -43.191 11.974 -96.214 1.00 50.46 93 TYR D C 1
ATOM 5976 O O . TYR D 1 93 ? -43.501 10.841 -96.672 1.00 48.39 93 TYR D O 1
ATOM 5985 N N . ILE D 1 94 ? -44.006 12.734 -95.491 1.00 46.80 94 ILE D N 1
ATOM 5986 C CA . ILE D 1 94 ? -45.444 12.488 -95.424 1.00 44.69 94 ILE D CA 1
ATOM 5987 C C . ILE D 1 94 ? -46.158 13.757 -95.888 1.00 41.63 94 ILE D C 1
ATOM 5988 O O . ILE D 1 94 ? -45.587 14.823 -95.935 1.00 41.87 94 ILE D O 1
ATOM 5993 N N . VAL D 1 95 ? -47.418 13.580 -96.244 1.00 43.88 95 VAL D N 1
ATOM 5994 C CA . VAL D 1 95 ? -48.286 14.691 -96.660 1.00 44.94 95 VAL D CA 1
ATOM 5995 C C . VAL D 1 95 ? -49.461 14.784 -95.716 1.00 38.62 95 VAL D C 1
ATOM 5996 O O . VAL D 1 95 ? -50.212 13.834 -95.563 1.00 37.21 95 VAL D O 1
ATOM 6000 N N . VAL D 1 96 ? -49.578 15.966 -95.086 1.00 37.64 96 VAL D N 1
ATOM 6001 C CA . VAL D 1 96 ? -50.677 16.273 -94.200 1.00 38.37 96 VAL D CA 1
ATOM 6002 C C . VAL D 1 96 ? -51.203 17.662 -94.595 1.00 36.56 96 VAL D C 1
ATOM 6003 O O . VAL D 1 96 ? -50.433 18.598 -94.728 1.00 37.03 96 VAL D O 1
ATOM 6007 N N . ASP D 1 97 ? -52.527 17.776 -94.743 1.00 41.74 97 ASP D N 1
ATOM 6008 C CA . ASP D 1 97 ? -53.188 19.046 -95.116 1.00 42.61 97 ASP D CA 1
ATOM 6009 C C . ASP D 1 97 ? -52.560 19.611 -96.404 1.00 41.54 97 ASP D C 1
ATOM 6010 O O . ASP D 1 97 ? -52.373 20.807 -96.543 1.00 44.50 97 ASP D O 1
ATOM 6015 N N . GLY D 1 98 ? -52.156 18.705 -97.291 1.00 42.84 98 GLY D N 1
ATOM 6016 C CA . GLY D 1 98 ? -51.568 19.074 -98.563 1.00 47.36 98 GLY D CA 1
ATOM 6017 C C . GLY D 1 98 ? -50.174 19.632 -98.435 1.00 49.97 98 GLY D C 1
ATOM 6018 O O . GLY D 1 98 ? -49.659 20.138 -99.387 1.00 50.78 98 GLY D O 1
ATOM 6019 N N . ILE D 1 99 ? -49.540 19.500 -97.274 1.00 48.14 99 ILE D N 1
ATOM 6020 C CA . ILE D 1 99 ? -48.199 20.029 -97.067 1.00 44.01 99 ILE D CA 1
ATOM 6021 C C . ILE D 1 99 ? -47.179 18.857 -96.891 1.00 47.08 99 ILE D C 1
ATOM 6022 O O . ILE D 1 99 ? -47.497 17.852 -96.239 1.00 46.97 99 ILE D O 1
ATOM 6027 N N . LYS D 1 100 ? -45.962 19.024 -97.421 1.00 45.62 100 LYS D N 1
ATOM 6028 C CA . LYS D 1 100 ? -44.917 18.004 -97.312 1.00 52.41 100 LYS D CA 1
ATOM 6029 C C . LYS D 1 100 ? -44.143 18.184 -96.032 1.00 42.39 100 LYS D C 1
ATOM 6030 O O . LYS D 1 100 ? -43.616 19.259 -95.788 1.00 43.15 100 LYS D O 1
ATOM 6036 N N . PHE D 1 101 ? -44.107 17.137 -95.221 1.00 44.03 101 PHE D N 1
ATOM 6037 C CA . PHE D 1 101 ? -43.304 17.139 -93.984 1.00 46.34 101 PHE D CA 1
ATOM 6038 C C . PHE D 1 101 ? -42.237 16.056 -94.123 1.00 42.29 101 PHE D C 1
ATOM 6039 O O . PHE D 1 101 ? -42.541 14.853 -94.167 1.00 46.83 101 PHE D O 1
ATOM 6047 N N . GLU D 1 102 ? -40.994 16.488 -94.130 1.00 43.81 102 GLU D N 1
ATOM 6048 C CA . GLU D 1 102 ? -39.873 15.586 -94.289 1.00 45.83 102 GLU D CA 1
ATOM 6049 C C . GLU D 1 102 ? -39.493 14.865 -92.995 1.00 42.07 102 GLU D C 1
ATOM 6050 O O . GLU D 1 102 ? -39.306 15.491 -91.949 1.00 40.14 102 GLU D O 1
ATOM 6056 N N . LEU D 1 103 ? -39.327 13.554 -93.087 1.00 44.06 103 LEU D N 1
ATOM 6057 C CA . LEU D 1 103 ? -38.881 12.759 -91.951 1.00 47.45 103 LEU D CA 1
ATOM 6058 C C . LEU D 1 103 ? -37.445 13.156 -91.597 1.00 46.68 103 LEU D C 1
ATOM 6059 O O . LEU D 1 103 ? -36.567 13.044 -92.413 1.00 44.00 103 LEU D O 1
ATOM 6064 N N . LYS D 1 104 ? -37.245 13.535 -90.335 1.00 49.54 104 LYS D N 1
ATOM 6065 C CA . LYS D 1 104 ? -35.931 13.851 -89.794 1.00 50.10 104 LYS D CA 1
ATOM 6066 C C . LYS D 1 104 ? -35.335 12.732 -88.930 1.00 51.35 104 LYS D C 1
ATOM 6067 O O . LYS D 1 104 ? -34.116 12.517 -88.923 1.00 51.31 104 LYS D O 1
ATOM 6073 N N . GLN D 1 105 ? -36.160 12.092 -88.131 1.00 47.30 105 GLN D N 1
ATOM 6074 C CA . GLN D 1 105 ? -35.674 11.113 -87.173 1.00 45.91 105 GLN D CA 1
ATOM 6075 C C . GLN D 1 105 ? -36.823 10.373 -86.593 1.00 46.63 105 GLN D C 1
ATOM 6076 O O . GLN D 1 105 ? -37.967 10.848 -86.624 1.00 46.12 105 GLN D O 1
ATOM 6082 N N . PHE D 1 106 ? -36.514 9.257 -85.953 1.00 40.20 106 PHE D N 1
ATOM 6083 C CA . PHE D 1 106 ? -37.444 8.592 -85.069 1.00 40.30 106 PHE D CA 1
ATOM 6084 C C . PHE D 1 106 ? -36.819 8.154 -83.780 1.00 41.34 106 PHE D C 1
ATOM 6085 O O . PHE D 1 106 ? -35.617 7.939 -83.693 1.00 49.19 106 PHE D O 1
ATOM 6093 N N . HIS D 1 107 ? -37.620 8.027 -82.751 1.00 42.69 107 HIS D N 1
ATOM 6094 C CA . HIS D 1 107 ? -37.080 7.725 -81.417 1.00 41.93 107 HIS D CA 1
ATOM 6095 C C . HIS D 1 107 ? -38.145 7.044 -80.606 1.00 42.91 107 HIS D C 1
ATOM 6096 O O . HIS D 1 107 ? -39.321 6.904 -81.075 1.00 45.09 107 HIS D O 1
ATOM 6103 N N . PHE D 1 108 ? -37.845 6.698 -79.363 1.00 44.35 108 PHE D N 1
ATOM 6104 C CA . PHE D 1 108 ? -38.715 5.808 -78.556 1.00 40.09 108 PHE D CA 1
ATOM 6105 C C . PHE D 1 108 ? -38.939 6.234 -77.115 1.00 44.58 108 PHE D C 1
ATOM 6106 O O . PHE D 1 108 ? -38.175 7.023 -76.556 1.00 50.26 108 PHE D O 1
ATOM 6114 N N . HIS D 1 109 ? -40.019 5.724 -76.553 1.00 40.21 109 HIS D N 1
ATOM 6115 C CA . HIS D 1 109 ? -40.399 5.951 -75.184 1.00 41.38 109 HIS D CA 1
ATOM 6116 C C . HIS D 1 109 ? -40.974 4.713 -74.548 1.00 46.26 109 HIS D C 1
ATOM 6117 O O . HIS D 1 109 ? -41.641 3.929 -75.219 1.00 49.83 109 HIS D O 1
ATOM 6124 N N . ALA D 1 110 ? -40.761 4.572 -73.246 1.00 48.42 110 ALA D N 1
ATOM 6125 C CA . ALA D 1 110 ? -41.312 3.439 -72.489 1.00 46.69 110 ALA D CA 1
ATOM 6126 C C . ALA D 1 110 ? -41.606 3.850 -71.089 1.00 44.42 110 ALA D C 1
ATOM 6127 O O . ALA D 1 110 ? -40.712 4.365 -70.431 1.00 53.01 110 ALA D O 1
ATOM 6129 N N . PRO D 1 111 ? -42.830 3.662 -70.583 1.00 41.76 111 PRO D N 1
ATOM 6130 C CA . PRO D 1 111 ? -43.973 3.153 -71.317 1.00 46.64 111 PRO D CA 1
ATOM 6131 C C . PRO D 1 111 ? -44.483 4.249 -72.309 1.00 50.42 111 PRO D C 1
ATOM 6132 O O . PRO D 1 111 ? -43.849 5.301 -72.463 1.00 41.65 111 PRO D O 1
ATOM 6136 N N . SER D 1 112 ? -45.585 3.955 -72.987 1.00 52.95 112 SER D N 1
ATOM 6137 C CA . SER D 1 112 ? -46.145 4.879 -73.991 1.00 44.53 112 SER D CA 1
ATOM 6138 C C . SER D 1 112 ? -46.390 6.225 -73.393 1.00 43.66 112 SER D C 1
ATOM 6139 O O . SER D 1 112 ? -46.743 6.375 -72.178 1.00 44.80 112 SER D O 1
ATOM 6142 N N . GLU D 1 113 ? -46.217 7.235 -74.228 1.00 45.72 113 GLU D N 1
ATOM 6143 C CA . GLU D 1 113 ? -46.577 8.588 -73.824 1.00 43.89 113 GLU D CA 1
ATOM 6144 C C . GLU D 1 113 ? -48.075 8.762 -73.841 1.00 39.78 113 GLU D C 1
ATOM 6145 O O . GLU D 1 113 ? -48.679 9.163 -72.838 1.00 39.18 113 GLU D O 1
ATOM 6151 N N . HIS D 1 114 ? -48.671 8.478 -74.979 1.00 37.77 114 HIS D N 1
ATOM 6152 C CA . HIS D 1 114 ? -50.106 8.529 -75.094 1.00 41.43 114 HIS D CA 1
ATOM 6153 C C . HIS D 1 114 ? -50.735 7.346 -74.389 1.00 41.54 114 HIS D C 1
ATOM 6154 O O . HIS D 1 114 ? -50.105 6.311 -74.257 1.00 43.27 114 HIS D O 1
ATOM 6161 N N . LYS D 1 115 ? -51.893 7.590 -73.805 1.00 39.78 115 LYS D N 1
ATOM 6162 C CA . LYS D 1 115 ? -52.706 6.510 -73.323 1.00 43.93 115 LYS D CA 1
ATOM 6163 C C . LYS D 1 115 ? -53.924 6.360 -74.243 1.00 51.29 115 LYS D C 1
ATOM 6164 O O . LYS D 1 115 ? -54.332 7.313 -74.902 1.00 45.56 115 LYS D O 1
ATOM 6170 N N . LEU D 1 116 ? -54.544 5.193 -74.196 1.00 47.80 116 LEU D N 1
ATOM 6171 C CA . LEU D 1 116 ? -55.768 4.935 -74.964 1.00 47.57 116 LEU D CA 1
ATOM 6172 C C . LEU D 1 116 ? -56.842 4.480 -73.995 1.00 51.85 116 LEU D C 1
ATOM 6173 O O . LEU D 1 116 ? -56.682 3.493 -73.311 1.00 49.21 116 LEU D O 1
ATOM 6178 N N . LYS D 1 117 ? -57.877 5.288 -73.874 1.00 46.58 117 LYS D N 1
ATOM 6179 C CA . LYS D 1 117 ? -58.931 5.113 -72.884 1.00 53.66 117 LYS D CA 1
ATOM 6180 C C . LYS D 1 117 ? -58.436 4.789 -71.452 1.00 64.32 117 LYS D C 1
ATOM 6181 O O . LYS D 1 117 ? -58.845 3.817 -70.833 1.00 57.89 117 LYS D O 1
ATOM 6187 N N . GLY D 1 118 ? -57.482 5.567 -70.974 1.00 58.00 118 GLY D N 1
ATOM 6188 C CA . GLY D 1 118 ? -56.924 5.375 -69.648 1.00 60.73 118 GLY D CA 1
ATOM 6189 C C . GLY D 1 118 ? -55.833 4.323 -69.500 1.00 59.25 118 GLY D C 1
ATOM 6190 O O . GLY D 1 118 ? -55.324 4.130 -68.400 1.00 57.67 118 GLY D O 1
ATOM 6191 N N . GLN D 1 119 ? -55.429 3.658 -70.568 1.00 49.64 119 GLN D N 1
ATOM 6192 C CA . GLN D 1 119 ? -54.431 2.592 -70.453 1.00 53.66 119 GLN D CA 1
ATOM 6193 C C . GLN D 1 119 ? -53.189 2.889 -71.273 1.00 58.64 119 GLN D C 1
ATOM 6194 O O . GLN D 1 119 ? -53.292 3.323 -72.411 1.00 53.41 119 GLN D O 1
ATOM 6200 N N . HIS D 1 120 ? -52.015 2.576 -70.716 1.00 50.58 120 HIS D N 1
ATOM 6201 C CA . HIS D 1 120 ? -50.733 2.638 -71.448 1.00 45.12 120 HIS D CA 1
ATOM 6202 C C . HIS D 1 120 ? -50.501 1.448 -72.305 1.00 40.31 120 HIS D C 1
ATOM 6203 O O . HIS D 1 120 ? -50.960 0.356 -72.030 1.00 55.39 120 HIS D O 1
ATOM 6210 N N . TYR D 1 121 ? -49.683 1.612 -73.335 1.00 46.71 121 TYR D N 1
ATOM 6211 C CA . TYR D 1 121 ? -48.989 0.526 -73.986 1.00 49.65 121 TYR D CA 1
ATOM 6212 C C . TYR D 1 121 ? -47.567 0.505 -73.359 1.00 54.78 121 TYR D C 1
ATOM 6213 O O . TYR D 1 121 ? -47.147 1.495 -72.737 1.00 44.87 121 TYR D O 1
ATOM 6222 N N . PRO D 1 122 ? -46.803 -0.589 -73.555 1.00 51.45 122 PRO D N 1
ATOM 6223 C CA . PRO D 1 122 ? -45.479 -0.612 -72.857 1.00 50.64 122 PRO D CA 1
ATOM 6224 C C . PRO D 1 122 ? -44.448 0.178 -73.596 1.00 50.73 122 PRO D C 1
ATOM 6225 O O . PRO D 1 122 ? -43.376 0.416 -73.094 1.00 46.15 122 PRO D O 1
ATOM 6229 N N . PHE D 1 123 ? -44.736 0.543 -74.841 1.00 48.29 123 PHE D N 1
ATOM 6230 C CA . PHE D 1 123 ? -43.750 1.205 -75.656 1.00 43.56 123 PHE D CA 1
ATOM 6231 C C . PHE D 1 123 ? -44.417 2.080 -76.736 1.00 51.81 123 PHE D C 1
ATOM 6232 O O . PHE D 1 123 ? -45.526 1.753 -77.200 1.00 42.11 123 PHE D O 1
ATOM 6240 N N . GLU D 1 124 ? -43.708 3.135 -77.179 1.00 48.57 124 GLU D N 1
ATOM 6241 C CA . GLU D 1 124 ? -44.210 4.047 -78.236 1.00 50.15 124 GLU D CA 1
ATOM 6242 C C . GLU D 1 124 ? -43.060 4.587 -79.056 1.00 47.38 124 GLU D C 1
ATOM 6243 O O . GLU D 1 124 ? -42.061 5.055 -78.497 1.00 43.88 124 GLU D O 1
ATOM 6249 N N . ALA D 1 125 ? -43.222 4.567 -80.377 1.00 39.06 125 ALA D N 1
ATOM 6250 C CA . ALA D 1 125 ? -42.276 5.180 -81.283 1.00 38.75 125 ALA D CA 1
ATOM 6251 C C . ALA D 1 125 ? -42.830 6.504 -81.866 1.00 42.11 125 ALA D C 1
ATOM 6252 O O . ALA D 1 125 ? -44.018 6.604 -82.192 1.00 40.59 125 ALA D O 1
ATOM 6254 N N . HIS D 1 126 ? -41.965 7.484 -82.012 1.00 43.69 126 HIS D N 1
ATOM 6255 C CA . HIS D 1 126 ? -42.297 8.773 -82.600 1.00 40.06 126 HIS D CA 1
ATOM 6256 C C . HIS D 1 126 ? -41.454 8.998 -83.849 1.00 45.98 126 HIS D C 1
ATOM 6257 O O . HIS D 1 126 ? -40.244 8.979 -83.787 1.00 42.43 126 HIS D O 1
ATOM 6264 N N . PHE D 1 127 ? -42.116 9.284 -84.961 1.00 35.57 127 PHE D N 1
ATOM 6265 C CA . PHE D 1 127 ? -41.463 9.592 -86.204 1.00 33.45 127 PHE D CA 1
ATOM 6266 C C . PHE D 1 127 ? -41.680 11.083 -86.424 1.00 42.06 127 PHE D C 1
ATOM 6267 O O . PHE D 1 127 ? -42.777 11.502 -86.639 1.00 43.81 127 PHE D O 1
ATOM 6275 N N . VAL D 1 128 ? -40.611 11.854 -86.382 1.00 39.70 128 VAL D N 1
ATOM 6276 C CA . VAL D 1 128 ? -40.652 13.295 -86.455 1.00 40.23 128 VAL D CA 1
ATOM 6277 C C . VAL D 1 128 ? -40.379 13.883 -87.815 1.00 44.90 128 VAL D C 1
ATOM 6278 O O . VAL D 1 128 ? -39.389 13.591 -88.412 1.00 46.12 128 VAL D O 1
ATOM 6282 N N . HIS D 1 129 ? -41.280 14.734 -88.274 1.00 40.02 129 HIS D N 1
ATOM 6283 C CA . HIS D 1 129 ? -41.178 15.361 -89.567 1.00 40.44 129 HIS D CA 1
ATOM 6284 C C . HIS D 1 129 ? -41.323 16.851 -89.464 1.00 39.18 129 HIS D C 1
ATOM 6285 O O . HIS D 1 129 ? -41.938 17.353 -88.571 1.00 37.91 129 HIS D O 1
ATOM 6292 N N . ALA D 1 130 ? -40.746 17.553 -90.410 1.00 41.64 130 ALA D N 1
ATOM 6293 C CA . ALA D 1 130 ? -40.837 18.979 -90.429 1.00 40.71 130 ALA D CA 1
ATOM 6294 C C . ALA D 1 130 ? -40.980 19.489 -91.822 1.00 42.59 130 ALA D C 1
ATOM 6295 O O . ALA D 1 130 ? -40.385 18.989 -92.728 1.00 43.18 130 ALA D O 1
ATOM 6297 N N . ASP D 1 131 ? -41.777 20.512 -91.977 1.00 40.77 131 ASP D N 1
ATOM 6298 C CA . ASP D 1 131 ? -42.005 21.100 -93.274 1.00 46.31 131 ASP D CA 1
ATOM 6299 C C . ASP D 1 131 ? -40.972 22.177 -93.523 1.00 50.07 131 ASP D C 1
ATOM 6300 O O . ASP D 1 131 ? -40.130 22.390 -92.696 1.00 49.72 131 ASP D O 1
ATOM 6305 N N . LYS D 1 132 ? -41.049 22.867 -94.644 1.00 50.26 132 LYS D N 1
ATOM 6306 C CA . LYS D 1 132 ? -40.068 23.891 -94.973 1.00 55.36 132 LYS D CA 1
ATOM 6307 C C . LYS D 1 132 ? -39.953 25.046 -93.999 1.00 55.65 132 LYS D C 1
ATOM 6308 O O . LYS D 1 132 ? -38.924 25.642 -93.904 1.00 54.89 132 LYS D O 1
ATOM 6314 N N . HIS D 1 133 ? -41.022 25.373 -93.301 1.00 59.11 133 HIS D N 1
ATOM 6315 C CA . HIS D 1 133 ? -41.003 26.453 -92.342 1.00 56.28 133 HIS D CA 1
ATOM 6316 C C . HIS D 1 133 ? -40.741 25.961 -90.950 1.00 60.15 133 HIS D C 1
ATOM 6317 O O . HIS D 1 133 ? -40.827 26.707 -90.005 1.00 55.57 133 HIS D O 1
ATOM 6324 N N . GLY D 1 134 ? -40.443 24.687 -90.822 1.00 58.91 134 GLY D N 1
ATOM 6325 C CA . GLY D 1 134 ? -40.184 24.129 -89.524 1.00 51.77 134 GLY D CA 1
ATOM 6326 C C . GLY D 1 134 ? -41.362 23.668 -88.719 1.00 52.60 134 GLY D C 1
ATOM 6327 O O . GLY D 1 134 ? -41.193 23.354 -87.575 1.00 57.41 134 GLY D O 1
ATOM 6328 N N . ASN D 1 135 ? -42.546 23.638 -89.308 1.00 46.72 135 ASN D N 1
ATOM 6329 C CA . ASN D 1 135 ? -43.725 23.164 -88.615 1.00 44.71 135 ASN D CA 1
ATOM 6330 C C . ASN D 1 135 ? -43.586 21.685 -88.474 1.00 37.59 135 ASN D C 1
ATOM 6331 O O . ASN D 1 135 ? -43.170 21.062 -89.386 1.00 41.05 135 ASN D O 1
ATOM 6336 N N . LEU D 1 136 ? -43.958 21.127 -87.344 1.00 36.26 136 LEU D N 1
ATOM 6337 C CA . LEU D 1 136 ? -43.805 19.710 -87.132 1.00 38.02 136 LEU D CA 1
ATOM 6338 C C . LEU D 1 136 ? -45.024 18.825 -87.159 1.00 31.83 136 LEU D C 1
ATOM 6339 O O . LEU D 1 136 ? -46.079 19.196 -86.753 1.00 36.01 136 LEU D O 1
ATOM 6344 N N . ALA D 1 137 ? -44.830 17.632 -87.664 1.00 37.24 137 ALA D N 1
ATOM 6345 C CA . ALA D 1 137 ? -45.845 16.624 -87.698 1.00 34.85 137 ALA D CA 1
ATOM 6346 C C . ALA D 1 137 ? -45.203 15.353 -87.188 1.00 40.57 137 ALA D C 1
ATOM 6347 O O . ALA D 1 137 ? -44.178 14.969 -87.647 1.00 39.26 137 ALA D O 1
ATOM 6349 N N . VAL D 1 138 ? -45.830 14.708 -86.232 1.00 38.78 138 VAL D N 1
ATOM 6350 C CA . VAL D 1 138 ? -45.314 13.496 -85.675 1.00 36.12 138 VAL D CA 1
ATOM 6351 C C . VAL D 1 138 ? -46.295 12.350 -85.726 1.00 33.31 138 VAL D C 1
ATOM 6352 O O . VAL D 1 138 ? -47.413 12.468 -85.317 1.00 37.07 138 VAL D O 1
ATOM 6356 N N . ILE D 1 139 ? -45.824 11.244 -86.225 1.00 34.49 139 ILE D N 1
ATOM 6357 C CA . ILE D 1 139 ? -46.517 9.964 -86.192 1.00 37.73 139 ILE D CA 1
ATOM 6358 C C . ILE D 1 139 ? -46.094 9.169 -84.976 1.00 36.41 139 ILE D C 1
ATOM 6359 O O . ILE D 1 139 ? -44.914 8.944 -84.733 1.00 40.44 139 ILE D O 1
ATOM 6364 N N . GLY D 1 140 ? -47.074 8.802 -84.179 1.00 38.39 140 GLY D N 1
ATOM 6365 C CA . GLY D 1 140 ? -46.884 8.006 -83.007 1.00 40.85 140 GLY D CA 1
ATOM 6366 C C . GLY D 1 140 ? -47.394 6.606 -83.294 1.00 43.75 140 GLY D C 1
ATOM 6367 O O . GLY D 1 140 ? -48.455 6.429 -83.890 1.00 39.31 140 GLY D O 1
ATOM 6368 N N . VAL D 1 141 ? -46.601 5.599 -82.893 1.00 42.39 141 VAL D N 1
ATOM 6369 C CA . VAL D 1 141 ? -46.959 4.198 -83.072 1.00 41.53 141 VAL D CA 1
ATOM 6370 C C . VAL D 1 141 ? -46.825 3.486 -81.721 1.00 48.51 141 VAL D C 1
ATOM 6371 O O . VAL D 1 141 ? -45.748 3.469 -81.125 1.00 41.34 141 VAL D O 1
ATOM 6375 N N . PHE D 1 142 ? -47.925 2.909 -81.263 1.00 42.09 142 PHE D N 1
ATOM 6376 C CA . PHE D 1 142 ? -47.938 2.078 -80.095 1.00 49.05 142 PHE D CA 1
ATOM 6377 C C . PHE D 1 142 ? -47.340 0.693 -80.391 1.00 53.09 142 PHE D C 1
ATOM 6378 O O . PHE D 1 142 ? -47.490 0.119 -81.493 1.00 53.74 142 PHE D O 1
ATOM 6386 N N . PHE D 1 143 ? -46.604 0.163 -79.413 1.00 59.66 143 PHE D N 1
ATOM 6387 C CA . PHE D 1 143 ? -46.036 -1.242 -79.496 1.00 54.97 143 PHE D CA 1
ATOM 6388 C C . PHE D 1 143 ? -46.543 -2.000 -78.298 1.00 58.68 143 PHE D C 1
ATOM 6389 O O . PHE D 1 143 ? -46.495 -1.505 -77.148 1.00 58.57 143 PHE D O 1
ATOM 6397 N N . LYS D 1 144 ? -47.117 -3.171 -78.553 1.00 61.87 144 LYS D N 1
ATOM 6398 C CA . LYS D 1 144 ? -47.480 -4.074 -77.449 1.00 61.14 144 LYS D CA 1
ATOM 6399 C C . LYS D 1 144 ? -46.421 -5.179 -77.333 1.00 57.93 144 LYS D C 1
ATOM 6400 O O . LYS D 1 144 ? -45.627 -5.415 -78.265 1.00 54.48 144 LYS D O 1
ATOM 6406 N N . GLU D 1 145 ? -46.467 -5.871 -76.196 1.00 65.11 145 GLU D N 1
ATOM 6407 C CA . GLU D 1 145 ? -45.561 -7.016 -75.939 1.00 77.85 145 GLU D CA 1
ATOM 6408 C C . GLU D 1 145 ? -46.012 -8.197 -76.778 1.00 69.70 145 GLU D C 1
ATOM 6409 O O . GLU D 1 145 ? -47.181 -8.575 -76.741 1.00 69.89 145 GLU D O 1
ATOM 6415 N N . GLY D 1 146 ? -45.126 -8.723 -77.607 1.00 69.12 146 GLY D N 1
ATOM 6416 C CA . GLY D 1 146 ? -45.509 -9.855 -78.471 1.00 70.23 146 GLY D CA 1
ATOM 6417 C C . GLY D 1 146 ? -44.290 -10.480 -79.098 1.00 71.88 146 GLY D C 1
ATOM 6418 O O . GLY D 1 146 ? -43.277 -10.717 -78.416 1.00 86.26 146 GLY D O 1
ATOM 6419 N N . ARG D 1 147 ? -44.364 -10.717 -80.397 1.00 67.49 147 ARG D N 1
ATOM 6420 C CA . ARG D 1 147 ? -43.211 -11.224 -81.166 1.00 67.06 147 ARG D CA 1
ATOM 6421 C C . ARG D 1 147 ? -42.103 -10.222 -81.195 1.00 74.68 147 ARG D C 1
ATOM 6422 O O . ARG D 1 147 ? -42.379 -9.028 -81.414 1.00 85.89 147 ARG D O 1
ATOM 6430 N N . GLU D 1 148 ? -40.877 -10.723 -81.149 1.00 73.35 148 GLU D N 1
ATOM 6431 C CA . GLU D 1 148 ? -39.696 -9.937 -81.488 1.00 84.82 148 GLU D CA 1
ATOM 6432 C C . GLU D 1 148 ? -39.939 -9.146 -82.744 1.00 82.70 148 GLU D C 1
ATOM 6433 O O . GLU D 1 148 ? -40.303 -9.707 -83.771 1.00 76.49 148 GLU D O 1
ATOM 6439 N N . ASN D 1 149 ? -39.624 -7.865 -82.694 1.00 77.55 149 ASN D N 1
ATOM 6440 C CA . ASN D 1 149 ? -39.676 -7.042 -83.885 1.00 73.36 149 ASN D CA 1
ATOM 6441 C C . ASN D 1 149 ? -38.346 -7.108 -84.635 1.00 62.66 149 ASN D C 1
ATOM 6442 O O . ASN D 1 149 ? -37.300 -6.717 -84.101 1.00 67.95 149 ASN D O 1
ATOM 6447 N N . PRO D 1 150 ? -38.374 -7.539 -85.910 1.00 69.19 150 PRO D N 1
ATOM 6448 C CA . PRO D 1 150 ? -37.123 -7.691 -86.669 1.00 67.45 150 PRO D CA 1
ATOM 6449 C C . PRO D 1 150 ? -36.408 -6.431 -87.072 1.00 70.57 150 PRO D C 1
ATOM 6450 O O . PRO D 1 150 ? -35.200 -6.449 -87.254 1.00 66.64 150 PRO D O 1
ATOM 6454 N N . ILE D 1 151 ? -37.145 -5.342 -87.248 1.00 81.73 151 ILE D N 1
ATOM 6455 C CA . ILE D 1 151 ? -36.507 -4.074 -87.600 1.00 67.43 151 ILE D CA 1
ATOM 6456 C C . ILE D 1 151 ? -35.869 -3.461 -86.362 1.00 54.39 151 ILE D C 1
ATOM 6457 O O . ILE D 1 151 ? -34.753 -2.968 -86.424 1.00 60.09 151 ILE D O 1
ATOM 6462 N N . LEU D 1 152 ? -36.596 -3.494 -85.242 1.00 60.38 152 LEU D N 1
ATOM 6463 C CA . LEU D 1 152 ? -36.037 -3.008 -83.990 1.00 72.95 152 LEU D CA 1
ATOM 6464 C C . LEU D 1 152 ? -34.824 -3.849 -83.585 1.00 83.77 152 LEU D C 1
ATOM 6465 O O . LEU D 1 152 ? -33.854 -3.291 -83.064 1.00 80.70 152 LEU D O 1
ATOM 6470 N N . GLU D 1 153 ? -34.825 -5.149 -83.911 1.00 85.41 153 GLU D N 1
ATOM 6471 C CA . GLU D 1 153 ? -33.648 -5.970 -83.617 1.00 82.40 153 GLU D CA 1
ATOM 6472 C C . GLU D 1 153 ? -32.382 -5.462 -84.292 1.00 78.25 153 GLU D C 1
ATOM 6473 O O . GLU D 1 153 ? -31.318 -5.501 -83.693 1.00 83.71 153 GLU D O 1
ATOM 6479 N N . LYS D 1 154 ? -32.485 -4.943 -85.510 1.00 78.36 154 LYS D N 1
ATOM 6480 C CA . LYS D 1 154 ? -31.307 -4.382 -86.188 1.00 74.26 154 LYS D CA 1
ATOM 6481 C C . LYS D 1 154 ? -30.759 -3.165 -85.475 1.00 71.08 154 LYS D C 1
ATOM 6482 O O . LYS D 1 154 ? -29.567 -2.954 -85.422 1.00 87.21 154 LYS D O 1
ATOM 6488 N N . ILE D 1 155 ? -31.633 -2.370 -84.894 1.00 67.19 155 ILE D N 1
ATOM 6489 C CA . ILE D 1 155 ? -31.188 -1.187 -84.158 1.00 70.45 155 ILE D CA 1
ATOM 6490 C C . ILE D 1 155 ? -30.679 -1.588 -82.767 1.00 57.28 155 ILE D C 1
ATOM 6491 O O . ILE D 1 155 ? -29.709 -1.021 -82.286 1.00 67.43 155 ILE D O 1
ATOM 6496 N N . TRP D 1 156 ? -31.432 -2.460 -82.107 1.00 58.93 156 TRP D N 1
ATOM 6497 C CA . TRP D 1 156 ? -31.202 -2.838 -80.711 1.00 64.67 156 TRP D CA 1
ATOM 6498 C C . TRP D 1 156 ? -29.817 -3.509 -80.585 1.00 81.91 156 TRP D C 1
ATOM 6499 O O . TRP D 1 156 ? -29.103 -3.301 -79.619 1.00 69.85 156 TRP D O 1
ATOM 6510 N N . LYS D 1 157 ? -29.447 -4.291 -81.597 1.00 83.64 157 LYS D N 1
ATOM 6511 C CA . LYS D 1 157 ? -28.130 -4.946 -81.690 1.00 86.50 157 LYS D CA 1
ATOM 6512 C C . LYS D 1 157 ? -26.968 -4.020 -81.504 1.00 83.42 157 LYS D C 1
ATOM 6513 O O . LYS D 1 157 ? -25.925 -4.448 -81.063 1.00 105.24 157 LYS D O 1
ATOM 6519 N N . VAL D 1 158 ? -27.134 -2.795 -81.960 1.00 75.50 158 VAL D N 1
ATOM 6520 C CA . VAL D 1 158 ? -26.093 -1.813 -82.049 1.00 72.76 158 VAL D CA 1
ATOM 6521 C C . VAL D 1 158 ? -26.393 -0.581 -81.168 1.00 67.99 158 VAL D C 1
ATOM 6522 O O . VAL D 1 158 ? -25.664 0.411 -81.187 1.00 68.62 158 VAL D O 1
ATOM 6526 N N . MET D 1 159 ? -27.402 -0.703 -80.315 1.00 65.70 159 MET D N 1
ATOM 6527 C CA . MET D 1 159 ? -27.853 0.398 -79.490 1.00 73.06 159 MET D CA 1
ATOM 6528 C C . MET D 1 159 ? -26.747 0.930 -78.597 1.00 68.99 159 MET D C 1
ATOM 6529 O O . MET D 1 159 ? -26.266 0.191 -77.759 1.00 74.61 159 MET D O 1
ATOM 6534 N N . PRO D 1 160 ? -26.337 2.190 -78.750 1.00 64.11 160 PRO D N 1
ATOM 6535 C CA . PRO D 1 160 ? -25.322 2.642 -77.786 1.00 71.90 160 PRO D CA 1
ATOM 6536 C C . PRO D 1 160 ? -25.825 2.683 -76.343 1.00 77.59 160 PRO D C 1
ATOM 6537 O O . PRO D 1 160 ? -26.972 3.103 -76.083 1.00 77.00 160 PRO D O 1
ATOM 6541 N N . GLU D 1 161 ? -24.962 2.281 -75.402 1.00 72.33 161 GLU D N 1
ATOM 6542 C CA . GLU D 1 161 ? -25.374 2.116 -74.010 1.00 72.32 161 GLU D CA 1
ATOM 6543 C C . GLU D 1 161 ? -25.152 3.329 -73.153 1.00 67.02 161 GLU D C 1
ATOM 6544 O O . GLU D 1 161 ? -25.719 3.415 -72.086 1.00 70.24 161 GLU D O 1
ATOM 6550 N N . ASN D 1 162 ? -24.423 4.320 -73.644 1.00 68.92 162 ASN D N 1
ATOM 6551 C CA . ASN D 1 162 ? -24.222 5.556 -72.852 1.00 75.34 162 ASN D CA 1
ATOM 6552 C C . ASN D 1 162 ? -24.614 6.803 -73.589 1.00 63.56 162 ASN D C 1
ATOM 6553 O O . ASN D 1 162 ? -24.502 6.889 -74.822 1.00 64.62 162 ASN D O 1
ATOM 6558 N N . ALA D 1 163 ? -25.029 7.783 -72.802 1.00 67.16 163 ALA D N 1
ATOM 6559 C CA . ALA D 1 163 ? -25.444 9.056 -73.321 1.00 67.64 163 ALA D CA 1
ATOM 6560 C C . ALA D 1 163 ? -24.298 9.690 -74.081 1.00 69.62 163 ALA D C 1
ATOM 6561 O O . ALA D 1 163 ? -23.195 9.647 -73.644 1.00 74.12 163 ALA D O 1
ATOM 6563 N N . GLY D 1 164 ? -24.591 10.260 -75.225 1.00 68.20 164 GLY D N 1
ATOM 6564 C CA . GLY D 1 164 ? -23.594 10.915 -76.060 1.00 62.79 164 GLY D CA 1
ATOM 6565 C C . GLY D 1 164 ? -22.971 10.030 -77.121 1.00 60.04 164 GLY D C 1
ATOM 6566 O O . GLY D 1 164 ? -22.255 10.519 -77.977 1.00 68.57 164 GLY D O 1
ATOM 6567 N N . GLU D 1 165 ? -23.232 8.737 -77.090 1.00 59.21 165 GLU D N 1
ATOM 6568 C CA . GLU D 1 165 ? -22.642 7.822 -78.075 1.00 70.62 165 GLU D CA 1
ATOM 6569 C C . GLU D 1 165 ? -23.561 7.612 -79.279 1.00 76.22 165 GLU D C 1
ATOM 6570 O O . GLU D 1 165 ? -24.782 7.425 -79.122 1.00 69.57 165 GLU D O 1
ATOM 6576 N N . GLU D 1 166 ? -22.959 7.637 -80.458 1.00 64.73 166 GLU D N 1
ATOM 6577 C CA . GLU D 1 166 ? -23.663 7.482 -81.717 1.00 80.64 166 GLU D CA 1
ATOM 6578 C C . GLU D 1 166 ? -22.962 6.461 -82.609 1.00 81.84 166 GLU D C 1
ATOM 6579 O O . GLU D 1 166 ? -21.758 6.362 -82.613 1.00 105.82 166 GLU D O 1
ATOM 6585 N N . VAL D 1 167 ? -23.738 5.665 -83.329 1.00 92.91 167 VAL D N 1
ATOM 6586 C CA . VAL D 1 167 ? -23.193 4.595 -84.163 1.00 90.13 167 VAL D CA 1
ATOM 6587 C C . VAL D 1 167 ? -23.848 4.667 -85.523 1.00 91.68 167 VAL D C 1
ATOM 6588 O O . VAL D 1 167 ? -25.066 4.824 -85.619 1.00 100.45 167 VAL D O 1
ATOM 6592 N N . LYS D 1 168 ? -23.042 4.478 -86.560 1.00 87.47 168 LYS D N 1
ATOM 6593 C CA . LYS D 1 168 ? -23.539 4.367 -87.922 1.00 82.54 168 LYS D CA 1
ATOM 6594 C C . LYS D 1 168 ? -24.091 2.973 -88.196 1.00 81.44 168 LYS D C 1
ATOM 6595 O O . LYS D 1 168 ? -23.577 1.976 -87.714 1.00 81.14 168 LYS D O 1
ATOM 6601 N N . LEU D 1 169 ? -25.237 2.914 -88.859 1.00 76.82 169 LEU D N 1
ATOM 6602 C CA . LEU D 1 169 ? -25.872 1.623 -89.149 1.00 86.49 169 LEU D CA 1
ATOM 6603 C C . LEU D 1 169 ? -25.140 1.007 -90.319 1.00 71.94 169 LEU D C 1
ATOM 6604 O O . LEU D 1 169 ? -24.784 1.717 -91.250 1.00 70.24 169 LEU D O 1
ATOM 6609 N N . ALA D 1 170 ? -24.952 -0.309 -90.259 1.00 75.40 170 ALA D N 1
ATOM 6610 C CA . ALA D 1 170 ? -24.311 -1.066 -91.349 1.00 92.25 170 ALA D CA 1
ATOM 6611 C C . ALA D 1 170 ? -25.144 -0.944 -92.634 1.00 102.37 170 ALA D C 1
ATOM 6612 O O . ALA D 1 170 ? -24.616 -0.606 -93.697 1.00 104.14 170 ALA D O 1
ATOM 6614 N N . HIS D 1 171 ? -26.449 -1.184 -92.499 1.00 103.36 171 HIS D N 1
ATOM 6615 C CA . HIS D 1 171 ? -27.417 -1.095 -93.611 1.00 104.12 171 HIS D CA 1
ATOM 6616 C C . HIS D 1 171 ? -28.562 -0.113 -93.300 1.00 89.27 171 HIS D C 1
ATOM 6617 O O . HIS D 1 171 ? -29.037 -0.024 -92.172 1.00 72.71 171 HIS D O 1
ATOM 6624 N N . LYS D 1 172 ? -29.011 0.621 -94.312 1.00 88.71 172 LYS D N 1
ATOM 6625 C CA . LYS D 1 172 ? -30.099 1.587 -94.125 1.00 81.69 172 LYS D CA 1
ATOM 6626 C C . LYS D 1 172 ? -31.422 0.869 -93.877 1.00 79.31 172 LYS D C 1
ATOM 6627 O O . LYS D 1 172 ? -31.754 -0.112 -94.531 1.00 86.50 172 LYS D O 1
ATOM 6633 N N . ILE D 1 173 ? -32.137 1.349 -92.881 1.00 72.06 173 ILE D N 1
ATOM 6634 C CA . ILE D 1 173 ? -33.415 0.786 -92.487 1.00 69.20 173 ILE D CA 1
ATOM 6635 C C . ILE D 1 173 ? -34.485 1.672 -93.093 1.00 64.20 173 ILE D C 1
ATOM 6636 O O . ILE D 1 173 ? -34.323 2.875 -93.175 1.00 63.95 173 ILE D O 1
ATOM 6641 N N . ASN D 1 174 ? -35.596 1.060 -93.476 1.00 68.91 174 ASN D N 1
ATOM 6642 C CA . ASN D 1 174 ? -36.777 1.796 -93.945 1.00 65.40 174 ASN D CA 1
ATOM 6643 C C . ASN D 1 174 ? -37.763 1.905 -92.792 1.00 64.08 174 ASN D C 1
ATOM 6644 O O . ASN D 1 174 ? -38.337 0.913 -92.343 1.00 51.55 174 ASN D O 1
ATOM 6649 N N . ALA D 1 175 ? -37.986 3.121 -92.355 1.00 53.54 175 ALA D N 1
ATOM 6650 C CA . ALA D 1 175 ? -38.910 3.366 -91.242 1.00 50.08 175 ALA D CA 1
ATOM 6651 C C . ALA D 1 175 ? -40.322 2.894 -91.535 1.00 48.60 175 ALA D C 1
ATOM 6652 O O . ALA D 1 175 ? -41.111 2.613 -90.608 1.00 47.26 175 ALA D O 1
ATOM 6654 N N . GLU D 1 176 ? -40.674 2.786 -92.812 1.00 53.06 176 GLU D N 1
ATOM 6655 C CA . GLU D 1 176 ? -42.024 2.342 -93.189 1.00 57.55 176 GLU D CA 1
ATOM 6656 C C . GLU D 1 176 ? -42.344 0.940 -92.662 1.00 55.06 176 GLU D C 1
ATOM 6657 O O . GLU D 1 176 ? -43.489 0.635 -92.343 1.00 54.75 176 GLU D O 1
ATOM 6663 N N . ASP D 1 177 ? -41.319 0.129 -92.483 1.00 51.49 177 ASP D N 1
ATOM 6664 C CA . ASP D 1 177 ? -41.498 -1.211 -91.897 1.00 54.03 177 ASP D CA 1
ATOM 6665 C C . ASP D 1 177 ? -41.891 -1.203 -90.434 1.00 57.13 177 ASP D C 1
ATOM 6666 O O . ASP D 1 177 ? -42.351 -2.193 -89.924 1.00 58.90 177 ASP D O 1
ATOM 6671 N N . LEU D 1 178 ? -41.687 -0.083 -89.747 1.00 54.52 178 LEU D N 1
ATOM 6672 C CA . LEU D 1 178 ? -42.141 0.054 -88.362 1.00 52.51 178 LEU D CA 1
ATOM 6673 C C . LEU D 1 178 ? -43.561 0.601 -88.254 1.00 54.52 178 LEU D C 1
ATOM 6674 O O . LEU D 1 178 ? -44.060 0.747 -87.150 1.00 50.93 178 LEU D O 1
ATOM 6679 N N . LEU D 1 179 ? -44.199 0.908 -89.378 1.00 52.57 179 LEU D N 1
ATOM 6680 C CA . LEU D 1 179 ? -45.579 1.419 -89.362 1.00 50.32 179 LEU D CA 1
ATOM 6681 C C . LEU D 1 179 ? -46.554 0.329 -89.664 1.00 50.80 179 LEU D C 1
ATOM 6682 O O . LEU D 1 179 ? -46.249 -0.544 -90.457 1.00 56.17 179 LEU D O 1
ATOM 6687 N N . PRO D 1 180 ? -47.756 0.381 -89.048 1.00 53.80 180 PRO D N 1
ATOM 6688 C CA . PRO D 1 180 ? -48.731 -0.657 -89.401 1.00 50.19 180 PRO D CA 1
ATOM 6689 C C . PRO D 1 180 ? -49.209 -0.550 -90.832 1.00 52.41 180 PRO D C 1
ATOM 6690 O O . PRO D 1 180 ? -49.075 0.496 -91.446 1.00 48.12 180 PRO D O 1
ATOM 6694 N N . LYS D 1 181 ? -49.708 -1.669 -91.361 1.00 54.62 181 LYS D N 1
ATOM 6695 C CA . LYS D 1 181 ? -50.272 -1.707 -92.726 1.00 58.30 181 LYS D CA 1
ATOM 6696 C C . LYS D 1 181 ? -51.629 -1.013 -92.726 1.00 50.55 181 LYS D C 1
ATOM 6697 O O . LYS D 1 181 ? -51.974 -0.388 -93.677 1.00 50.59 181 LYS D O 1
ATOM 6703 N N . ASP D 1 182 ? -52.386 -1.187 -91.658 1.00 52.78 182 ASP D N 1
ATOM 6704 C CA . ASP D 1 182 ? -53.666 -0.493 -91.495 1.00 55.13 182 ASP D CA 1
ATOM 6705 C C . ASP D 1 182 ? -53.296 0.914 -91.030 1.00 58.26 182 ASP D C 1
ATOM 6706 O O . ASP D 1 182 ? -52.634 1.091 -90.008 1.00 46.44 182 ASP D O 1
ATOM 6711 N N . ARG D 1 183 ? -53.720 1.913 -91.786 1.00 57.28 183 ARG D N 1
ATOM 6712 C CA . ARG D 1 183 ? -53.297 3.277 -91.503 1.00 54.94 183 ARG D CA 1
ATOM 6713 C C . ARG D 1 183 ? -54.320 4.249 -91.000 1.00 46.60 183 ARG D C 1
ATOM 6714 O O . ARG D 1 183 ? -54.132 5.424 -91.082 1.00 46.23 183 ARG D O 1
ATOM 6722 N N . ASP D 1 184 ? -55.328 3.718 -90.368 1.00 44.29 184 ASP D N 1
ATOM 6723 C CA . ASP D 1 184 ? -56.271 4.528 -89.631 1.00 47.21 184 ASP D CA 1
ATOM 6724 C C . ASP D 1 184 ? -55.516 5.167 -88.473 1.00 45.95 184 ASP D C 1
ATOM 6725 O O . ASP D 1 184 ? -54.568 4.590 -87.949 1.00 46.23 184 ASP D O 1
ATOM 6730 N N . TYR D 1 185 ? -55.934 6.355 -88.101 1.00 40.65 185 TYR D N 1
ATOM 6731 C CA . TYR D 1 185 ? -55.231 7.145 -87.107 1.00 37.53 185 TYR D CA 1
ATOM 6732 C C . TYR D 1 185 ? -56.112 8.060 -86.349 1.00 39.04 185 TYR D C 1
ATOM 6733 O O . TYR D 1 185 ? -57.262 8.349 -86.784 1.00 39.13 185 TYR D O 1
ATOM 6742 N N . TYR D 1 186 ? -55.600 8.485 -85.183 1.00 34.68 186 TYR D N 1
ATOM 6743 C CA . TYR D 1 186 ? -56.163 9.489 -84.362 1.00 32.96 186 TYR D CA 1
ATOM 6744 C C . TYR D 1 186 ? -55.374 10.778 -84.690 1.00 42.60 186 TYR D C 1
ATOM 6745 O O . TYR D 1 186 ? -54.158 10.732 -84.916 1.00 34.21 186 TYR D O 1
ATOM 6754 N N . ARG D 1 187 ? -56.063 11.924 -84.735 1.00 38.51 187 ARG D N 1
ATOM 6755 C CA . ARG D 1 187 ? -55.379 13.209 -85.015 1.00 31.88 187 ARG D CA 1
ATOM 6756 C C . ARG D 1 187 ? -55.797 14.259 -84.052 1.00 31.44 187 ARG D C 1
ATOM 6757 O O . ARG D 1 187 ? -56.965 14.377 -83.698 1.00 32.04 187 ARG D O 1
ATOM 6765 N N . TYR D 1 188 ? -54.814 15.042 -83.609 1.00 30.14 188 TYR D N 1
ATOM 6766 C CA . TYR D 1 188 ? -55.087 16.184 -82.793 1.00 32.22 188 TYR D CA 1
ATOM 6767 C C . TYR D 1 188 ? -53.931 17.179 -82.882 1.00 29.93 188 TYR D C 1
ATOM 6768 O O . TYR D 1 188 ? -52.874 16.880 -83.377 1.00 31.75 188 TYR D O 1
ATOM 6777 N N . SER D 1 189 ? -54.201 18.368 -82.375 1.00 32.37 189 SER D N 1
ATOM 6778 C CA . SER D 1 189 ? -53.259 19.477 -82.349 1.00 30.65 189 SER D CA 1
ATOM 6779 C C . SER D 1 189 ? -52.632 19.497 -80.926 1.00 31.57 189 SER D C 1
ATOM 6780 O O . SER D 1 189 ? -53.325 19.633 -79.928 1.00 30.00 189 SER D O 1
ATOM 6783 N N . GLY D 1 190 ? -51.322 19.375 -80.910 1.00 35.15 190 GLY D N 1
ATOM 6784 C CA . GLY D 1 190 ? -50.599 19.243 -79.679 1.00 37.55 190 GLY D CA 1
ATOM 6785 C C . GLY D 1 190 ? -49.225 19.876 -79.683 1.00 41.44 190 GLY D C 1
ATOM 6786 O O . GLY D 1 190 ? -49.024 20.958 -80.263 1.00 32.01 190 GLY D O 1
ATOM 6787 N N . SER D 1 191 ? -48.284 19.211 -78.977 1.00 34.70 191 SER D N 1
ATOM 6788 C CA . SER D 1 191 ? -46.982 19.789 -78.660 1.00 34.96 191 SER D CA 1
ATOM 6789 C C . SER D 1 191 ? -45.884 18.741 -78.775 1.00 36.09 191 SER D C 1
ATOM 6790 O O . SER D 1 191 ? -46.129 17.555 -78.831 1.00 37.27 191 SER D O 1
ATOM 6793 N N . LEU D 1 192 ? -44.666 19.219 -78.804 1.00 37.51 192 LEU D N 1
ATOM 6794 C CA . LEU D 1 192 ? -43.507 18.356 -78.461 1.00 38.53 192 LEU D CA 1
ATOM 6795 C C . LEU D 1 192 ? -43.680 17.834 -77.037 1.00 34.87 192 LEU D C 1
ATOM 6796 O O . LEU D 1 192 ? -44.187 18.544 -76.161 1.00 37.71 192 LEU D O 1
ATOM 6801 N N . THR D 1 193 ? -43.290 16.592 -76.817 1.00 40.90 193 THR D N 1
ATOM 6802 C CA . THR D 1 193 ? -43.389 15.991 -75.466 1.00 45.02 193 THR D CA 1
ATOM 6803 C C . THR D 1 193 ? -42.132 16.174 -74.592 1.00 44.50 193 THR D C 1
ATOM 6804 O O . THR D 1 193 ? -42.103 15.691 -73.455 1.00 41.47 193 THR D O 1
ATOM 6808 N N . THR D 1 194 ? -41.135 16.864 -75.131 1.00 44.01 194 THR D N 1
ATOM 6809 C CA . THR D 1 194 ? -39.912 17.217 -74.390 1.00 47.93 194 THR D CA 1
ATOM 6810 C C . THR D 1 194 ? -39.683 18.698 -74.519 1.00 47.77 194 THR D C 1
ATOM 6811 O O . THR D 1 194 ? -40.067 19.251 -75.520 1.00 42.96 194 THR D O 1
ATOM 6815 N N . PRO D 1 195 ? -39.039 19.353 -73.516 1.00 45.76 195 PRO D N 1
ATOM 6816 C CA . PRO D 1 195 ? -38.833 20.812 -73.568 1.00 49.05 195 PRO D CA 1
ATOM 6817 C C . PRO D 1 195 ? -38.180 21.190 -74.878 1.00 39.38 195 PRO D C 1
ATOM 6818 O O . PRO D 1 195 ? -37.365 20.454 -75.327 1.00 40.94 195 PRO D O 1
ATOM 6822 N N . PRO D 1 196 ? -38.579 22.270 -75.534 1.00 43.08 196 PRO D N 1
ATOM 6823 C CA . PRO D 1 196 ? -39.436 23.317 -74.991 1.00 42.50 196 PRO D CA 1
ATOM 6824 C C . PRO D 1 196 ? -40.975 23.089 -75.119 1.00 41.88 196 PRO D C 1
ATOM 6825 O O . PRO D 1 196 ? -41.750 23.966 -74.766 1.00 45.99 196 PRO D O 1
ATOM 6829 N N . CYS D 1 197 ? -41.395 21.904 -75.553 1.00 41.26 197 CYS D N 1
ATOM 6830 C CA . CYS D 1 197 ? -42.834 21.533 -75.571 1.00 39.21 197 CYS D CA 1
ATOM 6831 C C . CYS D 1 197 ? -43.648 22.510 -76.430 1.00 33.77 197 CYS D C 1
ATOM 6832 O O . CYS D 1 197 ? -44.733 22.956 -76.028 1.00 39.98 197 CYS D O 1
ATOM 6835 N N . SER D 1 198 ? -43.064 22.870 -77.564 1.00 31.75 198 SER D N 1
ATOM 6836 C CA . SER D 1 198 ? -43.622 23.883 -78.474 1.00 42.66 198 SER D CA 1
ATOM 6837 C C . SER D 1 198 ? -44.926 23.336 -79.033 1.00 38.61 198 SER D C 1
ATOM 6838 O O . SER D 1 198 ? -45.011 22.124 -79.312 1.00 36.51 198 SER D O 1
ATOM 6841 N N . GLU D 1 199 ? -45.925 24.204 -79.133 1.00 38.43 199 GLU D N 1
ATOM 6842 C CA . GLU D 1 199 ? -47.245 23.850 -79.657 1.00 39.76 199 GLU D CA 1
ATOM 6843 C C . GLU D 1 199 ? -47.295 24.006 -81.172 1.00 41.04 199 GLU D C 1
ATOM 6844 O O . GLU D 1 199 ? -46.296 24.293 -81.834 1.00 37.33 199 GLU D O 1
ATOM 6850 N N . GLY D 1 200 ? -48.445 23.725 -81.766 1.00 40.70 200 GLY D N 1
ATOM 6851 C CA . GLY D 1 200 ? -48.531 23.805 -83.218 1.00 37.76 200 GLY D CA 1
ATOM 6852 C C . GLY D 1 200 ? -48.085 22.536 -83.889 1.00 33.53 200 GLY D C 1
ATOM 6853 O O . GLY D 1 200 ? -47.792 22.541 -85.049 1.00 37.43 200 GLY D O 1
ATOM 6854 N N . VAL D 1 201 ? -48.079 21.427 -83.157 1.00 32.85 201 VAL D N 1
ATOM 6855 C CA . VAL D 1 201 ? -47.622 20.188 -83.676 1.00 29.81 201 VAL D CA 1
ATOM 6856 C C . VAL D 1 201 ? -48.795 19.339 -84.079 1.00 32.43 201 VAL D C 1
ATOM 6857 O O . VAL D 1 201 ? -49.702 19.117 -83.308 1.00 30.82 201 VAL D O 1
ATOM 6861 N N . ARG D 1 202 ? -48.741 18.857 -85.298 1.00 32.43 202 ARG D N 1
ATOM 6862 C CA . ARG D 1 202 ? -49.721 17.908 -85.785 1.00 33.46 202 ARG D CA 1
ATOM 6863 C C . ARG D 1 202 ? -49.371 16.502 -85.270 1.00 34.40 202 ARG D C 1
ATOM 6864 O O . ARG D 1 202 ? -48.312 15.951 -85.580 1.00 34.71 202 ARG D O 1
ATOM 6872 N N . TRP D 1 203 ? -50.275 15.947 -84.486 1.00 31.63 203 TRP D N 1
ATOM 6873 C CA . TRP D 1 203 ? -50.104 14.505 -84.028 1.00 36.46 203 TRP D CA 1
ATOM 6874 C C . TRP D 1 203 ? -50.991 13.587 -84.860 1.00 32.15 203 TRP D C 1
ATOM 6875 O O . TRP D 1 203 ? -52.201 13.789 -84.940 1.00 35.84 203 TRP D O 1
ATOM 6886 N N . ILE D 1 204 ? -50.380 12.556 -85.343 1.00 35.69 204 ILE D N 1
ATOM 6887 C CA . ILE D 1 204 ? -50.999 11.478 -86.023 1.00 37.98 204 ILE D CA 1
ATOM 6888 C C . ILE D 1 204 ? -50.641 10.201 -85.226 1.00 35.92 204 ILE D C 1
ATOM 6889 O O . ILE D 1 204 ? -49.543 9.719 -85.342 1.00 38.02 204 ILE D O 1
ATOM 6894 N N . VAL D 1 205 ? -51.582 9.653 -84.474 1.00 34.83 205 VAL D N 1
ATOM 6895 C CA . VAL D 1 205 ? -51.329 8.456 -83.660 1.00 33.86 205 VAL D CA 1
ATOM 6896 C C . VAL D 1 205 ? -52.003 7.300 -84.327 1.00 37.54 205 VAL D C 1
ATOM 6897 O O . VAL D 1 205 ? -53.258 7.276 -84.457 1.00 38.40 205 VAL D O 1
ATOM 6901 N N . MET D 1 206 ? -51.206 6.332 -84.789 1.00 38.54 206 MET D N 1
ATOM 6902 C CA . MET D 1 206 ? -51.750 5.139 -85.484 1.00 38.93 206 MET D CA 1
ATOM 6903 C C . MET D 1 206 ? -52.650 4.301 -84.580 1.00 42.50 206 MET D C 1
ATOM 6904 O O . MET D 1 206 ? -52.395 4.076 -83.386 1.00 45.55 206 MET D O 1
ATOM 6909 N N . GLU D 1 207 ? -53.821 3.924 -85.111 1.00 43.45 207 GLU D N 1
ATOM 6910 C CA . GLU D 1 207 ? -54.830 3.167 -84.322 1.00 45.98 207 GLU D CA 1
ATOM 6911 C C . GLU D 1 207 ? -54.310 1.732 -84.062 1.00 51.12 207 GLU D C 1
ATOM 6912 O O . GLU D 1 207 ? -54.554 1.159 -83.026 1.00 52.98 207 GLU D O 1
ATOM 6918 N N . GLU D 1 208 ? -53.611 1.185 -85.038 1.00 45.59 208 GLU D N 1
ATOM 6919 C CA . GLU D 1 208 ? -53.126 -0.164 -84.978 1.00 51.86 208 GLU D CA 1
ATOM 6920 C C . GLU D 1 208 ? -51.729 -0.205 -84.332 1.00 49.61 208 GLU D C 1
ATOM 6921 O O . GLU D 1 208 ? -50.810 0.487 -84.772 1.00 51.04 208 GLU D O 1
ATOM 6927 N N . GLU D 1 209 ? -51.646 -1.040 -83.290 1.00 47.58 209 GLU D N 1
ATOM 6928 C CA . GLU D 1 209 ? -50.406 -1.274 -82.549 1.00 54.48 209 GLU D CA 1
ATOM 6929 C C . GLU D 1 209 ? -49.469 -2.222 -83.305 1.00 51.94 209 GLU D C 1
ATOM 6930 O O . GLU D 1 209 ? -49.901 -3.092 -84.057 1.00 56.17 209 GLU D O 1
ATOM 6936 N N . MET D 1 210 ? -48.174 -1.977 -83.176 1.00 51.91 210 MET D N 1
ATOM 6937 C CA . MET D 1 210 ? -47.145 -2.893 -83.636 1.00 49.06 210 MET D CA 1
ATOM 6938 C C . MET D 1 210 ? -46.746 -3.771 -82.446 1.00 58.94 210 MET D C 1
ATOM 6939 O O . MET D 1 210 ? -47.334 -3.679 -81.363 1.00 56.97 210 MET D O 1
ATOM 6944 N N . GLU D 1 211 ? -45.761 -4.624 -82.658 1.00 62.40 211 GLU D N 1
ATOM 6945 C CA . GLU D 1 211 ? -45.352 -5.618 -81.668 1.00 74.84 211 GLU D CA 1
ATOM 6946 C C . GLU D 1 211 ? -43.879 -5.666 -81.499 1.00 60.50 211 GLU D C 1
ATOM 6947 O O . GLU D 1 211 ? -43.127 -5.587 -82.479 1.00 65.48 211 GLU D O 1
ATOM 6953 N N . MET D 1 212 ? -43.465 -5.903 -80.259 1.00 58.08 212 MET D N 1
ATOM 6954 C CA . MET D 1 212 ? -42.032 -6.182 -79.971 1.00 62.08 212 MET D CA 1
ATOM 6955 C C . MET D 1 212 ? -41.919 -7.168 -78.781 1.00 62.74 212 MET D C 1
ATOM 6956 O O . MET D 1 212 ? -42.896 -7.379 -78.042 1.00 57.83 212 MET D O 1
ATOM 6961 N N . SER D 1 213 ? -40.740 -7.773 -78.592 1.00 66.15 213 SER D N 1
ATOM 6962 C CA . SER D 1 213 ? -40.604 -8.751 -77.496 1.00 72.75 213 SER D CA 1
ATOM 6963 C C . SER D 1 213 ? -40.474 -8.105 -76.125 1.00 73.90 213 SER D C 1
ATOM 6964 O O . SER D 1 213 ? -39.986 -6.967 -75.977 1.00 71.56 213 SER D O 1
ATOM 6967 N N . LYS D 1 214 ? -40.856 -8.879 -75.120 1.00 73.10 214 LYS D N 1
ATOM 6968 C CA . LYS D 1 214 ? -40.597 -8.508 -73.723 1.00 80.22 214 LYS D CA 1
ATOM 6969 C C . LYS D 1 214 ? -39.104 -8.115 -73.501 1.00 82.00 214 LYS D C 1
ATOM 6970 O O . LYS D 1 214 ? -38.783 -7.143 -72.831 1.00 74.93 214 LYS D O 1
ATOM 6976 N N . GLU D 1 215 ? -38.207 -8.866 -74.123 1.00 76.17 215 GLU D N 1
ATOM 6977 C CA . GLU D 1 215 ? -36.758 -8.667 -73.985 1.00 76.70 215 GLU D CA 1
ATOM 6978 C C . GLU D 1 215 ? -36.356 -7.335 -74.602 1.00 72.04 215 GLU D C 1
ATOM 6979 O O . GLU D 1 215 ? -35.492 -6.636 -74.079 1.00 64.58 215 GLU D O 1
ATOM 6985 N N . GLN D 1 216 ? -36.919 -7.033 -75.778 1.00 64.85 216 GLN D N 1
ATOM 6986 C CA . GLN D 1 216 ? -36.641 -5.735 -76.456 1.00 58.47 216 GLN D CA 1
ATOM 6987 C C . GLN D 1 216 ? -37.048 -4.553 -75.584 1.00 51.19 216 GLN D C 1
ATOM 6988 O O . GLN D 1 216 ? -36.312 -3.629 -75.446 1.00 51.41 216 GLN D O 1
ATOM 6994 N N . ILE D 1 217 ? -38.196 -4.660 -74.970 1.00 49.17 217 ILE D N 1
ATOM 6995 C CA . ILE D 1 217 ? -38.694 -3.631 -74.085 1.00 63.90 217 ILE D CA 1
ATOM 6996 C C . ILE D 1 217 ? -37.801 -3.502 -72.842 1.00 74.96 217 ILE D C 1
ATOM 6997 O O . ILE D 1 217 ? -37.414 -2.396 -72.476 1.00 59.38 217 ILE D O 1
ATOM 7002 N N . GLU D 1 218 ? -37.472 -4.643 -72.224 1.00 82.34 218 GLU D N 1
ATOM 7003 C CA . GLU D 1 218 ? -36.603 -4.662 -71.015 1.00 69.53 218 GLU D CA 1
ATOM 7004 C C . GLU D 1 218 ? -35.216 -4.116 -71.339 1.00 56.50 218 GLU D C 1
ATOM 7005 O O . GLU D 1 218 ? -34.656 -3.293 -70.603 1.00 57.64 218 GLU D O 1
ATOM 7011 N N . LYS D 1 219 ? -34.675 -4.479 -72.493 1.00 46.46 219 LYS D N 1
ATOM 7012 C CA . LYS D 1 219 ? -33.396 -3.923 -72.864 1.00 53.30 219 LYS D CA 1
ATOM 7013 C C . LYS D 1 219 ? -33.403 -2.365 -72.956 1.00 66.12 219 LYS D C 1
ATOM 7014 O O . LYS D 1 219 ? -32.494 -1.667 -72.466 1.00 58.41 219 LYS D O 1
ATOM 7020 N N . PHE D 1 220 ? -34.417 -1.829 -73.640 1.00 61.26 220 PHE D N 1
ATOM 7021 C CA . PHE D 1 220 ? -34.504 -0.396 -73.835 1.00 52.61 220 PHE D CA 1
ATOM 7022 C C . PHE D 1 220 ? -34.617 0.262 -72.475 1.00 51.16 220 PHE D C 1
ATOM 7023 O O . PHE D 1 220 ? -33.939 1.235 -72.206 1.00 50.99 220 PHE D O 1
ATOM 7031 N N . ARG D 1 221 ? -35.500 -0.254 -71.631 1.00 47.45 221 ARG D N 1
ATOM 7032 C CA . ARG D 1 221 ? -35.702 0.340 -70.308 1.00 61.21 221 ARG D CA 1
ATOM 7033 C C . ARG D 1 221 ? -34.430 0.291 -69.462 1.00 64.33 221 ARG D C 1
ATOM 7034 O O . ARG D 1 221 ? -34.142 1.214 -68.701 1.00 66.82 221 ARG D O 1
ATOM 7042 N N . LYS D 1 222 ? -33.706 -0.817 -69.567 1.00 63.00 222 LYS D N 1
ATOM 7043 C CA . LYS D 1 222 ? -32.453 -0.978 -68.807 1.00 72.54 222 LYS D CA 1
ATOM 7044 C C . LYS D 1 222 ? -31.457 0.089 -69.238 1.00 61.77 222 LYS D C 1
ATOM 7045 O O . LYS D 1 222 ? -30.908 0.791 -68.409 1.00 56.75 222 LYS D O 1
ATOM 7051 N N . ILE D 1 223 ? -31.263 0.237 -70.541 1.00 57.56 223 ILE D N 1
ATOM 7052 C CA . ILE D 1 223 ? -30.304 1.240 -71.030 1.00 58.17 223 ILE D CA 1
ATOM 7053 C C . ILE D 1 223 ? -30.710 2.641 -70.645 1.00 66.13 223 ILE D C 1
ATOM 7054 O O . ILE D 1 223 ? -29.867 3.458 -70.283 1.00 60.76 223 ILE D O 1
ATOM 7059 N N . MET D 1 224 ? -31.999 2.929 -70.720 1.00 65.47 224 MET D N 1
ATOM 7060 C CA . MET D 1 224 ? -32.473 4.272 -70.360 1.00 67.80 224 MET D CA 1
ATOM 7061 C C . MET D 1 224 ? -32.399 4.509 -68.856 1.00 63.99 224 MET D C 1
ATOM 7062 O O . MET D 1 224 ? -32.273 5.637 -68.423 1.00 59.80 224 MET D O 1
ATOM 7067 N N . GLY D 1 225 ? -32.575 3.451 -68.070 1.00 61.19 225 GLY D N 1
ATOM 7068 C CA . GLY D 1 225 ? -32.424 3.553 -66.628 1.00 57.16 225 GLY D CA 1
ATOM 7069 C C . GLY D 1 225 ? -33.705 3.878 -65.924 1.00 72.21 225 GLY D C 1
ATOM 7070 O O . GLY D 1 225 ? -33.719 4.144 -64.734 1.00 73.84 225 GLY D O 1
ATOM 7071 N N . GLY D 1 226 ? -34.806 3.846 -66.654 1.00 69.77 226 GLY D N 1
ATOM 7072 C CA . GLY D 1 226 ? -36.112 4.132 -66.068 1.00 73.39 226 GLY D CA 1
ATOM 7073 C C . GLY D 1 226 ? -37.117 4.578 -67.115 1.00 59.61 226 GLY D C 1
ATOM 7074 O O . GLY D 1 226 ? -36.843 4.507 -68.314 1.00 54.90 226 GLY D O 1
ATOM 7075 N N . ASP D 1 227 ? -38.267 5.022 -66.623 1.00 58.28 227 ASP D N 1
ATOM 7076 C CA . ASP D 1 227 ? -39.378 5.461 -67.486 1.00 56.79 227 ASP D CA 1
ATOM 7077 C C . ASP D 1 227 ? -38.945 6.681 -68.324 1.00 55.51 227 ASP D C 1
ATOM 7078 O O . ASP D 1 227 ? -38.267 7.590 -67.818 1.00 52.16 227 ASP D O 1
ATOM 7083 N N . THR D 1 228 ? -39.333 6.696 -69.589 1.00 51.36 228 THR D N 1
ATOM 7084 C CA . THR D 1 228 ? -39.028 7.848 -70.463 1.00 52.27 228 THR D CA 1
ATOM 7085 C C . THR D 1 228 ? -40.310 8.518 -71.071 1.00 52.79 228 THR D C 1
ATOM 7086 O O . THR D 1 228 ? -40.282 8.969 -72.209 1.00 47.23 228 THR D O 1
ATOM 7090 N N . ASN D 1 229 ? -41.392 8.589 -70.295 1.00 48.52 229 ASN D N 1
ATOM 7091 C CA . ASN D 1 229 ? -42.647 9.216 -70.752 1.00 45.79 229 ASN D CA 1
ATOM 7092 C C . ASN D 1 229 ? -42.981 10.459 -69.994 1.00 52.05 229 ASN D C 1
ATOM 7093 O O . ASN D 1 229 ? -42.890 10.490 -68.770 1.00 49.22 229 ASN D O 1
ATOM 7098 N N . ARG D 1 230 ? -43.390 11.503 -70.700 1.00 40.30 230 ARG D N 1
ATOM 7099 C CA . ARG D 1 230 ? -43.997 12.641 -70.025 1.00 39.89 230 ARG D CA 1
ATOM 7100 C C . ARG D 1 230 ? -45.395 12.231 -69.536 1.00 41.12 230 ARG D C 1
ATOM 7101 O O . ARG D 1 230 ? -46.138 11.590 -70.283 1.00 45.76 230 ARG D O 1
ATOM 7109 N N . PRO D 1 231 ? -45.804 12.643 -68.314 1.00 41.45 231 PRO D N 1
ATOM 7110 C CA . PRO D 1 231 ? -47.220 12.408 -67.953 1.00 44.26 231 PRO D CA 1
ATOM 7111 C C . PRO D 1 231 ? -48.234 13.029 -68.965 1.00 41.15 231 PRO D C 1
ATOM 7112 O O . PRO D 1 231 ? -47.949 14.065 -69.613 1.00 41.02 231 PRO D O 1
ATOM 7116 N N . VAL D 1 232 ? -49.391 12.368 -69.096 1.00 45.49 232 VAL D N 1
ATOM 7117 C CA . VAL D 1 232 ? -50.437 12.857 -69.991 1.00 42.72 232 VAL D CA 1
ATOM 7118 C C . VAL D 1 232 ? -50.934 14.207 -69.496 1.00 45.46 232 VAL D C 1
ATOM 7119 O O . VAL D 1 232 ? -50.949 14.480 -68.304 1.00 41.56 232 VAL D O 1
ATOM 7123 N N . GLN D 1 233 ? -51.273 15.063 -70.454 1.00 39.85 233 GLN D N 1
ATOM 7124 C CA . GLN D 1 233 ? -51.682 16.423 -70.217 1.00 36.49 233 GLN D CA 1
ATOM 7125 C C . GLN D 1 233 ? -53.153 16.566 -70.525 1.00 37.82 233 GLN D C 1
ATOM 7126 O O . GLN D 1 233 ? -53.672 15.822 -71.348 1.00 39.79 233 GLN D O 1
ATOM 7132 N N . PRO D 1 234 ? -53.814 17.506 -69.887 1.00 39.07 234 PRO D N 1
ATOM 7133 C CA . PRO D 1 234 ? -55.251 17.628 -70.075 1.00 42.26 234 PRO D CA 1
ATOM 7134 C C . PRO D 1 234 ? -55.600 17.993 -71.546 1.00 39.57 234 PRO D C 1
ATOM 7135 O O . PRO D 1 234 ? -54.924 18.831 -72.189 1.00 38.19 234 PRO D O 1
ATOM 7139 N N . LEU D 1 235 ? -56.725 17.444 -71.995 1.00 47.69 235 LEU D N 1
ATOM 7140 C CA . LEU D 1 235 ? -57.218 17.740 -73.315 1.00 48.58 235 LEU D CA 1
ATOM 7141 C C . LEU D 1 235 ? -57.663 19.174 -73.421 1.00 46.42 235 LEU D C 1
ATOM 7142 O O . LEU D 1 235 ? -57.467 19.803 -74.418 1.00 48.12 235 LEU D O 1
ATOM 7147 N N . ASN D 1 236 ? -58.283 19.668 -72.370 1.00 40.39 236 ASN D N 1
ATOM 7148 C CA . ASN D 1 236 ? -58.798 21.008 -72.343 1.00 45.42 236 ASN D CA 1
ATOM 7149 C C . ASN D 1 236 ? -59.889 21.182 -73.394 1.00 44.96 236 ASN D C 1
ATOM 7150 O O . ASN D 1 236 ? -60.858 20.483 -73.361 1.00 43.23 236 ASN D O 1
ATOM 7155 N N . ALA D 1 237 ? -59.743 22.130 -74.288 1.00 39.17 237 ALA D N 1
ATOM 7156 C CA . ALA D 1 237 ? -60.749 22.355 -75.317 1.00 42.96 237 ALA D CA 1
ATOM 7157 C C . ALA D 1 237 ? -60.783 21.356 -76.457 1.00 44.16 237 ALA D C 1
ATOM 7158 O O . ALA D 1 237 ? -61.698 21.355 -77.217 1.00 44.73 237 ALA D O 1
ATOM 7160 N N . ARG D 1 238 ? -59.770 20.432 -76.569 1.00 33.88 238 ARG D N 1
ATOM 7161 C CA . ARG D 1 238 ? -59.574 19.550 -77.719 1.00 31.67 238 ARG D CA 1
ATOM 7162 C C . ARG D 1 238 ? -60.453 18.323 -77.748 1.00 36.20 238 ARG D C 1
ATOM 7163 O O . ARG D 1 238 ? -60.843 17.799 -76.739 1.00 38.89 238 ARG D O 1
ATOM 7171 N N . MET D 1 239 ? -60.727 17.882 -78.955 1.00 36.72 239 MET D N 1
ATOM 7172 C CA . MET D 1 239 ? -61.256 16.550 -79.244 1.00 39.96 239 MET D CA 1
ATOM 7173 C C . MET D 1 239 ? -60.221 15.832 -80.025 1.00 38.17 239 MET D C 1
ATOM 7174 O O . MET D 1 239 ? -59.345 16.417 -80.644 1.00 41.50 239 MET D O 1
ATOM 7179 N N . ILE D 1 240 ? -60.242 14.531 -79.946 1.00 37.34 240 ILE D N 1
ATOM 7180 C CA . ILE D 1 240 ? -59.317 13.747 -80.773 1.00 34.54 240 ILE D CA 1
ATOM 7181 C C . ILE D 1 240 ? -60.183 13.233 -81.932 1.00 36.72 240 ILE D C 1
ATOM 7182 O O . ILE D 1 240 ? -61.284 12.691 -81.703 1.00 37.43 240 ILE D O 1
ATOM 7187 N N . MET D 1 241 ? -59.701 13.368 -83.157 1.00 35.57 241 MET D N 1
ATOM 7188 C CA . MET D 1 241 ? -60.424 12.897 -84.294 1.00 35.52 241 MET D CA 1
ATOM 7189 C C . MET D 1 241 ? -59.909 11.517 -84.666 1.00 38.23 241 MET D C 1
ATOM 7190 O O . MET D 1 241 ? -58.743 11.309 -84.696 1.00 35.61 241 MET D O 1
ATOM 7195 N N . GLU D 1 242 ? -60.843 10.632 -85.042 1.00 33.04 242 GLU D N 1
ATOM 7196 C CA . GLU D 1 242 ? -60.523 9.346 -85.560 1.00 34.24 242 GLU D CA 1
ATOM 7197 C C . GLU D 1 242 ? -60.935 9.078 -86.951 1.00 36.18 242 GLU D C 1
ATOM 7198 O O . GLU D 1 242 ? -62.118 9.240 -87.293 1.00 40.47 242 GLU D O 1
ATOM 7204 N N . LYS D 1 243 ? -60.001 8.622 -87.773 1.00 34.12 243 LYS D N 1
ATOM 7205 C CA . LYS D 1 243 ? -60.315 8.300 -89.180 1.00 43.86 243 LYS D CA 1
ATOM 7206 C C . LYS D 1 243 ? -61.263 7.067 -89.425 1.00 43.96 243 LYS D C 1
ATOM 7207 O O . LYS D 1 243 ? -61.115 6.063 -88.723 1.00 55.46 243 LYS D O 1
ATOM 7213 N N . GLY E 1 22 ? 4.360 10.850 -52.042 1.00 79.58 22 GLY E N 1
ATOM 7214 C CA . GLY E 1 22 ? 4.959 10.060 -50.914 1.00 79.73 22 GLY E CA 1
ATOM 7215 C C . GLY E 1 22 ? 4.790 10.587 -49.492 1.00 75.37 22 GLY E C 1
ATOM 7216 O O . GLY E 1 22 ? 5.107 9.868 -48.539 1.00 79.32 22 GLY E O 1
ATOM 7217 N N . TRP E 1 23 ? 4.299 11.817 -49.323 1.00 65.13 23 TRP E N 1
ATOM 7218 C CA . TRP E 1 23 ? 4.237 12.433 -47.989 1.00 59.40 23 TRP E CA 1
ATOM 7219 C C . TRP E 1 23 ? 3.135 11.812 -47.162 1.00 53.77 23 TRP E C 1
ATOM 7220 O O . TRP E 1 23 ? 2.129 11.389 -47.694 1.00 52.33 23 TRP E O 1
ATOM 7231 N N . SER E 1 24 ? 3.301 11.796 -45.857 1.00 55.93 24 SER E N 1
ATOM 7232 C CA . SER E 1 24 ? 2.193 11.355 -45.006 1.00 61.97 24 SER E CA 1
ATOM 7233 C C . SER E 1 24 ? 2.117 12.136 -43.712 1.00 55.14 24 SER E C 1
ATOM 7234 O O . SER E 1 24 ? 2.950 13.001 -43.447 1.00 52.69 24 SER E O 1
ATOM 7237 N N . TYR E 1 25 ? 1.103 11.825 -42.911 1.00 48.12 25 TYR E N 1
ATOM 7238 C CA . TYR E 1 25 ? 0.952 12.444 -41.588 1.00 58.86 25 TYR E CA 1
ATOM 7239 C C . TYR E 1 25 ? 1.724 11.760 -40.473 1.00 65.48 25 TYR E C 1
ATOM 7240 O O . TYR E 1 25 ? 1.745 12.262 -39.336 1.00 59.57 25 TYR E O 1
ATOM 7249 N N . HIS E 1 26 ? 2.358 10.626 -40.788 1.00 72.34 26 HIS E N 1
ATOM 7250 C CA . HIS E 1 26 ? 2.967 9.719 -39.767 1.00 80.73 26 HIS E CA 1
ATOM 7251 C C . HIS E 1 26 ? 4.289 9.147 -40.273 1.00 75.50 26 HIS E C 1
ATOM 7252 O O . HIS E 1 26 ? 4.513 9.022 -41.488 1.00 70.27 26 HIS E O 1
ATOM 7259 N N . GLY E 1 27 ? 5.168 8.826 -39.330 1.00 65.94 27 GLY E N 1
ATOM 7260 C CA . GLY E 1 27 ? 6.349 8.025 -39.631 1.00 76.45 27 GLY E CA 1
ATOM 7261 C C . GLY E 1 27 ? 7.433 8.744 -40.397 1.00 78.22 27 GLY E C 1
ATOM 7262 O O . GLY E 1 27 ? 7.663 9.940 -40.202 1.00 70.86 27 GLY E O 1
ATOM 7263 N N . GLU E 1 28 ? 8.066 8.009 -41.305 1.00 74.46 28 GLU E N 1
ATOM 7264 C CA . GLU E 1 28 ? 9.327 8.428 -41.913 1.00 88.37 28 GLU E CA 1
ATOM 7265 C C . GLU E 1 28 ? 9.130 9.450 -43.041 1.00 88.38 28 GLU E C 1
ATOM 7266 O O . GLU E 1 28 ? 10.059 10.208 -43.376 1.00 95.34 28 GLU E O 1
ATOM 7272 N N . HIS E 1 29 ? 7.930 9.448 -43.623 1.00 77.60 29 HIS E N 1
ATOM 7273 C CA . HIS E 1 29 ? 7.510 10.427 -44.652 1.00 75.52 29 HIS E CA 1
ATOM 7274 C C . HIS E 1 29 ? 6.554 11.511 -44.053 1.00 66.71 29 HIS E C 1
ATOM 7275 O O . HIS E 1 29 ? 5.833 12.234 -44.780 1.00 55.39 29 HIS E O 1
ATOM 7282 N N . GLY E 1 30 ? 6.569 11.592 -42.723 1.00 59.17 30 GLY E N 1
ATOM 7283 C CA . GLY E 1 30 ? 5.703 12.465 -41.929 1.00 61.20 30 GLY E CA 1
ATOM 7284 C C . GLY E 1 30 ? 6.141 13.930 -41.928 1.00 54.57 30 GLY E C 1
ATOM 7285 O O . GLY E 1 30 ? 7.219 14.286 -42.480 1.00 52.56 30 GLY E O 1
ATOM 7286 N N . PRO E 1 31 ? 5.362 14.776 -41.235 1.00 60.16 31 PRO E N 1
ATOM 7287 C CA . PRO E 1 31 ? 5.490 16.235 -41.384 1.00 58.46 31 PRO E CA 1
ATOM 7288 C C . PRO E 1 31 ? 6.869 16.797 -41.121 1.00 54.43 31 PRO E C 1
ATOM 7289 O O . PRO E 1 31 ? 7.301 17.677 -41.851 1.00 55.90 31 PRO E O 1
ATOM 7293 N N . GLU E 1 32 ? 7.564 16.288 -40.104 1.00 54.55 32 GLU E N 1
ATOM 7294 C CA . GLU E 1 32 ? 8.940 16.759 -39.814 1.00 64.16 32 GLU E CA 1
ATOM 7295 C C . GLU E 1 32 ? 9.964 16.447 -40.930 1.00 58.86 32 GLU E C 1
ATOM 7296 O O . GLU E 1 32 ? 11.011 17.056 -40.957 1.00 56.03 32 GLU E O 1
ATOM 7302 N N . HIS E 1 33 ? 9.616 15.573 -41.878 1.00 59.50 33 HIS E N 1
ATOM 7303 C CA . HIS E 1 33 ? 10.512 15.150 -42.977 1.00 59.50 33 HIS E CA 1
ATOM 7304 C C . HIS E 1 33 ? 10.071 15.608 -44.332 1.00 58.96 33 HIS E C 1
ATOM 7305 O O . HIS E 1 33 ? 10.786 15.418 -45.309 1.00 65.26 33 HIS E O 1
ATOM 7312 N N . TRP E 1 34 ? 8.921 16.265 -44.406 1.00 49.65 34 TRP E N 1
ATOM 7313 C CA . TRP E 1 34 ? 8.357 16.651 -45.712 1.00 58.16 34 TRP E CA 1
ATOM 7314 C C . TRP E 1 34 ? 9.349 17.403 -46.579 1.00 54.43 34 TRP E C 1
ATOM 7315 O O . TRP E 1 34 ? 9.412 17.207 -47.803 1.00 53.79 34 TRP E O 1
ATOM 7326 N N . GLY E 1 35 ? 10.145 18.212 -45.909 1.00 59.51 35 GLY E N 1
ATOM 7327 C CA . GLY E 1 35 ? 11.155 19.040 -46.525 1.00 71.28 35 GLY E CA 1
ATOM 7328 C C . GLY E 1 35 ? 12.194 18.236 -47.262 1.00 73.43 35 GLY E C 1
ATOM 7329 O O . GLY E 1 35 ? 12.688 18.661 -48.275 1.00 72.42 35 GLY E O 1
ATOM 7330 N N . ASP E 1 36 ? 12.543 17.092 -46.707 1.00 75.26 36 ASP E N 1
ATOM 7331 C CA . ASP E 1 36 ? 13.488 16.165 -47.290 1.00 81.47 36 ASP E CA 1
ATOM 7332 C C . ASP E 1 36 ? 12.956 15.404 -48.493 1.00 77.42 36 ASP E C 1
ATOM 7333 O O . ASP E 1 36 ? 13.719 14.865 -49.257 1.00 83.19 36 ASP E O 1
ATOM 7338 N N . LEU E 1 37 ? 11.651 15.294 -48.622 1.00 70.61 37 LEU E N 1
ATOM 7339 C CA . LEU E 1 37 ? 11.071 14.510 -49.697 1.00 72.24 37 LEU E CA 1
ATOM 7340 C C . LEU E 1 37 ? 11.260 14.887 -51.142 1.00 71.17 37 LEU E C 1
ATOM 7341 O O . LEU E 1 37 ? 11.451 14.027 -51.966 1.00 72.77 37 LEU E O 1
ATOM 7346 N N . LYS E 1 38 ? 11.157 16.155 -51.467 1.00 76.21 38 LYS E N 1
ATOM 7347 C CA . LYS E 1 38 ? 11.293 16.579 -52.841 1.00 78.52 38 LYS E CA 1
ATOM 7348 C C . LYS E 1 38 ? 11.796 17.976 -52.867 1.00 79.68 38 LYS E C 1
ATOM 7349 O O . LYS E 1 38 ? 11.587 18.714 -51.935 1.00 77.92 38 LYS E O 1
ATOM 7355 N N . ASP E 1 39 ? 12.433 18.347 -53.960 1.00 77.45 39 ASP E N 1
ATOM 7356 C CA . ASP E 1 39 ? 12.951 19.688 -54.114 1.00 86.31 39 ASP E CA 1
ATOM 7357 C C . ASP E 1 39 ? 11.815 20.672 -54.089 1.00 78.84 39 ASP E C 1
ATOM 7358 O O . ASP E 1 39 ? 11.957 21.770 -53.608 1.00 78.91 39 ASP E O 1
ATOM 7363 N N . GLU E 1 40 ? 10.687 20.270 -54.619 1.00 67.30 40 GLU E N 1
ATOM 7364 C CA . GLU E 1 40 ? 9.551 21.137 -54.658 1.00 77.24 40 GLU E CA 1
ATOM 7365 C C . GLU E 1 40 ? 9.101 21.553 -53.263 1.00 62.26 40 GLU E C 1
ATOM 7366 O O . GLU E 1 40 ? 8.502 22.578 -53.123 1.00 67.49 40 GLU E O 1
ATOM 7372 N N . TYR E 1 41 ? 9.400 20.761 -52.255 1.00 51.16 41 TYR E N 1
ATOM 7373 C CA . TYR E 1 41 ? 8.961 20.999 -50.891 1.00 55.49 41 TYR E CA 1
ATOM 7374 C C . TYR E 1 41 ? 9.875 21.841 -50.027 1.00 57.57 41 TYR E C 1
ATOM 7375 O O . TYR E 1 41 ? 9.849 21.772 -48.831 1.00 57.37 41 TYR E O 1
ATOM 7384 N N . ILE E 1 42 ? 10.677 22.659 -50.653 1.00 56.19 42 ILE E N 1
ATOM 7385 C CA . ILE E 1 42 ? 11.629 23.477 -49.954 1.00 44.69 42 ILE E CA 1
ATOM 7386 C C . ILE E 1 42 ? 11.037 24.424 -48.905 1.00 47.47 42 ILE E C 1
ATOM 7387 O O . ILE E 1 42 ? 11.641 24.659 -47.892 1.00 42.40 42 ILE E O 1
ATOM 7392 N N . MET E 1 43 ? 9.857 24.958 -49.145 1.00 49.64 43 MET E N 1
ATOM 7393 C CA . MET E 1 43 ? 9.238 25.862 -48.190 1.00 46.92 43 MET E CA 1
ATOM 7394 C C . MET E 1 43 ? 9.016 25.185 -46.860 1.00 45.03 43 MET E C 1
ATOM 7395 O O . MET E 1 43 ? 9.115 25.809 -45.840 1.00 43.57 43 MET E O 1
ATOM 7400 N N . CYS E 1 44 ? 8.725 23.902 -46.879 1.00 46.11 44 CYS E N 1
ATOM 7401 C CA . CYS E 1 44 ? 8.535 23.182 -45.647 1.00 51.89 44 CYS E CA 1
ATOM 7402 C C . CYS E 1 44 ? 9.815 23.282 -44.871 1.00 54.35 44 CYS E C 1
ATOM 7403 O O . CYS E 1 44 ? 9.817 23.387 -43.683 1.00 61.50 44 CYS E O 1
ATOM 7406 N N . LYS E 1 45 ? 10.923 23.172 -45.557 1.00 65.66 45 LYS E N 1
ATOM 7407 C CA . LYS E 1 45 ? 12.224 23.282 -44.943 1.00 67.06 45 LYS E CA 1
ATOM 7408 C C . LYS E 1 45 ? 12.681 24.657 -44.488 1.00 62.31 45 LYS E C 1
ATOM 7409 O O . LYS E 1 45 ? 13.226 24.811 -43.423 1.00 56.51 45 LYS E O 1
ATOM 7415 N N . ILE E 1 46 ? 12.479 25.650 -45.329 1.00 51.80 46 ILE E N 1
ATOM 7416 C CA . ILE E 1 46 ? 12.951 26.981 -45.040 1.00 55.81 46 ILE E CA 1
ATOM 7417 C C . ILE E 1 46 ? 11.929 28.110 -44.872 1.00 53.63 46 ILE E C 1
ATOM 7418 O O . ILE E 1 46 ? 12.308 29.233 -44.602 1.00 43.05 46 ILE E O 1
ATOM 7423 N N . GLY E 1 47 ? 10.653 27.803 -45.038 1.00 46.23 47 GLY E N 1
ATOM 7424 C CA . GLY E 1 47 ? 9.610 28.794 -44.932 1.00 40.44 47 GLY E CA 1
ATOM 7425 C C . GLY E 1 47 ? 9.517 29.403 -43.560 1.00 38.71 47 GLY E C 1
ATOM 7426 O O . GLY E 1 47 ? 9.714 28.739 -42.588 1.00 35.72 47 GLY E O 1
ATOM 7427 N N . LYS E 1 48 ? 9.251 30.690 -43.511 1.00 36.68 48 LYS E N 1
ATOM 7428 C CA . LYS E 1 48 ? 9.099 31.401 -42.264 1.00 40.49 48 LYS E CA 1
ATOM 7429 C C . LYS E 1 48 ? 7.684 31.942 -42.088 1.00 37.47 48 LYS E C 1
ATOM 7430 O O . LYS E 1 48 ? 7.397 32.636 -41.168 1.00 36.57 48 LYS E O 1
ATOM 7436 N N . ASN E 1 49 ? 6.816 31.618 -43.012 1.00 33.13 49 ASN E N 1
ATOM 7437 C CA . ASN E 1 49 ? 5.450 32.044 -42.949 1.00 36.45 49 ASN E CA 1
ATOM 7438 C C . ASN E 1 49 ? 4.549 30.843 -43.218 1.00 31.66 49 ASN E C 1
ATOM 7439 O O . ASN E 1 49 ? 3.706 30.879 -44.042 1.00 32.43 49 ASN E O 1
ATOM 7444 N N . GLN E 1 50 ? 4.791 29.776 -42.492 1.00 33.06 50 GLN E N 1
ATOM 7445 C CA . GLN E 1 50 ? 4.081 28.523 -42.597 1.00 34.35 50 GLN E CA 1
ATOM 7446 C C . GLN E 1 50 ? 2.798 28.427 -41.776 1.00 32.25 50 GLN E C 1
ATOM 7447 O O . GLN E 1 50 ? 2.616 29.158 -40.853 1.00 33.61 50 GLN E O 1
ATOM 7453 N N . SER E 1 51 ? 1.942 27.494 -42.154 1.00 34.55 51 SER E N 1
ATOM 7454 C CA . SER E 1 51 ? 0.666 27.222 -41.531 1.00 32.81 51 SER E CA 1
ATOM 7455 C C . SER E 1 51 ? 0.632 25.728 -41.298 1.00 39.31 51 SER E C 1
ATOM 7456 O O . SER E 1 51 ? 1.303 25.024 -41.986 1.00 34.69 51 SER E O 1
ATOM 7459 N N . PRO E 1 52 ? -0.157 25.269 -40.340 1.00 36.59 52 PRO E N 1
ATOM 7460 C CA . PRO E 1 52 ? -0.989 26.101 -39.474 1.00 33.01 52 PRO E CA 1
ATOM 7461 C C . PRO E 1 52 ? -0.226 26.690 -38.312 1.00 31.62 52 PRO E C 1
ATOM 7462 O O . PRO E 1 52 ? 0.915 26.432 -38.154 1.00 32.79 52 PRO E O 1
ATOM 7466 N N . VAL E 1 53 ? -0.881 27.483 -37.508 1.00 30.01 53 VAL E N 1
ATOM 7467 C CA . VAL E 1 53 ? -0.258 28.093 -36.379 1.00 29.12 53 VAL E CA 1
ATOM 7468 C C . VAL E 1 53 ? -1.150 28.057 -35.152 1.00 30.18 53 VAL E C 1
ATOM 7469 O O . VAL E 1 53 ? -2.328 27.875 -35.245 1.00 32.15 53 VAL E O 1
ATOM 7473 N N . ASP E 1 54 ? -0.552 28.242 -34.004 1.00 31.97 54 ASP E N 1
ATOM 7474 C CA . ASP E 1 54 ? -1.286 28.362 -32.787 1.00 35.75 54 ASP E CA 1
ATOM 7475 C C . ASP E 1 54 ? -1.613 29.847 -32.762 1.00 34.26 54 ASP E C 1
ATOM 7476 O O . ASP E 1 54 ? -0.754 30.672 -32.755 1.00 34.36 54 ASP E O 1
ATOM 7481 N N . ILE E 1 55 ? -2.881 30.150 -32.721 1.00 28.92 55 ILE E N 1
ATOM 7482 C CA . ILE E 1 55 ? -3.331 31.504 -32.717 1.00 35.20 55 ILE E CA 1
ATOM 7483 C C . ILE E 1 55 ? -3.240 32.064 -31.302 1.00 38.69 55 ILE E C 1
ATOM 7484 O O . ILE E 1 55 ? -4.144 31.976 -30.528 1.00 34.57 55 ILE E O 1
ATOM 7489 N N . ASN E 1 56 ? -2.078 32.608 -30.991 1.00 30.37 56 ASN E N 1
ATOM 7490 C CA . ASN E 1 56 ? -1.819 33.151 -29.687 1.00 33.92 56 ASN E CA 1
ATOM 7491 C C . ASN E 1 56 ? -1.159 34.517 -29.579 1.00 34.12 56 ASN E C 1
ATOM 7492 O O . ASN E 1 56 ? -0.782 34.885 -28.507 1.00 33.07 56 ASN E O 1
ATOM 7497 N N . ARG E 1 57 ? -1.046 35.168 -30.675 1.00 28.11 57 ARG E N 1
ATOM 7498 C CA . ARG E 1 57 ? -0.487 36.502 -30.711 1.00 30.31 57 ARG E CA 1
ATOM 7499 C C . ARG E 1 57 ? -1.429 37.275 -31.616 1.00 29.23 57 ARG E C 1
ATOM 7500 O O . ARG E 1 57 ? -1.270 37.277 -32.827 1.00 31.71 57 ARG E O 1
ATOM 7508 N N . ILE E 1 58 ? -2.423 37.832 -30.961 1.00 34.20 58 ILE E N 1
ATOM 7509 C CA . ILE E 1 58 ? -3.518 38.439 -31.648 1.00 37.35 58 ILE E CA 1
ATOM 7510 C C . ILE E 1 58 ? -3.698 39.913 -31.389 1.00 35.25 58 ILE E C 1
ATOM 7511 O O . ILE E 1 58 ? -3.524 40.353 -30.300 1.00 37.95 58 ILE E O 1
ATOM 7516 N N . VAL E 1 59 ? -4.041 40.662 -32.410 1.00 32.15 59 VAL E N 1
ATOM 7517 C CA . VAL E 1 59 ? -4.284 42.075 -32.273 1.00 32.41 59 VAL E CA 1
ATOM 7518 C C . VAL E 1 59 ? -5.617 42.495 -32.890 1.00 31.65 59 VAL E C 1
ATOM 7519 O O . VAL E 1 59 ? -5.953 42.022 -33.928 1.00 36.58 59 VAL E O 1
ATOM 7523 N N . ASP E 1 60 ? -6.372 43.361 -32.238 1.00 27.79 60 ASP E N 1
ATOM 7524 C CA . ASP E 1 60 ? -7.616 43.820 -32.795 1.00 31.19 60 ASP E CA 1
ATOM 7525 C C . ASP E 1 60 ? -7.261 44.630 -34.042 1.00 36.92 60 ASP E C 1
ATOM 7526 O O . ASP E 1 60 ? -6.347 45.391 -34.011 1.00 36.74 60 ASP E O 1
ATOM 7531 N N . ALA E 1 61 ? -8.004 44.462 -35.116 1.00 32.61 61 ALA E N 1
ATOM 7532 C CA . ALA E 1 61 ? -7.787 45.192 -36.339 1.00 37.59 61 ALA E CA 1
ATOM 7533 C C . ALA E 1 61 ? -9.105 45.521 -36.971 1.00 38.73 61 ALA E C 1
ATOM 7534 O O . ALA E 1 61 ? -10.010 44.754 -36.872 1.00 37.80 61 ALA E O 1
ATOM 7536 N N . LYS E 1 62 ? -9.190 46.648 -37.646 1.00 32.45 62 LYS E N 1
ATOM 7537 C CA . LYS E 1 62 ? -10.401 47.039 -38.302 1.00 36.20 62 LYS E CA 1
ATOM 7538 C C . LYS E 1 62 ? -10.513 46.383 -39.660 1.00 42.57 62 LYS E C 1
ATOM 7539 O O . LYS E 1 62 ? -10.475 47.019 -40.674 1.00 41.71 62 LYS E O 1
ATOM 7545 N N . LEU E 1 63 ? -10.670 45.082 -39.666 1.00 39.23 63 LEU E N 1
ATOM 7546 C CA . LEU E 1 63 ? -10.824 44.361 -40.918 1.00 38.42 63 LEU E CA 1
ATOM 7547 C C . LEU E 1 63 ? -12.256 44.452 -41.469 1.00 44.94 63 LEU E C 1
ATOM 7548 O O . LEU E 1 63 ? -13.237 44.630 -40.734 1.00 39.46 63 LEU E O 1
ATOM 7553 N N . LYS E 1 64 ? -12.385 44.342 -42.774 1.00 42.33 64 LYS E N 1
ATOM 7554 C CA . LYS E 1 64 ? -13.711 44.402 -43.409 1.00 44.37 64 LYS E CA 1
ATOM 7555 C C . LYS E 1 64 ? -14.364 43.055 -43.418 1.00 47.50 64 LYS E C 1
ATOM 7556 O O . LYS E 1 64 ? -13.655 42.046 -43.478 1.00 45.22 64 LYS E O 1
ATOM 7562 N N . PRO E 1 65 ? -15.694 43.018 -43.487 1.00 48.55 65 PRO E N 1
ATOM 7563 C CA . PRO E 1 65 ? -16.348 41.733 -43.595 1.00 57.29 65 PRO E CA 1
ATOM 7564 C C . PRO E 1 65 ? -15.946 41.065 -44.930 1.00 54.74 65 PRO E C 1
ATOM 7565 O O . PRO E 1 65 ? -15.698 41.746 -45.890 1.00 46.23 65 PRO E O 1
ATOM 7569 N N . ILE E 1 66 ? -15.797 39.761 -44.916 1.00 45.99 66 ILE E N 1
ATOM 7570 C CA . ILE E 1 66 ? -15.524 39.026 -46.136 1.00 50.76 66 ILE E CA 1
ATOM 7571 C C . ILE E 1 66 ? -16.847 38.766 -46.830 1.00 54.00 66 ILE E C 1
ATOM 7572 O O . ILE E 1 66 ? -17.747 38.234 -46.262 1.00 48.22 66 ILE E O 1
ATOM 7577 N N . LYS E 1 67 ? -16.928 39.138 -48.080 1.00 53.42 67 LYS E N 1
ATOM 7578 C CA . LYS E 1 67 ? -18.105 38.910 -48.870 1.00 46.03 67 LYS E CA 1
ATOM 7579 C C . LYS E 1 67 ? -18.094 37.465 -49.310 1.00 46.38 67 LYS E C 1
ATOM 7580 O O . LYS E 1 67 ? -17.144 37.000 -49.936 1.00 43.53 67 LYS E O 1
ATOM 7586 N N . ILE E 1 68 ? -19.171 36.740 -49.016 1.00 40.47 68 ILE E N 1
ATOM 7587 C CA . ILE E 1 68 ? -19.260 35.356 -49.334 1.00 42.90 68 ILE E CA 1
ATOM 7588 C C . ILE E 1 68 ? -20.460 35.113 -50.233 1.00 50.10 68 ILE E C 1
ATOM 7589 O O . ILE E 1 68 ? -21.595 35.210 -49.796 1.00 42.37 68 ILE E O 1
ATOM 7594 N N . GLU E 1 69 ? -20.169 34.782 -51.486 1.00 46.77 69 GLU E N 1
ATOM 7595 C CA . GLU E 1 69 ? -21.168 34.625 -52.544 1.00 43.85 69 GLU E CA 1
ATOM 7596 C C . GLU E 1 69 ? -21.141 33.214 -53.054 1.00 46.15 69 GLU E C 1
ATOM 7597 O O . GLU E 1 69 ? -20.576 32.921 -54.103 1.00 47.58 69 GLU E O 1
ATOM 7603 N N . TYR E 1 70 ? -21.756 32.328 -52.281 1.00 46.22 70 TYR E N 1
ATOM 7604 C CA . TYR E 1 70 ? -21.802 30.941 -52.591 1.00 45.95 70 TYR E CA 1
ATOM 7605 C C . TYR E 1 70 ? -23.191 30.547 -53.084 1.00 53.40 70 TYR E C 1
ATOM 7606 O O . TYR E 1 70 ? -24.166 31.124 -52.659 1.00 59.30 70 TYR E O 1
ATOM 7615 N N . ARG E 1 71 ? -23.210 29.526 -53.932 1.00 47.77 71 ARG E N 1
ATOM 7616 C CA . ARG E 1 71 ? -24.407 28.901 -54.496 1.00 56.33 71 ARG E CA 1
ATOM 7617 C C . ARG E 1 71 ? -24.289 27.481 -54.101 1.00 50.51 71 ARG E C 1
ATOM 7618 O O . ARG E 1 71 ? -23.186 27.008 -53.879 1.00 53.40 71 ARG E O 1
ATOM 7626 N N . ALA E 1 72 ? -25.376 26.731 -54.181 1.00 50.04 72 ALA E N 1
ATOM 7627 C CA . ALA E 1 72 ? -25.276 25.293 -53.996 1.00 57.12 72 ALA E CA 1
ATOM 7628 C C . ALA E 1 72 ? -24.423 24.734 -55.157 1.00 57.40 72 ALA E C 1
ATOM 7629 O O . ALA E 1 72 ? -24.724 24.984 -56.291 1.00 58.58 72 ALA E O 1
ATOM 7631 N N . GLY E 1 73 ? -23.289 24.112 -54.852 1.00 53.79 73 GLY E N 1
ATOM 7632 C CA . GLY E 1 73 ? -22.348 23.686 -55.881 1.00 51.82 73 GLY E CA 1
ATOM 7633 C C . GLY E 1 73 ? -21.442 22.503 -55.618 1.00 56.70 73 GLY E C 1
ATOM 7634 O O . GLY E 1 73 ? -20.641 22.161 -56.488 1.00 47.92 73 GLY E O 1
ATOM 7635 N N . ALA E 1 74 ? -21.591 21.833 -54.473 1.00 52.70 74 ALA E N 1
ATOM 7636 C CA . ALA E 1 74 ? -20.765 20.668 -54.195 1.00 53.48 74 ALA E CA 1
ATOM 7637 C C . ALA E 1 74 ? -21.268 19.522 -55.031 1.00 61.19 74 ALA E C 1
ATOM 7638 O O . ALA E 1 74 ? -22.458 19.233 -55.027 1.00 61.31 74 ALA E O 1
ATOM 7640 N N . THR E 1 75 ? -20.362 18.885 -55.752 1.00 59.71 75 THR E N 1
ATOM 7641 C CA . THR E 1 75 ? -20.735 17.866 -56.725 1.00 65.73 75 THR E CA 1
ATOM 7642 C C . THR E 1 75 ? -20.229 16.468 -56.401 1.00 67.25 75 THR E C 1
ATOM 7643 O O . THR E 1 75 ? -20.955 15.508 -56.650 1.00 78.65 75 THR E O 1
ATOM 7647 N N . LYS E 1 76 ? -18.983 16.343 -55.950 1.00 55.27 76 LYS E N 1
ATOM 7648 C CA . LYS E 1 76 ? -18.343 15.061 -55.757 1.00 60.84 76 LYS E CA 1
ATOM 7649 C C . LYS E 1 76 ? -17.619 15.019 -54.438 1.00 55.69 76 LYS E C 1
ATOM 7650 O O . LYS E 1 76 ? -17.229 16.019 -53.918 1.00 52.85 76 LYS E O 1
ATOM 7656 N N . VAL E 1 77 ? -17.394 13.814 -53.961 1.00 49.01 77 VAL E N 1
ATOM 7657 C CA . VAL E 1 77 ? -16.713 13.565 -52.710 1.00 46.15 77 VAL E CA 1
ATOM 7658 C C . VAL E 1 77 ? -15.658 12.559 -52.988 1.00 50.95 77 VAL E C 1
ATOM 7659 O O . VAL E 1 77 ? -15.968 11.413 -53.352 1.00 69.55 77 VAL E O 1
ATOM 7663 N N . LEU E 1 78 ? -14.424 12.924 -52.716 1.00 50.12 78 LEU E N 1
ATOM 7664 C CA . LEU E 1 78 ? -13.293 12.068 -52.943 1.00 42.92 78 LEU E CA 1
ATOM 7665 C C . LEU E 1 78 ? -12.522 11.759 -51.674 1.00 52.52 78 LEU E C 1
ATOM 7666 O O . LEU E 1 78 ? -12.319 12.630 -50.798 1.00 46.53 78 LEU E O 1
ATOM 7671 N N . ASN E 1 79 ? -12.065 10.523 -51.562 1.00 48.03 79 ASN E N 1
ATOM 7672 C CA . ASN E 1 79 ? -11.131 10.132 -50.504 1.00 45.39 79 ASN E CA 1
ATOM 7673 C C . ASN E 1 79 ? -9.824 9.996 -51.186 1.00 52.50 79 ASN E C 1
ATOM 7674 O O . ASN E 1 79 ? -9.658 9.100 -52.022 1.00 50.33 79 ASN E O 1
ATOM 7679 N N . ASN E 1 80 ? -8.873 10.872 -50.858 1.00 47.57 80 ASN E N 1
ATOM 7680 C CA . ASN E 1 80 ? -7.540 10.830 -51.511 1.00 46.61 80 ASN E CA 1
ATOM 7681 C C . ASN E 1 80 ? -6.489 10.252 -50.589 1.00 48.27 80 ASN E C 1
ATOM 7682 O O . ASN E 1 80 ? -5.323 10.336 -50.843 1.00 51.98 80 ASN E O 1
ATOM 7687 N N . GLY E 1 81 ? -6.929 9.635 -49.510 1.00 48.62 81 GLY E N 1
ATOM 7688 C CA . GLY E 1 81 ? -6.028 9.004 -48.583 1.00 46.74 81 GLY E CA 1
ATOM 7689 C C . GLY E 1 81 ? -5.485 9.973 -47.533 1.00 54.22 81 GLY E C 1
ATOM 7690 O O . GLY E 1 81 ? -5.043 9.553 -46.483 1.00 57.21 81 GLY E O 1
ATOM 7691 N N . HIS E 1 82 ? -5.568 11.266 -47.789 1.00 54.74 82 HIS E N 1
ATOM 7692 C CA . HIS E 1 82 ? -5.158 12.309 -46.817 1.00 57.79 82 HIS E CA 1
ATOM 7693 C C . HIS E 1 82 ? -6.328 13.043 -46.133 1.00 48.43 82 HIS E C 1
ATOM 7694 O O . HIS E 1 82 ? -6.188 13.574 -45.035 1.00 44.49 82 HIS E O 1
ATOM 7701 N N . THR E 1 83 ? -7.450 13.063 -46.816 1.00 45.94 83 THR E N 1
ATOM 7702 C CA . THR E 1 83 ? -8.625 13.735 -46.384 1.00 48.39 83 THR E CA 1
ATOM 7703 C C . THR E 1 83 ? -9.799 13.255 -47.221 1.00 46.12 83 THR E C 1
ATOM 7704 O O . THR E 1 83 ? -9.649 12.471 -48.158 1.00 47.12 83 THR E O 1
ATOM 7708 N N . ILE E 1 84 ? -10.953 13.831 -46.913 1.00 46.89 84 ILE E N 1
ATOM 7709 C CA . ILE E 1 84 ? -12.146 13.734 -47.694 1.00 45.24 84 ILE E CA 1
ATOM 7710 C C . ILE E 1 84 ? -12.335 15.095 -48.271 1.00 49.17 84 ILE E C 1
ATOM 7711 O O . ILE E 1 84 ? -12.436 16.080 -47.541 1.00 41.69 84 ILE E O 1
ATOM 7716 N N . LYS E 1 85 ? -12.381 15.143 -49.584 1.00 45.83 85 LYS E N 1
ATOM 7717 C CA . LYS E 1 85 ? -12.435 16.363 -50.289 1.00 43.79 85 LYS E CA 1
ATOM 7718 C C . LYS E 1 85 ? -13.641 16.465 -51.150 1.00 46.87 85 LYS E C 1
ATOM 7719 O O . LYS E 1 85 ? -13.935 15.587 -51.994 1.00 51.11 85 LYS E O 1
ATOM 7725 N N . VAL E 1 86 ? -14.330 17.571 -51.004 1.00 42.31 86 VAL E N 1
ATOM 7726 C CA . VAL E 1 86 ? -15.543 17.849 -51.754 1.00 43.33 86 VAL E CA 1
ATOM 7727 C C . VAL E 1 86 ? -15.294 18.898 -52.827 1.00 47.61 86 VAL E C 1
ATOM 7728 O O . VAL E 1 86 ? -14.987 20.044 -52.522 1.00 41.03 86 VAL E O 1
ATOM 7732 N N . SER E 1 87 ? -15.452 18.489 -54.094 1.00 43.88 87 SER E N 1
ATOM 7733 C CA . SER E 1 87 ? -15.254 19.418 -55.213 1.00 46.66 87 SER E CA 1
ATOM 7734 C C . SER E 1 87 ? -16.430 20.313 -55.319 1.00 42.17 87 SER E C 1
ATOM 7735 O O . SER E 1 87 ? -17.581 19.932 -55.083 1.00 51.29 87 SER E O 1
ATOM 7738 N N . TYR E 1 88 ? -16.167 21.504 -55.779 1.00 42.89 88 TYR E N 1
ATOM 7739 C CA . TYR E 1 88 ? -17.187 22.490 -55.977 1.00 44.52 88 TYR E CA 1
ATOM 7740 C C . TYR E 1 88 ? -17.214 22.930 -57.419 1.00 48.84 88 TYR E C 1
ATOM 7741 O O . TYR E 1 88 ? -16.191 23.105 -58.033 1.00 47.62 88 TYR E O 1
ATOM 7750 N N . GLU E 1 89 ? -18.397 23.107 -57.962 1.00 52.48 89 GLU E N 1
ATOM 7751 C CA . GLU E 1 89 ? -18.516 23.584 -59.324 1.00 54.84 89 GLU E CA 1
ATOM 7752 C C . GLU E 1 89 ? -18.292 25.066 -59.344 1.00 49.71 89 GLU E C 1
ATOM 7753 O O . GLU E 1 89 ? -18.550 25.742 -58.401 1.00 47.46 89 GLU E O 1
ATOM 7759 N N . PRO E 1 90 ? -17.797 25.562 -60.532 1.00 56.81 90 PRO E N 1
ATOM 7760 C CA . PRO E 1 90 ? -17.535 27.005 -60.561 1.00 46.93 90 PRO E CA 1
ATOM 7761 C C . PRO E 1 90 ? -18.710 27.935 -60.388 1.00 46.48 90 PRO E C 1
ATOM 7762 O O . PRO E 1 90 ? -19.822 27.576 -60.636 1.00 56.99 90 PRO E O 1
ATOM 7766 N N . GLY E 1 91 ? -18.426 29.158 -59.984 1.00 46.72 91 GLY E N 1
ATOM 7767 C CA . GLY E 1 91 ? -19.429 30.173 -59.765 1.00 42.46 91 GLY E CA 1
ATOM 7768 C C . GLY E 1 91 ? -19.658 30.674 -58.354 1.00 48.34 91 GLY E C 1
ATOM 7769 O O . GLY E 1 91 ? -20.422 31.579 -58.158 1.00 44.76 91 GLY E O 1
ATOM 7770 N N . SER E 1 92 ? -18.959 30.113 -57.380 1.00 51.71 92 SER E N 1
ATOM 7771 C CA . SER E 1 92 ? -19.087 30.549 -55.992 1.00 55.50 92 SER E CA 1
ATOM 7772 C C . SER E 1 92 ? -17.796 31.199 -55.584 1.00 47.32 92 SER E C 1
ATOM 7773 O O . SER E 1 92 ? -16.754 30.687 -55.883 1.00 56.30 92 SER E O 1
ATOM 7776 N N . TYR E 1 93 ? -17.857 32.331 -54.919 1.00 41.92 93 TYR E N 1
ATOM 7777 C CA . TYR E 1 93 ? -16.657 33.039 -54.557 1.00 43.23 93 TYR E CA 1
ATOM 7778 C C . TYR E 1 93 ? -16.729 33.880 -53.306 1.00 42.10 93 TYR E C 1
ATOM 7779 O O . TYR E 1 93 ? -17.761 34.090 -52.765 1.00 40.51 93 TYR E O 1
ATOM 7788 N N . ILE E 1 94 ? -15.576 34.351 -52.884 1.00 38.57 94 ILE E N 1
ATOM 7789 C CA . ILE E 1 94 ? -15.428 35.254 -51.769 1.00 38.87 94 ILE E CA 1
ATOM 7790 C C . ILE E 1 94 ? -14.562 36.391 -52.263 1.00 37.82 94 ILE E C 1
ATOM 7791 O O . ILE E 1 94 ? -13.851 36.228 -53.204 1.00 37.35 94 ILE E O 1
ATOM 7796 N N . VAL E 1 95 ? -14.648 37.537 -51.623 1.00 40.67 95 VAL E N 1
ATOM 7797 C CA . VAL E 1 95 ? -13.838 38.683 -51.969 1.00 40.67 95 VAL E CA 1
ATOM 7798 C C . VAL E 1 95 ? -12.990 39.121 -50.793 1.00 40.23 95 VAL E C 1
ATOM 7799 O O . VAL E 1 95 ? -13.497 39.399 -49.750 1.00 41.35 95 VAL E O 1
ATOM 7803 N N . VAL E 1 96 ? -11.693 39.189 -51.002 1.00 35.46 96 VAL E N 1
ATOM 7804 C CA . VAL E 1 96 ? -10.764 39.618 -49.996 1.00 37.64 96 VAL E CA 1
ATOM 7805 C C . VAL E 1 96 ? -9.857 40.633 -50.636 1.00 39.98 96 VAL E C 1
ATOM 7806 O O . VAL E 1 96 ? -9.382 40.406 -51.708 1.00 44.94 96 VAL E O 1
ATOM 7810 N N . ASP E 1 97 ? -9.629 41.754 -49.994 1.00 37.38 97 ASP E N 1
ATOM 7811 C CA . ASP E 1 97 ? -8.768 42.766 -50.556 1.00 42.87 97 ASP E CA 1
ATOM 7812 C C . ASP E 1 97 ? -9.281 43.196 -51.935 1.00 50.13 97 ASP E C 1
ATOM 7813 O O . ASP E 1 97 ? -8.516 43.512 -52.816 1.00 41.64 97 ASP E O 1
ATOM 7818 N N . GLY E 1 98 ? -10.584 43.158 -52.112 1.00 41.87 98 GLY E N 1
ATOM 7819 C CA . GLY E 1 98 ? -11.207 43.532 -53.349 1.00 45.19 98 GLY E CA 1
ATOM 7820 C C . GLY E 1 98 ? -10.976 42.568 -54.476 1.00 48.06 98 GLY E C 1
ATOM 7821 O O . GLY E 1 98 ? -11.288 42.867 -55.587 1.00 54.43 98 GLY E O 1
ATOM 7822 N N . ILE E 1 99 ? -10.447 41.404 -54.185 1.00 42.06 99 ILE E N 1
ATOM 7823 C CA . ILE E 1 99 ? -10.149 40.415 -55.180 1.00 39.84 99 ILE E CA 1
ATOM 7824 C C . ILE E 1 99 ? -11.069 39.225 -55.079 1.00 52.17 99 ILE E C 1
ATOM 7825 O O . ILE E 1 99 ? -11.387 38.780 -54.019 1.00 49.19 99 ILE E O 1
ATOM 7830 N N . LYS E 1 100 ? -11.480 38.704 -56.207 1.00 46.28 100 LYS E N 1
ATOM 7831 C CA . LYS E 1 100 ? -12.373 37.588 -56.231 1.00 52.00 100 LYS E CA 1
ATOM 7832 C C . LYS E 1 100 ? -11.638 36.270 -56.163 1.00 52.23 100 LYS E C 1
ATOM 7833 O O . LYS E 1 100 ? -10.789 36.022 -56.973 1.00 45.49 100 LYS E O 1
ATOM 7839 N N . PHE E 1 101 ? -11.966 35.421 -55.202 1.00 38.72 101 PHE E N 1
ATOM 7840 C CA . PHE E 1 101 ? -11.343 34.131 -55.122 1.00 32.55 101 PHE E CA 1
ATOM 7841 C C . PHE E 1 101 ? -12.441 33.108 -55.266 1.00 40.62 101 PHE E C 1
ATOM 7842 O O . PHE E 1 101 ? -13.356 33.086 -54.503 1.00 38.86 101 PHE E O 1
ATOM 7850 N N . GLU E 1 102 ? -12.329 32.240 -56.243 1.00 41.29 102 GLU E N 1
ATOM 7851 C CA . GLU E 1 102 ? -13.335 31.241 -56.478 1.00 41.70 102 GLU E CA 1
ATOM 7852 C C . GLU E 1 102 ? -13.158 29.980 -55.660 1.00 44.71 102 GLU E C 1
ATOM 7853 O O . GLU E 1 102 ? -12.102 29.420 -55.615 1.00 39.36 102 GLU E O 1
ATOM 7859 N N . LEU E 1 103 ? -14.227 29.529 -55.031 1.00 43.36 103 LEU E N 1
ATOM 7860 C CA . LEU E 1 103 ? -14.172 28.332 -54.255 1.00 35.42 103 LEU E CA 1
ATOM 7861 C C . LEU E 1 103 ? -13.938 27.152 -55.176 1.00 39.73 103 LEU E C 1
ATOM 7862 O O . LEU E 1 103 ? -14.626 26.978 -56.137 1.00 37.76 103 LEU E O 1
ATOM 7867 N N . LYS E 1 104 ? -12.965 26.331 -54.847 1.00 39.87 104 LYS E N 1
ATOM 7868 C CA . LYS E 1 104 ? -12.638 25.169 -55.626 1.00 42.66 104 LYS E CA 1
ATOM 7869 C C . LYS E 1 104 ? -12.995 23.858 -54.981 1.00 43.08 104 LYS E C 1
ATOM 7870 O O . LYS E 1 104 ? -13.372 22.929 -55.626 1.00 38.53 104 LYS E O 1
ATOM 7876 N N . GLN E 1 105 ? -12.827 23.789 -53.687 1.00 43.14 105 GLN E N 1
ATOM 7877 C CA . GLN E 1 105 ? -13.066 22.560 -52.941 1.00 44.61 105 GLN E CA 1
ATOM 7878 C C . GLN E 1 105 ? -13.070 22.877 -51.455 1.00 46.98 105 GLN E C 1
ATOM 7879 O O . GLN E 1 105 ? -12.555 23.923 -51.046 1.00 38.16 105 GLN E O 1
ATOM 7885 N N . PHE E 1 106 ? -13.657 21.961 -50.686 1.00 40.76 106 PHE E N 1
ATOM 7886 C CA . PHE E 1 106 ? -13.453 21.932 -49.248 1.00 38.50 106 PHE E CA 1
ATOM 7887 C C . PHE E 1 106 ? -13.098 20.589 -48.754 1.00 39.27 106 PHE E C 1
ATOM 7888 O O . PHE E 1 106 ? -13.422 19.575 -49.359 1.00 42.86 106 PHE E O 1
ATOM 7896 N N . HIS E 1 107 ? -12.362 20.532 -47.662 1.00 36.89 107 HIS E N 1
ATOM 7897 C CA . HIS E 1 107 ? -11.904 19.277 -47.147 1.00 38.92 107 HIS E CA 1
ATOM 7898 C C . HIS E 1 107 ? -11.685 19.443 -45.637 1.00 39.09 107 HIS E C 1
ATOM 7899 O O . HIS E 1 107 ? -11.889 20.518 -45.076 1.00 42.53 107 HIS E O 1
ATOM 7906 N N . PHE E 1 108 ? -11.255 18.371 -44.984 1.00 34.30 108 PHE E N 1
ATOM 7907 C CA . PHE E 1 108 ? -11.309 18.279 -43.529 1.00 33.48 108 PHE E CA 1
ATOM 7908 C C . PHE E 1 108 ? -10.043 17.757 -42.911 1.00 38.95 108 PHE E C 1
ATOM 7909 O O . PHE E 1 108 ? -9.257 17.023 -43.523 1.00 40.33 108 PHE E O 1
ATOM 7917 N N . HIS E 1 109 ? -9.885 18.107 -41.642 1.00 36.46 109 HIS E N 1
ATOM 7918 C CA . HIS E 1 109 ? -8.814 17.613 -40.823 1.00 33.72 109 HIS E CA 1
ATOM 7919 C C . HIS E 1 109 ? -9.266 17.292 -39.422 1.00 37.41 109 HIS E C 1
ATOM 7920 O O . HIS E 1 109 ? -10.167 17.949 -38.884 1.00 38.97 109 HIS E O 1
ATOM 7927 N N . ALA E 1 110 ? -8.610 16.328 -38.789 1.00 37.46 110 ALA E N 1
ATOM 7928 C CA . ALA E 1 110 ? -8.949 15.945 -37.393 1.00 35.69 110 ALA E CA 1
ATOM 7929 C C . ALA E 1 110 ? -7.721 15.442 -36.710 1.00 35.01 110 ALA E C 1
ATOM 7930 O O . ALA E 1 110 ? -7.068 14.551 -37.236 1.00 41.06 110 ALA E O 1
ATOM 7932 N N . PRO E 1 111 ? -7.331 16.009 -35.583 1.00 38.36 111 PRO E N 1
ATOM 7933 C CA . PRO E 1 111 ? -7.947 17.164 -34.954 1.00 40.60 111 PRO E CA 1
ATOM 7934 C C . PRO E 1 111 ? -7.614 18.451 -35.750 1.00 35.31 111 PRO E C 1
ATOM 7935 O O . PRO E 1 111 ? -7.006 18.378 -36.838 1.00 39.55 111 PRO E O 1
ATOM 7939 N N . SER E 1 112 ? -8.050 19.582 -35.223 1.00 36.15 112 SER E N 1
ATOM 7940 C CA . SER E 1 112 ? -7.855 20.879 -35.919 1.00 34.91 112 SER E CA 1
ATOM 7941 C C . SER E 1 112 ? -6.355 21.081 -36.235 1.00 30.93 112 SER E C 1
ATOM 7942 O O . SER E 1 112 ? -5.469 20.678 -35.484 1.00 36.41 112 SER E O 1
ATOM 7945 N N . GLU E 1 113 ? -6.122 21.718 -37.363 1.00 34.61 113 GLU E N 1
ATOM 7946 C CA . GLU E 1 113 ? -4.745 22.154 -37.734 1.00 36.28 113 GLU E CA 1
ATOM 7947 C C . GLU E 1 113 ? -4.313 23.367 -36.917 1.00 33.01 113 GLU E C 1
ATOM 7948 O O . GLU E 1 113 ? -3.328 23.333 -36.208 1.00 32.03 113 GLU E O 1
ATOM 7954 N N . HIS E 1 114 ? -5.119 24.430 -36.978 1.00 33.94 114 HIS E N 1
ATOM 7955 C CA . HIS E 1 114 ? -4.881 25.566 -36.132 1.00 28.87 114 HIS E CA 1
ATOM 7956 C C . HIS E 1 114 ? -5.234 25.235 -34.666 1.00 32.70 114 HIS E C 1
ATOM 7957 O O . HIS E 1 114 ? -6.136 24.409 -34.406 1.00 31.48 114 HIS E O 1
ATOM 7964 N N . LYS E 1 115 ? -4.507 25.853 -33.771 1.00 33.47 115 LYS E N 1
ATOM 7965 C CA . LYS E 1 115 ? -4.890 25.894 -32.379 1.00 35.78 115 LYS E CA 1
ATOM 7966 C C . LYS E 1 115 ? -5.283 27.284 -31.979 1.00 37.37 115 LYS E C 1
ATOM 7967 O O . LYS E 1 115 ? -4.938 28.259 -32.653 1.00 37.38 115 LYS E O 1
ATOM 7973 N N . LEU E 1 116 ? -6.029 27.380 -30.911 1.00 33.25 116 LEU E N 1
ATOM 7974 C CA . LEU E 1 116 ? -6.524 28.677 -30.420 1.00 35.31 116 LEU E CA 1
ATOM 7975 C C . LEU E 1 116 ? -6.089 28.761 -28.992 1.00 39.57 116 LEU E C 1
ATOM 7976 O O . LEU E 1 116 ? -6.468 27.953 -28.163 1.00 39.10 116 LEU E O 1
ATOM 7981 N N . LYS E 1 117 ? -5.185 29.672 -28.735 1.00 36.43 117 LYS E N 1
ATOM 7982 C CA . LYS E 1 117 ? -4.520 29.814 -27.425 1.00 39.38 117 LYS E CA 1
ATOM 7983 C C . LYS E 1 117 ? -4.052 28.508 -26.825 1.00 39.74 117 LYS E C 1
ATOM 7984 O O . LYS E 1 117 ? -4.311 28.190 -25.674 1.00 39.61 117 LYS E O 1
ATOM 7990 N N . GLY E 1 118 ? -3.340 27.743 -27.622 1.00 34.35 118 GLY E N 1
ATOM 7991 C CA . GLY E 1 118 ? -2.764 26.509 -27.153 1.00 39.10 118 GLY E CA 1
ATOM 7992 C C . GLY E 1 118 ? -3.708 25.280 -27.164 1.00 38.51 118 GLY E C 1
ATOM 7993 O O . GLY E 1 118 ? -3.283 24.219 -26.806 1.00 38.12 118 GLY E O 1
ATOM 7994 N N . GLN E 1 119 ? -4.946 25.415 -27.604 1.00 40.30 119 GLN E N 1
ATOM 7995 C CA . GLN E 1 119 ? -5.885 24.300 -27.562 1.00 41.75 119 GLN E CA 1
ATOM 7996 C C . GLN E 1 119 ? -6.370 23.949 -28.944 1.00 39.31 119 GLN E C 1
ATOM 7997 O O . GLN E 1 119 ? -6.703 24.841 -29.744 1.00 35.96 119 GLN E O 1
ATOM 8003 N N . HIS E 1 120 ? -6.542 22.665 -29.197 1.00 39.88 120 HIS E N 1
ATOM 8004 C CA . HIS E 1 120 ? -7.163 22.164 -30.436 1.00 37.19 120 HIS E CA 1
ATOM 8005 C C . HIS E 1 120 ? -8.657 22.153 -30.351 1.00 41.11 120 HIS E C 1
ATOM 8006 O O . HIS E 1 120 ? -9.221 22.000 -29.297 1.00 37.68 120 HIS E O 1
ATOM 8013 N N . TYR E 1 121 ? -9.315 22.229 -31.483 1.00 34.36 121 TYR E N 1
ATOM 8014 C CA . TYR E 1 121 ? -10.682 21.737 -31.619 1.00 34.79 121 TYR E CA 1
ATOM 8015 C C . TYR E 1 121 ? -10.566 20.272 -32.170 1.00 37.18 121 TYR E C 1
ATOM 8016 O O . TYR E 1 121 ? -9.503 19.894 -32.732 1.00 35.93 121 TYR E O 1
ATOM 8025 N N . PRO E 1 122 ? -11.626 19.453 -32.015 1.00 41.85 122 PRO E N 1
ATOM 8026 C CA . PRO E 1 122 ? -11.517 18.088 -32.601 1.00 41.92 122 PRO E CA 1
ATOM 8027 C C . PRO E 1 122 ? -11.579 18.010 -34.131 1.00 39.89 122 PRO E C 1
ATOM 8028 O O . PRO E 1 122 ? -11.255 16.960 -34.682 1.00 40.71 122 PRO E O 1
ATOM 8032 N N . PHE E 1 123 ? -12.002 19.074 -34.816 1.00 37.01 123 PHE E N 1
ATOM 8033 C CA . PHE E 1 123 ? -12.181 19.004 -36.271 1.00 40.83 123 PHE E CA 1
ATOM 8034 C C . PHE E 1 123 ? -12.049 20.418 -36.870 1.00 39.36 123 PHE E C 1
ATOM 8035 O O . PHE E 1 123 ? -12.347 21.392 -36.213 1.00 38.15 123 PHE E O 1
ATOM 8043 N N . GLU E 1 124 ? -11.583 20.467 -38.101 1.00 32.75 124 GLU E N 1
ATOM 8044 C CA . GLU E 1 124 ? -11.444 21.746 -38.853 1.00 35.08 124 GLU E CA 1
ATOM 8045 C C . GLU E 1 124 ? -11.717 21.518 -40.343 1.00 36.87 124 GLU E C 1
ATOM 8046 O O . GLU E 1 124 ? -11.225 20.534 -40.955 1.00 39.74 124 GLU E O 1
ATOM 8052 N N . ALA E 1 125 ? -12.491 22.401 -40.919 1.00 33.94 125 ALA E N 1
ATOM 8053 C CA . ALA E 1 125 ? -12.759 22.376 -42.317 1.00 33.37 125 ALA E CA 1
ATOM 8054 C C . ALA E 1 125 ? -12.010 23.507 -43.016 1.00 39.43 125 ALA E C 1
ATOM 8055 O O . ALA E 1 125 ? -11.947 24.621 -42.509 1.00 32.43 125 ALA E O 1
ATOM 8057 N N . HIS E 1 126 ? -11.544 23.235 -44.230 1.00 33.61 126 HIS E N 1
ATOM 8058 C CA . HIS E 1 126 ? -10.869 24.243 -45.076 1.00 33.26 126 HIS E CA 1
ATOM 8059 C C . HIS E 1 126 ? -11.600 24.418 -46.369 1.00 35.64 126 HIS E C 1
ATOM 8060 O O . HIS E 1 126 ? -11.833 23.429 -47.069 1.00 35.52 126 HIS E O 1
ATOM 8067 N N . PHE E 1 127 ? -11.935 25.646 -46.676 1.00 29.95 127 PHE E N 1
ATOM 8068 C CA . PHE E 1 127 ? -12.593 25.990 -47.897 1.00 34.36 127 PHE E CA 1
ATOM 8069 C C . PHE E 1 127 ? -11.540 26.720 -48.729 1.00 35.46 127 PHE E C 1
ATOM 8070 O O . PHE E 1 127 ? -11.177 27.823 -48.436 1.00 34.26 127 PHE E O 1
ATOM 8078 N N . VAL E 1 128 ? -11.089 26.070 -49.784 1.00 35.93 128 VAL E N 1
ATOM 8079 C CA . VAL E 1 128 ? -10.025 26.585 -50.628 1.00 36.64 128 VAL E CA 1
ATOM 8080 C C . VAL E 1 128 ? -10.480 27.356 -51.844 1.00 40.92 128 VAL E C 1
ATOM 8081 O O . VAL E 1 128 ? -11.220 26.862 -52.652 1.00 38.48 128 VAL E O 1
ATOM 8085 N N . HIS E 1 129 ? -10.006 28.578 -51.959 1.00 39.63 129 HIS E N 1
ATOM 8086 C CA . HIS E 1 129 ? -10.360 29.445 -53.056 1.00 36.55 129 HIS E CA 1
ATOM 8087 C C . HIS E 1 129 ? -9.117 29.913 -53.803 1.00 42.29 129 HIS E C 1
ATOM 8088 O O . HIS E 1 129 ? -8.042 29.971 -53.267 1.00 38.18 129 HIS E O 1
ATOM 8095 N N . ALA E 1 130 ? -9.291 30.240 -55.060 1.00 39.32 130 ALA E N 1
ATOM 8096 C CA . ALA E 1 130 ? -8.203 30.725 -55.860 1.00 42.64 130 ALA E CA 1
ATOM 8097 C C . ALA E 1 130 ? -8.656 31.829 -56.767 1.00 34.84 130 ALA E C 1
ATOM 8098 O O . ALA E 1 130 ? -9.700 31.755 -57.340 1.00 35.21 130 ALA E O 1
ATOM 8100 N N . ASP E 1 131 ? -7.845 32.848 -56.904 1.00 38.26 131 ASP E N 1
ATOM 8101 C CA . ASP E 1 131 ? -8.167 33.926 -57.806 1.00 42.73 131 ASP E CA 1
ATOM 8102 C C . ASP E 1 131 ? -7.764 33.535 -59.228 1.00 43.05 131 ASP E C 1
ATOM 8103 O O . ASP E 1 131 ? -7.297 32.452 -59.457 1.00 43.48 131 ASP E O 1
ATOM 8108 N N . LYS E 1 132 ? -7.959 34.428 -60.175 1.00 55.47 132 LYS E N 1
ATOM 8109 C CA . LYS E 1 132 ? -7.640 34.151 -61.567 1.00 63.23 132 LYS E CA 1
ATOM 8110 C C . LYS E 1 132 ? -6.164 33.826 -61.780 1.00 58.74 132 LYS E C 1
ATOM 8111 O O . LYS E 1 132 ? -5.838 33.016 -62.612 1.00 59.10 132 LYS E O 1
ATOM 8117 N N . HIS E 1 133 ? -5.289 34.452 -61.016 1.00 50.90 133 HIS E N 1
ATOM 8118 C CA . HIS E 1 133 ? -3.872 34.216 -61.125 1.00 45.79 133 HIS E CA 1
ATOM 8119 C C . HIS E 1 133 ? -3.347 33.075 -60.287 1.00 52.02 133 HIS E C 1
ATOM 8120 O O . HIS E 1 133 ? -2.170 32.843 -60.234 1.00 50.06 133 HIS E O 1
ATOM 8127 N N . GLY E 1 134 ? -4.230 32.376 -59.611 1.00 49.74 134 GLY E N 1
ATOM 8128 C CA . GLY E 1 134 ? -3.829 31.271 -58.790 1.00 48.18 134 GLY E CA 1
ATOM 8129 C C . GLY E 1 134 ? -3.477 31.580 -57.365 1.00 47.38 134 GLY E C 1
ATOM 8130 O O . GLY E 1 134 ? -3.090 30.694 -56.668 1.00 47.58 134 GLY E O 1
ATOM 8131 N N . ASN E 1 135 ? -3.609 32.826 -56.941 1.00 43.99 135 ASN E N 1
ATOM 8132 C CA . ASN E 1 135 ? -3.345 33.170 -55.563 1.00 44.04 135 ASN E CA 1
ATOM 8133 C C . ASN E 1 135 ? -4.430 32.547 -54.733 1.00 42.32 135 ASN E C 1
ATOM 8134 O O . ASN E 1 135 ? -5.562 32.617 -55.080 1.00 37.73 135 ASN E O 1
ATOM 8139 N N . LEU E 1 136 ? -4.055 31.948 -53.624 1.00 45.29 136 LEU E N 1
ATOM 8140 C CA . LEU E 1 136 ? -5.002 31.262 -52.782 1.00 40.57 136 LEU E CA 1
ATOM 8141 C C . LEU E 1 136 ? -5.490 31.957 -51.510 1.00 40.12 136 LEU E C 1
ATOM 8142 O O . LEU E 1 136 ? -4.762 32.659 -50.856 1.00 33.30 136 LEU E O 1
ATOM 8147 N N . ALA E 1 137 ? -6.756 31.726 -51.204 1.00 35.55 137 ALA E N 1
ATOM 8148 C CA . ALA E 1 137 ? -7.372 32.203 -50.006 1.00 32.43 137 ALA E CA 1
ATOM 8149 C C . ALA E 1 137 ? -8.120 31.053 -49.371 1.00 38.36 137 ALA E C 1
ATOM 8150 O O . ALA E 1 137 ? -8.930 30.438 -49.994 1.00 32.57 137 ALA E O 1
ATOM 8152 N N . VAL E 1 138 ? -7.843 30.775 -48.114 1.00 35.00 138 VAL E N 1
ATOM 8153 C CA . VAL E 1 138 ? -8.501 29.695 -47.434 1.00 32.39 138 VAL E CA 1
ATOM 8154 C C . VAL E 1 138 ? -9.265 30.084 -46.190 1.00 32.69 138 VAL E C 1
ATOM 8155 O O . VAL E 1 138 ? -8.715 30.673 -45.293 1.00 33.94 138 VAL E O 1
ATOM 8159 N N . ILE E 1 139 ? -10.532 29.721 -46.160 1.00 31.97 139 ILE E N 1
ATOM 8160 C CA . ILE E 1 139 ? -11.384 29.878 -44.946 1.00 34.11 139 ILE E CA 1
ATOM 8161 C C . ILE E 1 139 ? -11.310 28.594 -44.120 1.00 36.16 139 ILE E C 1
ATOM 8162 O O . ILE E 1 139 ? -11.542 27.479 -44.604 1.00 34.11 139 ILE E O 1
ATOM 8167 N N . GLY E 1 140 ? -10.899 28.752 -42.875 1.00 33.88 140 GLY E N 1
ATOM 8168 C CA . GLY E 1 140 ? -10.815 27.645 -41.904 1.00 37.89 140 GLY E CA 1
ATOM 8169 C C . GLY E 1 140 ? -12.000 27.788 -40.925 1.00 36.02 140 GLY E C 1
ATOM 8170 O O . GLY E 1 140 ? -12.295 28.900 -40.477 1.00 34.29 140 GLY E O 1
ATOM 8171 N N . VAL E 1 141 ? -12.675 26.665 -40.619 1.00 39.19 141 VAL E N 1
ATOM 8172 C CA . VAL E 1 141 ? -13.832 26.639 -39.706 1.00 31.08 141 VAL E CA 1
ATOM 8173 C C . VAL E 1 141 ? -13.617 25.507 -38.696 1.00 36.43 141 VAL E C 1
ATOM 8174 O O . VAL E 1 141 ? -13.396 24.366 -39.070 1.00 34.88 141 VAL E O 1
ATOM 8178 N N . PHE E 1 142 ? -13.559 25.881 -37.435 1.00 31.94 142 PHE E N 1
ATOM 8179 C CA . PHE E 1 142 ? -13.457 24.965 -36.354 1.00 36.35 142 PHE E CA 1
ATOM 8180 C C . PHE E 1 142 ? -14.819 24.309 -36.081 1.00 33.82 142 PHE E C 1
ATOM 8181 O O . PHE E 1 142 ? -15.874 24.914 -36.226 1.00 35.91 142 PHE E O 1
ATOM 8189 N N . PHE E 1 143 ? -14.774 23.039 -35.732 1.00 37.96 143 PHE E N 1
ATOM 8190 C CA . PHE E 1 143 ? -15.976 22.271 -35.326 1.00 34.89 143 PHE E CA 1
ATOM 8191 C C . PHE E 1 143 ? -15.697 21.700 -33.947 1.00 36.87 143 PHE E C 1
ATOM 8192 O O . PHE E 1 143 ? -14.637 21.133 -33.694 1.00 32.81 143 PHE E O 1
ATOM 8200 N N . LYS E 1 144 ? -16.657 21.924 -33.044 1.00 40.63 144 LYS E N 1
ATOM 8201 C CA . LYS E 1 144 ? -16.617 21.266 -31.730 1.00 41.60 144 LYS E CA 1
ATOM 8202 C C . LYS E 1 144 ? -17.615 20.109 -31.715 1.00 39.68 144 LYS E C 1
ATOM 8203 O O . LYS E 1 144 ? -18.491 19.978 -32.583 1.00 39.83 144 LYS E O 1
ATOM 8209 N N . GLU E 1 145 ? -17.430 19.239 -30.736 1.00 45.59 145 GLU E N 1
ATOM 8210 C CA . GLU E 1 145 ? -18.323 18.090 -30.502 1.00 48.86 145 GLU E CA 1
ATOM 8211 C C . GLU E 1 145 ? -19.668 18.588 -29.961 1.00 48.71 145 GLU E C 1
ATOM 8212 O O . GLU E 1 145 ? -19.692 19.322 -28.997 1.00 51.75 145 GLU E O 1
ATOM 8218 N N . GLY E 1 146 ? -20.753 18.219 -30.611 1.00 50.02 146 GLY E N 1
ATOM 8219 C CA . GLY E 1 146 ? -22.063 18.678 -30.192 1.00 55.56 146 GLY E CA 1
ATOM 8220 C C . GLY E 1 146 ? -23.149 17.957 -30.948 1.00 52.71 146 GLY E C 1
ATOM 8221 O O . GLY E 1 146 ? -23.076 16.743 -31.116 1.00 51.62 146 GLY E O 1
ATOM 8222 N N . ARG E 1 147 ? -24.126 18.717 -31.432 1.00 47.88 147 ARG E N 1
ATOM 8223 C CA . ARG E 1 147 ? -25.192 18.161 -32.231 1.00 55.69 147 ARG E CA 1
ATOM 8224 C C . ARG E 1 147 ? -24.668 17.672 -33.574 1.00 59.55 147 ARG E C 1
ATOM 8225 O O . ARG E 1 147 ? -23.813 18.342 -34.192 1.00 56.22 147 ARG E O 1
ATOM 8233 N N . GLU E 1 148 ? -25.264 16.582 -34.052 1.00 50.22 148 GLU E N 1
ATOM 8234 C CA . GLU E 1 148 ? -25.053 16.083 -35.404 1.00 56.40 148 GLU E CA 1
ATOM 8235 C C . GLU E 1 148 ? -25.209 17.213 -36.403 1.00 56.91 148 GLU E C 1
ATOM 8236 O O . GLU E 1 148 ? -26.164 17.986 -36.339 1.00 56.32 148 GLU E O 1
ATOM 8242 N N . ASN E 1 149 ? -24.253 17.331 -37.310 1.00 54.49 149 ASN E N 1
ATOM 8243 C CA . ASN E 1 149 ? -24.342 18.338 -38.340 1.00 45.80 149 ASN E CA 1
ATOM 8244 C C . ASN E 1 149 ? -25.095 17.774 -39.519 1.00 43.00 149 ASN E C 1
ATOM 8245 O O . ASN E 1 149 ? -24.647 16.785 -40.130 1.00 52.31 149 ASN E O 1
ATOM 8250 N N . PRO E 1 150 ? -26.226 18.420 -39.903 1.00 47.32 150 PRO E N 1
ATOM 8251 C CA . PRO E 1 150 ? -27.046 17.870 -41.005 1.00 50.73 150 PRO E CA 1
ATOM 8252 C C . PRO E 1 150 ? -26.449 17.953 -42.389 1.00 49.91 150 PRO E C 1
ATOM 8253 O O . PRO E 1 150 ? -26.769 17.138 -43.243 1.00 50.53 150 PRO E O 1
ATOM 8257 N N . ILE E 1 151 ? -25.576 18.924 -42.626 1.00 49.80 151 ILE E N 1
ATOM 8258 C CA . ILE E 1 151 ? -24.911 19.028 -43.935 1.00 52.45 151 ILE E CA 1
ATOM 8259 C C . ILE E 1 151 ? -23.813 17.994 -44.039 1.00 46.80 151 ILE E C 1
ATOM 8260 O O . ILE E 1 151 ? -23.668 17.323 -45.082 1.00 54.81 151 ILE E O 1
ATOM 8265 N N . LEU E 1 152 ? -23.006 17.871 -42.995 1.00 42.98 152 LEU E N 1
ATOM 8266 C CA . LEU E 1 152 ? -21.986 16.856 -43.021 1.00 44.99 152 LEU E CA 1
ATOM 8267 C C . LEU E 1 152 ? -22.625 15.476 -43.144 1.00 58.67 152 LEU E C 1
ATOM 8268 O O . LEU E 1 152 ? -22.011 14.571 -43.727 1.00 52.04 152 LEU E O 1
ATOM 8273 N N . GLU E 1 153 ? -23.823 15.285 -42.554 1.00 59.93 153 GLU E N 1
ATOM 8274 C CA . GLU E 1 153 ? -24.479 13.953 -42.635 1.00 58.80 153 GLU E CA 1
ATOM 8275 C C . GLU E 1 153 ? -24.756 13.525 -44.065 1.00 50.64 153 GLU E C 1
ATOM 8276 O O . GLU E 1 153 ? -24.561 12.392 -44.396 1.00 50.34 153 GLU E O 1
ATOM 8282 N N . LYS E 1 154 ? -25.102 14.470 -44.919 1.00 57.17 154 LYS E N 1
ATOM 8283 C CA . LYS E 1 154 ? -25.249 14.169 -46.330 1.00 60.45 154 LYS E CA 1
ATOM 8284 C C . LYS E 1 154 ? -23.965 13.676 -46.986 1.00 65.15 154 LYS E C 1
ATOM 8285 O O . LYS E 1 154 ? -24.000 12.830 -47.858 1.00 62.66 154 LYS E O 1
ATOM 8291 N N . ILE E 1 155 ? -22.828 14.214 -46.584 1.00 52.34 155 ILE E N 1
ATOM 8292 C CA . ILE E 1 155 ? -21.558 13.807 -47.184 1.00 48.61 155 ILE E CA 1
ATOM 8293 C C . ILE E 1 155 ? -21.093 12.540 -46.567 1.00 50.93 155 ILE E C 1
ATOM 8294 O O . ILE E 1 155 ? -20.566 11.660 -47.243 1.00 52.76 155 ILE E O 1
ATOM 8299 N N . TRP E 1 156 ? -21.208 12.471 -45.235 1.00 55.58 156 TRP E N 1
ATOM 8300 C CA . TRP E 1 156 ? -20.716 11.323 -44.453 1.00 50.97 156 TRP E CA 1
ATOM 8301 C C . TRP E 1 156 ? -21.412 10.004 -44.884 1.00 51.11 156 TRP E C 1
ATOM 8302 O O . TRP E 1 156 ? -20.784 8.954 -44.942 1.00 50.24 156 TRP E O 1
ATOM 8313 N N . LYS E 1 157 ? -22.705 10.102 -45.174 1.00 62.28 157 LYS E N 1
ATOM 8314 C CA . LYS E 1 157 ? -23.520 8.971 -45.665 1.00 66.81 157 LYS E CA 1
ATOM 8315 C C . LYS E 1 157 ? -22.899 8.247 -46.840 1.00 66.80 157 LYS E C 1
ATOM 8316 O O . LYS E 1 157 ? -23.154 7.076 -47.023 1.00 61.65 157 LYS E O 1
ATOM 8322 N N . VAL E 1 158 ? -22.181 8.988 -47.677 1.00 55.15 158 VAL E N 1
ATOM 8323 C CA . VAL E 1 158 ? -21.623 8.473 -48.931 1.00 57.25 158 VAL E CA 1
ATOM 8324 C C . VAL E 1 158 ? -20.112 8.502 -48.973 1.00 62.77 158 VAL E C 1
ATOM 8325 O O . VAL E 1 158 ? -19.521 8.367 -50.023 1.00 58.49 158 VAL E O 1
ATOM 8329 N N . MET E 1 159 ? -19.494 8.735 -47.829 1.00 62.49 159 MET E N 1
ATOM 8330 C CA . MET E 1 159 ? -18.081 9.001 -47.757 1.00 64.90 159 MET E CA 1
ATOM 8331 C C . MET E 1 159 ? -17.325 7.806 -48.284 1.00 63.17 159 MET E C 1
ATOM 8332 O O . MET E 1 159 ? -17.451 6.754 -47.723 1.00 61.46 159 MET E O 1
ATOM 8337 N N . PRO E 1 160 ? -16.497 7.971 -49.337 1.00 61.82 160 PRO E N 1
ATOM 8338 C CA . PRO E 1 160 ? -15.756 6.780 -49.748 1.00 54.94 160 PRO E CA 1
ATOM 8339 C C . PRO E 1 160 ? -14.746 6.336 -48.725 1.00 53.32 160 PRO E C 1
ATOM 8340 O O . PRO E 1 160 ? -14.060 7.164 -48.098 1.00 61.38 160 PRO E O 1
ATOM 8344 N N . GLU E 1 161 ? -14.619 5.029 -48.563 1.00 56.72 161 GLU E N 1
ATOM 8345 C CA . GLU E 1 161 ? -13.821 4.467 -47.480 1.00 59.51 161 GLU E CA 1
ATOM 8346 C C . GLU E 1 161 ? -12.413 4.138 -47.872 1.00 55.64 161 GLU E C 1
ATOM 8347 O O . GLU E 1 161 ? -11.587 3.946 -46.999 1.00 62.87 161 GLU E O 1
ATOM 8353 N N . ASN E 1 162 ? -12.103 4.167 -49.147 1.00 60.61 162 ASN E N 1
ATOM 8354 C CA . ASN E 1 162 ? -10.728 3.879 -49.574 1.00 63.39 162 ASN E CA 1
ATOM 8355 C C . ASN E 1 162 ? -10.157 4.957 -50.441 1.00 57.08 162 ASN E C 1
ATOM 8356 O O . ASN E 1 162 ? -10.870 5.653 -51.181 1.00 59.38 162 ASN E O 1
ATOM 8361 N N . ALA E 1 163 ? -8.843 5.095 -50.332 1.00 60.56 163 ALA E N 1
ATOM 8362 C CA . ALA E 1 163 ? -8.115 6.114 -51.063 1.00 58.74 163 ALA E CA 1
ATOM 8363 C C . ALA E 1 163 ? -8.330 5.891 -52.522 1.00 61.23 163 ALA E C 1
ATOM 8364 O O . ALA E 1 163 ? -8.295 4.780 -52.983 1.00 74.67 163 ALA E O 1
ATOM 8366 N N . GLY E 1 164 ? -8.553 6.954 -53.249 1.00 61.76 164 GLY E N 1
ATOM 8367 C CA . GLY E 1 164 ? -8.754 6.893 -54.692 1.00 58.65 164 GLY E CA 1
ATOM 8368 C C . GLY E 1 164 ? -10.197 6.779 -55.142 1.00 63.52 164 GLY E C 1
ATOM 8369 O O . GLY E 1 164 ? -10.481 6.928 -56.329 1.00 60.33 164 GLY E O 1
ATOM 8370 N N . GLU E 1 165 ? -11.114 6.545 -54.219 1.00 64.81 165 GLU E N 1
ATOM 8371 C CA . GLU E 1 165 ? -12.523 6.442 -54.580 1.00 65.16 165 GLU E CA 1
ATOM 8372 C C . GLU E 1 165 ? -13.233 7.785 -54.503 1.00 65.13 165 GLU E C 1
ATOM 8373 O O . GLU E 1 165 ? -13.046 8.573 -53.546 1.00 68.81 165 GLU E O 1
ATOM 8379 N N . GLU E 1 166 ? -14.074 8.019 -55.479 1.00 57.54 166 GLU E N 1
ATOM 8380 C CA . GLU E 1 166 ? -14.823 9.246 -55.592 1.00 65.18 166 GLU E CA 1
ATOM 8381 C C . GLU E 1 166 ? -16.283 8.939 -55.902 1.00 66.51 166 GLU E C 1
ATOM 8382 O O . GLU E 1 166 ? -16.593 8.033 -56.646 1.00 69.84 166 GLU E O 1
ATOM 8388 N N . VAL E 1 167 ? -17.184 9.730 -55.356 1.00 69.07 167 VAL E N 1
ATOM 8389 C CA . VAL E 1 167 ? -18.620 9.519 -55.535 1.00 69.58 167 VAL E CA 1
ATOM 8390 C C . VAL E 1 167 ? -19.292 10.833 -55.845 1.00 64.85 167 VAL E C 1
ATOM 8391 O O . VAL E 1 167 ? -18.985 11.867 -55.236 1.00 68.21 167 VAL E O 1
ATOM 8395 N N . LYS E 1 168 ? -20.235 10.790 -56.767 1.00 58.62 168 LYS E N 1
ATOM 8396 C CA . LYS E 1 168 ? -21.043 11.955 -57.094 1.00 68.55 168 LYS E CA 1
ATOM 8397 C C . LYS E 1 168 ? -22.155 12.125 -56.077 1.00 68.74 168 LYS E C 1
ATOM 8398 O O . LYS E 1 168 ? -22.736 11.164 -55.614 1.00 70.76 168 LYS E O 1
ATOM 8404 N N . LEU E 1 169 ? -22.408 13.358 -55.677 1.00 61.72 169 LEU E N 1
ATOM 8405 C CA . LEU E 1 169 ? -23.461 13.615 -54.718 1.00 69.67 169 LEU E CA 1
ATOM 8406 C C . LEU E 1 169 ? -24.790 13.567 -55.437 1.00 80.81 169 LEU E C 1
ATOM 8407 O O . LEU E 1 169 ? -24.904 14.082 -56.544 1.00 71.41 169 LEU E O 1
ATOM 8412 N N . ALA E 1 170 ? -25.801 13.011 -54.764 1.00 87.28 170 ALA E N 1
ATOM 8413 C CA . ALA E 1 170 ? -27.166 12.966 -55.295 1.00 85.02 170 ALA E CA 1
ATOM 8414 C C . ALA E 1 170 ? -27.701 14.391 -55.502 1.00 81.48 170 ALA E C 1
ATOM 8415 O O . ALA E 1 170 ? -28.216 14.721 -56.573 1.00 89.86 170 ALA E O 1
ATOM 8417 N N . HIS E 1 171 ? -27.571 15.217 -54.465 1.00 78.28 171 HIS E N 1
ATOM 8418 C CA . HIS E 1 171 ? -28.020 16.636 -54.482 1.00 78.38 171 HIS E CA 1
ATOM 8419 C C . HIS E 1 171 ? -26.876 17.614 -54.131 1.00 72.56 171 HIS E C 1
ATOM 8420 O O . HIS E 1 171 ? -26.002 17.307 -53.329 1.00 63.06 171 HIS E O 1
ATOM 8427 N N . LYS E 1 172 ? -26.853 18.766 -54.795 1.00 65.60 172 LYS E N 1
ATOM 8428 C CA . LYS E 1 172 ? -25.782 19.734 -54.591 1.00 71.08 172 LYS E CA 1
ATOM 8429 C C . LYS E 1 172 ? -25.926 20.378 -53.223 1.00 67.06 172 LYS E C 1
ATOM 8430 O O . LYS E 1 172 ? -27.008 20.727 -52.798 1.00 76.82 172 LYS E O 1
ATOM 8436 N N . ILE E 1 173 ? -24.802 20.470 -52.534 1.00 72.79 173 ILE E N 1
ATOM 8437 C CA . ILE E 1 173 ? -24.721 21.031 -51.177 1.00 61.95 173 ILE E CA 1
ATOM 8438 C C . ILE E 1 173 ? -24.216 22.455 -51.319 1.00 57.72 173 ILE E C 1
ATOM 8439 O O . ILE E 1 173 ? -23.391 22.721 -52.188 1.00 58.26 173 ILE E O 1
ATOM 8444 N N . ASN E 1 174 ? -24.707 23.344 -50.467 1.00 47.90 174 ASN E N 1
ATOM 8445 C CA . ASN E 1 174 ? -24.251 24.681 -50.405 1.00 48.76 174 ASN E CA 1
ATOM 8446 C C . ASN E 1 174 ? -23.282 24.786 -49.256 1.00 58.42 174 ASN E C 1
ATOM 8447 O O . ASN E 1 174 ? -23.654 24.665 -48.095 1.00 55.26 174 ASN E O 1
ATOM 8452 N N . ALA E 1 175 ? -22.032 25.059 -49.578 1.00 50.03 175 ALA E N 1
ATOM 8453 C CA . ALA E 1 175 ? -21.003 25.155 -48.544 1.00 48.27 175 ALA E CA 1
ATOM 8454 C C . ALA E 1 175 ? -21.327 26.234 -47.499 1.00 42.61 175 ALA E C 1
ATOM 8455 O O . ALA E 1 175 ? -20.774 26.230 -46.408 1.00 40.21 175 ALA E O 1
ATOM 8457 N N . GLU E 1 176 ? -22.098 27.236 -47.889 1.00 40.87 176 GLU E N 1
ATOM 8458 C CA . GLU E 1 176 ? -22.382 28.342 -47.009 1.00 48.93 176 GLU E CA 1
ATOM 8459 C C . GLU E 1 176 ? -23.079 27.869 -45.722 1.00 48.06 176 GLU E C 1
ATOM 8460 O O . GLU E 1 176 ? -22.896 28.453 -44.668 1.00 50.40 176 GLU E O 1
ATOM 8466 N N . ASP E 1 177 ? -23.826 26.797 -45.834 1.00 45.69 177 ASP E N 1
ATOM 8467 C CA . ASP E 1 177 ? -24.449 26.163 -44.657 1.00 55.63 177 ASP E CA 1
ATOM 8468 C C . ASP E 1 177 ? -23.460 25.574 -43.641 1.00 50.50 177 ASP E C 1
ATOM 8469 O O . ASP E 1 177 ? -23.803 25.340 -42.527 1.00 41.73 177 ASP E O 1
ATOM 8474 N N . LEU E 1 178 ? -22.222 25.357 -44.046 1.00 40.15 178 LEU E N 1
ATOM 8475 C CA . LEU E 1 178 ? -21.176 24.943 -43.125 1.00 39.30 178 LEU E CA 1
ATOM 8476 C C . LEU E 1 178 ? -20.413 26.085 -42.476 1.00 37.58 178 LEU E C 1
ATOM 8477 O O . LEU E 1 178 ? -19.502 25.853 -41.697 1.00 39.45 178 LEU E O 1
ATOM 8482 N N . LEU E 1 179 ? -20.756 27.326 -42.801 1.00 40.57 179 LEU E N 1
ATOM 8483 C CA . LEU E 1 179 ? -20.066 28.443 -42.247 1.00 36.93 179 LEU E CA 1
ATOM 8484 C C . LEU E 1 179 ? -20.904 29.054 -41.151 1.00 43.35 179 LEU E C 1
ATOM 8485 O O . LEU E 1 179 ? -22.105 29.082 -41.279 1.00 40.59 179 LEU E O 1
ATOM 8490 N N . PRO E 1 180 ? -20.260 29.660 -40.144 1.00 40.01 180 PRO E N 1
ATOM 8491 C CA . PRO E 1 180 ? -21.101 30.285 -39.121 1.00 46.10 180 PRO E CA 1
ATOM 8492 C C . PRO E 1 180 ? -21.816 31.488 -39.622 1.00 43.31 180 PRO E C 1
ATOM 8493 O O . PRO E 1 180 ? -21.389 32.095 -40.591 1.00 39.03 180 PRO E O 1
ATOM 8497 N N . LYS E 1 181 ? -22.884 31.840 -38.934 1.00 43.03 181 LYS E N 1
ATOM 8498 C CA . LYS E 1 181 ? -23.638 33.071 -39.227 1.00 51.09 181 LYS E CA 1
ATOM 8499 C C . LYS E 1 181 ? -22.868 34.288 -38.783 1.00 42.66 181 LYS E C 1
ATOM 8500 O O . LYS E 1 181 ? -22.915 35.330 -39.411 1.00 39.77 181 LYS E O 1
ATOM 8506 N N . ASP E 1 182 ? -22.213 34.187 -37.642 1.00 41.80 182 ASP E N 1
ATOM 8507 C CA . ASP E 1 182 ? -21.338 35.264 -37.146 1.00 46.46 182 ASP E CA 1
ATOM 8508 C C . ASP E 1 182 ? -19.999 35.138 -37.927 1.00 44.06 182 ASP E C 1
ATOM 8509 O O . ASP E 1 182 ? -19.385 34.085 -37.940 1.00 42.72 182 ASP E O 1
ATOM 8514 N N . ARG E 1 183 ? -19.613 36.178 -38.633 1.00 40.28 183 ARG E N 1
ATOM 8515 C CA . ARG E 1 183 ? -18.494 36.088 -39.560 1.00 43.79 183 ARG E CA 1
ATOM 8516 C C . ARG E 1 183 ? -17.257 36.849 -39.232 1.00 42.44 183 ARG E C 1
ATOM 8517 O O . ARG E 1 183 ? -16.439 37.132 -40.063 1.00 41.01 183 ARG E O 1
ATOM 8525 N N . ASP E 1 184 ? -17.083 37.111 -37.970 1.00 39.61 184 ASP E N 1
ATOM 8526 C CA . ASP E 1 184 ? -15.809 37.604 -37.478 1.00 34.14 184 ASP E CA 1
ATOM 8527 C C . ASP E 1 184 ? -14.754 36.546 -37.703 1.00 33.74 184 ASP E C 1
ATOM 8528 O O . ASP E 1 184 ? -15.049 35.362 -37.678 1.00 34.67 184 ASP E O 1
ATOM 8533 N N . TYR E 1 185 ? -13.535 36.989 -37.931 1.00 33.31 185 TYR E N 1
ATOM 8534 C CA . TYR E 1 185 ? -12.443 36.120 -38.332 1.00 30.99 185 TYR E CA 1
ATOM 8535 C C . TYR E 1 185 ? -11.109 36.614 -37.887 1.00 29.64 185 TYR E C 1
ATOM 8536 O O . TYR E 1 185 ? -10.933 37.788 -37.532 1.00 33.38 185 TYR E O 1
ATOM 8545 N N . TYR E 1 186 ? -10.188 35.672 -37.814 1.00 27.84 186 TYR E N 1
ATOM 8546 C CA . TYR E 1 186 ? -8.806 35.887 -37.647 1.00 25.44 186 TYR E CA 1
ATOM 8547 C C . TYR E 1 186 ? -8.167 35.868 -39.058 1.00 29.32 186 TYR E C 1
ATOM 8548 O O . TYR E 1 186 ? -8.553 35.057 -39.893 1.00 30.35 186 TYR E O 1
ATOM 8557 N N . ARG E 1 187 ? -7.162 36.720 -39.266 1.00 26.88 187 ARG E N 1
ATOM 8558 C CA . ARG E 1 187 ? -6.457 36.735 -40.593 1.00 29.96 187 ARG E CA 1
ATOM 8559 C C . ARG E 1 187 ? -4.997 36.795 -40.436 1.00 27.92 187 ARG E C 1
ATOM 8560 O O . ARG E 1 187 ? -4.458 37.507 -39.586 1.00 25.54 187 ARG E O 1
ATOM 8568 N N . TYR E 1 188 ? -4.294 35.998 -41.252 1.00 29.82 188 TYR E N 1
ATOM 8569 C CA . TYR E 1 188 ? -2.860 36.086 -41.302 1.00 29.52 188 TYR E CA 1
ATOM 8570 C C . TYR E 1 188 ? -2.377 35.570 -42.669 1.00 29.45 188 TYR E C 1
ATOM 8571 O O . TYR E 1 188 ? -3.134 34.949 -43.440 1.00 31.19 188 TYR E O 1
ATOM 8580 N N . SER E 1 189 ? -1.101 35.814 -42.908 1.00 31.01 189 SER E N 1
ATOM 8581 C CA . SER E 1 189 ? -0.395 35.415 -44.148 1.00 34.89 189 SER E CA 1
ATOM 8582 C C . SER E 1 189 ? 0.377 34.128 -43.856 1.00 32.00 189 SER E C 1
ATOM 8583 O O . SER E 1 189 ? 1.212 34.091 -42.995 1.00 31.24 189 SER E O 1
ATOM 8586 N N . GLY E 1 190 ? 0.046 33.101 -44.607 1.00 30.80 190 GLY E N 1
ATOM 8587 C CA . GLY E 1 190 ? 0.594 31.800 -44.369 1.00 31.61 190 GLY E CA 1
ATOM 8588 C C . GLY E 1 190 ? 0.812 30.923 -45.593 1.00 34.21 190 GLY E C 1
ATOM 8589 O O . GLY E 1 190 ? 1.177 31.418 -46.645 1.00 34.35 190 GLY E O 1
ATOM 8590 N N . SER E 1 191 ? 0.523 29.615 -45.436 1.00 33.16 191 SER E N 1
ATOM 8591 C CA . SER E 1 191 ? 0.882 28.609 -46.418 1.00 36.06 191 SER E CA 1
ATOM 8592 C C . SER E 1 191 ? -0.176 27.572 -46.591 1.00 38.21 191 SER E C 1
ATOM 8593 O O . SER E 1 191 ? -1.058 27.417 -45.760 1.00 36.70 191 SER E O 1
ATOM 8596 N N . LEU E 1 192 ? -0.080 26.811 -47.663 1.00 32.06 192 LEU E N 1
ATOM 8597 C CA . LEU E 1 192 ? -0.700 25.502 -47.708 1.00 36.48 192 LEU E CA 1
ATOM 8598 C C . LEU E 1 192 ? -0.181 24.632 -46.551 1.00 35.29 192 LEU E C 1
ATOM 8599 O O . LEU E 1 192 ? 0.998 24.669 -46.176 1.00 35.98 192 LEU E O 1
ATOM 8604 N N . THR E 1 193 ? -1.051 23.825 -45.977 1.00 36.07 193 THR E N 1
ATOM 8605 C CA . THR E 1 193 ? -0.658 22.935 -44.877 1.00 32.17 193 THR E CA 1
ATOM 8606 C C . THR E 1 193 ? -0.224 21.509 -45.296 1.00 41.00 193 THR E C 1
ATOM 8607 O O . THR E 1 193 ? 0.098 20.675 -44.430 1.00 40.27 193 THR E O 1
ATOM 8611 N N . THR E 1 194 ? -0.259 21.251 -46.579 1.00 42.66 194 THR E N 1
ATOM 8612 C CA . THR E 1 194 ? 0.254 19.992 -47.158 1.00 48.20 194 THR E CA 1
ATOM 8613 C C . THR E 1 194 ? 1.280 20.355 -48.221 1.00 44.39 194 THR E C 1
ATOM 8614 O O . THR E 1 194 ? 1.147 21.406 -48.827 1.00 42.94 194 THR E O 1
ATOM 8618 N N . PRO E 1 195 ? 2.267 19.469 -48.494 1.00 51.77 195 PRO E N 1
ATOM 8619 C CA . PRO E 1 195 ? 3.320 19.776 -49.493 1.00 46.23 195 PRO E CA 1
ATOM 8620 C C . PRO E 1 195 ? 2.709 20.170 -50.795 1.00 45.68 195 PRO E C 1
ATOM 8621 O O . PRO E 1 195 ? 1.688 19.604 -51.119 1.00 50.16 195 PRO E O 1
ATOM 8625 N N . PRO E 1 196 ? 3.204 21.170 -51.515 1.00 44.38 196 PRO E N 1
ATOM 8626 C CA . PRO E 1 196 ? 4.482 21.819 -51.301 1.00 48.82 196 PRO E CA 1
ATOM 8627 C C . PRO E 1 196 ? 4.484 22.990 -50.289 1.00 48.22 196 PRO E C 1
ATOM 8628 O O . PRO E 1 196 ? 5.537 23.604 -50.084 1.00 42.55 196 PRO E O 1
ATOM 8632 N N . CYS E 1 197 ? 3.381 23.219 -49.571 1.00 42.86 197 CYS E N 1
ATOM 8633 C CA . CYS E 1 197 ? 3.405 24.191 -48.453 1.00 39.25 197 CYS E CA 1
ATOM 8634 C C . CYS E 1 197 ? 3.827 25.570 -48.955 1.00 37.53 197 CYS E C 1
ATOM 8635 O O . CYS E 1 197 ? 4.548 26.303 -48.297 1.00 39.39 197 CYS E O 1
ATOM 8638 N N . SER E 1 198 ? 3.324 25.903 -50.128 1.00 34.21 198 SER E N 1
ATOM 8639 C CA . SER E 1 198 ? 3.556 27.190 -50.784 1.00 43.32 198 SER E CA 1
ATOM 8640 C C . SER E 1 198 ? 3.014 28.344 -49.939 1.00 41.04 198 SER E C 1
ATOM 8641 O O . SER E 1 198 ? 1.917 28.206 -49.343 1.00 41.44 198 SER E O 1
ATOM 8644 N N . GLU E 1 199 ? 3.767 29.441 -49.891 1.00 37.55 199 GLU E N 1
ATOM 8645 C CA . GLU E 1 199 ? 3.438 30.628 -49.145 1.00 37.86 199 GLU E CA 1
ATOM 8646 C C . GLU E 1 199 ? 2.697 31.626 -50.003 1.00 38.64 199 GLU E C 1
ATOM 8647 O O . GLU E 1 199 ? 2.221 31.299 -51.084 1.00 35.58 199 GLU E O 1
ATOM 8653 N N . GLY E 1 200 ? 2.387 32.796 -49.428 1.00 33.55 200 GLY E N 1
ATOM 8654 C CA . GLY E 1 200 ? 1.493 33.688 -50.097 1.00 36.67 200 GLY E CA 1
ATOM 8655 C C . GLY E 1 200 ? 0.014 33.383 -49.957 1.00 38.48 200 GLY E C 1
ATOM 8656 O O . GLY E 1 200 ? -0.811 33.826 -50.769 1.00 38.56 200 GLY E O 1
ATOM 8657 N N . VAL E 1 201 ? -0.368 32.592 -48.963 1.00 34.71 201 VAL E N 1
ATOM 8658 C CA . VAL E 1 201 ? -1.795 32.157 -48.832 1.00 35.17 201 VAL E CA 1
ATOM 8659 C C . VAL E 1 201 ? -2.493 33.044 -47.821 1.00 29.81 201 VAL E C 1
ATOM 8660 O O . VAL E 1 201 ? -1.981 33.220 -46.712 1.00 30.91 201 VAL E O 1
ATOM 8664 N N . ARG E 1 202 ? -3.653 33.588 -48.196 1.00 33.81 202 ARG E N 1
ATOM 8665 C CA . ARG E 1 202 ? -4.472 34.344 -47.272 1.00 32.22 202 ARG E CA 1
ATOM 8666 C C . ARG E 1 202 ? -5.272 33.354 -46.398 1.00 33.54 202 ARG E C 1
ATOM 8667 O O . ARG E 1 202 ? -6.070 32.576 -46.928 1.00 37.98 202 ARG E O 1
ATOM 8675 N N . TRP E 1 203 ? -5.045 33.391 -45.092 1.00 33.46 203 TRP E N 1
ATOM 8676 C CA . TRP E 1 203 ? -5.846 32.569 -44.131 1.00 29.38 203 TRP E CA 1
ATOM 8677 C C . TRP E 1 203 ? -6.892 33.440 -43.418 1.00 31.37 203 TRP E C 1
ATOM 8678 O O . TRP E 1 203 ? -6.585 34.473 -42.874 1.00 30.20 203 TRP E O 1
ATOM 8689 N N . ILE E 1 204 ? -8.124 32.982 -43.497 1.00 30.98 204 ILE E N 1
ATOM 8690 C CA . ILE E 1 204 ? -9.275 33.559 -42.890 1.00 33.37 204 ILE E CA 1
ATOM 8691 C C . ILE E 1 204 ? -9.827 32.456 -41.965 1.00 34.67 204 ILE E C 1
ATOM 8692 O O . ILE E 1 204 ? -10.456 31.532 -42.439 1.00 32.71 204 ILE E O 1
ATOM 8697 N N . VAL E 1 205 ? -9.558 32.539 -40.660 1.00 31.06 205 VAL E N 1
ATOM 8698 C CA . VAL E 1 205 ? -10.033 31.491 -39.698 1.00 30.68 205 VAL E CA 1
ATOM 8699 C C . VAL E 1 205 ? -11.236 32.107 -38.937 1.00 31.83 205 VAL E C 1
ATOM 8700 O O . VAL E 1 205 ? -11.094 33.100 -38.247 1.00 32.72 205 VAL E O 1
ATOM 8704 N N . MET E 1 206 ? -12.396 31.516 -39.100 1.00 32.26 206 MET E N 1
ATOM 8705 C CA . MET E 1 206 ? -13.622 32.000 -38.470 1.00 35.04 206 MET E CA 1
ATOM 8706 C C . MET E 1 206 ? -13.551 31.856 -36.929 1.00 29.43 206 MET E C 1
ATOM 8707 O O . MET E 1 206 ? -13.045 30.874 -36.379 1.00 35.82 206 MET E O 1
ATOM 8712 N N . GLU E 1 207 ? -13.891 32.933 -36.266 1.00 29.36 207 GLU E N 1
ATOM 8713 C CA . GLU E 1 207 ? -13.849 32.994 -34.804 1.00 35.27 207 GLU E CA 1
ATOM 8714 C C . GLU E 1 207 ? -14.907 32.034 -34.173 1.00 35.12 207 GLU E C 1
ATOM 8715 O O . GLU E 1 207 ? -14.673 31.456 -33.159 1.00 36.15 207 GLU E O 1
ATOM 8721 N N . GLU E 1 208 ? -16.069 31.934 -34.799 1.00 33.90 208 GLU E N 1
ATOM 8722 C CA . GLU E 1 208 ? -17.170 31.102 -34.318 1.00 36.20 208 GLU E CA 1
ATOM 8723 C C . GLU E 1 208 ? -17.070 29.695 -34.842 1.00 43.14 208 GLU E C 1
ATOM 8724 O O . GLU E 1 208 ? -16.952 29.458 -36.045 1.00 40.44 208 GLU E O 1
ATOM 8730 N N . GLU E 1 209 ? -17.101 28.762 -33.905 1.00 34.94 209 GLU E N 1
ATOM 8731 C CA . GLU E 1 209 ? -17.057 27.344 -34.186 1.00 41.63 209 GLU E CA 1
ATOM 8732 C C . GLU E 1 209 ? -18.426 26.801 -34.632 1.00 41.25 209 GLU E C 1
ATOM 8733 O O . GLU E 1 209 ? -19.454 27.299 -34.224 1.00 37.00 209 GLU E O 1
ATOM 8739 N N . MET E 1 210 ? -18.388 25.782 -35.481 1.00 42.50 210 MET E N 1
ATOM 8740 C CA . MET E 1 210 ? -19.570 25.011 -35.828 1.00 41.74 210 MET E CA 1
ATOM 8741 C C . MET E 1 210 ? -19.583 23.753 -34.960 1.00 41.54 210 MET E C 1
ATOM 8742 O O . MET E 1 210 ? -18.739 23.598 -34.103 1.00 41.70 210 MET E O 1
ATOM 8747 N N . GLU E 1 211 ? -20.560 22.903 -35.194 1.00 40.97 211 GLU E N 1
ATOM 8748 C CA . GLU E 1 211 ? -20.784 21.706 -34.429 1.00 47.45 211 GLU E CA 1
ATOM 8749 C C . GLU E 1 211 ? -21.047 20.435 -35.177 1.00 37.71 211 GLU E C 1
ATOM 8750 O O . GLU E 1 211 ? -21.697 20.438 -36.170 1.00 45.26 211 GLU E O 1
ATOM 8756 N N . MET E 1 212 ? -20.543 19.347 -34.638 1.00 39.69 212 MET E N 1
ATOM 8757 C CA . MET E 1 212 ? -20.754 18.028 -35.174 1.00 43.63 212 MET E CA 1
ATOM 8758 C C . MET E 1 212 ? -20.797 16.993 -34.053 1.00 48.70 212 MET E C 1
ATOM 8759 O O . MET E 1 212 ? -20.345 17.237 -32.967 1.00 43.93 212 MET E O 1
ATOM 8764 N N . SER E 1 213 ? -21.367 15.842 -34.341 1.00 42.70 213 SER E N 1
ATOM 8765 C CA . SER E 1 213 ? -21.450 14.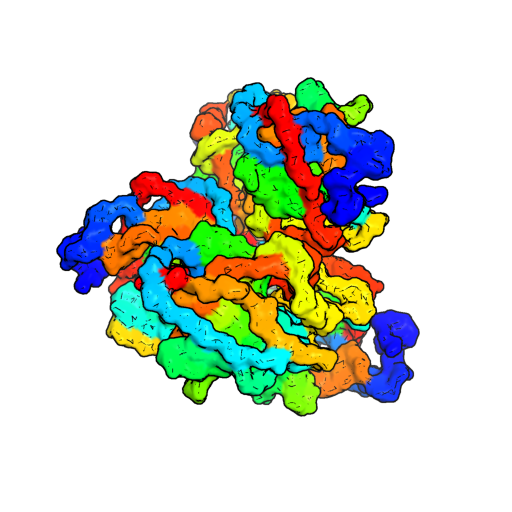776 -33.376 1.00 46.45 213 SER E CA 1
ATOM 8766 C C . SER E 1 213 ? -20.155 13.991 -33.178 1.00 51.66 213 SER E C 1
ATOM 8767 O O . SER E 1 213 ? -19.271 13.965 -34.016 1.00 44.72 213 SER E O 1
ATOM 8770 N N . LYS E 1 214 ? -20.082 13.332 -32.045 1.00 50.66 214 LYS E N 1
ATOM 8771 C CA . LYS E 1 214 ? -18.955 12.541 -31.698 1.00 54.71 214 LYS E CA 1
ATOM 8772 C C . LYS E 1 214 ? -18.824 11.469 -32.743 1.00 54.60 214 LYS E C 1
ATOM 8773 O O . LYS E 1 214 ? -17.764 11.181 -33.200 1.00 55.60 214 LYS E O 1
ATOM 8779 N N . GLU E 1 215 ? -19.943 10.903 -33.127 1.00 54.03 215 GLU E N 1
ATOM 8780 C CA . GLU E 1 215 ? -19.996 9.848 -34.095 1.00 53.21 215 GLU E CA 1
ATOM 8781 C C . GLU E 1 215 ? -19.486 10.285 -35.462 1.00 51.19 215 GLU E C 1
ATOM 8782 O O . GLU E 1 215 ? -18.784 9.548 -36.121 1.00 42.41 215 GLU E O 1
ATOM 8788 N N . GLN E 1 216 ? -19.851 11.487 -35.880 1.00 45.86 216 GLN E N 1
ATOM 8789 C CA . GLN E 1 216 ? -19.399 12.017 -37.155 1.00 49.12 216 GLN E CA 1
ATOM 8790 C C . GLN E 1 216 ? -17.892 12.164 -37.141 1.00 48.84 216 GLN E C 1
ATOM 8791 O O . GLN E 1 216 ? -17.230 11.867 -38.099 1.00 49.61 216 GLN E O 1
ATOM 8797 N N . ILE E 1 217 ? -17.364 12.641 -36.029 1.00 48.15 217 ILE E N 1
ATOM 8798 C CA . ILE E 1 217 ? -15.950 12.792 -35.861 1.00 47.86 217 ILE E CA 1
ATOM 8799 C C . ILE E 1 217 ? -15.250 11.449 -35.857 1.00 52.14 217 ILE E C 1
ATOM 8800 O O . ILE E 1 217 ? -14.222 11.281 -36.472 1.00 48.26 217 ILE E O 1
ATOM 8805 N N . GLU E 1 218 ? -15.831 10.491 -35.159 1.00 49.15 218 GLU E N 1
ATOM 8806 C CA . GLU E 1 218 ? -15.259 9.159 -35.072 1.00 52.22 218 GLU E CA 1
ATOM 8807 C C . GLU E 1 218 ? -15.211 8.509 -36.429 1.00 42.91 218 GLU E C 1
ATOM 8808 O O . GLU E 1 218 ? -14.247 7.872 -36.753 1.00 47.95 218 GLU E O 1
ATOM 8814 N N . LYS E 1 219 ? -16.252 8.673 -37.222 1.00 43.31 219 LYS E N 1
ATOM 8815 C CA . LYS E 1 219 ? -16.262 8.051 -38.530 1.00 50.50 219 LYS E CA 1
ATOM 8816 C C . LYS E 1 219 ? -15.154 8.589 -39.396 1.00 59.16 219 LYS E C 1
ATOM 8817 O O . LYS E 1 219 ? -14.462 7.841 -40.054 1.00 43.13 219 LYS E O 1
ATOM 8823 N N . PHE E 1 220 ? -14.962 9.898 -39.370 1.00 53.95 220 PHE E N 1
ATOM 8824 C CA . PHE E 1 220 ? -13.928 10.486 -40.195 1.00 51.80 220 PHE E CA 1
ATOM 8825 C C . PHE E 1 220 ? -12.576 9.975 -39.827 1.00 42.39 220 PHE E C 1
ATOM 8826 O O . PHE E 1 220 ? -11.817 9.603 -40.663 1.00 45.64 220 PHE E O 1
ATOM 8834 N N . ARG E 1 221 ? -12.301 9.931 -38.550 1.00 47.80 221 ARG E N 1
ATOM 8835 C CA . ARG E 1 221 ? -11.027 9.464 -38.084 1.00 55.18 221 ARG E CA 1
ATOM 8836 C C . ARG E 1 221 ? -10.767 8.021 -38.428 1.00 62.54 221 ARG E C 1
ATOM 8837 O O . ARG E 1 221 ? -9.680 7.667 -38.812 1.00 54.02 221 ARG E O 1
ATOM 8845 N N . LYS E 1 222 ? -11.773 7.186 -38.269 1.00 56.55 222 LYS E N 1
ATOM 8846 C CA . LYS E 1 222 ? -11.599 5.778 -38.553 1.00 63.35 222 LYS E CA 1
ATOM 8847 C C . LYS E 1 222 ? -11.285 5.552 -40.012 1.00 50.85 222 LYS E C 1
ATOM 8848 O O . LYS E 1 222 ? -10.437 4.782 -40.339 1.00 51.26 222 LYS E O 1
ATOM 8854 N N . ILE E 1 223 ? -11.976 6.251 -40.882 1.00 48.97 223 ILE E N 1
ATOM 8855 C CA . ILE E 1 223 ? -11.715 6.139 -42.298 1.00 50.81 223 ILE E CA 1
ATOM 8856 C C . ILE E 1 223 ? -10.323 6.641 -42.654 1.00 58.56 223 ILE E C 1
ATOM 8857 O O . ILE E 1 223 ? -9.642 6.050 -43.458 1.00 51.96 223 ILE E O 1
ATOM 8862 N N . MET E 1 224 ? -9.917 7.747 -42.056 1.00 56.77 224 MET E N 1
ATOM 8863 C CA . MET E 1 224 ? -8.604 8.309 -42.293 1.00 59.58 224 MET E CA 1
ATOM 8864 C C . MET E 1 224 ? -7.533 7.414 -41.732 1.00 58.17 224 MET E C 1
ATOM 8865 O O . MET E 1 224 ? -6.462 7.320 -42.266 1.00 59.90 224 MET E O 1
ATOM 8870 N N . GLY E 1 225 ? -7.836 6.770 -40.624 1.00 60.83 225 GLY E N 1
ATOM 8871 C CA . GLY E 1 225 ? -6.901 5.869 -40.001 1.00 56.40 225 GLY E CA 1
ATOM 8872 C C . GLY E 1 225 ? -5.992 6.466 -38.986 1.00 56.54 225 GLY E C 1
ATOM 8873 O O . GLY E 1 225 ? -5.084 5.842 -38.510 1.00 62.40 225 GLY E O 1
ATOM 8874 N N . GLY E 1 226 ? -6.246 7.699 -38.654 1.00 51.37 226 GLY E N 1
ATOM 8875 C CA . GLY E 1 226 ? -5.426 8.420 -37.689 1.00 59.60 226 GLY E CA 1
ATOM 8876 C C . GLY E 1 226 ? -5.565 9.934 -37.855 1.00 57.60 226 GLY E C 1
ATOM 8877 O O . GLY E 1 226 ? -6.385 10.419 -38.637 1.00 53.61 226 GLY E O 1
ATOM 8878 N N . ASP E 1 227 ? -4.689 10.648 -37.169 1.00 50.00 227 ASP E N 1
ATOM 8879 C CA . ASP E 1 227 ? -4.667 12.108 -37.187 1.00 50.79 227 ASP E CA 1
ATOM 8880 C C . ASP E 1 227 ? -4.333 12.625 -38.582 1.00 50.95 227 ASP E C 1
ATOM 8881 O O . ASP E 1 227 ? -3.433 12.096 -39.246 1.00 50.68 227 ASP E O 1
ATOM 8886 N N . THR E 1 228 ? -5.004 13.707 -38.998 1.00 45.35 228 THR E N 1
ATOM 8887 C CA . THR E 1 228 ? -4.706 14.335 -40.290 1.00 43.71 228 THR E CA 1
ATOM 8888 C C . THR E 1 228 ? -4.312 15.849 -40.186 1.00 40.78 228 THR E C 1
ATOM 8889 O O . THR E 1 228 ? -4.681 16.620 -41.057 1.00 41.05 228 THR E O 1
ATOM 8893 N N . ASN E 1 229 ? -3.572 16.214 -39.142 1.00 44.18 229 ASN E N 1
ATOM 8894 C CA . ASN E 1 229 ? -3.158 17.593 -38.931 1.00 41.04 229 ASN E CA 1
ATOM 8895 C C . ASN E 1 229 ? -1.683 17.760 -39.033 1.00 41.04 229 ASN E C 1
ATOM 8896 O O . ASN E 1 229 ? -0.914 16.990 -38.472 1.00 39.36 229 ASN E O 1
ATOM 8901 N N . ARG E 1 230 ? -1.259 18.776 -39.767 1.00 37.08 230 ARG E N 1
ATOM 8902 C CA . ARG E 1 230 ? 0.180 19.204 -39.688 1.00 38.54 230 ARG E CA 1
ATOM 8903 C C . ARG E 1 230 ? 0.457 19.864 -38.338 1.00 39.54 230 ARG E C 1
ATOM 8904 O O . ARG E 1 230 ? -0.377 20.648 -37.864 1.00 39.25 230 ARG E O 1
ATOM 8912 N N . PRO E 1 231 ? 1.600 19.563 -37.703 1.00 42.27 231 PRO E N 1
ATOM 8913 C CA . PRO E 1 231 ? 1.883 20.311 -36.483 1.00 40.79 231 PRO E CA 1
ATOM 8914 C C . PRO E 1 231 ? 1.893 21.828 -36.698 1.00 37.27 231 PRO E C 1
ATOM 8915 O O . PRO E 1 231 ? 2.287 22.335 -37.812 1.00 34.83 231 PRO E O 1
ATOM 8919 N N . VAL E 1 232 ? 1.578 22.562 -35.644 1.00 35.63 232 VAL E N 1
ATOM 8920 C CA . VAL E 1 232 ? 1.621 24.029 -35.739 1.00 44.15 232 VAL E CA 1
ATOM 8921 C C . VAL E 1 232 ? 3.043 24.498 -35.973 1.00 40.77 232 VAL E C 1
ATOM 8922 O O . VAL E 1 232 ? 3.975 23.933 -35.473 1.00 41.43 232 VAL E O 1
ATOM 8926 N N . GLN E 1 233 ? 3.154 25.575 -36.718 1.00 42.03 233 GLN E N 1
ATOM 8927 C CA . GLN E 1 233 ? 4.433 26.151 -37.117 1.00 41.69 233 GLN E CA 1
ATOM 8928 C C . GLN E 1 233 ? 4.637 27.517 -36.416 1.00 40.07 233 GLN E C 1
ATOM 8929 O O . GLN E 1 233 ? 3.657 28.187 -36.111 1.00 37.81 233 GLN E O 1
ATOM 8935 N N . PRO E 1 234 ? 5.897 27.920 -36.160 1.00 39.22 234 PRO E N 1
ATOM 8936 C CA . PRO E 1 234 ? 6.154 29.163 -35.491 1.00 37.59 234 PRO E CA 1
ATOM 8937 C C . PRO E 1 234 ? 5.562 30.386 -36.277 1.00 39.65 234 PRO E C 1
ATOM 8938 O O . PRO E 1 234 ? 5.682 30.507 -37.520 1.00 37.97 234 PRO E O 1
ATOM 8942 N N . LEU E 1 235 ? 5.016 31.286 -35.543 1.00 42.13 235 LEU E N 1
ATOM 8943 C CA . LEU E 1 235 ? 4.456 32.533 -36.029 1.00 44.27 235 LEU E CA 1
ATOM 8944 C C . LEU E 1 235 ? 5.599 33.421 -36.471 1.00 37.82 235 LEU E C 1
ATOM 8945 O O . LEU E 1 235 ? 5.510 34.134 -37.472 1.00 39.98 235 LEU E O 1
ATOM 8950 N N . ASN E 1 236 ? 6.679 33.371 -35.698 1.00 38.32 236 ASN E N 1
ATOM 8951 C CA . ASN E 1 236 ? 7.848 34.180 -35.973 1.00 41.75 236 ASN E CA 1
ATOM 8952 C C . ASN E 1 236 ? 7.441 35.653 -35.926 1.00 42.06 236 ASN E C 1
ATOM 8953 O O . ASN E 1 236 ? 6.823 36.097 -34.959 1.00 40.52 236 ASN E O 1
ATOM 8958 N N . ALA E 1 237 ? 7.784 36.405 -36.963 1.00 36.70 237 ALA E N 1
ATOM 8959 C CA . ALA E 1 237 ? 7.452 37.818 -37.029 1.00 37.84 237 ALA E CA 1
ATOM 8960 C C . ALA E 1 237 ? 5.948 38.098 -37.053 1.00 38.25 237 ALA E C 1
ATOM 8961 O O . ALA E 1 237 ? 5.490 39.075 -36.460 1.00 39.04 237 ALA E O 1
ATOM 8963 N N . ARG E 1 238 ? 5.145 37.230 -37.696 1.00 34.10 238 ARG E N 1
ATOM 8964 C CA . ARG E 1 238 ? 3.730 37.469 -37.909 1.00 32.31 238 ARG E CA 1
ATOM 8965 C C . ARG E 1 238 ? 2.942 37.789 -36.645 1.00 33.78 238 ARG E C 1
ATOM 8966 O O . ARG E 1 238 ? 3.248 37.350 -35.568 1.00 32.29 238 ARG E O 1
ATOM 8974 N N . MET E 1 239 ? 1.883 38.534 -36.865 1.00 31.78 239 MET E N 1
ATOM 8975 C CA . MET E 1 239 ? 0.742 38.710 -35.882 1.00 39.06 239 MET E CA 1
ATOM 8976 C C . MET E 1 239 ? -0.492 38.181 -36.488 1.00 35.30 239 MET E C 1
ATOM 8977 O O . MET E 1 239 ? -0.590 38.096 -37.716 1.00 43.25 239 MET E O 1
ATOM 8982 N N . ILE E 1 240 ? -1.427 37.759 -35.693 1.00 33.70 240 ILE E N 1
ATOM 8983 C CA . ILE E 1 240 ? -2.713 37.373 -36.242 1.00 32.16 240 ILE E CA 1
ATOM 8984 C C . ILE E 1 240 ? -3.620 38.573 -35.997 1.00 34.93 240 ILE E C 1
ATOM 8985 O O . ILE E 1 240 ? -3.691 39.077 -34.863 1.00 38.69 240 ILE E O 1
ATOM 8990 N N . MET E 1 241 ? -4.367 38.983 -37.003 1.00 32.28 241 MET E N 1
ATOM 8991 C CA . MET E 1 241 ? -5.303 40.049 -36.849 1.00 29.36 241 MET E CA 1
ATOM 8992 C C . MET E 1 241 ? -6.669 39.469 -36.569 1.00 35.37 241 MET E C 1
ATOM 8993 O O . MET E 1 241 ? -7.091 38.522 -37.213 1.00 32.79 241 MET E O 1
ATOM 8998 N N . GLU E 1 242 ? -7.381 40.094 -35.649 1.00 33.80 242 GLU E N 1
ATOM 8999 C CA . GLU E 1 242 ? -8.770 39.741 -35.383 1.00 35.50 242 GLU E CA 1
ATOM 9000 C C . GLU E 1 242 ? -9.753 40.854 -35.720 1.00 37.06 242 GLU E C 1
ATOM 9001 O O . GLU E 1 242 ? -9.627 41.969 -35.217 1.00 37.42 242 GLU E O 1
ATOM 9007 N N . LYS E 1 243 ? -10.787 40.517 -36.466 1.00 33.86 243 LYS E N 1
ATOM 9008 C CA . LYS E 1 243 ? -11.866 41.459 -36.804 1.00 45.35 243 LYS E CA 1
ATOM 9009 C C . LYS E 1 243 ? -12.752 41.943 -35.599 1.00 58.06 243 LYS E C 1
ATOM 9010 O O . LYS E 1 243 ? -13.129 41.132 -34.755 1.00 55.82 243 LYS E O 1
ATOM 9016 N N . GLY F 1 22 ? -63.042 49.233 -51.420 1.00 88.90 22 GLY F N 1
ATOM 9017 C CA . GLY F 1 22 ? -63.586 50.032 -50.275 1.00 84.67 22 GLY F CA 1
ATOM 9018 C C . GLY F 1 22 ? -63.443 49.456 -48.878 1.00 81.35 22 GLY F C 1
ATOM 9019 O O . GLY F 1 22 ? -63.670 50.182 -47.895 1.00 81.42 22 GLY F O 1
ATOM 9020 N N . TRP F 1 23 ? -63.019 48.194 -48.749 1.00 71.03 23 TRP F N 1
ATOM 9021 C CA . TRP F 1 23 ? -62.949 47.548 -47.418 1.00 62.32 23 TRP F CA 1
ATOM 9022 C C . TRP F 1 23 ? -61.790 48.071 -46.598 1.00 54.70 23 TRP F C 1
ATOM 9023 O O . TRP F 1 23 ? -60.761 48.457 -47.130 1.00 61.37 23 TRP F O 1
ATOM 9034 N N . SER F 1 24 ? -61.946 48.090 -45.291 1.00 56.86 24 SER F N 1
ATOM 9035 C CA . SER F 1 24 ? -60.794 48.457 -44.443 1.00 65.33 24 SER F CA 1
ATOM 9036 C C . SER F 1 24 ? -60.746 47.624 -43.160 1.00 56.03 24 SER F C 1
ATOM 9037 O O . SER F 1 24 ? -61.637 46.818 -42.898 1.00 59.15 24 SER F O 1
ATOM 9040 N N . TYR F 1 25 ? -59.719 47.865 -42.366 1.00 50.32 25 TYR F N 1
ATOM 9041 C CA . TYR F 1 25 ? -59.593 47.223 -41.043 1.00 56.16 25 TYR F CA 1
ATOM 9042 C C . TYR F 1 25 ? -60.301 47.925 -39.902 1.00 62.84 25 TYR F C 1
ATOM 9043 O O . TYR F 1 25 ? -60.351 47.394 -38.779 1.00 60.15 25 TYR F O 1
ATOM 9052 N N . HIS F 1 26 ? -60.870 49.101 -40.187 1.00 74.96 26 HIS F N 1
ATOM 9053 C CA . HIS F 1 26 ? -61.428 50.016 -39.141 1.00 90.68 26 HIS F CA 1
ATOM 9054 C C . HIS F 1 26 ? -62.730 50.678 -39.620 1.00 81.95 26 HIS F C 1
ATOM 9055 O O . HIS F 1 26 ? -62.955 50.834 -40.833 1.00 75.80 26 HIS F O 1
ATOM 9062 N N . GLY F 1 27 ? -63.579 51.043 -38.661 1.00 73.20 27 GLY F N 1
ATOM 9063 C CA . GLY F 1 27 ? -64.714 51.918 -38.921 1.00 67.28 27 GLY F CA 1
ATOM 9064 C C . GLY F 1 27 ? -65.861 51.283 -39.679 1.00 78.63 27 GLY F C 1
ATOM 9065 O O . GLY F 1 27 ? -66.145 50.077 -39.537 1.00 75.79 27 GLY F O 1
ATOM 9066 N N . GLU F 1 28 ? -66.456 52.077 -40.563 1.00 75.85 28 GLU F N 1
ATOM 9067 C CA . GLU F 1 28 ? -67.740 51.726 -41.177 1.00 83.24 28 GLU F CA 1
ATOM 9068 C C . GLU F 1 28 ? -67.604 50.707 -42.336 1.00 72.88 28 GLU F C 1
ATOM 9069 O O . GLU F 1 28 ? -68.581 50.015 -42.684 1.00 70.47 28 GLU F O 1
ATOM 9075 N N . HIS F 1 29 ? -66.412 50.668 -42.945 1.00 64.69 29 HIS F N 1
ATOM 9076 C CA . HIS F 1 29 ? -66.050 49.693 -43.991 1.00 77.02 29 HIS F CA 1
ATOM 9077 C C . HIS F 1 29 ? -65.138 48.549 -43.425 1.00 72.24 29 HIS F C 1
ATOM 9078 O O . HIS F 1 29 ? -64.490 47.779 -44.178 1.00 68.53 29 HIS F O 1
ATOM 9085 N N . GLY F 1 30 ? -65.141 48.446 -42.094 1.00 65.37 30 GLY F N 1
ATOM 9086 C CA . GLY F 1 30 ? -64.329 47.488 -41.328 1.00 66.69 30 GLY F CA 1
ATOM 9087 C C . GLY F 1 30 ? -64.868 46.049 -41.336 1.00 61.74 30 GLY F C 1
ATOM 9088 O O . GLY F 1 30 ? -65.972 45.764 -41.901 1.00 55.21 30 GLY F O 1
ATOM 9089 N N . PRO F 1 31 ? -64.105 45.127 -40.717 1.00 58.67 31 PRO F N 1
ATOM 9090 C CA . PRO F 1 31 ? -64.329 43.688 -40.890 1.00 56.01 31 PRO F CA 1
ATOM 9091 C C . PRO F 1 31 ? -65.724 43.206 -40.619 1.00 45.99 31 PRO F C 1
ATOM 9092 O O . PRO F 1 31 ? -66.227 42.379 -41.359 1.00 50.25 31 PRO F O 1
ATOM 9096 N N . GLU F 1 32 ? -66.375 43.716 -39.564 1.00 51.62 32 GLU F N 1
ATOM 9097 C CA . GLU F 1 32 ? -67.778 43.330 -39.275 1.00 63.85 32 GLU F CA 1
ATOM 9098 C C . GLU F 1 32 ? -68.801 43.703 -40.377 1.00 62.61 32 GLU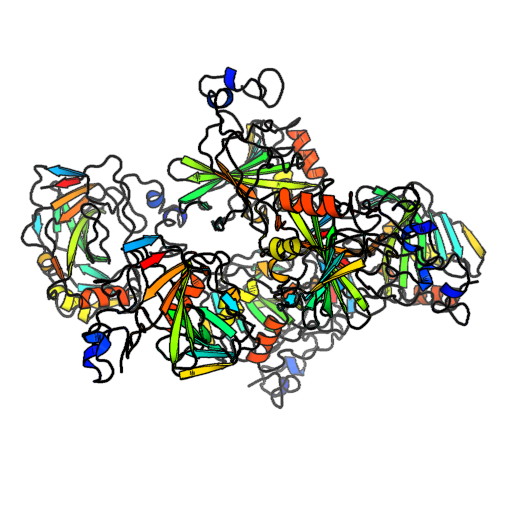 F C 1
ATOM 9099 O O . GLU F 1 32 ? -69.887 43.162 -40.404 1.00 52.35 32 GLU F O 1
ATOM 9105 N N . HIS F 1 33 ? -68.422 44.578 -41.304 1.00 62.52 33 HIS F N 1
ATOM 9106 C CA . HIS F 1 33 ? -69.314 45.090 -42.388 1.00 69.74 33 HIS F CA 1
ATOM 9107 C C . HIS F 1 33 ? -68.908 44.621 -43.774 1.00 66.66 33 HIS F C 1
ATOM 9108 O O . HIS F 1 33 ? -69.624 44.876 -44.723 1.00 68.48 33 HIS F O 1
ATOM 9115 N N . TRP F 1 34 ? -67.793 43.893 -43.885 1.00 54.19 34 TRP F N 1
ATOM 9116 C CA . TRP F 1 34 ? -67.283 43.507 -45.182 1.00 54.18 34 TRP F CA 1
ATOM 9117 C C . TRP F 1 34 ? -68.323 42.835 -46.055 1.00 58.12 34 TRP F C 1
ATOM 9118 O O . TRP F 1 34 ? -68.374 43.073 -47.270 1.00 58.16 34 TRP F O 1
ATOM 9129 N N . GLY F 1 35 ? -69.125 41.972 -45.436 1.00 57.36 35 GLY F N 1
ATOM 9130 C CA . GLY F 1 35 ? -70.106 41.181 -46.164 1.00 64.30 35 GLY F CA 1
ATOM 9131 C C . GLY F 1 35 ? -71.256 41.997 -46.755 1.00 73.72 35 GLY F C 1
ATOM 9132 O O . GLY F 1 35 ? -71.961 41.517 -47.653 1.00 62.99 35 GLY F O 1
ATOM 9133 N N . ASP F 1 36 ? -71.442 43.217 -46.245 1.00 71.83 36 ASP F N 1
ATOM 9134 C CA . ASP F 1 36 ? -72.431 44.166 -46.777 1.00 67.65 36 ASP F CA 1
ATOM 9135 C C . ASP F 1 36 ? -71.882 45.091 -47.886 1.00 66.66 36 ASP F C 1
ATOM 9136 O O . ASP F 1 36 ? -72.644 45.805 -48.486 1.00 75.96 36 ASP F O 1
ATOM 9141 N N . LEU F 1 37 ? -70.583 45.072 -48.152 1.00 61.65 37 LEU F N 1
ATOM 9142 C CA . LEU F 1 37 ? -69.969 45.996 -49.108 1.00 70.54 37 LEU F CA 1
ATOM 9143 C C . LEU F 1 37 ? -70.217 45.663 -50.554 1.00 73.08 37 LEU F C 1
ATOM 9144 O O . LEU F 1 37 ? -70.331 46.564 -51.354 1.00 75.83 37 LEU F O 1
ATOM 9149 N N . LYS F 1 38 ? -70.201 44.388 -50.898 1.00 73.74 38 LYS F N 1
ATOM 9150 C CA . LYS F 1 38 ? -70.401 43.959 -52.263 1.00 69.29 38 LYS F CA 1
ATOM 9151 C C . LYS F 1 38 ? -70.993 42.593 -52.232 1.00 79.17 38 LYS F C 1
ATOM 9152 O O . LYS F 1 38 ? -70.839 41.879 -51.269 1.00 77.67 38 LYS F O 1
ATOM 9158 N N . ASP F 1 39 ? -71.663 42.234 -53.306 1.00 77.50 39 ASP F N 1
ATOM 9159 C CA . ASP F 1 39 ? -72.256 40.933 -53.459 1.00 81.06 39 ASP F CA 1
ATOM 9160 C C . ASP F 1 39 ? -71.164 39.885 -53.519 1.00 76.10 39 ASP F C 1
ATOM 9161 O O . ASP F 1 39 ? -71.324 38.791 -53.035 1.00 78.12 39 ASP F O 1
ATOM 9166 N N . GLU F 1 40 ? -70.054 40.244 -54.126 1.00 62.57 40 GLU F N 1
ATOM 9167 C CA . GLU F 1 40 ? -68.933 39.352 -54.299 1.00 68.64 40 GLU F CA 1
ATOM 9168 C C . GLU F 1 40 ? -68.366 38.873 -52.970 1.00 52.85 40 GLU F C 1
ATOM 9169 O O . GLU F 1 40 ? -67.746 37.866 -52.915 1.00 56.30 40 GLU F O 1
ATOM 9175 N N . TYR F 1 41 ? -68.604 39.631 -51.924 1.00 48.46 41 TYR F N 1
ATOM 9176 C CA . TYR F 1 41 ? -68.087 39.396 -50.602 1.00 54.43 41 TYR F CA 1
ATOM 9177 C C . TYR F 1 41 ? -69.017 38.612 -49.719 1.00 57.66 41 TYR F C 1
ATOM 9178 O O . TYR F 1 41 ? -68.940 38.690 -48.515 1.00 59.19 41 TYR F O 1
ATOM 9187 N N . ILE F 1 42 ? -69.893 37.858 -50.332 1.00 45.30 42 ILE F N 1
ATOM 9188 C CA . ILE F 1 42 ? -70.883 37.097 -49.623 1.00 49.70 42 ILE F CA 1
ATOM 9189 C C . ILE F 1 42 ? -70.354 36.080 -48.593 1.00 46.34 42 ILE F C 1
ATOM 9190 O O . ILE F 1 42 ? -70.963 35.888 -47.581 1.00 49.99 42 ILE F O 1
ATOM 9195 N N . MET F 1 43 ? -69.229 35.447 -48.852 1.00 50.65 43 MET F N 1
ATOM 9196 C CA . MET F 1 43 ? -68.692 34.480 -47.921 1.00 50.12 43 MET F CA 1
ATOM 9197 C C . MET F 1 43 ? -68.451 35.126 -46.575 1.00 50.56 43 MET F C 1
ATOM 9198 O O . MET F 1 43 ? -68.640 34.486 -45.586 1.00 47.12 43 MET F O 1
ATOM 9203 N N . CYS F 1 44 ? -68.063 36.392 -46.534 1.00 47.23 44 CYS F N 1
ATOM 9204 C CA . CYS F 1 44 ? -67.827 37.028 -45.263 1.00 47.79 44 CYS F CA 1
ATOM 9205 C C . CYS F 1 44 ? -69.089 36.960 -44.482 1.00 55.12 44 CYS F C 1
ATOM 9206 O O . CYS F 1 44 ? -69.055 36.746 -43.306 1.00 64.41 44 CYS F O 1
ATOM 9209 N N . LYS F 1 45 ? -70.217 37.199 -45.119 1.00 60.58 45 LYS F N 1
ATOM 9210 C CA . LYS F 1 45 ? -71.484 37.115 -44.436 1.00 57.01 45 LYS F CA 1
ATOM 9211 C C . LYS F 1 45 ? -71.976 35.718 -44.079 1.00 54.43 45 LYS F C 1
ATOM 9212 O O . LYS F 1 45 ? -72.440 35.491 -42.995 1.00 49.64 45 LYS F O 1
ATOM 9218 N N . ILE F 1 46 ? -71.917 34.802 -45.021 1.00 50.23 46 ILE F N 1
ATOM 9219 C CA . ILE F 1 46 ? -72.427 33.478 -44.765 1.00 55.74 46 ILE F CA 1
ATOM 9220 C C . ILE F 1 46 ? -71.472 32.298 -44.574 1.00 47.48 46 ILE F C 1
ATOM 9221 O O . ILE F 1 46 ? -71.917 31.221 -44.266 1.00 46.04 46 ILE F O 1
ATOM 9226 N N . GLY F 1 47 ? -70.186 32.498 -44.763 1.00 43.47 47 GLY F N 1
ATOM 9227 C CA . GLY F 1 47 ? -69.251 31.408 -44.663 1.00 40.99 47 GLY F CA 1
ATOM 9228 C C . GLY F 1 47 ? -69.148 30.783 -43.296 1.00 34.65 47 GLY F C 1
ATOM 9229 O O . GLY F 1 47 ? -69.203 31.460 -42.311 1.00 35.32 47 GLY F O 1
ATOM 9230 N N . LYS F 1 48 ? -69.028 29.475 -43.260 1.00 38.69 48 LYS F N 1
ATOM 9231 C CA . LYS F 1 48 ? -68.885 28.763 -42.014 1.00 38.30 48 LYS F CA 1
ATOM 9232 C C . LYS F 1 48 ? -67.475 28.191 -41.850 1.00 37.71 48 LYS F C 1
ATOM 9233 O O . LYS F 1 48 ? -67.178 27.554 -40.892 1.00 40.24 48 LYS F O 1
ATOM 9239 N N . ASN F 1 49 ? -66.626 28.443 -42.814 1.00 34.88 49 ASN F N 1
ATOM 9240 C CA . ASN F 1 49 ? -65.272 27.943 -42.831 1.00 36.30 49 ASN F CA 1
ATOM 9241 C C . ASN F 1 49 ? -64.221 29.039 -43.067 1.00 27.71 49 ASN F C 1
ATOM 9242 O O . ASN F 1 49 ? -63.341 28.898 -43.853 1.00 31.66 49 ASN F O 1
ATOM 9247 N N . GLN F 1 50 ? -64.395 30.129 -42.361 1.00 31.37 50 GLN F N 1
ATOM 9248 C CA . GLN F 1 50 ? -63.569 31.318 -42.424 1.00 34.36 50 GLN F CA 1
ATOM 9249 C C . GLN F 1 50 ? -62.272 31.338 -41.613 1.00 38.90 50 GLN F C 1
ATOM 9250 O O . GLN F 1 50 ? -62.132 30.626 -40.671 1.00 34.47 50 GLN F O 1
ATOM 9256 N N . SER F 1 51 ? -61.365 32.211 -42.008 1.00 32.80 51 SER F N 1
ATOM 9257 C CA . SER F 1 51 ? -60.081 32.425 -41.376 1.00 36.64 51 SER F CA 1
ATOM 9258 C C . SER F 1 51 ? -59.966 33.905 -41.057 1.00 36.84 51 SER F C 1
ATOM 9259 O O . SER F 1 51 ? -60.605 34.681 -41.681 1.00 41.99 51 SER F O 1
ATOM 9262 N N . PRO F 1 52 ? -59.143 34.272 -40.094 1.00 38.45 52 PRO F N 1
ATOM 9263 C CA . PRO F 1 52 ? -58.346 33.368 -39.272 1.00 38.33 52 PRO F CA 1
ATOM 9264 C C . PRO F 1 52 ? -59.131 32.850 -38.097 1.00 34.74 52 PRO F C 1
ATOM 9265 O O . PRO F 1 52 ? -60.230 33.254 -37.910 1.00 35.95 52 PRO F O 1
ATOM 9269 N N . VAL F 1 53 ? -58.548 31.956 -37.330 1.00 33.02 53 VAL F N 1
ATOM 9270 C CA . VAL F 1 53 ? -59.185 31.378 -36.183 1.00 32.06 53 VAL F CA 1
ATOM 9271 C C . VAL F 1 53 ? -58.287 31.346 -34.969 1.00 32.87 53 VAL F C 1
ATOM 9272 O O . VAL F 1 53 ? -57.104 31.514 -35.047 1.00 31.70 53 VAL F O 1
ATOM 9276 N N . ASP F 1 54 ? -58.893 31.121 -33.834 1.00 31.96 54 ASP F N 1
ATOM 9277 C CA . ASP F 1 54 ? -58.153 30.946 -32.622 1.00 37.15 54 ASP F CA 1
ATOM 9278 C C . ASP F 1 54 ? -57.873 29.447 -32.644 1.00 32.95 54 ASP F C 1
ATOM 9279 O O . ASP F 1 54 ? -58.777 28.667 -32.626 1.00 35.96 54 ASP F O 1
ATOM 9284 N N . ILE F 1 55 ? -56.610 29.071 -32.647 1.00 33.47 55 ILE F N 1
ATOM 9285 C CA . ILE F 1 55 ? -56.202 27.677 -32.681 1.00 32.10 55 ILE F CA 1
ATOM 9286 C C . ILE F 1 55 ? -56.367 27.153 -31.258 1.00 37.11 55 ILE F C 1
ATOM 9287 O O . ILE F 1 55 ? -55.503 27.215 -30.423 1.00 35.52 55 ILE F O 1
ATOM 9292 N N . ASN F 1 56 ? -57.564 26.671 -30.914 1.00 30.37 56 ASN F N 1
ATOM 9293 C CA . ASN F 1 56 ? -57.906 26.164 -29.615 1.00 33.92 56 ASN F CA 1
ATOM 9294 C C . ASN F 1 56 ? -58.662 24.837 -29.557 1.00 34.12 56 ASN F C 1
ATOM 9295 O O . ASN F 1 56 ? -59.113 24.469 -28.526 1.00 33.07 56 ASN F O 1
ATOM 9300 N N . ARG F 1 57 ? -58.833 24.127 -30.642 1.00 28.11 57 ARG F N 1
ATOM 9301 C CA . ARG F 1 57 ? -59.470 22.829 -30.703 1.00 30.31 57 ARG F CA 1
ATOM 9302 C C . ARG F 1 57 ? -58.582 22.024 -31.635 1.00 29.23 57 ARG F C 1
ATOM 9310 N N . ILE F 1 58 ? -57.494 21.338 -30.977 1.00 33.85 58 ILE F N 1
ATOM 9311 C CA . ILE F 1 58 ? -56.458 20.707 -31.711 1.00 33.25 58 ILE F CA 1
ATOM 9312 C C . ILE F 1 58 ? -56.366 19.234 -31.462 1.00 40.28 58 ILE F C 1
ATOM 9313 O O . ILE F 1 58 ? -56.563 18.774 -30.367 1.00 33.18 58 ILE F O 1
ATOM 9318 N N . VAL F 1 59 ? -56.087 18.504 -32.515 1.00 34.12 59 VAL F N 1
ATOM 9319 C CA . VAL F 1 59 ? -55.927 17.090 -32.425 1.00 35.93 59 VAL F CA 1
ATOM 9320 C C . VAL F 1 59 ? -54.653 16.671 -33.121 1.00 34.49 59 VAL F C 1
ATOM 9321 O O . VAL F 1 59 ? -54.348 17.149 -34.167 1.00 33.88 59 VAL F O 1
ATOM 9325 N N . ASP F 1 60 ? -53.905 15.785 -32.500 1.00 30.63 60 ASP F N 1
ATOM 9326 C CA . ASP F 1 60 ? -52.698 15.271 -33.069 1.00 34.96 60 ASP F CA 1
ATOM 9327 C C . ASP F 1 60 ? -53.095 14.449 -34.273 1.00 33.19 60 ASP F C 1
ATOM 9328 O O . ASP F 1 60 ? -54.007 13.695 -34.194 1.00 34.83 60 ASP F O 1
ATOM 9333 N N . ALA F 1 61 ? -52.389 14.588 -35.372 1.00 32.15 61 ALA F N 1
ATOM 9334 C CA . ALA F 1 61 ? -52.687 13.846 -36.576 1.00 34.88 61 ALA F CA 1
ATOM 9335 C C . ALA F 1 61 ? -51.431 13.438 -37.301 1.00 33.51 61 ALA F C 1
ATOM 9336 O O . ALA F 1 61 ? -50.468 14.140 -37.265 1.00 35.38 61 ALA F O 1
ATOM 9338 N N . LYS F 1 62 ? -51.455 12.312 -37.988 1.00 39.11 62 LYS F N 1
ATOM 9339 C CA . LYS F 1 62 ? -50.271 11.864 -38.692 1.00 39.41 62 LYS F CA 1
ATOM 9340 C C . LYS F 1 62 ? -50.161 12.556 -40.032 1.00 47.37 62 LYS F C 1
ATOM 9341 O O . LYS F 1 62 ? -50.243 11.948 -41.049 1.00 42.09 62 LYS F O 1
ATOM 9347 N N . LEU F 1 63 ? -49.957 13.853 -40.011 1.00 44.00 63 LEU F N 1
ATOM 9348 C CA . LEU F 1 63 ? -49.816 14.635 -41.215 1.00 43.25 63 LEU F CA 1
ATOM 9349 C C . LEU F 1 63 ? -48.475 14.407 -41.851 1.00 45.83 63 LEU F C 1
ATOM 9350 O O . LEU F 1 63 ? -47.543 14.076 -41.181 1.00 49.27 63 LEU F O 1
ATOM 9355 N N . LYS F 1 64 ? -48.376 14.573 -43.153 1.00 45.49 64 LYS F N 1
ATOM 9356 C CA . LYS F 1 64 ? -47.110 14.389 -43.828 1.00 48.51 64 LYS F CA 1
ATOM 9357 C C . LYS F 1 64 ? -46.289 15.652 -43.814 1.00 40.79 64 LYS F C 1
ATOM 9358 O O . LYS F 1 64 ? -46.832 16.701 -43.783 1.00 42.86 64 LYS F O 1
ATOM 9364 N N . PRO F 1 65 ? -44.980 15.548 -43.858 1.00 45.97 65 PRO F N 1
ATOM 9365 C CA . PRO F 1 65 ? -44.189 16.784 -43.957 1.00 49.02 65 PRO F CA 1
ATOM 9366 C C . PRO F 1 65 ? -44.506 17.522 -45.215 1.00 46.00 65 PRO F C 1
ATOM 9367 O O . PRO F 1 65 ? -44.884 16.924 -46.199 1.00 40.04 65 PRO F O 1
ATOM 9371 N N . ILE F 1 66 ? -44.409 18.819 -45.169 1.00 38.09 66 ILE F N 1
ATOM 9372 C CA . ILE F 1 66 ? -44.731 19.595 -46.314 1.00 47.09 66 ILE F CA 1
ATOM 9373 C C . ILE F 1 66 ? -43.440 19.879 -47.024 1.00 46.06 66 ILE F C 1
ATOM 9374 O O . ILE F 1 66 ? -42.541 20.443 -46.462 1.00 43.11 66 ILE F O 1
ATOM 9379 N N . LYS F 1 67 ? -43.359 19.454 -48.267 1.00 44.05 67 LYS F N 1
ATOM 9380 C CA . LYS F 1 67 ? -42.163 19.677 -49.019 1.00 44.53 67 LYS F CA 1
ATOM 9381 C C . LYS F 1 67 ? -42.104 21.142 -49.412 1.00 40.89 67 LYS F C 1
ATOM 9382 O O . LYS F 1 67 ? -43.014 21.652 -49.975 1.00 44.82 67 LYS F O 1
ATOM 9388 N N . ILE F 1 68 ? -41.019 21.807 -49.097 1.00 40.29 68 ILE F N 1
ATOM 9389 C CA . ILE F 1 68 ? -40.872 23.201 -49.428 1.00 42.60 68 ILE F CA 1
ATOM 9390 C C . ILE F 1 68 ? -39.659 23.390 -50.307 1.00 46.51 68 ILE F C 1
ATOM 9391 O O . ILE F 1 68 ? -38.571 23.113 -49.888 1.00 42.24 68 ILE F O 1
ATOM 9396 N N . GLU F 1 69 ? -39.869 23.890 -51.516 1.00 43.82 69 GLU F N 1
ATOM 9397 C CA . GLU F 1 69 ? -38.805 24.125 -52.473 1.00 44.49 69 GLU F CA 1
ATOM 9398 C C . GLU F 1 69 ? -38.794 25.541 -52.947 1.00 43.56 69 GLU F C 1
ATOM 9399 O O . GLU F 1 69 ? -39.399 25.874 -53.927 1.00 46.74 69 GLU F O 1
ATOM 9405 N N . TYR F 1 70 ? -38.080 26.376 -52.229 1.00 44.65 70 TYR F N 1
ATOM 9406 C CA . TYR F 1 70 ? -37.987 27.769 -52.553 1.00 45.55 70 TYR F CA 1
ATOM 9407 C C . TYR F 1 70 ? -36.626 28.072 -53.147 1.00 49.74 70 TYR F C 1
ATOM 9408 O O . TYR F 1 70 ? -35.681 27.361 -52.909 1.00 57.72 70 TYR F O 1
ATOM 9417 N N . ARG F 1 71 ? -36.578 29.133 -53.931 1.00 49.75 71 ARG F N 1
ATOM 9418 C CA . ARG F 1 71 ? -35.423 29.652 -54.612 1.00 51.34 71 ARG F CA 1
ATOM 9419 C C . ARG F 1 71 ? -35.490 31.064 -54.161 1.00 53.87 71 ARG F C 1
ATOM 9420 O O . ARG F 1 71 ? -36.507 31.464 -53.661 1.00 53.17 71 ARG F O 1
ATOM 9428 N N . ALA F 1 72 ? -34.428 31.835 -54.320 1.00 60.38 72 ALA F N 1
ATOM 9429 C CA . ALA F 1 72 ? -34.481 33.219 -53.902 1.00 59.49 72 ALA F CA 1
ATOM 9430 C C . ALA F 1 72 ? -35.238 33.898 -55.006 1.00 65.16 72 ALA F C 1
ATOM 9431 O O . ALA F 1 72 ? -34.778 33.943 -56.116 1.00 68.86 72 ALA F O 1
ATOM 9433 N N . GLY F 1 73 ? -36.416 34.405 -54.708 1.00 58.18 73 GLY F N 1
ATOM 9434 C CA . GLY F 1 73 ? -37.216 35.038 -55.724 1.00 55.24 73 GLY F CA 1
ATOM 9435 C C . GLY F 1 73 ? -37.969 36.288 -55.410 1.00 57.82 73 GLY F C 1
ATOM 9436 O O . GLY F 1 73 ? -38.740 36.732 -56.235 1.00 48.10 73 GLY F O 1
ATOM 9437 N N . ALA F 1 74 ? -37.766 36.858 -54.236 1.00 53.30 74 ALA F N 1
ATOM 9438 C CA . ALA F 1 74 ? -38.486 38.062 -53.905 1.00 61.72 74 ALA F CA 1
ATOM 9439 C C . ALA F 1 74 ? -37.949 39.126 -54.817 1.00 71.00 74 ALA F C 1
ATOM 9440 O O . ALA F 1 74 ? -36.763 39.291 -54.907 1.00 65.37 74 ALA F O 1
ATOM 9442 N N . THR F 1 75 ? -38.834 39.851 -55.481 1.00 70.15 75 THR F N 1
ATOM 9443 C CA . THR F 1 75 ? -38.426 40.870 -56.453 1.00 67.25 75 THR F CA 1
ATOM 9444 C C . THR F 1 75 ? -38.860 42.278 -56.131 1.00 66.78 75 THR F C 1
ATOM 9445 O O . THR F 1 75 ? -38.082 43.184 -56.333 1.00 77.60 75 THR F O 1
ATOM 9449 N N . LYS F 1 76 ? -40.081 42.457 -55.644 1.00 60.08 76 LYS F N 1
ATOM 9450 C CA . LYS F 1 76 ? -40.636 43.776 -55.408 1.00 62.97 76 LYS F CA 1
ATOM 9451 C C . LYS F 1 76 ? -41.310 43.834 -54.079 1.00 58.11 76 LYS F C 1
ATOM 9452 O O . LYS F 1 76 ? -41.773 42.817 -53.571 1.00 61.76 76 LYS F O 1
ATOM 9458 N N . VAL F 1 77 ? -41.446 45.044 -53.565 1.00 48.36 77 VAL F N 1
ATOM 9459 C CA . VAL F 1 77 ? -42.108 45.299 -52.303 1.00 50.32 77 VAL F CA 1
ATOM 9460 C C . VAL F 1 77 ? -43.115 46.391 -52.512 1.00 59.52 77 VAL F C 1
ATOM 9461 O O . VAL F 1 77 ? -42.743 47.490 -52.893 1.00 55.51 77 VAL F O 1
ATOM 9465 N N . LEU F 1 78 ? -44.378 46.088 -52.224 1.00 51.98 78 LEU F N 1
ATOM 9466 C CA . LEU F 1 78 ? -45.452 46.991 -52.446 1.00 46.90 78 LEU F CA 1
ATOM 9467 C C . LEU F 1 78 ? -46.147 47.313 -51.166 1.00 57.07 78 LEU F C 1
ATOM 9468 O O . LEU F 1 78 ? -46.430 46.430 -50.338 1.00 56.05 78 LEU F O 1
ATOM 9473 N N . ASN F 1 79 ? -46.522 48.573 -51.015 1.00 45.01 79 ASN F N 1
ATOM 9474 C CA . ASN F 1 79 ? -47.440 48.977 -49.986 1.00 46.92 79 ASN F CA 1
ATOM 9475 C C . ASN F 1 79 ? -48.766 49.191 -50.685 1.00 59.55 79 ASN F C 1
ATOM 9476 O O . ASN F 1 79 ? -48.897 50.130 -51.476 1.00 54.43 79 ASN F O 1
ATOM 9481 N N . ASN F 1 80 ? -49.764 48.369 -50.352 1.00 52.18 80 ASN F N 1
ATOM 9482 C CA . ASN F 1 80 ? -51.100 48.518 -50.986 1.00 49.07 80 ASN F CA 1
ATOM 9483 C C . ASN F 1 80 ? -52.102 49.181 -50.061 1.00 45.38 80 ASN F C 1
ATOM 9484 O O . ASN F 1 80 ? -53.272 49.135 -50.277 1.00 53.33 80 ASN F O 1
ATOM 9489 N N . GLY F 1 81 ? -51.614 49.742 -48.973 1.00 51.60 81 GLY F N 1
ATOM 9490 C CA . GLY F 1 81 ? -52.465 50.382 -47.996 1.00 55.69 81 GLY F CA 1
ATOM 9491 C C . GLY F 1 81 ? -53.038 49.411 -46.965 1.00 58.40 81 GLY F C 1
ATOM 9492 O O . GLY F 1 81 ? -53.489 49.831 -45.911 1.00 62.74 81 GLY F O 1
ATOM 9493 N N . HIS F 1 82 ? -53.010 48.121 -47.245 1.00 56.65 82 HIS F N 1
ATOM 9494 C CA . HIS F 1 82 ? -53.510 47.085 -46.299 1.00 57.83 82 HIS F CA 1
ATOM 9495 C C . HIS F 1 82 ? -52.397 46.274 -45.652 1.00 49.28 82 HIS F C 1
ATOM 9496 O O . HIS F 1 82 ? -52.559 45.737 -44.562 1.00 49.79 82 HIS F O 1
ATOM 9503 N N . THR F 1 83 ? -51.288 46.181 -46.357 1.00 44.24 83 THR F N 1
ATOM 9504 C CA . THR F 1 83 ? -50.143 45.432 -45.941 1.00 50.35 83 THR F CA 1
ATOM 9505 C C . THR F 1 83 ? -48.956 45.861 -46.774 1.00 55.23 83 THR F C 1
ATOM 9506 O O . THR F 1 83 ? -49.063 46.699 -47.676 1.00 53.00 83 THR F O 1
ATOM 9510 N N . ILE F 1 84 ? -47.834 45.225 -46.480 1.00 46.15 84 ILE F N 1
ATOM 9511 C CA . ILE F 1 84 ? -46.645 45.293 -47.269 1.00 49.54 84 ILE F CA 1
ATOM 9512 C C . ILE F 1 84 ? -46.540 43.935 -47.884 1.00 48.81 84 ILE F C 1
ATOM 9513 O O . ILE F 1 84 ? -46.480 42.912 -47.169 1.00 49.80 84 ILE F O 1
ATOM 9518 N N . LYS F 1 85 ? -46.516 43.913 -49.197 1.00 42.52 85 LYS F N 1
ATOM 9519 C CA . LYS F 1 85 ? -46.549 42.722 -49.930 1.00 44.75 85 LYS F CA 1
ATOM 9520 C C . LYS F 1 85 ? -45.372 42.548 -50.810 1.00 45.90 85 LYS F C 1
ATOM 9521 O O . LYS F 1 85 ? -45.016 43.409 -51.623 1.00 42.15 85 LYS F O 1
ATOM 9527 N N . VAL F 1 86 ? -44.771 41.385 -50.695 1.00 41.04 86 VAL F N 1
ATOM 9528 C CA . VAL F 1 86 ? -43.575 41.052 -51.450 1.00 41.03 86 VAL F CA 1
ATOM 9529 C C . VAL F 1 86 ? -43.905 40.056 -52.526 1.00 46.51 86 VAL F C 1
ATOM 9530 O O . VAL F 1 86 ? -44.230 38.889 -52.240 1.00 44.11 86 VAL F O 1
ATOM 9534 N N . SER F 1 87 ? -43.740 40.463 -53.786 1.00 40.78 87 SER F N 1
ATOM 9535 C CA . SER F 1 87 ? -43.934 39.565 -54.914 1.00 41.63 87 SER F CA 1
ATOM 9536 C C . SER F 1 87 ? -42.808 38.628 -55.076 1.00 39.73 87 SER F C 1
ATOM 9537 O O . SER F 1 87 ? -41.656 38.920 -54.832 1.00 51.10 87 SER F O 1
ATOM 9540 N N . TYR F 1 88 ? -43.127 37.491 -55.644 1.00 41.39 88 TYR F N 1
ATOM 9541 C CA . TYR F 1 88 ? -42.152 36.434 -55.849 1.00 40.72 88 TYR F CA 1
ATOM 9542 C C . TYR F 1 88 ? -42.197 36.040 -57.296 1.00 44.18 88 TYR F C 1
ATOM 9543 O O . TYR F 1 88 ? -43.251 35.924 -57.883 1.00 44.60 88 TYR F O 1
ATOM 9552 N N . GLU F 1 89 ? -41.064 35.733 -57.856 1.00 51.35 89 GLU F N 1
ATOM 9553 C CA . GLU F 1 89 ? -41.060 35.291 -59.218 1.00 59.73 89 GLU F CA 1
ATOM 9554 C C . GLU F 1 89 ? -41.316 33.810 -59.284 1.00 54.71 89 GLU F C 1
ATOM 9555 O O . GLU F 1 89 ? -41.050 33.079 -58.330 1.00 54.24 89 GLU F O 1
ATOM 9561 N N . PRO F 1 90 ? -41.823 33.344 -60.427 1.00 53.66 90 PRO F N 1
ATOM 9562 C CA . PRO F 1 90 ? -42.136 31.936 -60.543 1.00 52.03 90 PRO F CA 1
ATOM 9563 C C . PRO F 1 90 ? -41.001 30.972 -60.328 1.00 48.41 90 PRO F C 1
ATOM 9564 O O . PRO F 1 90 ? -39.847 31.312 -60.492 1.00 49.13 90 PRO F O 1
ATOM 9568 N N . GLY F 1 91 ? -41.374 29.730 -60.014 1.00 46.45 91 GLY F N 1
ATOM 9569 C CA . GLY F 1 91 ? -40.423 28.638 -59.817 1.00 47.70 91 GLY F CA 1
ATOM 9570 C C . GLY F 1 91 ? -40.261 28.095 -58.389 1.00 44.83 91 GLY F C 1
ATOM 9571 O O . GLY F 1 91 ? -39.565 27.134 -58.217 1.00 45.20 91 GLY F O 1
ATOM 9572 N N . SER F 1 92 ? -40.868 28.725 -57.391 1.00 43.32 92 SER F N 1
ATOM 9573 C CA . SER F 1 92 ? -40.758 28.250 -55.984 1.00 47.18 92 SER F CA 1
ATOM 9574 C C . SER F 1 92 ? -42.104 27.681 -55.585 1.00 45.51 92 SER F C 1
ATOM 9575 O O . SER F 1 92 ? -43.138 28.251 -55.935 1.00 48.24 92 SER F O 1
ATOM 9578 N N . TYR F 1 93 ? -42.102 26.547 -54.913 1.00 41.12 93 TYR F N 1
ATOM 9579 C CA . TYR F 1 93 ? -43.364 25.894 -54.571 1.00 44.63 93 TYR F CA 1
ATOM 9580 C C . TYR F 1 93 ? -43.317 25.090 -53.277 1.00 43.01 93 TYR F C 1
ATOM 9581 O O . TYR F 1 93 ? -42.241 24.761 -52.789 1.00 41.44 93 TYR F O 1
ATOM 9590 N N . ILE F 1 94 ? -44.499 24.709 -52.839 1.00 36.56 94 ILE F N 1
ATOM 9591 C CA . ILE F 1 94 ? -44.683 23.675 -51.837 1.00 36.38 94 ILE F CA 1
ATOM 9592 C C . ILE F 1 94 ? -45.547 22.545 -52.390 1.00 40.47 94 ILE F C 1
ATOM 9593 O O . ILE F 1 94 ? -46.255 22.713 -53.394 1.00 41.31 94 ILE F O 1
ATOM 9598 N N . VAL F 1 95 ? -45.524 21.415 -51.720 1.00 36.87 95 VAL F N 1
ATOM 9599 C CA . VAL F 1 95 ? -46.353 20.269 -52.057 1.00 35.30 95 VAL F CA 1
ATOM 9600 C C . VAL F 1 95 ? -47.247 19.894 -50.888 1.00 41.31 95 VAL F C 1
ATOM 9601 O O . VAL F 1 95 ? -46.762 19.670 -49.786 1.00 38.35 95 VAL F O 1
ATOM 9605 N N . VAL F 1 96 ? -48.563 19.936 -51.121 1.00 36.70 96 VAL F N 1
ATOM 9606 C CA . VAL F 1 96 ? -49.606 19.613 -50.137 1.00 33.94 96 VAL F CA 1
ATOM 9607 C C . VAL F 1 96 ? -50.578 18.658 -50.813 1.00 39.42 96 VAL F C 1
ATOM 9608 O O . VAL F 1 96 ? -51.033 18.929 -51.938 1.00 40.00 96 VAL F O 1
ATOM 9612 N N . ASP F 1 97 ? -50.914 17.571 -50.144 1.00 40.94 97 ASP F N 1
ATOM 9613 C CA . ASP F 1 97 ? -51.810 16.545 -50.699 1.00 38.14 97 ASP F CA 1
ATOM 9614 C C . ASP F 1 97 ? -51.331 16.073 -52.091 1.00 45.80 97 ASP F C 1
ATOM 9615 O O . ASP F 1 97 ? -52.143 15.846 -53.000 1.00 44.23 97 ASP F O 1
ATOM 9620 N N . GLY F 1 98 ? -50.012 15.994 -52.275 1.00 40.43 98 GLY F N 1
ATOM 9621 C CA . GLY F 1 98 ? -49.430 15.617 -53.558 1.00 43.92 98 GLY F CA 1
ATOM 9622 C C . GLY F 1 98 ? -49.624 16.630 -54.683 1.00 44.70 98 GLY F C 1
ATOM 9623 O O . GLY F 1 98 ? -49.334 16.324 -55.800 1.00 45.82 98 GLY F O 1
ATOM 9624 N N . ILE F 1 99 ? -50.064 17.827 -54.368 1.00 44.67 99 ILE F N 1
ATOM 9625 C CA . ILE F 1 99 ? -50.296 18.865 -55.364 1.00 40.69 99 ILE F CA 1
ATOM 9626 C C . ILE F 1 99 ? -49.239 19.967 -55.214 1.00 43.04 99 ILE F C 1
ATOM 9627 O O . ILE F 1 99 ? -48.892 20.378 -54.111 1.00 43.18 99 ILE F O 1
ATOM 9632 N N . LYS F 1 100 ? -48.752 20.493 -56.333 1.00 37.78 100 LYS F N 1
ATOM 9633 C CA . LYS F 1 100 ? -47.790 21.586 -56.347 1.00 40.70 100 LYS F CA 1
ATOM 9634 C C . LYS F 1 100 ? -48.494 22.938 -56.246 1.00 46.03 100 LYS F C 1
ATOM 9635 O O . LYS F 1 100 ? -49.338 23.266 -57.067 1.00 42.56 100 LYS F O 1
ATOM 9641 N N . PHE F 1 101 ? -48.204 23.704 -55.189 1.00 34.82 101 PHE F N 1
ATOM 9642 C CA . PHE F 1 101 ? -48.699 25.069 -55.035 1.00 36.55 101 PHE F CA 1
ATOM 9643 C C . PHE F 1 101 ? -47.540 26.054 -55.156 1.00 41.87 101 PHE F C 1
ATOM 9644 O O . PHE F 1 101 ? -46.614 26.090 -54.341 1.00 41.91 101 PHE F O 1
ATOM 9652 N N . GLU F 1 102 ? -47.602 26.913 -56.162 1.00 39.44 102 GLU F N 1
ATOM 9653 C CA . GLU F 1 102 ? -46.517 27.880 -56.430 1.00 35.26 102 GLU F CA 1
ATOM 9654 C C . GLU F 1 102 ? -46.620 29.100 -55.615 1.00 36.51 102 GLU F C 1
ATOM 9655 O O . GLU F 1 102 ? -47.669 29.751 -55.524 1.00 37.83 102 GLU F O 1
ATOM 9661 N N . LEU F 1 103 ? -45.488 29.499 -55.018 1.00 38.47 103 LEU F N 1
ATOM 9662 C CA . LEU F 1 103 ? -45.450 30.712 -54.212 1.00 36.46 103 LEU F CA 1
ATOM 9663 C C . LEU F 1 103 ? -45.609 31.964 -55.104 1.00 38.12 103 LEU F C 1
ATOM 9664 O O . LEU F 1 103 ? -44.870 32.108 -56.063 1.00 40.22 103 LEU F O 1
ATOM 9669 N N . LYS F 1 104 ? -46.558 32.829 -54.752 1.00 42.66 104 LYS F N 1
ATOM 9670 C CA . LYS F 1 104 ? -46.868 34.063 -55.510 1.00 39.64 104 LYS F CA 1
ATOM 9671 C C . LYS F 1 104 ? -46.439 35.297 -54.812 1.00 45.77 104 LYS F C 1
ATOM 9672 O O . LYS F 1 104 ? -45.957 36.244 -55.415 1.00 41.30 104 LYS F O 1
ATOM 9678 N N . GLN F 1 105 ? -46.612 35.312 -53.500 1.00 44.48 105 GLN F N 1
ATOM 9679 C CA . GLN F 1 105 ? -46.279 36.510 -52.728 1.00 40.90 105 GLN F CA 1
ATOM 9680 C C . GLN F 1 105 ? -46.277 36.178 -51.253 1.00 46.11 105 GLN F C 1
ATOM 9681 O O . GLN F 1 105 ? -46.847 35.139 -50.847 1.00 38.13 105 GLN F O 1
ATOM 9687 N N . PHE F 1 106 ? -45.679 37.073 -50.457 1.00 40.91 106 PHE F N 1
ATOM 9688 C CA . PHE F 1 106 ? -45.868 37.054 -49.019 1.00 39.61 106 PHE F CA 1
ATOM 9689 C C . PHE F 1 106 ? -46.126 38.410 -48.470 1.00 43.66 106 PHE F C 1
ATOM 9690 O O . PHE F 1 106 ? -45.728 39.398 -49.060 1.00 38.24 106 PHE F O 1
ATOM 9698 N N . HIS F 1 107 ? -46.843 38.484 -47.352 1.00 35.45 107 HIS F N 1
ATOM 9699 C CA . HIS F 1 107 ? -47.204 39.756 -46.802 1.00 40.89 107 HIS F CA 1
ATOM 9700 C C . HIS F 1 107 ? -47.405 39.588 -45.311 1.00 42.33 107 HIS F C 1
ATOM 9701 O O . HIS F 1 107 ? -47.271 38.450 -44.793 1.00 43.91 107 HIS F O 1
ATOM 9708 N N . PHE F 1 108 ? -47.806 40.663 -44.640 1.00 39.50 108 PHE F N 1
ATOM 9709 C CA . PHE F 1 108 ? -47.723 40.735 -43.176 1.00 38.51 108 PHE F CA 1
ATOM 9710 C C . PHE F 1 108 ? -48.919 41.347 -42.534 1.00 43.54 108 PHE F C 1
ATOM 9711 O O . PHE F 1 108 ? -49.678 42.081 -43.145 1.00 43.88 108 PHE F O 1
ATOM 9719 N N . HIS F 1 109 ? -49.117 40.955 -41.289 1.00 38.15 109 HIS F N 1
ATOM 9720 C CA . HIS F 1 109 ? -50.132 41.474 -40.464 1.00 37.56 109 HIS F CA 1
ATOM 9721 C C . HIS F 1 109 ? -49.610 41.754 -39.060 1.00 43.63 109 HIS F C 1
ATOM 9722 O O . HIS F 1 109 ? -48.791 40.993 -38.547 1.00 41.25 109 HIS F O 1
ATOM 9729 N N . ALA F 1 110 ? -50.198 42.752 -38.399 1.00 42.63 110 ALA F N 1
ATOM 9730 C CA . ALA F 1 110 ? -49.873 43.047 -37.011 1.00 41.95 110 ALA F CA 1
ATOM 9731 C C . ALA F 1 110 ? -51.059 43.622 -36.292 1.00 41.74 110 ALA F C 1
ATOM 9732 O O . ALA F 1 110 ? -51.663 44.553 -36.787 1.00 49.68 110 ALA F O 1
ATOM 9734 N N . PRO F 1 111 ? -51.470 43.061 -35.162 1.00 41.97 111 PRO F N 1
ATOM 9735 C CA . PRO F 1 111 ? -50.937 41.830 -34.589 1.00 46.68 111 PRO F CA 1
ATOM 9736 C C . PRO F 1 111 ? -51.323 40.583 -35.417 1.00 48.22 111 PRO F C 1
ATOM 9737 O O . PRO F 1 111 ? -51.950 40.710 -36.488 1.00 47.52 111 PRO F O 1
ATOM 9741 N N . SER F 1 112 ? -50.943 39.404 -34.922 1.00 38.82 112 SER F N 1
ATOM 9742 C CA . SER F 1 112 ? -51.225 38.167 -35.639 1.00 37.03 112 SER F CA 1
ATOM 9743 C C . SER F 1 112 ? -52.743 38.057 -35.947 1.00 30.46 112 SER F C 1
ATOM 9744 O O . SER F 1 112 ? -53.615 38.468 -35.169 1.00 43.61 112 SER F O 1
ATOM 9747 N N . GLU F 1 113 ? -53.036 37.449 -37.069 1.00 33.54 113 GLU F N 1
ATOM 9748 C CA . GLU F 1 113 ? -54.408 37.083 -37.391 1.00 32.52 113 GLU F CA 1
ATOM 9749 C C . GLU F 1 113 ? -54.901 35.858 -36.619 1.00 32.45 113 GLU F C 1
ATOM 9750 O O . GLU F 1 113 ? -55.877 35.945 -35.930 1.00 33.42 113 GLU F O 1
ATOM 9756 N N . HIS F 1 114 ? -54.170 34.762 -36.747 1.00 33.99 114 HIS F N 1
ATOM 9757 C CA . HIS F 1 114 ? -54.437 33.600 -35.890 1.00 33.43 114 HIS F CA 1
ATOM 9758 C C . HIS F 1 114 ? -54.070 33.903 -34.465 1.00 35.62 114 HIS F C 1
ATOM 9759 O O . HIS F 1 114 ? -53.135 34.672 -34.194 1.00 34.57 114 HIS F O 1
ATOM 9766 N N . LYS F 1 115 ? -54.818 33.298 -33.561 1.00 33.87 115 LYS F N 1
ATOM 9767 C CA . LYS F 1 115 ? -54.447 33.224 -32.189 1.00 36.61 115 LYS F CA 1
ATOM 9768 C C . LYS F 1 115 ? -54.103 31.787 -31.821 1.00 42.24 115 LYS F C 1
ATOM 9769 O O . LYS F 1 115 ? -54.512 30.842 -32.515 1.00 33.42 115 LYS F O 1
ATOM 9775 N N . LEU F 1 116 ? -53.356 31.636 -30.739 1.00 37.07 116 LEU F N 1
ATOM 9776 C CA . LEU F 1 116 ? -52.919 30.282 -30.285 1.00 34.04 116 LEU F CA 1
ATOM 9777 C C . LEU F 1 116 ? -53.325 30.153 -28.867 1.00 35.60 116 LEU F C 1
ATOM 9778 O O . LEU F 1 116 ? -52.939 30.934 -28.028 1.00 35.52 116 LEU F O 1
ATOM 9783 N N . LYS F 1 117 ? -54.285 29.273 -28.640 1.00 34.24 117 LYS F N 1
ATOM 9784 C CA . LYS F 1 117 ? -54.966 29.142 -27.331 1.00 39.33 117 LYS F CA 1
ATOM 9785 C C . LYS F 1 117 ? -55.377 30.472 -26.710 1.00 40.44 117 LYS F C 1
ATOM 9786 O O . LYS F 1 117 ? -55.106 30.760 -25.547 1.00 35.96 117 LYS F O 1
ATOM 9792 N N . GLY F 1 118 ? -56.022 31.313 -27.511 1.00 38.29 118 GLY F N 1
ATOM 9793 C CA . GLY F 1 118 ? -56.540 32.565 -26.985 1.00 39.61 118 GLY F CA 1
ATOM 9794 C C . GLY F 1 118 ? -55.583 33.699 -26.976 1.00 35.70 118 GLY F C 1
ATOM 9795 O O . GLY F 1 118 ? -55.941 34.804 -26.566 1.00 40.85 118 GLY F O 1
ATOM 9796 N N . GLN F 1 119 ? -54.367 33.512 -27.453 1.00 38.64 119 GLN F N 1
ATOM 9797 C CA . GLN F 1 119 ? -53.383 34.579 -27.360 1.00 38.06 119 GLN F CA 1
ATOM 9798 C C . GLN F 1 119 ? -52.865 34.936 -28.718 1.00 38.56 119 GLN F C 1
ATOM 9799 O O . GLN F 1 119 ? -52.570 34.083 -29.527 1.00 37.83 119 GLN F O 1
ATOM 9805 N N . HIS F 1 120 ? -52.615 36.226 -28.941 1.00 42.33 120 HIS F N 1
ATOM 9806 C CA . HIS F 1 120 ? -51.974 36.719 -30.171 1.00 34.47 120 HIS F CA 1
ATOM 9807 C C . HIS F 1 120 ? -50.496 36.672 -30.097 1.00 38.96 120 HIS F C 1
ATOM 9808 O O . HIS F 1 120 ? -49.907 36.780 -29.043 1.00 41.18 120 HIS F O 1
ATOM 9815 N N . TYR F 1 121 ? -49.856 36.608 -31.240 1.00 36.30 121 TYR F N 1
ATOM 9816 C CA . TYR F 1 121 ? -48.486 37.025 -31.398 1.00 35.32 121 TYR F CA 1
ATOM 9817 C C . TYR F 1 121 ? -48.513 38.483 -31.917 1.00 41.13 121 TYR F C 1
ATOM 9818 O O . TYR F 1 121 ? -49.536 38.938 -32.437 1.00 39.76 121 TYR F O 1
ATOM 9827 N N . PRO F 1 122 ? -47.377 39.196 -31.839 1.00 40.22 122 PRO F N 1
ATOM 9828 C CA . PRO F 1 122 ? -47.422 40.577 -32.333 1.00 42.07 122 PRO F CA 1
ATOM 9829 C C . PRO F 1 122 ? -47.362 40.722 -33.829 1.00 43.91 122 PRO F C 1
ATOM 9830 O O . PRO F 1 122 ? -47.618 41.807 -34.329 1.00 45.36 122 PRO F O 1
ATOM 9834 N N . PHE F 1 123 ? -47.008 39.670 -34.541 1.00 40.31 123 PHE F N 1
ATOM 9835 C CA . PHE F 1 123 ? -46.839 39.751 -35.975 1.00 40.95 123 PHE F CA 1
ATOM 9836 C C . PHE F 1 123 ? -47.074 38.374 -36.601 1.00 44.37 123 PHE F C 1
ATOM 9837 O O . PHE F 1 123 ? -46.798 37.346 -35.970 1.00 40.70 123 PHE F O 1
ATOM 9845 N N . GLU F 1 124 ? -47.534 38.370 -37.843 1.00 40.16 124 GLU F N 1
ATOM 9846 C CA . GLU F 1 124 ? -47.744 37.130 -38.626 1.00 37.92 124 GLU F CA 1
ATOM 9847 C C . GLU F 1 124 ? -47.453 37.400 -40.095 1.00 39.62 124 GLU F C 1
ATOM 9848 O O . GLU F 1 124 ? -47.890 38.396 -40.679 1.00 39.64 124 GLU F O 1
ATOM 9854 N N . ALA F 1 125 ? -46.749 36.474 -40.693 1.00 34.88 125 ALA F N 1
ATOM 9855 C CA . ALA F 1 125 ? -46.489 36.488 -42.094 1.00 36.21 125 ALA F CA 1
ATOM 9856 C C . ALA F 1 125 ? -47.299 35.410 -42.801 1.00 39.62 125 ALA F C 1
ATOM 9857 O O . ALA F 1 125 ? -47.414 34.281 -42.326 1.00 37.46 125 ALA F O 1
ATOM 9859 N N . HIS F 1 126 ? -47.746 35.728 -43.997 1.00 37.81 126 HIS F N 1
ATOM 9860 C CA . HIS F 1 126 ? -48.459 34.792 -44.877 1.00 32.46 126 HIS F CA 1
ATOM 9861 C C . HIS F 1 126 ? -47.765 34.605 -46.163 1.00 36.15 126 HIS F C 1
ATOM 9862 O O . HIS F 1 126 ? -47.513 35.578 -46.852 1.00 37.21 126 HIS F O 1
ATOM 9869 N N . PHE F 1 127 ? -47.517 33.365 -46.514 1.00 32.16 127 PHE F N 1
ATOM 9870 C CA . PHE F 1 127 ? -46.910 33.016 -47.763 1.00 37.99 127 PHE F CA 1
ATOM 9871 C C . PHE F 1 127 ? -48.018 32.381 -48.604 1.00 40.24 127 PHE F C 1
ATOM 9872 O O . PHE F 1 127 ? -48.488 31.322 -48.327 1.00 35.92 127 PHE F O 1
ATOM 9880 N N . VAL F 1 128 ? -48.393 33.070 -49.658 1.00 40.74 128 VAL F N 1
ATOM 9881 C CA . VAL F 1 128 ? -49.489 32.659 -50.499 1.00 36.24 128 VAL F CA 1
ATOM 9882 C C . VAL F 1 128 ? -49.084 31.908 -51.719 1.00 33.27 128 VAL F C 1
ATOM 9883 O O . VAL F 1 128 ? -48.322 32.373 -52.493 1.00 36.22 128 VAL F O 1
ATOM 9887 N N . HIS F 1 129 ? -49.648 30.727 -51.865 1.00 35.61 129 HIS F N 1
ATOM 9888 C CA . HIS F 1 129 ? -49.365 29.833 -52.965 1.00 33.47 129 HIS F CA 1
ATOM 9889 C C . HIS F 1 129 ? -50.618 29.430 -53.706 1.00 39.54 129 HIS F C 1
ATOM 9890 O O . HIS F 1 129 ? -51.669 29.375 -53.135 1.00 38.94 129 HIS F O 1
ATOM 9897 N N . ALA F 1 130 ? -50.481 29.144 -54.984 1.00 39.16 130 ALA F N 1
ATOM 9898 C CA . ALA F 1 130 ? -51.597 28.706 -55.784 1.00 40.32 130 ALA F CA 1
ATOM 9899 C C . ALA F 1 130 ? -51.235 27.602 -56.735 1.00 39.39 130 ALA F C 1
ATOM 9900 O O . ALA F 1 130 ? -50.196 27.621 -57.331 1.00 36.93 130 ALA F O 1
ATOM 9902 N N . ASP F 1 131 ? -52.119 26.639 -56.881 1.00 38.71 131 ASP F N 1
ATOM 9903 C CA . ASP F 1 131 ? -51.883 25.566 -57.819 1.00 39.97 131 ASP F CA 1
ATOM 9904 C C . ASP F 1 131 ? -52.263 26.036 -59.217 1.00 41.70 131 ASP F C 1
ATOM 9905 O O . ASP F 1 131 ? -52.708 27.124 -59.388 1.00 37.93 131 ASP F O 1
ATOM 9910 N N . LYS F 1 132 ? -52.064 25.197 -60.199 1.00 47.24 132 LYS F N 1
ATOM 9911 C CA . LYS F 1 132 ? -52.351 25.566 -61.568 1.00 63.53 132 LYS F CA 1
ATOM 9912 C C . LYS F 1 132 ? -53.813 25.945 -61.762 1.00 57.64 132 LYS F C 1
ATOM 9913 O O . LYS F 1 132 ? -54.110 26.808 -62.540 1.00 65.76 132 LYS F O 1
ATOM 9919 N N . HIS F 1 133 ? -54.705 25.314 -61.027 1.00 50.25 133 HIS F N 1
ATOM 9920 C CA . HIS F 1 133 ? -56.117 25.588 -61.107 1.00 48.17 133 HIS F CA 1
ATOM 9921 C C . HIS F 1 133 ? -56.577 26.722 -60.233 1.00 47.48 133 HIS F C 1
ATOM 9922 O O . HIS F 1 133 ? -57.750 26.967 -60.119 1.00 47.85 133 HIS F O 1
ATOM 9929 N N . GLY F 1 134 ? -55.647 27.403 -59.596 1.00 45.92 134 GLY F N 1
ATOM 9930 C CA . GLY F 1 134 ? -55.989 28.505 -58.740 1.00 42.19 134 GLY F CA 1
ATOM 9931 C C . GLY F 1 134 ? -56.360 28.188 -57.317 1.00 42.20 134 GLY F C 1
ATOM 9932 O O . GLY F 1 134 ? -56.778 29.070 -56.619 1.00 41.21 134 GLY F O 1
ATOM 9933 N N . ASN F 1 135 ? -56.234 26.938 -56.896 1.00 42.24 135 ASN F N 1
ATOM 9934 C CA . ASN F 1 135 ? -56.531 26.581 -55.514 1.00 41.56 135 ASN F CA 1
ATOM 9935 C C . ASN F 1 135 ? -55.401 27.143 -54.653 1.00 37.71 135 ASN F C 1
ATOM 9936 O O . ASN F 1 135 ? -54.269 27.001 -54.996 1.00 39.85 135 ASN F O 1
ATOM 9941 N N . LEU F 1 136 ? -55.727 27.759 -53.540 1.00 34.43 136 LEU F N 1
ATOM 9942 C CA . LEU F 1 136 ? -54.747 28.376 -52.676 1.00 37.02 136 LEU F CA 1
ATOM 9943 C C . LEU F 1 136 ? -54.318 27.650 -51.400 1.00 36.47 136 LEU F C 1
ATOM 9944 O O . LEU F 1 136 ? -55.105 27.074 -50.721 1.00 35.78 136 LEU F O 1
ATOM 9949 N N . ALA F 1 137 ? -53.038 27.716 -51.112 1.00 38.53 137 ALA F N 1
ATOM 9950 C CA . ALA F 1 137 ? -52.451 27.163 -49.911 1.00 35.42 137 ALA F CA 1
ATOM 9951 C C . ALA F 1 137 ? -51.665 28.277 -49.256 1.00 39.59 137 ALA F C 1
ATOM 9952 O O . ALA F 1 137 ? -50.847 28.872 -49.892 1.00 38.90 137 ALA F O 1
ATOM 9954 N N . VAL F 1 138 ? -51.916 28.548 -47.992 1.00 31.79 138 VAL F N 1
ATOM 9955 C CA . VAL F 1 138 ? -51.188 29.571 -47.315 1.00 36.02 138 VAL F CA 1
ATOM 9956 C C . VAL F 1 138 ? -50.425 29.101 -46.090 1.00 36.79 138 VAL F C 1
ATOM 9957 O O . VAL F 1 138 ? -50.991 28.540 -45.202 1.00 34.33 138 VAL F O 1
ATOM 9961 N N . ILE F 1 139 ? -49.133 29.358 -46.072 1.00 33.79 139 ILE F N 1
ATOM 9962 C CA . ILE F 1 139 ? -48.277 29.119 -44.859 1.00 33.88 139 ILE F CA 1
ATOM 9963 C C . ILE F 1 139 ? -48.292 30.378 -44.002 1.00 36.41 139 ILE F C 1
ATOM 9964 O O . ILE F 1 139 ? -47.997 31.490 -44.469 1.00 37.56 139 ILE F O 1
ATOM 9969 N N . GLY F 1 140 ? -48.782 30.234 -42.772 1.00 28.04 140 GLY F N 1
ATOM 9970 C CA . GLY F 1 140 ? -48.758 31.302 -41.805 1.00 31.18 140 GLY F CA 1
ATOM 9971 C C . GLY F 1 140 ? -47.553 31.074 -40.837 1.00 38.95 140 GLY F C 1
ATOM 9972 O O . GLY F 1 140 ? -47.299 29.921 -40.398 1.00 30.98 140 GLY F O 1
ATOM 9973 N N . VAL F 1 141 ? -46.823 32.126 -40.520 1.00 34.92 141 VAL F N 1
ATOM 9974 C CA . VAL F 1 141 ? -45.676 32.076 -39.613 1.00 37.28 141 VAL F CA 1
ATOM 9975 C C . VAL F 1 141 ? -45.822 33.204 -38.575 1.00 38.34 141 VAL F C 1
ATOM 9976 O O . VAL F 1 141 ? -45.940 34.370 -38.905 1.00 36.64 141 VAL F O 1
ATOM 9980 N N . PHE F 1 142 ? -45.885 32.806 -37.324 1.00 33.23 142 PHE F N 1
ATOM 9981 C CA . PHE F 1 142 ? -45.914 33.717 -36.210 1.00 38.17 142 PHE F CA 1
ATOM 9982 C C . PHE F 1 142 ? -44.510 34.297 -35.985 1.00 35.32 142 PHE F C 1
ATOM 9983 O O . PHE F 1 142 ? -43.478 33.610 -36.102 1.00 34.03 142 PHE F O 1
ATOM 9991 N N . PHE F 1 143 ? -44.465 35.557 -35.605 1.00 41.68 143 PHE F N 1
ATOM 9992 C CA . PHE F 1 143 ? -43.218 36.207 -35.174 1.00 37.62 143 PHE F CA 1
ATOM 9993 C C . PHE F 1 143 ? -43.460 36.727 -33.768 1.00 38.95 143 PHE F C 1
ATOM 9994 O O . PHE F 1 143 ? -44.480 37.406 -33.468 1.00 40.45 143 PHE F O 1
ATOM 10002 N N . LYS F 1 144 ? -42.502 36.434 -32.886 1.00 41.68 144 LYS F N 1
ATOM 10003 C CA . LYS F 1 144 ? -42.516 37.093 -31.564 1.00 47.29 144 LYS F CA 1
ATOM 10004 C C . LYS F 1 144 ? -41.484 38.247 -31.545 1.00 40.37 144 LYS F C 1
ATOM 10005 O O . LYS F 1 144 ? -40.566 38.289 -32.358 1.00 48.01 144 LYS F O 1
ATOM 10011 N N . GLU F 1 145 ? -41.617 39.079 -30.517 1.00 44.02 145 GLU F N 1
ATOM 10012 C CA . GLU F 1 145 ? -40.651 40.160 -30.233 1.00 58.93 145 GLU F CA 1
ATOM 10013 C C . GLU F 1 145 ? -39.333 39.564 -29.690 1.00 55.16 145 GLU F C 1
ATOM 10014 O O . GLU F 1 145 ? -39.332 38.797 -28.749 1.00 59.66 145 GLU F O 1
ATOM 10020 N N . GLY F 1 146 ? -38.245 39.837 -30.366 1.00 51.47 146 GLY F N 1
ATOM 10021 C CA . GLY F 1 146 ? -36.953 39.298 -29.942 1.00 54.48 146 GLY F CA 1
ATOM 10022 C C . GLY F 1 146 ? -35.837 39.990 -30.667 1.00 46.44 146 GLY F C 1
ATOM 10023 O O . GLY F 1 146 ? -35.817 41.210 -30.831 1.00 52.36 146 GLY F O 1
ATOM 10024 N N . ARG F 1 147 ? -34.922 39.191 -31.165 1.00 47.06 147 ARG F N 1
ATOM 10025 C CA . ARG F 1 147 ? -33.827 39.672 -31.927 1.00 52.11 147 ARG F CA 1
ATOM 10026 C C . ARG F 1 147 ? -34.272 40.204 -33.294 1.00 63.49 147 ARG F C 1
ATOM 10027 O O . ARG F 1 147 ? -35.172 39.633 -33.958 1.00 62.82 147 ARG F O 1
ATOM 10035 N N . GLU F 1 148 ? -33.628 41.285 -33.740 1.00 60.44 148 GLU F N 1
ATOM 10036 C CA . GLU F 1 148 ? -33.815 41.801 -35.081 1.00 48.03 148 GLU F CA 1
ATOM 10037 C C . GLU F 1 148 ? -33.761 40.680 -36.111 1.00 53.05 148 GLU F C 1
ATOM 10038 O O . GLU F 1 148 ? -32.816 39.897 -36.126 1.00 46.68 148 GLU F O 1
ATOM 10044 N N . ASN F 1 149 ? -34.740 40.641 -37.025 1.00 50.65 149 ASN F N 1
ATOM 10045 C CA . ASN F 1 149 ? -34.677 39.672 -38.118 1.00 45.42 149 ASN F CA 1
ATOM 10046 C C . ASN F 1 149 ? -33.908 40.238 -39.295 1.00 46.16 149 ASN F C 1
ATOM 10047 O O . ASN F 1 149 ? -34.293 41.282 -39.872 1.00 55.28 149 ASN F O 1
ATOM 10052 N N . PRO F 1 150 ? -32.869 39.534 -39.746 1.00 48.96 150 PRO F N 1
ATOM 10053 C CA . PRO F 1 150 ? -32.011 40.086 -40.809 1.00 53.12 150 PRO F CA 1
ATOM 10054 C C . PRO F 1 150 ? -32.597 40.070 -42.194 1.00 56.06 150 PRO F C 1
ATOM 10055 O O . PRO F 1 150 ? -32.220 40.880 -43.020 1.00 56.47 150 PRO F O 1
ATOM 10059 N N . ILE F 1 151 ? -33.528 39.151 -42.458 1.00 57.82 151 ILE F N 1
ATOM 10060 C CA . ILE F 1 151 ? -34.184 39.100 -43.754 1.00 51.63 151 ILE F CA 1
ATOM 10061 C C . ILE F 1 151 ? -35.247 40.191 -43.827 1.00 45.06 151 ILE F C 1
ATOM 10062 O O . ILE F 1 151 ? -35.338 40.915 -44.834 1.00 47.89 151 ILE F O 1
ATOM 10067 N N . LEU F 1 152 ? -36.037 40.331 -42.773 1.00 39.81 152 LEU F N 1
ATOM 10068 C CA . LEU F 1 152 ? -36.983 41.407 -42.746 1.00 44.32 152 LEU F CA 1
ATOM 10069 C C . LEU F 1 152 ? -36.261 42.742 -42.864 1.00 53.50 152 LEU F C 1
ATOM 10070 O O . LEU F 1 152 ? -36.823 43.722 -43.400 1.00 55.99 152 LEU F O 1
ATOM 10075 N N . GLU F 1 153 ? -35.059 42.842 -42.284 1.00 64.32 153 GLU F N 1
ATOM 10076 C CA . GLU F 1 153 ? -34.349 44.143 -42.320 1.00 66.79 153 GLU F CA 1
ATOM 10077 C C . GLU F 1 153 ? -34.082 44.588 -43.732 1.00 56.16 153 GLU F C 1
ATOM 10078 O O . GLU F 1 153 ? -34.156 45.770 -44.039 1.00 60.46 153 GLU F O 1
ATOM 10084 N N . LYS F 1 154 ? -33.793 43.646 -44.613 1.00 57.40 154 LYS F N 1
ATOM 10085 C CA . LYS F 1 154 ? -33.599 43.991 -46.018 1.00 59.73 154 LYS F CA 1
ATOM 10086 C C . LYS F 1 154 ? -34.861 44.578 -46.659 1.00 70.49 154 LYS F C 1
ATOM 10087 O O . LYS F 1 154 ? -34.783 45.445 -47.507 1.00 61.33 154 LYS F O 1
ATOM 10093 N N . ILE F 1 155 ? -36.025 44.081 -46.261 1.00 66.80 155 ILE F N 1
ATOM 10094 C CA . ILE F 1 155 ? -37.284 44.567 -46.835 1.00 65.28 155 ILE F CA 1
ATOM 10095 C C . ILE F 1 155 ? -37.678 45.859 -46.170 1.00 56.66 155 ILE F C 1
ATOM 10096 O O . ILE F 1 155 ? -38.139 46.802 -46.840 1.00 54.83 155 ILE F O 1
ATOM 10101 N N . TRP F 1 156 ? -37.543 45.874 -44.841 1.00 50.50 156 TRP F N 1
ATOM 10102 C CA . TRP F 1 156 ? -37.955 47.035 -44.019 1.00 60.73 156 TRP F CA 1
ATOM 10103 C C . TRP F 1 156 ? -37.183 48.322 -44.435 1.00 70.86 156 TRP F C 1
ATOM 10104 O O . TRP F 1 156 ? -37.752 49.415 -44.473 1.00 57.63 156 TRP F O 1
ATOM 10115 N N . LYS F 1 157 ? -35.897 48.159 -44.766 1.00 68.05 157 LYS F N 1
ATOM 10116 C CA . LYS F 1 157 ? -35.032 49.259 -45.231 1.00 76.46 157 LYS F CA 1
ATOM 10117 C C . LYS F 1 157 ? -35.631 50.069 -46.372 1.00 80.29 157 LYS F C 1
ATOM 10118 O O . LYS F 1 157 ? -35.313 51.228 -46.516 1.00 83.55 157 LYS F O 1
ATOM 10124 N N . VAL F 1 158 ? -36.377 49.389 -47.230 1.00 75.38 158 VAL F N 1
ATOM 10125 C CA . VAL F 1 158 ? -36.867 49.920 -48.476 1.00 72.64 158 VAL F CA 1
ATOM 10126 C C . VAL F 1 158 ? -38.395 49.944 -48.536 1.00 67.42 158 VAL F C 1
ATOM 10127 O O . VAL F 1 158 ? -38.998 50.211 -49.556 1.00 73.38 158 VAL F O 1
ATOM 10131 N N . MET F 1 159 ? -39.019 49.721 -47.398 1.00 73.61 159 MET F N 1
ATOM 10132 C CA . MET F 1 159 ? -40.467 49.621 -47.314 1.00 74.76 159 MET F CA 1
ATOM 10133 C C . MET F 1 159 ? -41.143 50.896 -47.810 1.00 70.21 159 MET F C 1
ATOM 10134 O O . MET F 1 159 ? -40.933 51.923 -47.216 1.00 63.88 159 MET F O 1
ATOM 10139 N N . PRO F 1 160 ? -41.990 50.831 -48.858 1.00 68.04 160 PRO F N 1
ATOM 10140 C CA . PRO F 1 160 ? -42.663 52.072 -49.237 1.00 61.05 160 PRO F CA 1
ATOM 10141 C C . PRO F 1 160 ? -43.640 52.541 -48.192 1.00 65.08 160 PRO F C 1
ATOM 10142 O O . PRO F 1 160 ? -44.352 51.733 -47.565 1.00 74.74 160 PRO F O 1
ATOM 10146 N N . GLU F 1 161 ? -43.669 53.849 -47.978 1.00 59.44 161 GLU F N 1
ATOM 10147 C CA . GLU F 1 161 ? -44.422 54.413 -46.877 1.00 60.13 161 GLU F CA 1
ATOM 10148 C C . GLU F 1 161 ? -45.818 54.842 -47.249 1.00 59.48 161 GLU F C 1
ATOM 10149 O O . GLU F 1 161 ? -46.623 55.098 -46.370 1.00 58.15 161 GLU F O 1
ATOM 10155 N N . ASN F 1 162 ? -46.150 54.851 -48.525 1.00 64.18 162 ASN F N 1
ATOM 10156 C CA . ASN F 1 162 ? -47.522 55.228 -48.934 1.00 65.53 162 ASN F CA 1
ATOM 10157 C C . ASN F 1 162 ? -48.160 54.176 -49.791 1.00 60.88 162 ASN F C 1
ATOM 10158 O O . ASN F 1 162 ? -47.488 53.483 -50.588 1.00 58.06 162 ASN F O 1
ATOM 10163 N N . ALA F 1 163 ? -49.475 54.104 -49.662 1.00 64.17 163 ALA F N 1
ATOM 10164 C CA . ALA F 1 163 ? -50.263 53.177 -50.429 1.00 66.15 163 ALA F CA 1
ATOM 10165 C C . ALA F 1 163 ? -50.037 53.407 -51.903 1.00 66.64 163 ALA F C 1
ATOM 10166 O O . ALA F 1 163 ? -50.025 54.531 -52.355 1.00 75.40 163 ALA F O 1
ATOM 10168 N N . GLY F 1 164 ? -49.886 52.338 -52.648 1.00 64.65 164 GLY F N 1
ATOM 10169 C CA . GLY F 1 164 ? -49.694 52.408 -54.096 1.00 61.23 164 GLY F CA 1
ATOM 10170 C C . GLY F 1 164 ? -48.256 52.455 -54.557 1.00 61.35 164 GLY F C 1
ATOM 10171 O O . GLY F 1 164 ? -47.996 52.328 -55.755 1.00 61.91 164 GLY F O 1
ATOM 10172 N N . GLU F 1 165 ? -47.315 52.637 -53.637 1.00 60.75 165 GLU F N 1
ATOM 10173 C CA . GLU F 1 165 ? -45.900 52.687 -54.010 1.00 55.12 165 GLU F CA 1
ATOM 10174 C C . GLU F 1 165 ? -45.259 51.311 -53.949 1.00 63.04 165 GLU F C 1
ATOM 10175 O O . GLU F 1 165 ? -45.499 50.502 -53.015 1.00 64.07 165 GLU F O 1
ATOM 10181 N N . GLU F 1 166 ? -44.445 51.032 -54.953 1.00 64.67 166 GLU F N 1
ATOM 10182 C CA . GLU F 1 166 ? -43.777 49.746 -55.105 1.00 61.92 166 GLU F CA 1
ATOM 10183 C C . GLU F 1 166 ? -42.312 49.948 -55.460 1.00 68.77 166 GLU F C 1
ATOM 10184 O O . GLU F 1 166 ? -41.949 50.877 -56.152 1.00 73.51 166 GLU F O 1
ATOM 10190 N N . VAL F 1 167 ? -41.459 49.103 -54.925 1.00 73.40 167 VAL F N 1
ATOM 10191 C CA . VAL F 1 167 ? -40.022 49.253 -55.096 1.00 73.50 167 VAL F CA 1
ATOM 10192 C C . VAL F 1 167 ? -39.447 47.915 -55.451 1.00 69.70 167 VAL F C 1
ATOM 10193 O O . VAL F 1 167 ? -39.782 46.901 -54.821 1.00 71.57 167 VAL F O 1
ATOM 10197 N N . LYS F 1 168 ? -38.513 47.931 -56.388 1.00 57.01 168 LYS F N 1
ATOM 10198 C CA . LYS F 1 168 ? -37.774 46.741 -56.716 1.00 59.51 168 LYS F CA 1
ATOM 10199 C C . LYS F 1 168 ? -36.666 46.486 -55.698 1.00 71.05 168 LYS F C 1
ATOM 10200 O O . LYS F 1 168 ? -36.006 47.392 -55.230 1.00 65.02 168 LYS F O 1
ATOM 10206 N N . LEU F 1 169 ? -36.489 45.228 -55.317 1.00 76.62 169 LEU F N 1
ATOM 10207 C CA . LEU F 1 169 ? -35.429 44.864 -54.369 1.00 79.72 169 LEU F CA 1
ATOM 10208 C C . LEU F 1 169 ? -34.099 44.848 -55.108 1.00 86.92 169 LEU F C 1
ATOM 10209 O O . LEU F 1 169 ? -34.041 44.387 -56.252 1.00 68.56 169 LEU F O 1
ATOM 10214 N N . ALA F 1 170 ? -33.048 45.329 -54.428 1.00 91.81 170 ALA F N 1
ATOM 10215 C CA . ALA F 1 170 ? -31.681 45.335 -54.974 1.00 90.18 170 ALA F CA 1
ATOM 10216 C C . ALA F 1 170 ? -31.226 43.900 -55.229 1.00 87.71 170 ALA F C 1
ATOM 10217 O O . ALA F 1 170 ? -30.761 43.572 -56.327 1.00 85.57 170 ALA F O 1
ATOM 10219 N N . HIS F 1 171 ? -31.420 43.048 -54.223 1.00 80.97 171 HIS F N 1
ATOM 10220 C CA . HIS F 1 171 ? -31.071 41.608 -54.298 1.00 81.22 171 HIS F CA 1
ATOM 10221 C C . HIS F 1 171 ? -32.274 40.699 -53.987 1.00 78.82 171 HIS F C 1
ATOM 10222 O O . HIS F 1 171 ? -33.093 41.010 -53.126 1.00 77.00 171 HIS F O 1
ATOM 10229 N N . LYS F 1 172 ? -32.370 39.570 -54.676 1.00 76.09 172 LYS F N 1
ATOM 10230 C CA . LYS F 1 172 ? -33.472 38.631 -54.451 1.00 78.27 172 LYS F CA 1
ATOM 10231 C C . LYS F 1 172 ? -33.341 37.941 -53.081 1.00 71.79 172 LYS F C 1
ATOM 10232 O O . LYS F 1 172 ? -32.274 37.532 -52.681 1.00 66.74 172 LYS F O 1
ATOM 10238 N N . ILE F 1 173 ? -34.447 37.908 -52.360 1.00 66.14 173 ILE F N 1
ATOM 10239 C CA . ILE F 1 173 ? -34.529 37.335 -51.017 1.00 60.60 173 ILE F CA 1
ATOM 10240 C C . ILE F 1 173 ? -35.133 35.947 -51.158 1.00 62.02 173 ILE F C 1
ATOM 10241 O O . ILE F 1 173 ? -35.981 35.724 -52.056 1.00 63.34 173 ILE F O 1
ATOM 10246 N N . ASN F 1 174 ? -34.722 35.029 -50.299 1.00 54.58 174 ASN F N 1
ATOM 10247 C CA . ASN F 1 174 ? -35.250 33.680 -50.330 1.00 57.39 174 ASN F CA 1
ATOM 10248 C C . ASN F 1 174 ? -36.179 33.535 -49.155 1.00 56.92 174 ASN F C 1
ATOM 10249 O O . ASN F 1 174 ? -35.788 33.662 -48.031 1.00 56.06 174 ASN F O 1
ATOM 10254 N N . ALA F 1 175 ? -37.427 33.262 -49.443 1.00 50.95 175 ALA F N 1
ATOM 10255 C CA . ALA F 1 175 ? -38.449 33.164 -48.442 1.00 44.42 175 ALA F CA 1
ATOM 10256 C C . ALA F 1 175 ? -38.221 32.062 -47.442 1.00 47.75 175 ALA F C 1
ATOM 10257 O O . ALA F 1 175 ? -38.700 32.125 -46.349 1.00 41.17 175 ALA F O 1
ATOM 10259 N N . GLU F 1 176 ? -37.491 31.054 -47.841 1.00 38.41 176 GLU F N 1
ATOM 10260 C CA . GLU F 1 176 ? -37.250 29.940 -46.982 1.00 51.08 176 GLU F CA 1
ATOM 10261 C C . GLU F 1 176 ? -36.582 30.419 -45.719 1.00 53.15 176 GLU F C 1
ATOM 10262 O O . GLU F 1 176 ? -36.833 29.909 -44.665 1.00 46.84 176 GLU F O 1
ATOM 10268 N N . ASP F 1 177 ? -35.749 31.423 -45.832 1.00 46.18 177 ASP F N 1
ATOM 10269 C CA . ASP F 1 177 ? -35.077 31.965 -44.674 1.00 56.22 177 ASP F CA 1
ATOM 10270 C C . ASP F 1 177 ? -36.015 32.586 -43.636 1.00 51.37 177 ASP F C 1
ATOM 10271 O O . ASP F 1 177 ? -35.644 32.771 -42.513 1.00 49.31 177 ASP F O 1
ATOM 10276 N N . LEU F 1 178 ? -37.225 32.913 -44.026 1.00 39.98 178 LEU F N 1
ATOM 10277 C CA . LEU F 1 178 ? -38.191 33.466 -43.102 1.00 38.18 178 LEU F CA 1
ATOM 10278 C C . LEU F 1 178 ? -39.016 32.361 -42.462 1.00 36.05 178 LEU F C 1
ATOM 10279 O O . LEU F 1 178 ? -39.870 32.613 -41.672 1.00 38.54 178 LEU F O 1
ATOM 10284 N N . LEU F 1 179 ? -38.738 31.132 -42.824 1.00 36.19 179 LEU F N 1
ATOM 10285 C CA . LEU F 1 179 ? -39.442 30.006 -42.282 1.00 41.75 179 LEU F CA 1
ATOM 10286 C C . LEU F 1 179 ? -38.632 29.293 -41.217 1.00 43.61 179 LEU F C 1
ATOM 10287 O O . LEU F 1 179 ? -37.445 29.186 -41.326 1.00 37.94 179 LEU F O 1
ATOM 10292 N N . PRO F 1 180 ? -39.369 28.769 -40.170 1.00 35.91 180 PRO F N 1
ATOM 10293 C CA . PRO F 1 180 ? -38.582 28.057 -39.166 1.00 41.49 180 PRO F CA 1
ATOM 10294 C C . PRO F 1 180 ? -37.957 26.762 -39.657 1.00 46.37 180 PRO F C 1
ATOM 10295 O O . PRO F 1 180 ? -38.434 26.137 -40.568 1.00 35.90 180 PRO F O 1
ATOM 10299 N N . LYS F 1 181 ? -36.847 26.395 -39.051 1.00 42.68 181 LYS F N 1
ATOM 10300 C CA . LYS F 1 181 ? -36.175 25.151 -39.370 1.00 42.79 181 LYS F CA 1
ATOM 10301 C C . LYS F 1 181 ? -36.996 23.946 -38.937 1.00 40.30 181 LYS F C 1
ATOM 10302 O O . LYS F 1 181 ? -36.978 22.940 -39.581 1.00 41.42 181 LYS F O 1
ATOM 10308 N N . ASP F 1 182 ? -37.684 24.057 -37.817 1.00 38.80 182 ASP F N 1
ATOM 10309 C CA . ASP F 1 182 ? -38.539 22.996 -37.335 1.00 41.31 182 ASP F CA 1
ATOM 10310 C C . ASP F 1 182 ? -39.804 23.166 -38.131 1.00 38.05 182 ASP F C 1
ATOM 10311 O O . ASP F 1 182 ? -40.343 24.227 -38.173 1.00 41.49 182 ASP F O 1
ATOM 10316 N N . ARG F 1 183 ? -40.277 22.111 -38.756 1.00 40.52 183 ARG F N 1
ATOM 10317 C CA . ARG F 1 183 ? -41.441 22.223 -39.601 1.00 41.35 183 ARG F CA 1
ATOM 10318 C C . ARG F 1 183 ? -42.793 21.650 -39.255 1.00 44.62 183 ARG F C 1
ATOM 10319 O O . ARG F 1 183 ? -43.604 21.453 -40.116 1.00 39.73 183 ARG F O 1
ATOM 10327 N N . ASP F 1 184 ? -43.021 21.389 -37.992 1.00 37.15 184 ASP F N 1
ATOM 10328 C CA . ASP F 1 184 ? -44.287 20.892 -37.565 1.00 37.53 184 ASP F CA 1
ATOM 10329 C C . ASP F 1 184 ? -45.249 22.034 -37.836 1.00 34.26 184 ASP F C 1
ATOM 10330 O O . ASP F 1 184 ? -44.861 23.171 -37.853 1.00 29.21 184 ASP F O 1
ATOM 10335 N N . TYR F 1 185 ? -46.499 21.697 -38.076 1.00 34.68 185 TYR F N 1
ATOM 10336 C CA . TYR F 1 185 ? -47.498 22.670 -38.399 1.00 30.20 185 TYR F CA 1
ATOM 10337 C C . TYR F 1 185 ? -48.867 22.283 -37.965 1.00 33.28 185 TYR F C 1
ATOM 10338 O O . TYR F 1 185 ? -49.096 21.166 -37.602 1.00 32.89 185 TYR F O 1
ATOM 10347 N N . TYR F 1 186 ? -49.757 23.255 -37.996 1.00 28.77 186 TYR F N 1
ATOM 10348 C CA . TYR F 1 186 ? -51.148 23.102 -37.724 1.00 28.86 186 TYR F CA 1
ATOM 10349 C C . TYR F 1 186 ? -51.818 23.231 -39.105 1.00 36.78 186 TYR F C 1
ATOM 10350 O O . TYR F 1 186 ? -51.410 24.021 -39.907 1.00 33.34 186 TYR F O 1
ATOM 10359 N N . ARG F 1 187 ? -52.830 22.434 -39.375 1.00 30.93 187 ARG F N 1
ATOM 10360 C CA . ARG F 1 187 ? -53.529 22.498 -40.639 1.00 29.79 187 ARG F CA 1
ATOM 10361 C C . ARG F 1 187 ? -55.023 22.519 -40.464 1.00 30.83 187 ARG F C 1
ATOM 10362 O O . ARG F 1 187 ? -55.558 21.836 -39.634 1.00 28.26 187 ARG F O 1
ATOM 10370 N N . TYR F 1 188 ? -55.672 23.326 -41.274 1.00 30.54 188 TYR F N 1
ATOM 10371 C CA . TYR F 1 188 ? -57.097 23.426 -41.293 1.00 30.01 188 TYR F CA 1
ATOM 10372 C C . TYR F 1 188 ? -57.600 23.983 -42.618 1.00 30.79 188 TYR F C 1
ATOM 10373 O O . TYR F 1 188 ? -56.850 24.536 -43.359 1.00 26.32 188 TYR F O 1
ATOM 10382 N N . SER F 1 189 ? -58.884 23.798 -42.875 1.00 33.59 189 SER F N 1
ATOM 10383 C CA . SER F 1 189 ? -59.579 24.272 -44.126 1.00 34.96 189 SER F CA 1
ATOM 10384 C C . SER F 1 189 ? -60.247 25.575 -43.775 1.00 28.41 189 SER F C 1
ATOM 10385 O O . SER F 1 189 ? -61.064 25.654 -42.884 1.00 29.38 189 SER F O 1
ATOM 10388 N N . GLY F 1 190 ? -59.852 26.624 -44.496 1.00 31.62 190 GLY F N 1
ATOM 10389 C CA . GLY F 1 190 ? -60.307 27.940 -44.202 1.00 36.56 190 GLY F CA 1
ATOM 10390 C C . GLY F 1 190 ? -60.530 28.859 -45.421 1.00 34.30 190 GLY F C 1
ATOM 10391 O O . GLY F 1 190 ? -60.945 28.399 -46.485 1.00 31.69 190 GLY F O 1
ATOM 10392 N N . SER F 1 191 ? -60.231 30.124 -45.211 1.00 35.93 191 SER F N 1
ATOM 10393 C CA . SER F 1 191 ? -60.516 31.176 -46.215 1.00 38.65 191 SER F CA 1
ATOM 10394 C C . SER F 1 191 ? -59.399 32.179 -46.346 1.00 39.97 191 SER F C 1
ATOM 10395 O O . SER F 1 191 ? -58.471 32.246 -45.549 1.00 34.36 191 SER F O 1
ATOM 10398 N N . LEU F 1 192 ? -59.484 32.987 -47.386 1.00 39.80 192 LEU F N 1
ATOM 10399 C CA . LEU F 1 192 ? -58.746 34.239 -47.410 1.00 36.16 192 LEU F CA 1
ATOM 10400 C C . LEU F 1 192 ? -59.196 35.106 -46.263 1.00 36.38 192 LEU F C 1
ATOM 10401 O O . LEU F 1 192 ? -60.362 35.114 -45.876 1.00 41.63 192 LEU F O 1
ATOM 10406 N N . THR F 1 193 ? -58.268 35.837 -45.678 1.00 39.64 193 THR F N 1
ATOM 10407 C CA . THR F 1 193 ? -58.599 36.722 -44.544 1.00 39.88 193 THR F CA 1
ATOM 10408 C C . THR F 1 193 ? -58.942 38.168 -44.940 1.00 43.23 193 THR F C 1
ATOM 10409 O O . THR F 1 193 ? -59.230 39.004 -44.077 1.00 39.70 193 THR F O 1
ATOM 10413 N N . THR F 1 194 ? -58.928 38.432 -46.232 1.00 47.71 194 THR F N 1
ATOM 10414 C CA . THR F 1 194 ? -59.373 39.752 -46.775 1.00 46.86 194 THR F CA 1
ATOM 10415 C C . THR F 1 194 ? -60.429 39.495 -47.856 1.00 41.84 194 THR F C 1
ATOM 10416 O O . THR F 1 194 ? -60.359 38.454 -48.485 1.00 44.99 194 THR F O 1
ATOM 10420 N N . PRO F 1 195 ? -61.380 40.444 -48.072 1.00 50.50 195 PRO F N 1
ATOM 10421 C CA . PRO F 1 195 ? -62.464 40.228 -49.077 1.00 48.79 195 PRO F CA 1
ATOM 10422 C C . PRO F 1 195 ? -61.869 39.825 -50.398 1.00 42.25 195 PRO F C 1
ATOM 10423 O O . PRO F 1 195 ? -60.823 40.333 -50.723 1.00 44.47 195 PRO F O 1
ATOM 10427 N N . PRO F 1 196 ? -62.422 38.876 -51.126 1.00 42.04 196 PRO F N 1
ATOM 10428 C CA . PRO F 1 196 ? -63.737 38.312 -50.910 1.00 48.84 196 PRO F CA 1
ATOM 10429 C C . PRO F 1 196 ? -63.800 37.120 -49.906 1.00 48.07 196 PRO F C 1
ATOM 10430 O O . PRO F 1 196 ? -64.873 36.529 -49.725 1.00 43.67 196 PRO F O 1
ATOM 10434 N N . CYS F 1 197 ? -62.710 36.819 -49.208 1.00 51.19 197 CYS F N 1
ATOM 10435 C CA . CYS F 1 197 ? -62.765 35.789 -48.122 1.00 38.40 197 CYS F CA 1
ATOM 10436 C C . CYS F 1 197 ? -63.244 34.495 -48.652 1.00 33.92 197 CYS F C 1
ATOM 10437 O O . CYS F 1 197 ? -64.020 33.745 -48.000 1.00 42.41 197 CYS F O 1
ATOM 10440 N N . SER F 1 198 ? -62.744 34.146 -49.830 1.00 34.42 198 SER F N 1
ATOM 10441 C CA . SER F 1 198 ? -63.058 32.896 -50.524 1.00 37.47 198 SER F CA 1
ATOM 10442 C C . SER F 1 198 ? -62.585 31.675 -49.720 1.00 41.63 198 SER F C 1
ATOM 10443 O O . SER F 1 198 ? -61.515 31.715 -49.121 1.00 36.91 198 SER F O 1
ATOM 10446 N N . GLU F 1 199 ? -63.408 30.622 -49.722 1.00 40.90 199 GLU F N 1
ATOM 10447 C CA . GLU F 1 199 ? -63.149 29.372 -48.942 1.00 37.40 199 GLU F CA 1
ATOM 10448 C C . GLU F 1 199 ? -62.480 28.391 -49.815 1.00 38.67 199 GLU F C 1
ATOM 10449 O O . GLU F 1 199 ? -62.023 28.688 -50.928 1.00 38.88 199 GLU F O 1
ATOM 10455 N N . GLY F 1 200 ? -62.193 27.237 -49.262 1.00 33.44 200 GLY F N 1
ATOM 10456 C CA . GLY F 1 200 ? -61.384 26.286 -50.009 1.00 30.98 200 GLY F CA 1
ATOM 10457 C C . GLY F 1 200 ? -59.896 26.478 -49.893 1.00 30.92 200 GLY F C 1
ATOM 10458 O O . GLY F 1 200 ? -59.139 25.978 -50.703 1.00 32.48 200 GLY F O 1
ATOM 10459 N N . VAL F 1 201 ? -59.449 27.262 -48.903 1.00 31.91 201 VAL F N 1
ATOM 10460 C CA . VAL F 1 201 ? -58.039 27.550 -48.747 1.00 33.74 201 VAL F CA 1
ATOM 10461 C C . VAL F 1 201 ? -57.399 26.567 -47.742 1.00 29.47 201 VAL F C 1
ATOM 10462 O O . VAL F 1 201 ? -57.893 26.426 -46.624 1.00 31.22 201 VAL F O 1
ATOM 10466 N N . ARG F 1 202 ? -56.292 25.978 -48.135 1.00 30.93 202 ARG F N 1
ATOM 10467 C CA . ARG F 1 202 ? -55.470 25.125 -47.208 1.00 31.93 202 ARG F CA 1
ATOM 10468 C C . ARG F 1 202 ? -54.571 26.014 -46.327 1.00 34.54 202 ARG F C 1
ATOM 10469 O O . ARG F 1 202 ? -53.782 26.798 -46.858 1.00 38.02 202 ARG F O 1
ATOM 10477 N N . TRP F 1 203 ? -54.819 25.981 -45.009 1.00 32.84 203 TRP F N 1
ATOM 10478 C CA . TRP F 1 203 ? -53.969 26.743 -44.050 1.00 33.39 203 TRP F CA 1
ATOM 10479 C C . TRP F 1 203 ? -52.968 25.819 -43.374 1.00 35.10 203 TRP F C 1
ATOM 10480 O O . TRP F 1 203 ? -53.340 24.759 -42.860 1.00 33.65 203 TRP F O 1
ATOM 10491 N N . ILE F 1 204 ? -51.741 26.199 -43.445 1.00 32.74 204 ILE F N 1
ATOM 10492 C CA . ILE F 1 204 ? -50.601 25.507 -42.862 1.00 34.00 204 ILE F CA 1
ATOM 10493 C C . ILE F 1 204 ? -49.926 26.538 -41.917 1.00 39.51 204 ILE F C 1
ATOM 10494 O O . ILE F 1 204 ? -49.305 27.462 -42.392 1.00 34.98 204 ILE F O 1
ATOM 10499 N N . VAL F 1 205 ? -50.162 26.442 -40.611 1.00 31.35 205 VAL F N 1
ATOM 10500 C CA . VAL F 1 205 ? -49.659 27.451 -39.676 1.00 32.56 205 VAL F CA 1
ATOM 10501 C C . VAL F 1 205 ? -48.499 26.763 -38.927 1.00 35.56 205 VAL F C 1
ATOM 10502 O O . VAL F 1 205 ? -48.704 25.752 -38.246 1.00 31.35 205 VAL F O 1
ATOM 10506 N N . MET F 1 206 ? -47.309 27.299 -39.072 1.00 30.63 206 MET F N 1
ATOM 10507 C CA . MET F 1 206 ? -46.105 26.712 -38.478 1.00 33.62 206 MET F CA 1
ATOM 10508 C C . MET F 1 206 ? -46.178 26.774 -36.929 1.00 34.26 206 MET F C 1
ATOM 10509 O O . MET F 1 206 ? -46.602 27.806 -36.338 1.00 31.24 206 MET F O 1
ATOM 10514 N N . GLU F 1 207 ? -45.849 25.625 -36.301 1.00 30.78 207 GLU F N 1
ATOM 10515 C CA . GLU F 1 207 ? -45.884 25.534 -34.849 1.00 36.93 207 GLU F CA 1
ATOM 10516 C C . GLU F 1 207 ? -44.774 26.430 -34.191 1.00 29.13 207 GLU F C 1
ATOM 10517 O O . GLU F 1 207 ? -44.991 27.043 -33.167 1.00 36.15 207 GLU F O 1
ATOM 10523 N N . GLU F 1 208 ? -43.644 26.506 -34.833 1.00 34.84 208 GLU F N 1
ATOM 10524 C CA . GLU F 1 208 ? -42.496 27.279 -34.339 1.00 38.23 208 GLU F CA 1
ATOM 10525 C C . GLU F 1 208 ? -42.477 28.701 -34.835 1.00 38.92 208 GLU F C 1
ATOM 10526 O O . GLU F 1 208 ? -42.629 28.982 -36.028 1.00 42.06 208 GLU F O 1
ATOM 10532 N N . GLU F 1 209 ? -42.391 29.614 -33.879 1.00 38.63 209 GLU F N 1
ATOM 10533 C CA . GLU F 1 209 ? -42.405 31.057 -34.101 1.00 35.63 209 GLU F CA 1
ATOM 10534 C C . GLU F 1 209 ? -41.042 31.527 -34.531 1.00 37.14 209 GLU F C 1
ATOM 10535 O O . GLU F 1 209 ? -40.014 30.956 -34.151 1.00 34.77 209 GLU F O 1
ATOM 10541 N N . MET F 1 210 ? -41.012 32.536 -35.353 1.00 35.00 210 MET F N 1
ATOM 10542 C CA . MET F 1 210 ? -39.801 33.231 -35.712 1.00 35.41 210 MET F CA 1
ATOM 10543 C C . MET F 1 210 ? -39.716 34.463 -34.857 1.00 31.30 210 MET F C 1
ATOM 10544 O O . MET F 1 210 ? -40.529 34.688 -33.957 1.00 37.10 210 MET F O 1
ATOM 10549 N N . GLU F 1 211 ? -38.680 35.280 -35.085 1.00 36.94 211 GLU F N 1
ATOM 10550 C CA . GLU F 1 211 ? -38.388 36.446 -34.248 1.00 46.96 211 GLU F CA 1
ATOM 10551 C C . GLU F 1 211 ? -38.072 37.691 -35.049 1.00 34.47 211 GLU F C 1
ATOM 10552 O O . GLU F 1 211 ? -37.428 37.621 -36.049 1.00 41.15 211 GLU F O 1
ATOM 10558 N N . MET F 1 212 ? -38.524 38.799 -34.514 1.00 42.68 212 MET F N 1
ATOM 10559 C CA . MET F 1 212 ? -38.145 40.114 -35.045 1.00 46.92 212 MET F CA 1
ATOM 10560 C C . MET F 1 212 ? -38.018 41.147 -33.893 1.00 47.46 212 MET F C 1
ATOM 10561 O O . MET F 1 212 ? -38.539 40.946 -32.786 1.00 47.18 212 MET F O 1
ATOM 10566 N N . SER F 1 213 ? -37.403 42.296 -34.181 1.00 51.66 213 SER F N 1
ATOM 10567 C CA . SER F 1 213 ? -37.255 43.316 -33.114 1.00 53.99 213 SER F CA 1
ATOM 10568 C C . SER F 1 213 ? -38.499 44.120 -32.849 1.00 50.87 213 SER F C 1
ATOM 10569 O O . SER F 1 213 ? -39.389 44.308 -33.712 1.00 48.00 213 SER F O 1
ATOM 10572 N N . LYS F 1 214 ? -38.571 44.630 -31.632 1.00 51.36 214 LYS F N 1
ATOM 10573 C CA . LYS F 1 214 ? -39.619 45.595 -31.266 1.00 61.53 214 LYS F CA 1
ATOM 10574 C C . LYS F 1 214 ? -39.707 46.758 -32.298 1.00 65.40 214 LYS F C 1
ATOM 10575 O O . LYS F 1 214 ? -40.785 47.203 -32.678 1.00 61.51 214 LYS F O 1
ATOM 10581 N N . GLU F 1 215 ? -38.551 47.215 -32.750 1.00 58.57 215 GLU F N 1
ATOM 10582 C CA . GLU F 1 215 ? -38.445 48.353 -33.679 1.00 68.34 215 GLU F CA 1
ATOM 10583 C C . GLU F 1 215 ? -39.010 47.977 -35.044 1.00 60.94 215 GLU F C 1
ATOM 10584 O O . GLU F 1 215 ? -39.701 48.781 -35.684 1.00 54.37 215 GLU F O 1
ATOM 10590 N N . GLN F 1 216 ? -38.684 46.763 -35.506 1.00 56.65 216 GLN F N 1
ATOM 10591 C CA . GLN F 1 216 ? -39.267 46.237 -36.774 1.00 50.78 216 GLN F CA 1
ATOM 10592 C C . GLN F 1 216 ? -40.795 46.161 -36.725 1.00 45.30 216 GLN F C 1
ATOM 10593 O O . GLN F 1 216 ? -41.479 46.622 -37.625 1.00 53.99 216 GLN F O 1
ATOM 10599 N N . ILE F 1 217 ? -41.327 45.686 -35.607 1.00 51.63 217 ILE F N 1
ATOM 10600 C CA . ILE F 1 217 ? -42.765 45.670 -35.417 1.00 53.28 217 ILE F CA 1
ATOM 10601 C C . ILE F 1 217 ? -43.375 47.080 -35.402 1.00 60.49 217 ILE F C 1
ATOM 10602 O O . ILE F 1 217 ? -44.396 47.335 -36.053 1.00 52.87 217 ILE F O 1
ATOM 10607 N N . GLU F 1 218 ? -42.767 47.977 -34.633 1.00 61.90 218 GLU F N 1
ATOM 10608 C CA . GLU F 1 218 ? -43.256 49.379 -34.523 1.00 65.09 218 GLU F CA 1
ATOM 10609 C C . GLU F 1 218 ? -43.201 50.110 -35.868 1.00 51.49 218 GLU F C 1
ATOM 10610 O O . GLU F 1 218 ? -44.146 50.775 -36.242 1.00 56.76 218 GLU F O 1
ATOM 10616 N N . LYS F 1 219 ? -42.153 49.893 -36.629 1.00 49.30 219 LYS F N 1
ATOM 10617 C CA . LYS F 1 219 ? -42.075 50.514 -37.916 1.00 53.75 219 LYS F CA 1
ATOM 10618 C C . LYS F 1 219 ? -43.243 50.067 -38.836 1.00 59.89 219 LYS F C 1
ATOM 10619 O O . LYS F 1 219 ? -43.899 50.890 -39.508 1.00 52.02 219 LYS F O 1
ATOM 10625 N N . PHE F 1 220 ? -43.504 48.760 -38.859 1.00 53.30 220 PHE F N 1
ATOM 10626 C CA . PHE F 1 220 ? -44.565 48.245 -39.713 1.00 50.52 220 PHE F CA 1
ATOM 10627 C C . PHE F 1 220 ? -45.898 48.832 -39.292 1.00 49.16 220 PHE F C 1
ATOM 10628 O O . PHE F 1 220 ? -46.668 49.282 -40.118 1.00 54.48 220 PHE F O 1
ATOM 10636 N N . ARG F 1 221 ? -46.168 48.802 -38.003 1.00 47.46 221 ARG F N 1
ATOM 10637 C CA . ARG F 1 221 ? -47.427 49.314 -37.481 1.00 50.89 221 ARG F CA 1
ATOM 10638 C C . ARG F 1 221 ? -47.596 50.825 -37.767 1.00 52.66 221 ARG F C 1
ATOM 10639 O O . ARG F 1 221 ? -48.697 51.286 -38.064 1.00 52.93 221 ARG F O 1
ATOM 10647 N N . LYS F 1 222 ? -46.510 51.559 -37.646 1.00 60.39 222 LYS F N 1
ATOM 10648 C CA . LYS F 1 222 ? -46.528 53.008 -37.908 1.00 65.97 222 LYS F CA 1
ATOM 10649 C C . LYS F 1 222 ? -46.927 53.241 -39.361 1.00 53.75 222 LYS F C 1
ATOM 10650 O O . LYS F 1 222 ? -47.803 54.009 -39.642 1.00 56.13 222 LYS F O 1
ATOM 10656 N N . ILE F 1 223 ? -46.252 52.576 -40.290 1.00 53.29 223 ILE F N 1
ATOM 10657 C CA . ILE F 1 223 ? -46.538 52.780 -41.699 1.00 56.25 223 ILE F CA 1
ATOM 10658 C C . ILE F 1 223 ? -47.952 52.378 -42.047 1.00 68.66 223 ILE F C 1
ATOM 10659 O O . ILE F 1 223 ? -48.609 53.054 -42.834 1.00 60.67 223 ILE F O 1
ATOM 10664 N N . MET F 1 224 ? -48.421 51.263 -41.487 1.00 59.34 224 MET F N 1
ATOM 10665 C CA . MET F 1 224 ? -49.785 50.824 -41.771 1.00 55.27 224 MET F CA 1
ATOM 10666 C C . MET F 1 224 ? -50.806 51.755 -41.126 1.00 54.89 224 MET F C 1
ATOM 10667 O O . MET F 1 224 ? -51.932 51.857 -41.593 1.00 57.65 224 MET F O 1
ATOM 10672 N N . GLY F 1 225 ? -50.451 52.359 -40.007 1.00 54.31 225 GLY F N 1
ATOM 10673 C CA . GLY F 1 225 ? -51.331 53.333 -39.362 1.00 52.67 225 GLY F CA 1
ATOM 10674 C C . GLY F 1 225 ? -52.327 52.716 -38.422 1.00 57.48 225 GLY F C 1
ATOM 10675 O O . GLY F 1 225 ? -53.229 53.375 -37.941 1.00 65.71 225 GLY F O 1
ATOM 10676 N N . GLY F 1 226 ? -52.146 51.444 -38.111 1.00 59.76 226 GLY F N 1
ATOM 10677 C CA . GLY F 1 226 ? -52.992 50.778 -37.144 1.00 59.39 226 GLY F CA 1
ATOM 10678 C C . GLY F 1 226 ? -52.936 49.264 -37.341 1.00 59.10 226 GLY F C 1
ATOM 10679 O O . GLY F 1 226 ? -52.133 48.749 -38.106 1.00 63.15 226 GLY F O 1
ATOM 10680 N N . ASP F 1 227 ? -53.819 48.580 -36.628 1.00 56.06 227 ASP F N 1
ATOM 10681 C CA . ASP F 1 227 ? -53.924 47.114 -36.682 1.00 56.25 227 ASP F CA 1
ATOM 10682 C C . ASP F 1 227 ? -54.313 46.651 -38.067 1.00 51.29 227 ASP F C 1
ATOM 10683 O O . ASP F 1 227 ? -55.177 47.254 -38.726 1.00 57.59 227 ASP F O 1
ATOM 10688 N N . THR F 1 228 ? -53.706 45.559 -38.515 1.00 47.34 228 THR F N 1
ATOM 10689 C CA . THR F 1 228 ? -54.048 44.981 -39.824 1.00 45.52 228 THR F CA 1
ATOM 10690 C C . THR F 1 228 ? -54.538 43.515 -39.764 1.00 47.17 228 THR F C 1
ATOM 10691 O O . THR F 1 228 ? -54.203 42.708 -40.638 1.00 45.31 228 THR F O 1
ATOM 10695 N N . ASN F 1 229 ? -55.293 43.186 -38.731 1.00 51.31 229 ASN F N 1
ATOM 10696 C CA . ASN F 1 229 ? -55.784 41.810 -38.567 1.00 50.67 229 ASN F CA 1
ATOM 10697 C C . ASN F 1 229 ? -57.266 41.751 -38.702 1.00 43.95 229 ASN F C 1
ATOM 10698 O O . ASN F 1 229 ? -57.956 42.507 -38.051 1.00 43.00 229 ASN F O 1
ATOM 10703 N N . ARG F 1 230 ? -57.763 40.751 -39.430 1.00 38.37 230 ARG F N 1
ATOM 10704 C CA . ARG F 1 230 ? -59.186 40.390 -39.305 1.00 40.36 230 ARG F CA 1
ATOM 10705 C C . ARG F 1 230 ? -59.476 39.727 -37.944 1.00 43.71 230 ARG F C 1
ATOM 10706 O O . ARG F 1 230 ? -58.702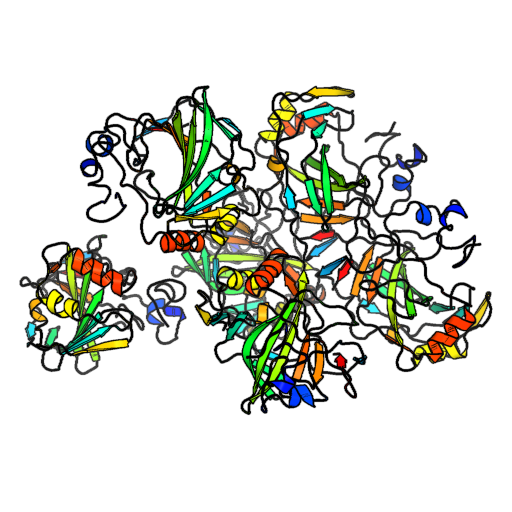 38.865 -37.517 1.00 44.11 230 ARG F O 1
ATOM 10714 N N . PRO F 1 231 ? -60.592 40.074 -37.272 1.00 45.80 231 PRO F N 1
ATOM 10715 C CA . PRO F 1 231 ? -60.934 39.301 -36.089 1.00 49.14 231 PRO F CA 1
ATOM 10716 C C . PRO F 1 231 ? -61.082 37.777 -36.336 1.00 45.05 231 PRO F C 1
ATOM 10717 O O . PRO F 1 231 ? -61.441 37.331 -37.457 1.00 45.03 231 PRO F O 1
ATOM 10721 N N . VAL F 1 232 ? -60.755 36.995 -35.320 1.00 42.73 232 VAL F N 1
ATOM 10722 C CA . VAL F 1 232 ? -60.863 35.558 -35.450 1.00 43.74 232 VAL F CA 1
ATOM 10723 C C . VAL F 1 232 ? -62.291 35.202 -35.688 1.00 40.57 232 VAL F C 1
ATOM 10724 O O . VAL F 1 232 ? -63.187 35.784 -35.139 1.00 41.51 232 VAL F O 1
ATOM 10728 N N . GLN F 1 233 ? -62.472 34.173 -36.500 1.00 40.14 233 GLN F N 1
ATOM 10729 C CA . GLN F 1 233 ? -63.772 33.661 -36.846 1.00 37.66 233 GLN F CA 1
ATOM 10730 C C . GLN F 1 233 ? -64.047 32.295 -36.161 1.00 39.16 233 GLN F C 1
ATOM 10731 O O . GLN F 1 233 ? -63.114 31.529 -35.893 1.00 37.51 233 GLN F O 1
ATOM 10737 N N . PRO F 1 234 ? -65.314 31.953 -35.967 1.00 39.25 234 PRO F N 1
ATOM 10738 C CA . PRO F 1 234 ? -65.629 30.677 -35.311 1.00 47.17 234 PRO F CA 1
ATOM 10739 C C . PRO F 1 234 ? -65.154 29.437 -36.091 1.00 41.49 234 PRO F C 1
ATOM 10740 O O . PRO F 1 234 ? -65.282 29.341 -37.317 1.00 36.54 234 PRO F O 1
ATOM 10744 N N . LEU F 1 235 ? -64.592 28.515 -35.393 1.00 40.01 235 LEU F N 1
ATOM 10745 C CA . LEU F 1 235 ? -64.098 27.252 -35.903 1.00 37.75 235 LEU F CA 1
ATOM 10746 C C . LEU F 1 235 ? -65.311 26.431 -36.271 1.00 32.59 235 LEU F C 1
ATOM 10747 O O . LEU F 1 235 ? -65.327 25.724 -37.279 1.00 39.45 235 LEU F O 1
ATOM 10752 N N . ASN F 1 236 ? -66.334 26.536 -35.429 1.00 37.23 236 ASN F N 1
ATOM 10753 C CA . ASN F 1 236 ? -67.559 25.797 -35.645 1.00 40.99 236 ASN F CA 1
ATOM 10754 C C . ASN F 1 236 ? -67.219 24.310 -35.666 1.00 45.51 236 ASN F C 1
ATOM 10755 O O . ASN F 1 236 ? -66.582 23.801 -34.744 1.00 40.67 236 ASN F O 1
ATOM 10760 N N . ALA F 1 237 ? -67.644 23.616 -36.712 1.00 38.14 237 ALA F N 1
ATOM 10761 C CA . ALA F 1 237 ? -67.390 22.193 -36.854 1.00 40.27 237 ALA F CA 1
ATOM 10762 C C . ALA F 1 237 ? -65.911 21.813 -36.959 1.00 41.35 237 ALA F C 1
ATOM 10763 O O . ALA F 1 237 ? -65.507 20.772 -36.442 1.00 40.19 237 ALA F O 1
ATOM 10765 N N . ARG F 1 238 ? -65.048 22.617 -37.589 1.00 28.01 238 ARG F N 1
ATOM 10766 C CA . ARG F 1 238 ? -63.715 22.217 -37.863 1.00 29.57 238 ARG F CA 1
ATOM 10767 C C . ARG F 1 238 ? -62.950 21.806 -36.620 1.00 32.25 238 ARG F C 1
ATOM 10768 O O . ARG F 1 238 ? -63.192 22.329 -35.524 1.00 33.21 238 ARG F O 1
ATOM 10776 N N . MET F 1 239 ? -61.950 21.004 -36.874 1.00 31.43 239 MET F N 1
ATOM 10777 C CA . MET F 1 239 ? -60.848 20.782 -35.896 1.00 44.85 239 MET F CA 1
ATOM 10778 C C . MET F 1 239 ? -59.600 21.346 -36.531 1.00 39.29 239 MET F C 1
ATOM 10779 O O . MET F 1 239 ? -59.484 21.390 -37.738 1.00 41.49 239 MET F O 1
ATOM 10784 N N . ILE F 1 240 ? -58.642 21.716 -35.745 1.00 31.88 240 ILE F N 1
ATOM 10785 C CA . ILE F 1 240 ? -57.303 21.980 -36.267 1.00 29.51 240 ILE F CA 1
ATOM 10786 C C . ILE F 1 240 ? -56.459 20.708 -36.055 1.00 32.63 240 ILE F C 1
ATOM 10787 O O . ILE F 1 240 ? -56.404 20.173 -34.928 1.00 33.39 240 ILE F O 1
ATOM 10792 N N . MET F 1 241 ? -55.776 20.244 -37.091 1.00 33.35 241 MET F N 1
ATOM 10793 C CA . MET F 1 241 ? -54.898 19.114 -36.981 1.00 33.02 241 MET F CA 1
ATOM 10794 C C . MET F 1 241 ? -53.491 19.581 -36.740 1.00 39.18 241 MET F C 1
ATOM 10795 O O . MET F 1 241 ? -53.015 20.560 -37.309 1.00 30.34 241 MET F O 1
ATOM 10800 N N . GLU F 1 242 ? -52.806 18.873 -35.854 1.00 35.14 242 GLU F N 1
ATOM 10801 C CA . GLU F 1 242 ? -51.382 19.190 -35.561 1.00 35.34 242 GLU F CA 1
ATOM 10802 C C . GLU F 1 242 ? -50.447 18.059 -35.894 1.00 35.69 242 GLU F C 1
ATOM 10803 O O . GLU F 1 242 ? -50.661 16.917 -35.445 1.00 36.02 242 GLU F O 1
ATOM 10809 N N . LYS F 1 243 ? -49.407 18.359 -36.634 1.00 36.66 243 LYS F N 1
ATOM 10810 C CA . LYS F 1 243 ? -48.407 17.327 -37.035 1.00 47.03 243 LYS F CA 1
ATOM 10811 C C . LYS F 1 243 ? -47.462 16.802 -35.924 1.00 52.96 243 LYS F C 1
ATOM 10812 O O . LYS F 1 243 ? -47.090 17.534 -35.018 1.00 64.25 243 LYS F O 1
#

Organism: Persephonella marina (strain DSM 14350 / EX-H1) (NCBI:txid123214)

Solvent-accessible surface area: 58823 Å² total; per-residue (Å²): 84,33,34,24,101,62,147,85,2,27,156,80,0,16,103,53,110,137,111,18,58,17,22,144,62,16,84,0,6,0,0,0,26,0,90,58,26,6,23,11,85,5,113,82,17,107,14,74,20,141,46,1,0,37,72,0,40,4,53,35,48,10,0,53,0,26,15,54,100,28,2,54,0,31,4,47,73,61,132,0,49,1,90,30,0,24,0,2,0,24,0,0,0,43,36,78,41,74,84,21,47,0,1,0,4,0,17,0,13,14,188,144,45,50,40,0,3,0,0,0,2,0,41,101,35,196,98,11,90,27,0,52,109,0,3,160,58,10,7,106,85,68,65,73,82,58,166,25,100,123,113,10,39,0,48,54,0,6,4,151,48,71,24,5,15,8,4,11,0,0,43,8,39,14,41,0,43,12,9,2,7,4,0,0,0,32,28,18,38,49,0,9,106,113,5,13,86,60,1,76,143,27,27,63,20,65,3,28,7,57,50,38,88,16,40,2,8,26,0,10,11,72,83,33,34,22,100,60,149,82,0,26,151,62,0,16,100,53,99,129,122,25,56,16,23,141,64,17,86,0,5,0,0,0,24,0,88,54,26,8,24,10,72,6,92,85,14,116,16,74,19,142,47,1,0,33,78,0,32,3,59,39,47,11,0,56,0,20,15,53,100,28,2,56,0,33,4,44,69,60,134,0,49,1,90,34,0,25,0,3,0,26,0,0,0,42,36,83,42,76,82,19,46,0,0,0,3,0,17,0,13,13,194,146,45,53,40,0,3,0,0,0,1,0,40,98,35,171,88,8,72,28,0,44,112,0,2,148,61,6,6,120,84,66,68,69,85,53,166,24,100,150,113,8,38,0,47,80,0,6,3,194,47,69,22,5,14,9,6,12,0,0,42,9,41,14,54,0,42,11,8,2,6,4,0,1,0,30,22,15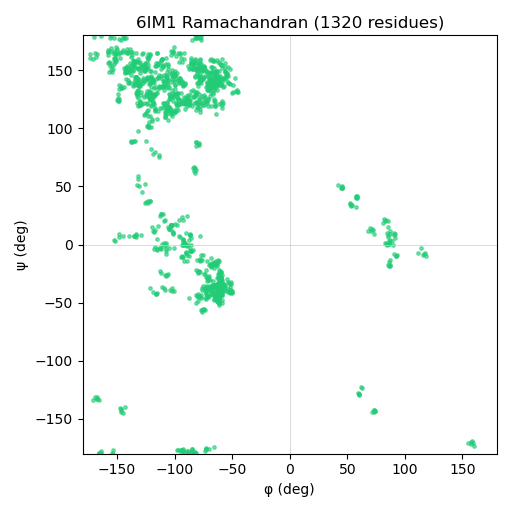,40,40,0,5,107,112,4,13,87,66,0,82,149,27,27,65,20,62,6,28,6,70,51,39,89,17,35,1,6,26,0,10,14,68,82,34,35,24,103,60,148,82,0,26,153,62,0,14,99,52,96,133,125,26,90,50,18,138,102,15,138,53,5,0,0,0,24,0,88,104,51,62,119,32,214,37,163,104,16,91,16,75,20,144,48,1,0,35,82,0,39,4,53,36,51,10,0,57,0,29,15,53,99,26,1,54,0,33,5,76,72,65,135,0,49,1,91,30,0,26,0,3,0,25,0,0,0,44,34,152,42,132,82,44,45,0,0,0,3,0,15,0,13,14,187,139,44,65,40,0,4,0,0,0,2,0,58,99,30,141,77,8,92,27,0,24,114,0,1,108,64,10,8,110,86,69,65,74,84,52,164,25,100,144,111,8,38,0,47,75,0,8,4,125,72,71,52,6,14,45,4,67,0,0,44,8,39,13,55,0,44,54,54,4,55,3,0,0,0,65,32,36,38,56,0,6,101,97,3,13,88,55,0,74,145,27,28,63,21,63,4,27,5,69,50,38,89,15,62,101,23,90,0,60,44,73,84,35,34,23,103,57,84,82,0,24,124,9,0,14,20,44,98,133,120,25,92,48,20,87,102,17,133,50,4,0,0,0,24,0,86,107,52,60,123,31,213,35,156,103,16,104,16,77,20,144,48,1,0,19,88,0,36,4,61,36,50,10,0,56,0,21,15,55,99,28,2,52,0,31,6,72,68,66,132,0,50,1,90,32,0,27,0,3,0,25,0,0,0,43,37,152,31,132,84,44,45,0,0,0,3,0,16,0,13,14,192,142,46,66,39,0,4,0,0,0,1,0,85,101,35,198,98,10,87,28,0,55,112,0,1,163,62,10,8,107,86,69,65,75,85,57,151,18,99,147,113,8,38,0,48,80,0,6,2,200,72,70,44,5,15,45,4,66,0,0,41,8,40,13,54,0,43,55,52,4,54,3,0,0,0,59,69,39,39,63,0,5,108,111,3,13,87,61,0,75,145,27,27,64,21,64,4,27,5,70,50,38,83,16,66,105,20,94,0,61,40,75,90,35,35,24,104,60,147,84,1,26,155,58,0,16,100,50,108,132,106,27,90,50,24,139,100,18,142,53,6,0,0,0,24,0,88,104,25,57,71,30,214,36,159,102,15,122,16,76,20,143,46,0,0,22,86,0,36,4,59,36,52,11,0,55,0,27,15,51,99,26,1,53,0,40,7,73,69,62,125,0,45,1,90,32,0,25,0,2,0,24,0,0,0,44,34,80,43,77,83,21,47,0,0,0,4,0,18,0,13,14,185,139,44,68,41,0,3,0,0,0,1,0,43,93,6,91,89,10,82,26,0,29,110,0,2,88,60,9,7,112,87,69,63,74,84,54,144,17,99,122,113,6,38,0,47,81,0,7,3,186,47,71,22,6,14,46,4,66,0,0,43,8,41,15,53,0,43,52,53,3,54,4,0,0,0,32,21,17,36,20,0,5,109,104,5,14,91,69,0,78,168,28,27,64,20,63,4,28,6,70,50,41,90,14,63,101,24,93,0,62,10,72,87,34,35,24,101,60,148,82,0,28,154,62,0,16,103,54,106,127,124,25,88,49,23,146,103,15,141,55,6,0,0,0,25,0,89,106,33,62,62,32,165,33,142,66,17,88,13,53,19,110,43,1,0,21,85,0,36,4,59,36,50,11,0,57,0,24,15,62,85,5,1,11,0,40,6,80,73,65,48,0,20,1,91,33,0,25,0,2,1,27,0,0,0,44,36,87,41,78,86,19,47,0,0,0,4,0,18,0,12,10,188,136,45,67,40,0,4,0,0,0,2,0,37,80,8,78,88,8,63,20,0,50,112,0,2,161,62,10,7,104,86,69,64,73,85,58,150,21,101,148,115,7,40,0,48,84,0,6,3,194,48,81,15,5,15,45,3,66,0,0,43,9,40,14,55,0,43,54,54,4,53,4,0,0,1,34,24,16,37,16,0,9,109,113,4,13,90,69,0,85,146,24,27,63,20,62,3,27,6,71,50,40,89,16,63,99,24,93,0,61,11,44

Secondary structure (P-SEA, 3-state):
ccccccccccccccccccccccccccccccccccccccccccccccccccccccccccccccbbbbbccccccccccbbbbbcccccccccccccccccccbbbbbbbbccccbbbbbbbbbccccccaaaaaaaacccccccbbbbbcccccccccccccccbbbbbbccccccccccbbbbbbcbbbbbcaaaaaaaaaaacccccccccccccbbbbcc/ccccccccccccccccccccccccccccccccccccccccccccccccccccccccccccccbbbbbccccccccccbbbbbcccccccccccccccccccbbbbbbbbccccbbbbbbbbbccccccaaaaaaaacccccccbbbbbcccccccccccccccbbbbbbccccccccccbbbbbbcbbbbbcaaaaaaaaaaacccccccccccccbbbbcc/ccccccccccccccccccccccccccccccccccccccccccccccccccccccccccccccbbbbbccccccccccbbbbbcccccccccccccccccccbbbbbbbbccccbbbbbbbbbccccccaaaaaaaacccccccbbbbbcbbbbccccccccccbbbbbbccccccccccbbbbbbcbbbbbcaaaaaaaaaaacccccccccccccbbbbcc/ccccccccccccccccccccccccccccccccccccccccccccccccccccccccccccccbbbbbccccccccccbbbbbcccccccccccccccccccbbbbbbbbccccbbbbbbbbbccccccaaaaaaaacccccccbbbbbcccccccccccccccbbbbbbccccccccccbbbbbbcbbbbbcaaaaaaaaaaacccccccccccccbbbbcc/ccccccccccccccccccccccccccccccccccccccccccccccccccccccccccccccbbbbbccccccccccbbbbbcccccccccccccccccccbbbbbbbbccccbbbbbbbbbccccccaaaaaaaacccccccbbbbbcccccccccccccccbbbbbbccccccccccbbbbbbcbbbbbcaaaaaaaaaaacccccccccccccbbbbcc/ccccccccccccccccccccccccccccccccccccccccccccbbbbbcccccccccccccbbbbbccccccccccbbbbbcccccccccccccccccccbbbbbbbbccccbbbbbbbbbccccccaaaaaaaacccccccbbbbbcbbbbccccccccccbbbbbbccccccccccbbbbbbcbbbbbcaaaaaaaaaaacccccccccccccbbbbcc

B-factor: mean 48.23, std 17.87, range [20.04, 146.1]

Sequence (1332 aa):
GWSYHGEHGPEHWGDLKDEYIMCKIGKNQSPVDINRIVDAKLKPIKIEYRAGATKVLNNGHTIKVSYEPGSYIVVDGIKFELKQFHFHAPSEHKLKGQHYPFEAHFVHADKHGNLAVIGVFFKEGRENPILEKIWKVMPENAGEEVKLAHKINAEDLLPKDRDYYRYSGSLTTPPCSEGVRWIVMEEEMEMSKEQIEKFRKIMGGDTNRPVQPLNARMIMEKGWSYHGEHGPEHWGDLKDEYIMCKIGKNQSPVDINRIVDAKLKPIKIEYRAGATKVLNNGHTIKVSYEPGSYIVVDGIKFELKQFHFHAPSEHKLKGQHYPFEAHFVHADKHGNLAVIGVFFKEGRENPILEKIWKVMPENAGEEVKLAHKINAEDLLPKDRDYYRYSGSLTTPPCSEGVRWIVMEEEMEMSKEQIEKFRKIMGGDTNRPVQPLNARMIMEKGWSYHGEHGPEHWGDLKDEYIMCKIGKNQSPVDINRIVDAKLKPIKIEYRAGATKVLNNGHTIKVSYEPGSYIVVDGIKFELKQFHFHAPSEHKLKGQHYPFEAHFVHADKHGNLAVIGVFFKEGRENPILEKIWKVMPENAGEEVKLAHKINAEDLLPKDRDYYRYSGSLTTPPCSEGVRWIVMEEEMEMSKEQIEKFRKIMGGDTNRPVQPLNARMIMEKGWSYHGEHGPEHWGDLKDEYIMCKIGKNQSPVDINRIVDAKLKPIKIEYRAGATKVLNNGHTIKVSYEPGSYIVVDGIKFELKQFHFHAPSEHKLKGQHYPFEAHFVHADKHGNLAVIGVFFKEGRENPILEKIWKVMPENAGEEVKLAHKINAEDLLPKDRDYYRYSGSLTTPPCSEGVRWIVMEEEMEMSKEQIEKFRKIMGGDTNRPVQPLNARMIMEKGWSYHGEHGPEHWGDLKDEYIMCKIGKNQSPVDINRIVDAKLKPIKIEYRAGATKVLNNGHTIKVSYEPGSYIVVDGIKFELKQFHFHAPSEHKLKGQHYPFEAHFVHADKHGNLAVIGVFFKEGRENPILEKIWKVMPENAGEEVKLAHKINAEDLLPKDRDYYRYSGSLTTPPCSEGVRWIVMEEEMEMSKEQIEKFRKIMGGDTNRPVQPLNARMIMEKGWSYHGEHGPEHWGDLKDEYIMCKIGKNQSPVDINRIVDAKLKPIKIEYRAGATKVLNNGHTIKVSYEPGSYIVVDGIKFELKQFHFHAPSEHKLKGQHYPFEAHFVHADKHGNLAVIGVFFKEGRENPILEKIWKVMPENAGEEVKLAHKINAEDLLPKDRDYYRYSGSLTTPPCSEGVRWIVMEEEMEMSKEQIEKFRKIMGGDTNRPVQPLNARMIMEK

Foldseek 3Di:
DADCDDPNHLVCVCVPDVQQVCSPVPPFADDAAQAFEDADPDDFKAWFWDQFWWKWAAQLQWIKTAGDWDTFIADPNFTWTFGIKTKFAFDQYHYNPHTAGMKMWTWTAGPVGQIEIEIAGAHADAADPLVCQVLVPHDQDRPDMDTRPDGGICVSVDDPDAKWKWDWHFDQDPSGDTRYIYTYGPDHHYRHPVSSVSRCVSSVHGNYNHHDDCVPDGIYTD/DAACDDPNHLVCVCVPDVQQVCSPVPPFADDAAQDFEDADPDDFKAWFWDQFWWKWADQLQWIKTAGDWDTFIADPNFTWTFGIKTKFAFDQYHYNPHTAGMKMWTWTAGPVGQIEIEMAGAHADAADPLLCQCLVPHDLDRPDMDTRPDGGICVSVDDPDRKWKWDWHFDQDPSGDTRYIYTYGPDHHYHHPVSSVSRCVSSVHGNYNHHDDQRPDHIYID/DADCDDPSHQVCVCVPDVLLPCSPVPDFADDAAQDFEDADDDDFKAWFWDQFFWKWAAQLLWIKTAGDWDTFIADPNFTWTWGIKTKFAFDQYHYNPHTAGIKMWTWTAGPVGQIEIEIAGEHADAADPLVVQCLVVHDLDRPDMDTRPGGGICVSVDDPDAKWKWDWHFDQDPSGDTRYIYTYGPDHHYHHPVSSVSRCVSSVHGNYNHHDDCPPDGIYTD/DADCDDPNHQVCVCVPDVQQVCSPDPPFADDAAQAFEDADPDDFKAWFWDLFFWKWAAQLLWIKTAGDWDTFIADPNFTWTWGIKTKFAFDQYHYNPHTAGIKMWTWTAGPVGQIEIEIAGAHADAADPLLVQCLVVHDLDRPDMDTRPGGGICVSVDDPDAKWKWDWHFDQDPSRDTRYIYTYGPDHHYHHPVSSVSRCVSSVHGNYNHHDDNRPDGIYTD/DADCDDPSHLVCVCVPDVLQVCSVVPPFADDAAQDFEDADPADFKAWFWDQFFWKWAAQLQWIKTAGDWDTWIADPNFTWTWGIKTKFAFDQYHYNPHTAGMKMWTWTAGPVGQIEIEIAGAHADAADPLLCQCLVPHDLDRPDMDTRPGGGICVSVDDPDAKWKWDWHFDQDPSGDTRYIYTYGPDHHYHHPVSSVSRQVSSVHGNYNHHDDCVPIGIYTD/DADCDDPSHLVCVCVPDVQQVCSVVPPFADDAAQAFEDADPADFKAWFWDQFFWKWAAQLQWIKTAGDWDTFIADPNFTWTWGIKTKFAFDQYHYNPHIAGMKMWTWTAGPVGQIEIEIAGAHADAADPLLCQCLVPHDLDRPDMDTRPDGGICVSVDDPDAKWKWDWHFDQDPSRDTRYIYTYGPDHHYHHPVSSVSRCVSSVHGNYNHHDDCVPIGIYID